Protein AF-0000000079769729 (afdb_homodimer)

Structure (mmCIF, N/CA/C/O backbone):
data_AF-0000000079769729-model_v1
#
loop_
_entity.id
_entity.type
_entity.pdbx_description
1 polymer 'Cat eye syndrome critical region protein 5'
#
loop_
_atom_site.group_PDB
_atom_site.id
_atom_site.type_symbol
_atom_site.label_atom_id
_atom_site.label_alt_id
_atom_site.label_comp_id
_atom_site.label_asym_id
_atom_site.label_entity_id
_atom_site.label_seq_id
_atom_site.pdbx_PDB_ins_code
_atom_site.Cartn_x
_atom_site.Cartn_y
_atom_site.Cartn_z
_atom_site.occupancy
_atom_site.B_iso_or_equiv
_atom_site.auth_seq_id
_atom_site.auth_comp_id
_atom_site.auth_asym_id
_atom_site.auth_atom_id
_atom_site.pdbx_PDB_model_num
ATOM 1 N N . MET A 1 1 ? 33.281 -28.062 -31.312 1 27.11 1 MET A N 1
ATOM 2 C CA . MET A 1 1 ? 32.062 -27.531 -30.719 1 27.11 1 MET A CA 1
ATOM 3 C C . MET A 1 1 ? 31.094 -28.656 -30.391 1 27.11 1 MET A C 1
ATOM 5 O O . MET A 1 1 ? 30.016 -28.406 -29.859 1 27.11 1 MET A O 1
ATOM 9 N N . GLY A 1 2 ? 31.281 -29.781 -30.984 1 33.12 2 GLY A N 1
ATOM 10 C CA . GLY A 1 2 ? 30.484 -31 -30.953 1 33.12 2 GLY A CA 1
ATOM 11 C C . GLY A 1 2 ? 30.547 -31.703 -29.609 1 33.12 2 GLY A C 1
ATOM 12 O O . GLY A 1 2 ? 29.547 -32.25 -29.156 1 33.12 2 GLY A O 1
ATOM 13 N N . ASP A 1 3 ? 31.656 -31.891 -29.047 1 38.06 3 ASP A N 1
ATOM 14 C CA . ASP A 1 3 ? 31.922 -32.75 -27.906 1 38.06 3 ASP A CA 1
ATOM 15 C C . ASP A 1 3 ? 31.391 -32.125 -26.609 1 38.06 3 ASP A C 1
ATOM 17 O O . ASP A 1 3 ? 31.172 -32.812 -25.625 1 38.06 3 ASP A O 1
ATOM 21 N N . THR A 1 4 ? 31.25 -30.859 -26.578 1 40.12 4 THR A N 1
ATOM 22 C CA . THR A 1 4 ? 30.875 -30.141 -25.359 1 40.12 4 THR A CA 1
ATOM 23 C C . THR A 1 4 ? 29.391 -30.281 -25.078 1 40.12 4 THR A C 1
ATOM 25 O O . THR A 1 4 ? 28.953 -30.188 -23.938 1 40.12 4 THR A O 1
ATOM 28 N N . LEU A 1 5 ? 28.547 -30.453 -26.094 1 41.81 5 LEU A N 1
ATOM 29 C CA . LEU A 1 5 ? 27.094 -30.625 -25.938 1 41.81 5 LEU A CA 1
ATOM 30 C C . LEU A 1 5 ? 26.766 -32 -25.391 1 41.81 5 LEU A C 1
ATOM 32 O O . LEU A 1 5 ? 25.766 -32.188 -24.703 1 41.81 5 LEU A O 1
ATOM 36 N N . THR A 1 6 ? 27.594 -33 -25.719 1 44.53 6 THR A N 1
ATOM 37 C CA . THR A 1 6 ? 27.312 -34.344 -25.266 1 44.53 6 THR A CA 1
ATOM 38 C C . THR A 1 6 ? 27.344 -34.438 -23.734 1 44.53 6 THR A C 1
ATOM 40 O O . THR A 1 6 ? 26.531 -35.156 -23.141 1 44.53 6 THR A O 1
ATOM 43 N N . ASP A 1 7 ? 28.172 -33.656 -23.203 1 47.69 7 ASP A N 1
ATOM 44 C CA . ASP A 1 7 ? 28.312 -33.688 -21.75 1 47.69 7 ASP A CA 1
ATOM 45 C C . ASP A 1 7 ? 27.125 -33 -21.078 1 47.69 7 ASP A C 1
ATOM 47 O O . ASP A 1 7 ? 26.703 -33.406 -19.984 1 47.69 7 ASP A O 1
ATOM 51 N N . LEU A 1 8 ? 26.516 -32.156 -21.797 1 52.19 8 LEU A N 1
ATOM 52 C CA . LEU A 1 8 ? 25.422 -31.406 -21.188 1 52.19 8 LEU A CA 1
ATOM 53 C C . LEU A 1 8 ? 24.172 -32.25 -21.094 1 52.19 8 LEU A C 1
ATOM 55 O O . LEU A 1 8 ? 23.359 -32.062 -20.172 1 52.19 8 LEU A O 1
ATOM 59 N N . TYR A 1 9 ? 24.062 -33.25 -21.984 1 49.69 9 TYR A N 1
ATOM 60 C CA . TYR A 1 9 ? 22.891 -34.125 -22.016 1 49.69 9 TYR A CA 1
ATOM 61 C C . TYR A 1 9 ? 23.109 -35.375 -21.172 1 49.69 9 TYR A C 1
ATOM 63 O O . TYR A 1 9 ? 22.203 -36.188 -21 1 49.69 9 TYR A O 1
ATOM 71 N N . ALA A 1 10 ? 24.391 -35.5 -20.609 1 57.03 10 ALA A N 1
ATOM 72 C CA . ALA A 1 10 ? 24.672 -36.719 -19.891 1 57.03 10 ALA A CA 1
ATOM 73 C C . ALA A 1 10 ? 23.891 -36.781 -18.578 1 57.03 10 ALA A C 1
ATOM 75 O O . ALA A 1 10 ? 23.906 -35.844 -17.781 1 57.03 10 ALA A O 1
ATOM 76 N N . ILE A 1 11 ? 23.031 -37.781 -18.328 1 60.31 11 ILE A N 1
ATOM 77 C CA . ILE A 1 11 ? 22.297 -38.062 -17.094 1 60.31 11 ILE A CA 1
ATOM 78 C C . ILE A 1 11 ? 23.25 -38.625 -16.047 1 60.31 11 ILE A C 1
ATOM 80 O O . ILE A 1 11 ? 24 -39.562 -16.312 1 60.31 11 ILE A O 1
ATOM 84 N N . PRO A 1 12 ? 23.469 -37.938 -14.938 1 57.62 12 PRO A N 1
ATOM 85 C CA . PRO A 1 12 ? 24.391 -38.406 -13.898 1 57.62 12 PRO A CA 1
ATOM 86 C C . PRO A 1 12 ? 24.031 -39.812 -13.414 1 57.62 12 PRO A C 1
ATOM 88 O O . PRO A 1 12 ? 22.906 -40.281 -13.625 1 57.62 12 PRO A O 1
ATOM 91 N N . SER A 1 13 ? 25.141 -40.562 -12.797 1 59.47 13 SER A N 1
ATOM 92 C CA . SER A 1 13 ? 24.906 -41.844 -12.148 1 59.47 13 SER A CA 1
ATOM 93 C C . SER A 1 13 ? 24.109 -41.656 -10.859 1 59.47 13 SER A C 1
ATOM 95 O O . SER A 1 13 ? 24.094 -40.562 -10.281 1 59.47 13 SER A O 1
ATOM 97 N N . PRO A 1 14 ? 23.312 -42.594 -10.383 1 52.53 14 PRO A N 1
ATOM 98 C CA . PRO A 1 14 ? 22.516 -42.531 -9.148 1 52.53 14 PRO A CA 1
ATOM 99 C C . PRO A 1 14 ? 23.344 -42.062 -7.945 1 52.53 14 PRO A C 1
ATOM 101 O O . PRO A 1 14 ? 22.812 -41.406 -7.055 1 52.53 14 PRO A O 1
ATOM 104 N N . GLU A 1 15 ? 24.562 -42.406 -7.82 1 52.69 15 GLU A N 1
ATOM 105 C CA . GLU A 1 15 ? 25.438 -42.062 -6.699 1 52.69 15 GLU A CA 1
ATOM 106 C C . GLU A 1 15 ? 25.625 -40.531 -6.594 1 52.69 15 GLU A C 1
ATOM 108 O O . GLU A 1 15 ? 25.734 -40 -5.488 1 52.69 15 GLU A O 1
ATOM 113 N N . GLN A 1 16 ? 25.594 -39.875 -7.578 1 49.69 16 GLN A N 1
ATOM 114 C CA . GLN A 1 16 ? 25.812 -38.438 -7.617 1 49.69 16 GLN A CA 1
ATOM 115 C C . GLN A 1 16 ? 24.562 -37.688 -7.156 1 49.69 16 GLN A C 1
ATOM 117 O O . GLN A 1 16 ? 24.656 -36.531 -6.703 1 49.69 16 GLN A O 1
ATOM 122 N N . LEU A 1 17 ? 23.469 -38.312 -7.125 1 48.59 17 LEU A N 1
ATOM 123 C CA . LEU A 1 17 ? 22.156 -37.75 -6.863 1 48.59 17 LEU A CA 1
ATOM 124 C C . LEU A 1 17 ? 21.938 -37.562 -5.367 1 48.59 17 LEU A C 1
ATOM 126 O O . LEU A 1 17 ? 21.266 -36.625 -4.953 1 48.59 17 LEU A O 1
ATOM 130 N N . ASP A 1 18 ? 22.375 -38.406 -4.422 1 47.53 18 ASP A N 1
ATOM 131 C CA . ASP A 1 18 ? 22.078 -38.438 -2.992 1 47.53 18 ASP A CA 1
ATOM 132 C C . ASP A 1 18 ? 22.406 -37.062 -2.363 1 47.53 18 ASP A C 1
ATOM 134 O O . ASP A 1 18 ? 21.719 -36.625 -1.442 1 47.53 18 ASP A O 1
ATOM 138 N N . ILE A 1 19 ? 23.312 -36.281 -2.885 1 41.59 19 ILE A N 1
ATOM 139 C CA . ILE A 1 19 ? 23.797 -35.094 -2.17 1 41.59 19 ILE A CA 1
ATOM 140 C C . ILE A 1 19 ? 22.812 -33.938 -2.375 1 41.59 19 ILE A C 1
ATOM 142 O O . ILE A 1 19 ? 22.859 -32.938 -1.646 1 41.59 19 ILE A O 1
ATOM 146 N N . ARG A 1 20 ? 21.953 -34.188 -3.152 1 51.94 20 ARG A N 1
ATOM 147 C CA . ARG A 1 20 ? 21.203 -33 -3.564 1 51.94 20 ARG A CA 1
ATOM 148 C C . ARG A 1 20 ? 19.781 -33.031 -3.02 1 51.94 20 ARG A C 1
ATOM 150 O O . ARG A 1 20 ? 18.953 -32.188 -3.359 1 51.94 20 ARG A O 1
ATOM 157 N N . LYS A 1 21 ? 19.547 -34.25 -2.242 1 50.81 21 LYS A N 1
ATOM 158 C CA . LYS A 1 21 ? 18.281 -34.375 -1.542 1 50.81 21 LYS A CA 1
ATOM 159 C C . LYS A 1 21 ? 18.234 -33.469 -0.313 1 50.81 21 LYS A C 1
ATOM 161 O O . LYS A 1 21 ? 19.172 -33.469 0.491 1 50.81 21 LYS A O 1
ATOM 166 N N . ALA A 1 22 ? 17.5 -32.562 -0.308 1 52.28 22 ALA A N 1
ATOM 167 C CA . ALA A 1 22 ? 17.422 -31.688 0.862 1 52.28 22 ALA A CA 1
ATOM 168 C C . ALA A 1 22 ? 16.703 -32.375 2.014 1 52.28 22 ALA A C 1
ATOM 170 O O . ALA A 1 22 ? 16.219 -33.5 1.87 1 52.28 22 ALA A O 1
ATOM 171 N N . SER A 1 23 ? 15.828 -31.609 2.875 1 42.09 23 SER A N 1
ATOM 172 C CA . SER A 1 23 ? 15.273 -31.922 4.188 1 42.09 23 SER A CA 1
ATOM 173 C C . SER A 1 23 ? 14.344 -33.125 4.117 1 42.09 23 SER A C 1
ATOM 175 O O . SER A 1 23 ? 13.922 -33.531 3.031 1 42.09 23 SER A O 1
ATOM 177 N N . ILE A 1 24 ? 13.453 -33.344 5.395 1 37.56 24 ILE A N 1
ATOM 178 C CA . ILE A 1 24 ? 12.945 -34.188 6.469 1 37.56 24 ILE A CA 1
ATOM 179 C C . ILE A 1 24 ? 11.633 -34.844 6.035 1 37.56 24 ILE A C 1
ATOM 181 O O . ILE A 1 24 ? 10.992 -35.562 6.82 1 37.56 24 ILE A O 1
ATOM 185 N N . ILE A 1 25 ? 10.781 -34.156 5.289 1 40.25 25 ILE A N 1
ATOM 186 C CA . ILE A 1 25 ? 9.492 -34.812 5.457 1 40.25 25 ILE A CA 1
ATOM 187 C C . ILE A 1 25 ? 9.508 -36.156 4.73 1 40.25 25 ILE A C 1
ATOM 189 O O . ILE A 1 25 ? 9.633 -36.219 3.504 1 40.25 25 ILE A O 1
ATOM 193 N N . SER A 1 26 ? 10.125 -37.125 5.398 1 37.72 26 SER A N 1
ATOM 194 C CA . SER A 1 26 ? 10.07 -38.5 4.906 1 37.72 26 SER A CA 1
ATOM 195 C C . SER A 1 26 ? 8.75 -38.781 4.195 1 37.72 26 SER A C 1
ATOM 197 O O . SER A 1 26 ? 7.676 -38.688 4.801 1 37.72 26 SER A O 1
ATOM 199 N N . THR A 1 27 ? 8.664 -38.406 3.033 1 38.72 27 THR A N 1
ATOM 200 C CA . THR A 1 27 ? 7.547 -38.875 2.211 1 38.72 27 THR A CA 1
ATOM 201 C C . THR A 1 27 ? 7.391 -40.375 2.283 1 38.72 27 THR A C 1
ATOM 203 O O . THR A 1 27 ? 8.32 -41.125 1.966 1 38.72 27 THR A O 1
ATOM 206 N N . ASP A 1 28 ? 6.785 -40.875 3.227 1 37.72 28 ASP A N 1
ATOM 207 C CA . ASP A 1 28 ? 6.41 -42.281 3.104 1 37.72 28 ASP A CA 1
ATOM 208 C C . ASP A 1 28 ? 6.09 -42.625 1.653 1 37.72 28 ASP A C 1
ATOM 210 O O . ASP A 1 28 ? 5.129 -42.094 1.08 1 37.72 28 ASP A O 1
ATOM 214 N N . SER A 1 29 ? 7.035 -42.625 0.79 1 39.19 29 SER A N 1
ATOM 215 C CA . SER A 1 29 ? 6.84 -43.188 -0.542 1 39.19 29 SER A CA 1
ATOM 216 C C . SER A 1 29 ? 5.895 -44.375 -0.502 1 39.19 29 SER A C 1
ATOM 218 O O . SER A 1 29 ? 6.305 -45.5 -0.154 1 39.19 29 SER A O 1
ATOM 220 N N . TYR A 1 30 ? 4.75 -44.281 -0.046 1 37.25 30 TYR A N 1
ATOM 221 C CA . TYR A 1 30 ? 3.848 -45.438 -0.163 1 37.25 30 TYR A CA 1
ATOM 222 C C . TYR A 1 30 ? 3.762 -45.906 -1.606 1 37.25 30 TYR A C 1
ATOM 224 O O . TYR A 1 30 ? 2.998 -45.375 -2.406 1 37.25 30 TYR A O 1
ATOM 232 N N . THR A 1 31 ? 4.863 -46.281 -2.215 1 40 31 THR A N 1
ATOM 233 C CA . THR A 1 31 ? 4.832 -47.062 -3.447 1 40 31 THR A CA 1
ATOM 234 C C . THR A 1 31 ? 3.865 -48.25 -3.32 1 40 31 THR A C 1
ATOM 236 O O . THR A 1 31 ? 3.959 -49.031 -2.379 1 40 31 THR A O 1
ATOM 239 N N . ASP A 1 32 ? 2.676 -48.125 -3.547 1 40.97 32 ASP A N 1
ATOM 240 C CA . ASP A 1 32 ? 1.943 -49.375 -3.785 1 40.97 32 ASP A CA 1
ATOM 241 C C . ASP A 1 32 ? 2.699 -50.281 -4.754 1 40.97 32 ASP A C 1
ATOM 243 O O . ASP A 1 32 ? 2.859 -49.938 -5.93 1 40.97 32 ASP A O 1
ATOM 247 N N . GLU A 1 33 ? 3.531 -51.031 -4.402 1 43.91 33 GLU A N 1
ATOM 248 C CA . GLU A 1 33 ? 4.438 -51.969 -5.039 1 43.91 33 GLU A CA 1
ATOM 249 C C . GLU A 1 33 ? 3.777 -52.656 -6.238 1 43.91 33 GLU A C 1
ATOM 251 O O . GLU A 1 33 ? 4.457 -53.031 -7.195 1 43.91 33 GLU A O 1
ATOM 256 N N . ARG A 1 34 ? 2.557 -52.969 -6.227 1 45.94 34 ARG A N 1
ATOM 257 C CA . ARG A 1 34 ? 1.963 -53.812 -7.281 1 45.94 34 ARG A CA 1
ATOM 258 C C . ARG A 1 34 ? 1.913 -53.031 -8.602 1 45.94 34 ARG A C 1
ATOM 260 O O . ARG A 1 34 ? 2.059 -53.625 -9.672 1 45.94 34 ARG A O 1
ATOM 267 N N . LEU A 1 35 ? 1.411 -51.938 -8.594 1 44.09 35 LEU A N 1
ATOM 268 C CA . LEU A 1 35 ? 1.195 -51.188 -9.82 1 44.09 35 LEU A CA 1
ATOM 269 C C . LEU A 1 35 ? 2.463 -50.438 -10.227 1 44.09 35 LEU A C 1
ATOM 271 O O . LEU A 1 35 ? 2.586 -50 -11.367 1 44.09 35 LEU A O 1
ATOM 275 N N . ASP A 1 36 ? 3.393 -50.188 -9.281 1 50.06 36 ASP A N 1
ATOM 276 C CA . ASP A 1 36 ? 4.562 -49.344 -9.523 1 50.06 36 ASP A CA 1
ATOM 277 C C . ASP A 1 36 ? 5.801 -50.188 -9.797 1 50.06 36 ASP A C 1
ATOM 279 O O . ASP A 1 36 ? 6.914 -49.656 -9.867 1 50.06 36 ASP A O 1
ATOM 283 N N . PHE A 1 37 ? 5.637 -51.469 -9.727 1 44.5 37 PHE A N 1
ATOM 284 C CA . PHE A 1 37 ? 6.824 -52.344 -9.781 1 44.5 37 PHE A CA 1
ATOM 285 C C . PHE A 1 37 ? 7.461 -52.281 -11.164 1 44.5 37 PHE A C 1
ATOM 287 O O . PHE A 1 37 ? 6.828 -52.656 -12.156 1 44.5 37 PHE A O 1
ATOM 294 N N . CYS A 1 38 ? 8.266 -51.469 -11.406 1 48.69 38 CYS A N 1
ATOM 295 C CA . CYS A 1 38 ? 9.141 -51.656 -12.555 1 48.69 38 CYS A CA 1
ATOM 296 C C . CYS A 1 38 ? 10.297 -52.594 -12.211 1 48.69 38 CYS A C 1
ATOM 298 O O . CYS A 1 38 ? 11.047 -52.312 -11.266 1 48.69 38 CYS A O 1
ATOM 300 N N . PRO A 1 39 ? 10.297 -53.75 -12.68 1 45.34 39 PRO A N 1
ATOM 301 C CA . PRO A 1 39 ? 11.469 -54.562 -12.375 1 45.34 39 PRO A CA 1
ATOM 302 C C . PRO A 1 39 ? 12.781 -53.781 -12.469 1 45.34 39 PRO A C 1
ATOM 304 O O . PRO A 1 39 ? 12.906 -52.875 -13.297 1 45.34 39 PRO A O 1
ATOM 307 N N . VAL A 1 40 ? 13.633 -54 -11.484 1 47.31 40 VAL A N 1
ATOM 308 C CA . VAL A 1 40 ? 14.977 -53.438 -11.414 1 47.31 40 VAL A CA 1
ATOM 309 C C . VAL A 1 40 ? 15.688 -53.625 -12.75 1 47.31 40 VAL A C 1
ATOM 311 O O . VAL A 1 40 ? 15.719 -54.75 -13.273 1 47.31 40 VAL A O 1
ATOM 314 N N . GLY A 1 41 ? 16.188 -52.594 -13.438 1 49.56 41 GLY A N 1
ATOM 315 C CA . GLY A 1 41 ? 16.984 -52.656 -14.656 1 49.56 41 GLY A CA 1
ATOM 316 C C . GLY A 1 41 ? 16.172 -52.281 -15.898 1 49.56 41 GLY A C 1
ATOM 317 O O . GLY A 1 41 ? 16.75 -52.031 -16.953 1 49.56 41 GLY A O 1
ATOM 318 N N . LEU A 1 42 ? 14.773 -52.375 -15.797 1 53.12 42 LEU A N 1
ATOM 319 C CA . LEU A 1 42 ? 14.047 -52.125 -17.031 1 53.12 42 LEU A CA 1
ATOM 320 C C . LEU A 1 42 ? 13.492 -50.688 -17.062 1 53.12 42 LEU A C 1
ATOM 322 O O . LEU A 1 42 ? 12.938 -50.219 -16.062 1 53.12 42 LEU A O 1
ATOM 326 N N . LYS A 1 43 ? 13.938 -50 -18.062 1 65.94 43 LYS A N 1
ATOM 327 C CA . LYS A 1 43 ? 13.391 -48.656 -18.297 1 65.94 43 LYS A CA 1
ATOM 328 C C . LYS A 1 43 ? 11.898 -48.719 -18.594 1 65.94 43 LYS A C 1
ATOM 330 O O . LYS A 1 43 ? 11.438 -49.625 -19.281 1 65.94 43 LYS A O 1
ATOM 335 N N . GLN A 1 44 ? 11.227 -47.875 -17.953 1 71.94 44 GLN A N 1
ATOM 336 C CA . GLN A 1 44 ? 9.789 -47.781 -18.172 1 71.94 44 GLN A CA 1
ATOM 337 C C . GLN A 1 44 ? 9.477 -47.344 -19.594 1 71.94 44 GLN A C 1
ATOM 339 O O . GLN A 1 44 ? 10.164 -46.469 -20.156 1 71.94 44 GLN A O 1
ATOM 344 N N . LYS A 1 45 ? 8.602 -47.969 -20.203 1 76.94 45 LYS A N 1
ATOM 345 C CA . LYS A 1 45 ? 8.18 -47.625 -21.547 1 76.94 45 LYS A CA 1
ATOM 346 C C . LYS A 1 45 ? 7.348 -46.344 -21.547 1 76.94 45 LYS A C 1
ATOM 348 O O . LYS A 1 45 ? 7.473 -45.5 -22.438 1 76.94 45 LYS A O 1
ATOM 353 N N . GLU A 1 46 ? 6.492 -46.25 -20.484 1 89.38 46 GLU A N 1
ATOM 354 C CA . GLU A 1 46 ? 5.664 -45.062 -20.297 1 89.38 46 GLU A CA 1
ATOM 355 C C . GLU A 1 46 ? 5.906 -44.438 -18.922 1 89.38 46 GLU A C 1
ATOM 357 O O . GLU A 1 46 ? 6.102 -45.156 -17.938 1 89.38 46 GLU A O 1
ATOM 362 N N . PRO A 1 47 ? 5.902 -43.188 -18.922 1 92.56 47 PRO A N 1
ATOM 363 C CA . PRO A 1 47 ? 6.055 -42.562 -17.609 1 92.56 47 PRO A CA 1
ATOM 364 C C . PRO A 1 47 ? 4.789 -42.625 -16.766 1 92.56 47 PRO A C 1
ATOM 366 O O . PRO A 1 47 ? 3.68 -42.656 -17.297 1 92.56 47 PRO A O 1
ATOM 369 N N . ASN A 1 48 ? 4.906 -42.688 -15.484 1 93.75 48 ASN A N 1
ATOM 370 C CA . ASN A 1 48 ? 3.793 -42.562 -14.555 1 93.75 48 ASN A CA 1
ATOM 371 C C . ASN A 1 48 ? 3.918 -41.312 -13.703 1 93.75 48 ASN A C 1
ATOM 373 O O . ASN A 1 48 ? 3.463 -41.281 -12.555 1 93.75 48 ASN A O 1
ATOM 377 N N . PHE A 1 49 ? 4.68 -40.344 -14.234 1 95.31 49 PHE A N 1
ATOM 378 C CA . PHE A 1 49 ? 4.883 -39.062 -13.578 1 95.31 49 PHE A CA 1
ATOM 379 C C . PHE A 1 49 ? 4.691 -37.906 -14.555 1 95.31 49 PHE A C 1
ATOM 381 O O . PHE A 1 49 ? 4.691 -38.125 -15.773 1 95.31 49 PHE A O 1
ATOM 388 N N . GLY A 1 50 ? 4.359 -36.719 -14.047 1 97.56 50 GLY A N 1
ATOM 389 C CA . GLY A 1 50 ? 4.238 -35.5 -14.82 1 97.56 50 GLY A CA 1
ATOM 390 C C . GLY A 1 50 ? 5.043 -34.344 -14.25 1 97.56 50 GLY A C 1
ATOM 391 O O . GLY A 1 50 ? 5.496 -34.406 -13.102 1 97.56 50 GLY A O 1
ATOM 392 N N . LEU A 1 51 ? 5.285 -33.406 -15.125 1 98.62 51 LEU A N 1
ATOM 393 C CA . LEU A 1 51 ? 6.125 -32.281 -14.719 1 98.62 51 LEU A CA 1
ATOM 394 C C . LEU A 1 51 ? 5.348 -30.969 -14.773 1 98.62 51 LEU A C 1
ATOM 396 O O . LEU A 1 51 ? 4.672 -30.688 -15.766 1 98.62 51 LEU A O 1
ATOM 400 N N . LEU A 1 52 ? 5.375 -30.188 -13.734 1 98.75 52 LEU A N 1
ATOM 401 C CA . LEU A 1 52 ? 4.863 -28.828 -13.672 1 98.75 52 LEU A CA 1
ATOM 402 C C . LEU A 1 52 ? 6.012 -27.828 -13.555 1 98.75 52 LEU A C 1
ATOM 404 O O . LEU A 1 52 ? 6.93 -28.016 -12.758 1 98.75 52 LEU A O 1
ATOM 408 N N . PHE A 1 53 ? 5.961 -26.766 -14.383 1 98.69 53 PHE A N 1
ATOM 409 C CA . PHE A 1 53 ? 7.035 -25.781 -14.398 1 98.69 53 PHE A CA 1
ATOM 410 C C . PHE A 1 53 ? 6.496 -24.391 -14.094 1 98.69 53 PHE A C 1
ATOM 412 O O . PHE A 1 53 ? 5.578 -23.922 -14.766 1 98.69 53 PHE A O 1
ATOM 419 N N . ASP A 1 54 ? 7.059 -23.75 -13.078 1 97.94 54 ASP A N 1
ATOM 420 C CA . ASP A 1 54 ? 6.98 -22.297 -13.094 1 97.94 54 ASP A CA 1
ATOM 421 C C . ASP A 1 54 ? 7.695 -21.719 -14.312 1 97.94 54 ASP A C 1
ATOM 423 O O . ASP A 1 54 ? 8.477 -22.406 -14.969 1 97.94 54 ASP A O 1
ATOM 427 N N . ILE A 1 55 ? 7.395 -20.5 -14.656 1 96.69 55 ILE A N 1
ATOM 428 C CA . ILE A 1 55 ? 7.957 -19.938 -15.883 1 96.69 55 ILE A CA 1
ATOM 429 C C . ILE A 1 55 ? 9.062 -18.953 -15.539 1 96.69 55 ILE A C 1
ATOM 431 O O . ILE A 1 55 ? 10.242 -19.234 -15.75 1 96.69 55 ILE A O 1
ATOM 435 N N . ASP A 1 56 ? 8.719 -17.875 -14.852 1 93.62 56 ASP A N 1
ATOM 436 C CA . ASP A 1 56 ? 9.672 -16.812 -14.562 1 93.62 56 ASP A CA 1
ATOM 437 C C . ASP A 1 56 ? 10.727 -17.266 -13.562 1 93.62 56 ASP A C 1
ATOM 439 O O . ASP A 1 56 ? 10.398 -17.688 -12.453 1 93.62 56 ASP A O 1
ATOM 443 N N . GLY A 1 57 ? 11.93 -17.219 -13.984 1 94.62 57 GLY A N 1
ATOM 444 C CA . GLY A 1 57 ? 13.031 -17.625 -13.117 1 94.62 57 GLY A CA 1
ATOM 445 C C . GLY A 1 57 ? 13.359 -19.094 -13.203 1 94.62 57 GLY A C 1
ATOM 446 O O . GLY A 1 57 ? 14.359 -19.547 -12.641 1 94.62 57 GLY A O 1
ATOM 447 N N . VAL A 1 58 ? 12.531 -19.812 -13.914 1 97.56 58 VAL A N 1
ATOM 448 C CA . VAL A 1 58 ? 12.734 -21.25 -14.07 1 97.56 58 VAL A CA 1
ATOM 449 C C . VAL A 1 58 ? 13.055 -21.578 -15.523 1 97.56 58 VAL A C 1
ATOM 451 O O . VAL A 1 58 ? 14.023 -22.281 -15.805 1 97.56 58 VAL A O 1
ATOM 454 N N . LEU A 1 59 ? 12.258 -21.031 -16.422 1 97.75 59 LEU A N 1
ATOM 455 C CA . LEU A 1 59 ? 12.414 -21.281 -17.844 1 97.75 59 LEU A CA 1
ATOM 456 C C . LEU A 1 59 ? 12.852 -20.016 -18.594 1 97.75 59 LEU A C 1
ATOM 458 O O . LEU A 1 59 ? 13.609 -20.094 -19.562 1 97.75 59 LEU A O 1
ATOM 462 N N . LEU A 1 60 ? 12.289 -18.906 -18.109 1 94.88 60 LEU A N 1
ATOM 463 C CA . LEU A 1 60 ? 12.516 -17.625 -18.781 1 94.88 60 LEU A CA 1
ATOM 464 C C . LEU A 1 60 ? 12.961 -16.562 -17.781 1 94.88 60 LEU A C 1
ATOM 466 O O . LEU A 1 60 ? 12.617 -16.641 -16.594 1 94.88 60 LEU A O 1
ATOM 470 N N . ARG A 1 61 ? 13.68 -15.602 -18.203 1 90.19 61 ARG A N 1
ATOM 471 C CA . ARG A 1 61 ? 13.875 -14.289 -17.594 1 90.19 61 ARG A CA 1
ATOM 472 C C . ARG A 1 61 ? 13.32 -13.18 -18.484 1 90.19 61 ARG A C 1
ATOM 474 O O . ARG A 1 61 ? 13.977 -12.758 -19.438 1 90.19 61 ARG A O 1
ATOM 481 N N . GLY A 1 62 ? 12.18 -12.719 -18.078 1 84.62 62 GLY A N 1
ATOM 482 C CA . GLY A 1 62 ? 11.453 -11.914 -19.031 1 84.62 62 GLY A CA 1
ATOM 483 C C . GLY A 1 62 ? 11.055 -12.688 -20.281 1 84.62 62 GLY A C 1
ATOM 484 O O . GLY A 1 62 ? 10.422 -13.742 -20.188 1 84.62 62 GLY A O 1
ATOM 485 N N . THR A 1 63 ? 11.484 -12.172 -21.422 1 85 63 THR A N 1
ATOM 486 C CA . THR A 1 63 ? 11.164 -12.852 -22.672 1 85 63 THR A CA 1
ATOM 487 C C . THR A 1 63 ? 12.336 -13.719 -23.141 1 85 63 THR A C 1
ATOM 489 O O . THR A 1 63 ? 12.25 -14.391 -24.172 1 85 63 THR A O 1
ATOM 492 N N . THR A 1 64 ? 13.336 -13.805 -22.344 1 89 64 THR A N 1
ATOM 493 C CA . THR A 1 64 ? 14.547 -14.516 -22.734 1 89 64 THR A CA 1
ATOM 494 C C . THR A 1 64 ? 14.594 -15.898 -22.094 1 89 64 THR A C 1
ATOM 496 O O . THR A 1 64 ? 14.562 -16.016 -20.859 1 89 64 THR A O 1
ATOM 499 N N . PRO A 1 65 ? 14.711 -16.922 -22.906 1 95.12 65 PRO A N 1
ATOM 500 C CA . PRO A 1 65 ? 14.82 -18.266 -22.312 1 95.12 65 PRO A CA 1
ATOM 501 C C . PRO A 1 65 ? 16.141 -18.484 -21.578 1 95.12 65 PRO A C 1
ATOM 503 O O . PRO A 1 65 ? 17.188 -18 -22.031 1 95.12 65 PRO A O 1
ATOM 506 N N . ILE A 1 66 ? 16.062 -19.109 -20.484 1 94.94 66 ILE A N 1
ATOM 507 C CA . ILE A 1 66 ? 17.266 -19.609 -19.828 1 94.94 66 ILE A CA 1
ATOM 508 C C . ILE A 1 66 ? 17.891 -20.719 -20.688 1 94.94 66 ILE A C 1
ATOM 510 O O . ILE A 1 66 ? 17.219 -21.672 -21.078 1 94.94 66 ILE A O 1
ATOM 514 N N . PRO A 1 67 ? 19.156 -20.641 -21.016 1 96.25 67 PRO A N 1
ATOM 515 C CA . PRO A 1 67 ? 19.781 -21.594 -21.953 1 96.25 67 PRO A CA 1
ATOM 516 C C . PRO A 1 67 ? 19.578 -23.047 -21.516 1 96.25 67 PRO A C 1
ATOM 518 O O . PRO A 1 67 ? 19.266 -23.891 -22.344 1 96.25 67 PRO A O 1
ATOM 521 N N . GLU A 1 68 ? 19.719 -23.297 -20.25 1 96.44 68 GLU A N 1
ATOM 522 C CA . GLU A 1 68 ? 19.578 -24.656 -19.734 1 96.44 68 GLU A CA 1
ATOM 523 C C . GLU A 1 68 ? 18.156 -25.172 -19.891 1 96.44 68 GLU A C 1
ATOM 525 O O . GLU A 1 68 ? 17.922 -26.375 -19.984 1 96.44 68 GLU A O 1
ATOM 530 N N . ALA A 1 69 ? 17.203 -24.25 -19.938 1 97.56 69 ALA A N 1
ATOM 531 C CA . ALA A 1 69 ? 15.805 -24.641 -20.109 1 97.56 69 ALA A CA 1
ATOM 532 C C . ALA A 1 69 ? 15.562 -25.219 -21.5 1 97.56 69 ALA A C 1
ATOM 534 O O . ALA A 1 69 ? 14.758 -26.141 -21.672 1 97.56 69 ALA A O 1
ATOM 535 N N . LEU A 1 70 ? 16.25 -24.688 -22.516 1 96.81 70 LEU A N 1
ATOM 536 C CA . LEU A 1 70 ? 16.141 -25.203 -23.875 1 96.81 70 LEU A CA 1
ATOM 537 C C . LEU A 1 70 ? 16.609 -26.641 -23.953 1 96.81 70 LEU A C 1
ATOM 539 O O . LEU A 1 70 ? 15.922 -27.5 -24.516 1 96.81 70 LEU A O 1
ATOM 543 N N . LEU A 1 71 ? 17.719 -26.859 -23.312 1 95.88 71 LEU A N 1
ATOM 544 C CA . LEU A 1 71 ? 18.281 -28.188 -23.297 1 95.88 71 LEU A CA 1
ATOM 545 C C . LEU A 1 71 ? 17.406 -29.156 -22.5 1 95.88 71 LEU A C 1
ATOM 547 O O . LEU A 1 71 ? 17.25 -30.312 -22.875 1 95.88 71 LEU A O 1
ATOM 551 N N . ALA A 1 72 ? 16.906 -28.672 -21.422 1 96.5 72 ALA A N 1
ATOM 552 C CA . ALA A 1 72 ? 16.047 -29.484 -20.562 1 96.5 72 ALA A CA 1
ATOM 553 C C . ALA A 1 72 ? 14.812 -29.969 -21.312 1 96.5 72 ALA A C 1
ATOM 555 O O . ALA A 1 72 ? 14.445 -31.141 -21.234 1 96.5 72 ALA A O 1
ATOM 556 N N . MET A 1 73 ? 14.172 -29.109 -22.047 1 96.62 73 MET A N 1
ATOM 557 C CA . MET A 1 73 ? 12.969 -29.453 -22.797 1 96.62 73 MET A CA 1
ATOM 558 C C . MET A 1 73 ? 13.289 -30.453 -23.906 1 96.62 73 MET A C 1
ATOM 560 O O . MET A 1 73 ? 12.492 -31.359 -24.172 1 96.62 73 MET A O 1
ATOM 564 N N . ASP A 1 74 ? 14.406 -30.297 -24.5 1 95.12 74 ASP A N 1
ATOM 565 C CA . ASP A 1 74 ? 14.828 -31.234 -25.547 1 95.12 74 ASP A CA 1
ATOM 566 C C . ASP A 1 74 ? 15.047 -32.625 -24.969 1 95.12 74 ASP A C 1
ATOM 568 O O . ASP A 1 74 ? 14.742 -33.625 -25.625 1 95.12 74 ASP A O 1
ATOM 572 N N . LEU A 1 75 ? 15.555 -32.688 -23.766 1 94.62 75 LEU A N 1
ATOM 573 C CA . LEU A 1 75 ? 15.812 -33.969 -23.109 1 94.62 75 LEU A CA 1
ATOM 574 C C . LEU A 1 75 ? 14.508 -34.719 -22.875 1 94.62 75 LEU A C 1
ATOM 576 O O . LEU A 1 75 ? 14.508 -35.969 -22.75 1 94.62 75 LEU A O 1
ATOM 580 N N . LEU A 1 76 ? 13.406 -34.031 -22.812 1 96.19 76 LEU A N 1
ATOM 581 C CA . LEU A 1 76 ? 12.117 -34.656 -22.516 1 96.19 76 LEU A CA 1
ATOM 582 C C . LEU A 1 76 ? 11.461 -35.188 -23.781 1 96.19 76 LEU A C 1
ATOM 584 O O . LEU A 1 76 ? 10.406 -35.812 -23.719 1 96.19 76 LEU A O 1
ATOM 588 N N . LYS A 1 77 ? 12.109 -35 -24.922 1 95.31 77 LYS A N 1
ATOM 589 C CA . LYS A 1 77 ? 11.578 -35.406 -26.203 1 95.31 77 LYS A CA 1
ATOM 590 C C . LYS A 1 77 ? 12.117 -36.781 -26.594 1 95.31 77 LYS A C 1
ATOM 592 O O . LYS A 1 77 ? 13.242 -37.156 -26.234 1 95.31 77 LYS A O 1
ATOM 597 N N . GLY A 1 78 ? 11.281 -37.438 -27.297 1 93.38 78 GLY A N 1
ATOM 598 C CA . GLY A 1 78 ? 11.75 -38.656 -27.953 1 93.38 78 GLY A CA 1
ATOM 599 C C . GLY A 1 78 ? 12.547 -38.375 -29.219 1 93.38 78 GLY A C 1
ATOM 600 O O . GLY A 1 78 ? 12.797 -37.219 -29.562 1 93.38 78 GLY A O 1
ATOM 601 N N . ARG A 1 79 ? 12.898 -39.469 -29.844 1 91.62 79 ARG A N 1
ATOM 602 C CA . ARG A 1 79 ? 13.688 -39.375 -31.062 1 91.62 79 ARG A CA 1
ATOM 603 C C . ARG A 1 79 ? 12.898 -38.688 -32.188 1 91.62 79 ARG A C 1
ATOM 605 O O . ARG A 1 79 ? 13.477 -38.062 -33.062 1 91.62 79 ARG A O 1
ATOM 612 N N . ASN A 1 80 ? 11.648 -38.75 -32.094 1 92.5 80 ASN A N 1
ATOM 613 C CA . ASN A 1 80 ? 10.797 -38.125 -33.094 1 92.5 80 ASN A CA 1
ATOM 614 C C . ASN A 1 80 ? 10.562 -36.656 -32.812 1 92.5 80 ASN A C 1
ATOM 616 O O . ASN A 1 80 ? 9.82 -35.969 -33.531 1 92.5 80 ASN A O 1
ATOM 620 N N . GLY A 1 81 ? 11.055 -36.219 -31.719 1 92.75 81 GLY A N 1
ATOM 621 C CA . GLY A 1 81 ? 10.969 -34.812 -31.406 1 92.75 81 GLY A CA 1
ATOM 622 C C . GLY A 1 81 ? 9.742 -34.438 -30.594 1 92.75 81 GLY A C 1
ATOM 623 O O . GLY A 1 81 ? 9.539 -33.281 -30.25 1 92.75 81 GLY A O 1
ATOM 624 N N . LYS A 1 82 ? 9.008 -35.438 -30.281 1 94.81 82 LYS A N 1
ATOM 625 C CA . LYS A 1 82 ? 7.793 -35.188 -29.5 1 94.81 82 LYS A CA 1
ATOM 626 C C . LYS A 1 82 ? 8.031 -35.438 -28.016 1 94.81 82 LYS A C 1
ATOM 628 O O . LYS A 1 82 ? 8.836 -36.281 -27.641 1 94.81 82 LYS A O 1
ATOM 633 N N . LEU A 1 83 ? 7.324 -34.75 -27.219 1 95.81 83 LEU A N 1
ATOM 634 C CA . LEU A 1 83 ? 7.438 -34.938 -25.766 1 95.81 83 LEU A CA 1
ATOM 635 C C . LEU A 1 83 ? 7.051 -36.344 -25.359 1 95.81 83 LEU A C 1
ATOM 637 O O . LEU A 1 83 ? 6.082 -36.906 -25.875 1 95.81 83 LEU A O 1
ATOM 641 N N . ARG A 1 84 ? 7.77 -36.906 -24.406 1 95.44 84 ARG A N 1
ATOM 642 C CA . ARG A 1 84 ? 7.516 -38.25 -23.906 1 95.44 84 ARG A CA 1
ATOM 643 C C . ARG A 1 84 ? 7.047 -38.219 -22.469 1 95.44 84 ARG A C 1
ATOM 645 O O . ARG A 1 84 ? 6.664 -39.25 -21.906 1 95.44 84 ARG A O 1
ATOM 652 N N . VAL A 1 85 ? 7.02 -37.062 -21.891 1 96.06 85 VAL A N 1
ATOM 653 C CA . VAL A 1 85 ? 6.547 -36.844 -20.531 1 96.06 85 VAL A CA 1
ATOM 654 C C . VAL A 1 85 ? 5.469 -35.75 -20.516 1 96.06 85 VAL A C 1
ATOM 656 O O . VAL A 1 85 ? 5.613 -34.719 -21.156 1 96.06 85 VAL A O 1
ATOM 659 N N . PRO A 1 86 ? 4.297 -36 -19.875 1 97.44 86 PRO A N 1
ATOM 660 C CA . PRO A 1 86 ? 3.305 -34.938 -19.766 1 97.44 86 PRO A CA 1
ATOM 661 C C . PRO A 1 86 ? 3.812 -33.75 -18.969 1 97.44 86 PRO A C 1
ATOM 663 O O . PRO A 1 86 ? 4.371 -33.906 -17.875 1 97.44 86 PRO A O 1
ATOM 666 N N . ILE A 1 87 ? 3.605 -32.531 -19.531 1 98.44 87 ILE A N 1
ATOM 667 C CA . ILE A 1 87 ? 4.062 -31.328 -18.844 1 98.44 87 ILE A CA 1
ATOM 668 C C . ILE A 1 87 ? 2.955 -30.281 -18.859 1 98.44 87 ILE A C 1
ATOM 670 O O . ILE A 1 87 ? 2.031 -30.344 -19.672 1 98.44 87 ILE A O 1
ATOM 674 N N . ALA A 1 88 ? 2.984 -29.359 -17.938 1 98.38 88 ALA A N 1
ATOM 675 C CA . ALA A 1 88 ? 2.205 -28.109 -17.938 1 98.38 88 ALA A CA 1
ATOM 676 C C . ALA A 1 88 ? 2.984 -26.984 -17.266 1 98.38 88 ALA A C 1
ATOM 678 O O . ALA A 1 88 ? 3.928 -27.219 -16.516 1 98.38 88 ALA A O 1
ATOM 679 N N . PHE A 1 89 ? 2.676 -25.781 -17.672 1 98.31 89 PHE A N 1
ATOM 680 C CA . PHE A 1 89 ? 3.289 -24.578 -17.109 1 98.31 89 PHE A CA 1
ATOM 681 C C . PHE A 1 89 ? 2.346 -23.891 -16.141 1 98.31 89 PHE A C 1
ATOM 683 O O . PHE A 1 89 ? 1.184 -23.641 -16.469 1 98.31 89 PHE A O 1
ATOM 690 N N . VAL A 1 90 ? 2.828 -23.656 -14.945 1 98 90 VAL A N 1
ATOM 691 C CA . VAL A 1 90 ? 2.031 -23.031 -13.891 1 98 90 VAL A CA 1
ATOM 692 C C . VAL A 1 90 ? 2.617 -21.672 -13.523 1 98 90 VAL A C 1
ATOM 694 O O . VAL A 1 90 ? 3.676 -21.594 -12.898 1 98 90 VAL A O 1
ATOM 697 N N . THR A 1 91 ? 1.951 -20.625 -13.883 1 96.25 91 THR A N 1
ATOM 698 C CA . THR A 1 91 ? 2.443 -19.266 -13.664 1 96.25 91 THR A CA 1
ATOM 699 C C . THR A 1 91 ? 1.458 -18.469 -12.82 1 96.25 91 THR A C 1
ATOM 701 O O . THR A 1 91 ? 0.244 -18.641 -12.93 1 96.25 91 THR A O 1
ATOM 704 N N . ASN A 1 92 ? 1.922 -17.609 -11.906 1 95.19 92 ASN A N 1
ATOM 705 C CA . ASN A 1 92 ? 1.052 -16.734 -11.133 1 95.19 92 ASN A CA 1
ATOM 706 C C . ASN A 1 92 ? 0.721 -15.461 -11.898 1 95.19 92 ASN A C 1
ATOM 708 O O . ASN A 1 92 ? 0.088 -14.547 -11.352 1 95.19 92 ASN A O 1
ATOM 712 N N . ALA A 1 93 ? 1.02 -15.469 -13.141 1 92.06 93 ALA A N 1
ATOM 713 C CA . ALA A 1 93 ? 0.618 -14.359 -14.008 1 92.06 93 ALA A CA 1
ATOM 714 C C . ALA A 1 93 ? -0.832 -14.516 -14.461 1 92.06 93 ALA A C 1
ATOM 716 O O . ALA A 1 93 ? -1.471 -15.531 -14.172 1 92.06 93 ALA A O 1
ATOM 717 N N . CYS A 1 94 ? -1.343 -13.438 -14.914 1 92.56 94 CYS A N 1
ATOM 718 C CA . CYS A 1 94 ? -2.641 -13.398 -15.586 1 92.56 94 CYS A CA 1
ATOM 719 C C . CYS A 1 94 ? -2.502 -12.891 -17.016 1 92.56 94 CYS A C 1
ATOM 721 O O . CYS A 1 94 ? -1.818 -11.898 -17.266 1 92.56 94 CYS A O 1
ATOM 723 N N . GLY A 1 95 ? -3.072 -13.672 -17.984 1 88.88 95 GLY A N 1
ATOM 724 C CA . GLY A 1 95 ? -2.936 -13.242 -19.359 1 88.88 95 GLY A CA 1
ATOM 725 C C . GLY A 1 95 ? -3.666 -14.141 -20.344 1 88.88 95 GLY A C 1
ATOM 726 O O . GLY A 1 95 ? -4.574 -14.875 -19.953 1 88.88 95 GLY A O 1
ATOM 727 N N . ASN A 1 96 ? -3.275 -13.953 -21.594 1 87 96 ASN A N 1
ATOM 728 C CA . ASN A 1 96 ? -3.846 -14.727 -22.688 1 87 96 ASN A CA 1
ATOM 729 C C . ASN A 1 96 ? -3.145 -16.062 -22.859 1 87 96 ASN A C 1
ATOM 731 O O . ASN A 1 96 ? -1.98 -16.125 -23.266 1 87 96 ASN A O 1
ATOM 735 N N . ALA A 1 97 ? -3.896 -17.094 -22.625 1 87.31 97 ALA A N 1
ATOM 736 C CA . ALA A 1 97 ? -3.328 -18.438 -22.625 1 87.31 97 ALA A CA 1
ATOM 737 C C . ALA A 1 97 ? -2.787 -18.812 -24.016 1 87.31 97 ALA A C 1
ATOM 739 O O . ALA A 1 97 ? -1.7 -19.375 -24.125 1 87.31 97 ALA A O 1
ATOM 740 N N . GLN A 1 98 ? -3.518 -18.438 -25.062 1 90.12 98 GLN A N 1
ATOM 741 C CA . GLN A 1 98 ? -3.086 -18.781 -26.406 1 90.12 98 GLN A CA 1
ATOM 742 C C . GLN A 1 98 ? -1.78 -18.078 -26.766 1 90.12 98 GLN A C 1
ATOM 744 O O . GLN A 1 98 ? -0.873 -18.688 -27.328 1 90.12 98 GLN A O 1
ATOM 749 N N . ALA A 1 99 ? -1.73 -16.828 -26.391 1 90.38 99 ALA A N 1
ATOM 750 C CA . ALA A 1 99 ? -0.509 -16.078 -26.672 1 90.38 99 ALA A CA 1
ATOM 751 C C . ALA A 1 99 ? 0.69 -16.688 -25.953 1 90.38 99 ALA A C 1
ATOM 753 O O . ALA A 1 99 ? 1.783 -16.781 -26.531 1 90.38 99 ALA A O 1
ATOM 754 N N . LYS A 1 100 ? 0.5 -17.094 -24.781 1 92.88 100 LYS A N 1
ATOM 755 C CA . LYS A 1 100 ? 1.594 -17.672 -24 1 92.88 100 LYS A CA 1
ATOM 756 C C . LYS A 1 100 ? 1.992 -19.047 -24.531 1 92.88 100 LYS A C 1
ATOM 758 O O . LYS A 1 100 ? 3.178 -19.375 -24.562 1 92.88 100 LYS A O 1
ATOM 763 N N . VAL A 1 101 ? 1.045 -19.828 -24.922 1 95 101 VAL A N 1
ATOM 764 C CA . VAL A 1 101 ? 1.308 -21.125 -25.516 1 95 101 VAL A CA 1
ATOM 765 C C . VAL A 1 101 ? 2.117 -20.969 -26.797 1 95 101 VAL A C 1
ATOM 767 O O . VAL A 1 101 ? 3.066 -21.703 -27.047 1 95 101 VAL A O 1
ATOM 770 N N . ASP A 1 102 ? 1.696 -19.984 -27.594 1 95.88 102 ASP A N 1
ATOM 771 C CA . ASP A 1 102 ? 2.424 -19.719 -28.828 1 95.88 102 ASP A CA 1
ATOM 772 C C . ASP A 1 102 ? 3.879 -19.359 -28.547 1 95.88 102 ASP A C 1
ATOM 774 O O . ASP A 1 102 ? 4.789 -19.844 -29.219 1 95.88 102 ASP A O 1
ATOM 778 N N . GLN A 1 103 ? 4.047 -18.578 -27.562 1 94.81 103 GLN A N 1
ATOM 779 C CA . GLN A 1 103 ? 5.387 -18.156 -27.188 1 94.81 103 GLN A CA 1
ATOM 780 C C . GLN A 1 103 ? 6.227 -19.344 -26.719 1 94.81 103 GLN A C 1
ATOM 782 O O . GLN A 1 103 ? 7.332 -19.562 -27.219 1 94.81 103 GLN A O 1
ATOM 787 N N . LEU A 1 104 ? 5.715 -20.125 -25.812 1 96.69 104 LEU A N 1
ATOM 788 C CA . LEU A 1 104 ? 6.461 -21.234 -25.219 1 96.69 104 LEU A CA 1
ATOM 789 C C . LEU A 1 104 ? 6.684 -22.344 -26.234 1 96.69 104 LEU A C 1
ATOM 791 O O . LEU A 1 104 ? 7.754 -22.953 -26.266 1 96.69 104 LEU A O 1
ATOM 795 N N . SER A 1 105 ? 5.641 -22.594 -27.062 1 96.88 105 SER A N 1
ATOM 796 C CA . SER A 1 105 ? 5.773 -23.594 -28.125 1 96.88 105 SER A CA 1
ATOM 797 C C . SER A 1 105 ? 6.887 -23.234 -29.094 1 96.88 105 SER A C 1
ATOM 799 O O . SER A 1 105 ? 7.652 -24.094 -29.531 1 96.88 105 SER A O 1
ATOM 801 N N . SER A 1 106 ? 6.906 -21.969 -29.406 1 96.69 106 SER A N 1
ATOM 802 C CA . SER A 1 106 ? 7.934 -21.5 -30.328 1 96.69 106 SER A CA 1
ATOM 803 C C . SER A 1 106 ? 9.32 -21.562 -29.703 1 96.69 106 SER A C 1
ATOM 805 O O . SER A 1 106 ? 10.273 -22 -30.344 1 96.69 106 SER A O 1
ATOM 807 N N . ILE A 1 107 ? 9.477 -21.188 -28.5 1 96.69 107 ILE A N 1
ATOM 808 C CA . ILE A 1 107 ? 10.758 -21.125 -27.797 1 96.69 107 ILE A CA 1
ATOM 809 C C . ILE A 1 107 ? 11.312 -22.531 -27.625 1 96.69 107 ILE A C 1
ATOM 811 O O . ILE A 1 107 ? 12.492 -22.781 -27.875 1 96.69 107 ILE A O 1
ATOM 815 N N . PHE A 1 108 ? 10.469 -23.469 -27.266 1 96.94 108 PHE A N 1
ATOM 816 C CA . PHE A 1 108 ? 10.945 -24.797 -26.859 1 96.94 108 PHE A CA 1
ATOM 817 C C . PHE A 1 108 ? 10.68 -25.812 -27.969 1 96.94 108 PHE A C 1
ATOM 819 O O . PHE A 1 108 ? 11.078 -26.984 -27.844 1 96.94 108 PHE A O 1
ATOM 826 N N . ASN A 1 109 ? 10.008 -25.453 -29.047 1 95.75 109 ASN A N 1
ATOM 827 C CA . ASN A 1 109 ? 9.656 -26.328 -30.156 1 95.75 109 ASN A CA 1
ATOM 828 C C . ASN A 1 109 ? 8.852 -27.547 -29.688 1 95.75 109 ASN A C 1
ATOM 830 O O . ASN A 1 109 ? 9.234 -28.688 -29.938 1 95.75 109 ASN A O 1
ATOM 834 N N . ILE A 1 110 ? 7.805 -27.266 -28.984 1 96.12 110 ILE A N 1
ATOM 835 C CA . ILE A 1 110 ? 6.891 -28.297 -28.5 1 96.12 110 ILE A CA 1
ATOM 836 C C . ILE A 1 110 ? 5.453 -27.906 -28.828 1 96.12 110 ILE A C 1
ATOM 838 O O . ILE A 1 110 ? 5.145 -26.734 -29 1 96.12 110 ILE A O 1
ATOM 842 N N . ASP A 1 111 ? 4.613 -28.906 -28.969 1 93.75 111 ASP A N 1
ATOM 843 C CA . ASP A 1 111 ? 3.188 -28.703 -29.203 1 93.75 111 ASP A CA 1
ATOM 844 C C . ASP A 1 111 ? 2.406 -28.688 -27.891 1 93.75 111 ASP A C 1
ATOM 846 O O . ASP A 1 111 ? 2.336 -29.703 -27.203 1 93.75 111 ASP A O 1
ATOM 850 N N . LEU A 1 112 ? 1.844 -27.562 -27.547 1 95.19 112 LEU A N 1
ATOM 851 C CA . LEU A 1 112 ? 1.107 -27.391 -26.297 1 95.19 112 LEU A CA 1
ATOM 852 C C . LEU A 1 112 ? -0.343 -27 -26.578 1 95.19 112 LEU A C 1
ATOM 854 O O . LEU A 1 112 ? -0.631 -26.297 -27.547 1 95.19 112 LEU A O 1
ATOM 858 N N . GLN A 1 113 ? -1.204 -27.531 -25.781 1 95.19 113 GLN A N 1
ATOM 859 C CA . GLN A 1 113 ? -2.57 -27.016 -25.75 1 95.19 113 GLN A CA 1
ATOM 860 C C . GLN A 1 113 ? -2.68 -25.828 -24.781 1 95.19 113 GLN A C 1
ATOM 862 O O . GLN A 1 113 ? -1.967 -25.766 -23.781 1 95.19 113 GLN A O 1
ATOM 867 N N . PRO A 1 114 ? -3.621 -24.938 -25.094 1 94.81 114 PRO A N 1
ATOM 868 C CA . PRO A 1 114 ? -3.768 -23.766 -24.234 1 94.81 114 PRO A CA 1
ATOM 869 C C . PRO A 1 114 ? -3.973 -24.109 -22.766 1 94.81 114 PRO A C 1
ATOM 871 O O . PRO A 1 114 ? -3.48 -23.391 -21.891 1 94.81 114 PRO A O 1
ATOM 874 N N . GLU A 1 115 ? -4.613 -25.188 -22.5 1 95.31 115 GLU A N 1
ATOM 875 C CA . GLU A 1 115 ? -4.914 -25.547 -21.109 1 95.31 115 GLU A CA 1
ATOM 876 C C . GLU A 1 115 ? -3.652 -25.969 -20.359 1 95.31 115 GLU A C 1
ATOM 878 O O . GLU A 1 115 ? -3.65 -26.031 -19.125 1 95.31 115 GLU A O 1
ATOM 883 N N . GLN A 1 116 ? -2.566 -26.266 -21.094 1 97.5 116 GLN A N 1
ATOM 884 C CA . GLN A 1 116 ? -1.322 -26.672 -20.453 1 97.5 116 GLN A CA 1
ATOM 885 C C . GLN A 1 116 ? -0.543 -25.469 -19.938 1 97.5 116 GLN A C 1
ATOM 887 O O . GLN A 1 116 ? 0.5 -25.641 -19.297 1 97.5 116 GLN A O 1
ATOM 892 N N . VAL A 1 117 ? -1.047 -24.266 -20.219 1 97.38 117 VAL A N 1
ATOM 893 C CA . VAL A 1 117 ? -0.587 -23.062 -19.531 1 97.38 117 VAL A CA 1
ATOM 894 C C . VAL A 1 117 ? -1.611 -22.641 -18.484 1 97.38 117 VAL A C 1
ATOM 896 O O . VAL A 1 117 ? -2.674 -22.109 -18.828 1 97.38 117 VAL A O 1
ATOM 899 N N . ILE A 1 118 ? -1.233 -22.844 -17.312 1 97.38 118 ILE A N 1
ATOM 900 C CA . ILE A 1 118 ? -2.131 -22.578 -16.188 1 97.38 118 ILE A CA 1
ATOM 901 C C . ILE A 1 118 ? -1.773 -21.25 -15.531 1 97.38 118 ILE A C 1
ATOM 903 O O . ILE A 1 118 ? -0.752 -21.141 -14.852 1 97.38 118 ILE A O 1
ATOM 907 N N . PHE A 1 119 ? -2.625 -20.297 -15.75 1 96.94 119 PHE A N 1
ATOM 908 C CA . PHE A 1 119 ? -2.484 -19 -15.109 1 96.94 119 PHE A CA 1
ATOM 909 C C . PHE A 1 119 ? -3.066 -19.031 -13.695 1 96.94 119 PHE A C 1
ATOM 911 O O . PHE A 1 119 ? -3.811 -19.938 -13.352 1 96.94 119 PHE A O 1
ATOM 918 N N . ALA A 1 120 ? -2.73 -18.016 -12.93 1 97.06 120 ALA A N 1
ATOM 919 C CA . ALA A 1 120 ? -3.217 -17.938 -11.555 1 97.06 120 ALA A CA 1
ATOM 920 C C . ALA A 1 120 ? -4.738 -18.031 -11.508 1 97.06 120 ALA A C 1
ATOM 922 O O . ALA A 1 120 ? -5.305 -18.766 -10.695 1 97.06 120 ALA A O 1
ATOM 923 N N . PRO A 1 121 ? -5.5 -17.359 -12.383 1 96.94 121 PRO A N 1
ATOM 924 C CA . PRO A 1 121 ? -6.961 -17.391 -12.273 1 96.94 121 PRO A CA 1
ATOM 925 C C . PRO A 1 121 ? -7.586 -18.594 -12.977 1 96.94 121 PRO A C 1
ATOM 927 O O . PRO A 1 121 ? -8.805 -18.781 -12.906 1 96.94 121 PRO A O 1
ATOM 930 N N . SER A 1 122 ? -6.812 -19.469 -13.633 1 96.44 122 SER A N 1
ATOM 931 C CA . SER A 1 122 ? -7.348 -20.562 -14.438 1 96.44 122 SER A CA 1
ATOM 932 C C . SER A 1 122 ? -8.328 -21.406 -13.641 1 96.44 122 SER A C 1
ATOM 934 O O . SER A 1 122 ? -9.391 -21.781 -14.141 1 96.44 122 SER A O 1
ATOM 936 N N . PRO A 1 123 ? -8.094 -21.672 -12.32 1 96.19 123 PRO A N 1
ATOM 937 C CA . PRO A 1 123 ? -9.023 -22.516 -11.57 1 96.19 123 PRO A CA 1
ATOM 938 C C . PRO A 1 123 ? -10.391 -21.875 -11.375 1 96.19 123 PRO A C 1
ATOM 940 O O . PRO A 1 123 ? -11.367 -22.562 -11.062 1 96.19 123 PRO A O 1
ATOM 943 N N . PHE A 1 124 ? -10.516 -20.547 -11.578 1 96.31 124 PHE A N 1
ATOM 944 C CA . PHE A 1 124 ? -11.797 -19.875 -11.398 1 96.31 124 PHE A CA 1
ATOM 945 C C . PHE A 1 124 ? -12.82 -20.391 -12.406 1 96.31 124 PHE A C 1
ATOM 947 O O . PHE A 1 124 ? -14.031 -20.188 -12.219 1 96.31 124 PHE A O 1
ATOM 954 N N . GLN A 1 125 ? -12.398 -21.031 -13.5 1 95.19 125 GLN A N 1
ATOM 955 C CA . GLN A 1 125 ? -13.336 -21.609 -14.461 1 95.19 125 GLN A CA 1
ATOM 956 C C . GLN A 1 125 ? -14.227 -22.656 -13.781 1 95.19 125 GLN A C 1
ATOM 958 O O . GLN A 1 125 ? -15.328 -22.938 -14.266 1 95.19 125 GLN A O 1
ATOM 963 N N . SER A 1 126 ? -13.766 -23.188 -12.609 1 93.44 126 SER A N 1
ATOM 964 C CA . SER A 1 126 ? -14.508 -24.219 -11.906 1 93.44 126 SER A CA 1
ATOM 965 C C . SER A 1 126 ? -15.32 -23.625 -10.758 1 93.44 126 SER A C 1
ATOM 967 O O . SER A 1 126 ? -15.984 -24.359 -10.016 1 93.44 126 SER A O 1
ATOM 969 N N . PHE A 1 127 ? -15.25 -22.328 -10.539 1 94.12 127 PHE A N 1
ATOM 970 C CA . PHE A 1 127 ? -15.969 -21.656 -9.461 1 94.12 127 PHE A CA 1
ATOM 971 C C . PHE A 1 127 ? -17.328 -21.172 -9.938 1 94.12 127 PHE A C 1
ATOM 973 O O . PHE A 1 127 ? -17.641 -19.984 -9.812 1 94.12 127 PHE A O 1
ATOM 980 N N . THR A 1 128 ? -18.203 -22.078 -10.289 1 94.75 128 THR A N 1
ATOM 981 C CA . THR A 1 128 ? -19.422 -21.781 -11.016 1 94.75 128 THR A CA 1
ATOM 982 C C . THR A 1 128 ? -20.406 -21 -10.141 1 94.75 128 THR A C 1
ATOM 984 O O . THR A 1 128 ? -21.219 -20.219 -10.641 1 94.75 128 THR A O 1
ATOM 987 N N . HIS A 1 129 ? -20.312 -21.156 -8.844 1 92.44 129 HIS A N 1
ATOM 988 C CA . HIS A 1 129 ? -21.172 -20.453 -7.898 1 92.44 129 HIS A CA 1
ATOM 989 C C . HIS A 1 129 ? -21.047 -18.938 -8.07 1 92.44 129 HIS A C 1
ATOM 991 O O . HIS A 1 129 ? -22.016 -18.203 -7.887 1 92.44 129 HIS A O 1
ATOM 997 N N . TRP A 1 130 ? -19.938 -18.469 -8.453 1 95.12 130 TRP A N 1
ATOM 998 C CA . TRP A 1 130 ? -19.656 -17.031 -8.516 1 95.12 130 TRP A CA 1
ATOM 999 C C . TRP A 1 130 ? -19.922 -16.484 -9.914 1 95.12 130 TRP A C 1
ATOM 1001 O O . TRP A 1 130 ? -19.969 -15.273 -10.117 1 95.12 130 TRP A O 1
ATOM 1011 N N . HIS A 1 131 ? -20.156 -17.344 -10.922 1 97.69 131 HIS A N 1
ATOM 1012 C CA . HIS A 1 131 ? -20.219 -16.938 -12.32 1 97.69 131 HIS A CA 1
ATOM 1013 C C . HIS A 1 131 ? -21.469 -16.094 -12.594 1 97.69 131 HIS A C 1
ATOM 1015 O O . HIS A 1 131 ? -21.484 -15.281 -13.516 1 97.69 131 HIS A O 1
ATOM 1021 N N . ASP A 1 132 ? -22.484 -16.219 -11.758 1 97.75 132 ASP A N 1
ATOM 1022 C CA . ASP A 1 132 ? -23.734 -15.523 -11.992 1 97.75 132 ASP A CA 1
ATOM 1023 C C . ASP A 1 132 ? -23.844 -14.266 -11.125 1 97.75 132 ASP A C 1
ATOM 1025 O O . ASP A 1 132 ? -24.844 -13.547 -11.18 1 97.75 132 ASP A O 1
ATOM 1029 N N . MET A 1 133 ? -22.859 -13.984 -10.352 1 98.19 133 MET A N 1
ATOM 1030 C CA . MET A 1 133 ? -22.844 -12.805 -9.492 1 98.19 133 MET A CA 1
ATOM 1031 C C . MET A 1 133 ? -22.266 -11.602 -10.227 1 98.19 133 MET A C 1
ATOM 1033 O O . MET A 1 133 ? -21.531 -11.758 -11.211 1 98.19 133 MET A O 1
ATOM 1037 N N . ARG A 1 134 ? -22.672 -10.391 -9.805 1 98.62 134 ARG A N 1
ATOM 1038 C CA . ARG A 1 134 ? -22.016 -9.18 -10.289 1 98.62 134 ARG A CA 1
ATOM 1039 C C . ARG A 1 134 ? -20.641 -9.016 -9.672 1 98.62 134 ARG A C 1
ATOM 1041 O O . ARG A 1 134 ? -20.516 -8.688 -8.492 1 98.62 134 ARG A O 1
ATOM 1048 N N . VAL A 1 135 ? -19.625 -9.219 -10.492 1 98.81 135 VAL A N 1
ATOM 1049 C CA . VAL A 1 135 ? -18.281 -9.234 -9.945 1 98.81 135 VAL A CA 1
ATOM 1050 C C . VAL A 1 135 ? -17.5 -8.031 -10.469 1 98.81 135 VAL A C 1
ATOM 1052 O O . VAL A 1 135 ? -17.656 -7.637 -11.625 1 98.81 135 VAL A O 1
ATOM 1055 N N . LEU A 1 136 ? -16.719 -7.387 -9.594 1 98.88 136 LEU A N 1
ATOM 1056 C CA . LEU A 1 136 ? -15.664 -6.461 -9.984 1 98.88 136 LEU A CA 1
ATOM 1057 C C . LEU A 1 136 ? -14.352 -7.199 -10.219 1 98.88 136 LEU A C 1
ATOM 1059 O O . LEU A 1 136 ? -13.898 -7.957 -9.359 1 98.88 136 LEU A O 1
ATOM 1063 N N . VAL A 1 137 ? -13.766 -7.031 -11.383 1 98.56 137 VAL A N 1
ATOM 1064 C CA . VAL A 1 137 ? -12.516 -7.715 -11.688 1 98.56 137 VAL A CA 1
ATOM 1065 C C . VAL A 1 137 ? -11.367 -6.707 -11.703 1 98.56 137 VAL A C 1
ATOM 1067 O O . VAL A 1 137 ? -11.523 -5.59 -12.203 1 98.56 137 VAL A O 1
ATOM 1070 N N . VAL A 1 138 ? -10.242 -7.062 -11.094 1 98.38 138 VAL A N 1
ATOM 1071 C CA . VAL A 1 138 ? -9.086 -6.18 -10.953 1 98.38 138 VAL A CA 1
ATOM 1072 C C . VAL A 1 138 ? -7.863 -6.82 -11.609 1 98.38 138 VAL A C 1
ATOM 1074 O O . VAL A 1 138 ? -7.629 -8.023 -11.461 1 98.38 138 VAL A O 1
ATOM 1077 N N . GLY A 1 139 ? -7.07 -6.129 -12.305 1 97.12 139 GLY A N 1
ATOM 1078 C CA . GLY A 1 139 ? -5.852 -6.547 -12.984 1 97.12 139 GLY A CA 1
ATOM 1079 C C . GLY A 1 139 ? -5.449 -5.617 -14.109 1 97.12 139 GLY A C 1
ATOM 1080 O O . GLY A 1 139 ? -5.797 -4.434 -14.102 1 97.12 139 GLY A O 1
ATOM 1081 N N . GLN A 1 140 ? -4.605 -6.082 -15.016 1 96.31 140 GLN A N 1
ATOM 1082 C CA . GLN A 1 140 ? -4.195 -5.328 -16.188 1 96.31 140 GLN A CA 1
ATOM 1083 C C . GLN A 1 140 ? -4.605 -6.047 -17.469 1 96.31 140 GLN A C 1
ATOM 1085 O O . GLN A 1 140 ? -4.641 -7.277 -17.516 1 96.31 140 GLN A O 1
ATOM 1090 N N . GLY A 1 141 ? -4.832 -5.301 -18.516 1 92.56 141 GLY A N 1
ATOM 1091 C CA . GLY A 1 141 ? -5.289 -5.844 -19.797 1 92.56 141 GLY A CA 1
ATOM 1092 C C . GLY A 1 141 ? -6.801 -5.871 -19.922 1 92.56 141 GLY A C 1
ATOM 1093 O O . GLY A 1 141 ? -7.5 -5.105 -19.25 1 92.56 141 GLY A O 1
ATOM 1094 N N . ASP A 1 142 ? -7.301 -6.738 -20.828 1 93.44 142 ASP A N 1
ATOM 1095 C CA . ASP A 1 142 ? -8.742 -6.867 -21.016 1 93.44 142 ASP A CA 1
ATOM 1096 C C . ASP A 1 142 ? -9.352 -7.793 -19.969 1 93.44 142 ASP A C 1
ATOM 1098 O O . ASP A 1 142 ? -9.766 -8.914 -20.281 1 93.44 142 ASP A O 1
ATOM 1102 N N . MET A 1 143 ? -9.508 -7.262 -18.797 1 95 143 MET A N 1
ATOM 1103 C CA . MET A 1 143 ? -9.938 -8.055 -17.641 1 95 143 MET A CA 1
ATOM 1104 C C . MET A 1 143 ? -11.359 -8.578 -17.844 1 95 143 MET A C 1
ATOM 1106 O O . MET A 1 143 ? -11.695 -9.672 -17.375 1 95 143 MET A O 1
ATOM 1110 N N . LYS A 1 144 ? -12.148 -7.758 -18.5 1 96.38 144 LYS A N 1
ATOM 1111 C CA . LYS A 1 144 ? -13.516 -8.203 -18.766 1 96.38 144 LYS A CA 1
ATOM 1112 C C . LYS A 1 144 ? -13.523 -9.461 -19.625 1 96.38 144 LYS A C 1
ATOM 1114 O O . LYS A 1 144 ? -14.195 -10.438 -19.297 1 96.38 144 LYS A O 1
ATOM 1119 N N . LYS A 1 145 ? -12.742 -9.469 -20.672 1 95.56 145 LYS A N 1
ATOM 1120 C CA . LYS A 1 145 ? -12.68 -10.617 -21.562 1 95.56 145 LYS A CA 1
ATOM 1121 C C . LYS A 1 145 ? -12.102 -11.836 -20.844 1 95.56 145 LYS A C 1
ATOM 1123 O O . LYS A 1 145 ? -12.602 -12.953 -20.984 1 95.56 145 LYS A O 1
ATOM 1128 N N . ILE A 1 146 ? -11.062 -11.641 -20.062 1 94.88 146 ILE A N 1
ATOM 1129 C CA . ILE A 1 146 ? -10.43 -12.727 -19.328 1 94.88 146 ILE A CA 1
ATOM 1130 C C . ILE A 1 146 ? -11.43 -13.344 -18.359 1 94.88 146 ILE A C 1
ATOM 1132 O O . ILE A 1 146 ? -11.555 -14.57 -18.281 1 94.88 146 ILE A O 1
ATOM 1136 N N . ALA A 1 147 ? -12.164 -12.477 -17.656 1 97.44 147 ALA A N 1
ATOM 1137 C CA . ALA A 1 147 ? -13.148 -12.961 -16.688 1 97.44 147 ALA A CA 1
ATOM 1138 C C . ALA A 1 147 ? -14.273 -13.711 -17.391 1 97.44 147 ALA A C 1
ATOM 1140 O O . ALA A 1 147 ? -14.711 -14.766 -16.922 1 97.44 147 ALA A O 1
ATOM 1141 N N . GLU A 1 148 ? -14.719 -13.148 -18.5 1 97.38 148 GLU A N 1
ATOM 1142 C CA . GLU A 1 148 ? -15.781 -13.805 -19.25 1 97.38 148 GLU A CA 1
ATOM 1143 C C . GLU A 1 148 ? -15.328 -15.164 -19.781 1 97.38 148 GLU A C 1
ATOM 1145 O O . GLU A 1 148 ? -16.094 -16.125 -19.781 1 97.38 148 GLU A O 1
ATOM 1150 N N . ASP A 1 149 ? -14.078 -15.266 -20.203 1 94.88 149 ASP A N 1
ATOM 1151 C CA . ASP A 1 149 ? -13.516 -16.531 -20.672 1 94.88 149 ASP A CA 1
ATOM 1152 C C . ASP A 1 149 ? -13.461 -17.562 -19.547 1 94.88 149 ASP A C 1
ATOM 1154 O O . ASP A 1 149 ? -13.492 -18.766 -19.797 1 94.88 149 ASP A O 1
ATOM 1158 N N . LEU A 1 150 ? -13.43 -17.078 -18.328 1 95.75 150 LEU A N 1
ATOM 1159 C CA . LEU A 1 150 ? -13.383 -17.969 -17.172 1 95.75 150 LEU A CA 1
ATOM 1160 C C . LEU A 1 150 ? -14.789 -18.391 -16.75 1 95.75 150 LEU A C 1
ATOM 1162 O O . LEU A 1 150 ? -14.953 -19.297 -15.93 1 95.75 150 LEU A O 1
ATOM 1166 N N . GLY A 1 151 ? -15.82 -17.656 -17.25 1 97.19 151 GLY A N 1
ATOM 1167 C CA . GLY A 1 151 ? -17.188 -18.078 -16.984 1 97.19 151 GLY A CA 1
ATOM 1168 C C . GLY A 1 151 ? -18.016 -17 -16.297 1 97.19 151 GLY A C 1
ATOM 1169 O O . GLY A 1 151 ? -19.25 -17.125 -16.203 1 97.19 151 GLY A O 1
ATOM 1170 N N . PHE A 1 152 ? -17.406 -15.898 -15.867 1 98.38 152 PHE A N 1
ATOM 1171 C CA . PHE A 1 152 ? -18.141 -14.836 -15.195 1 98.38 152 PHE A CA 1
ATOM 1172 C C . PHE A 1 152 ? -19.062 -14.117 -16.172 1 98.38 152 PHE A C 1
ATOM 1174 O O . PHE A 1 152 ? -18.641 -13.75 -17.266 1 98.38 152 PHE A O 1
ATOM 1181 N N . LYS A 1 153 ? -20.281 -13.836 -15.742 1 98.62 153 LYS A N 1
ATOM 1182 C CA . LYS A 1 153 ? -21.297 -13.367 -16.688 1 98.62 153 LYS A CA 1
ATOM 1183 C C . LYS A 1 153 ? -21.578 -11.875 -16.5 1 98.62 153 LYS A C 1
ATOM 1185 O O . LYS A 1 153 ? -21.938 -11.18 -17.453 1 98.62 153 LYS A O 1
ATOM 1190 N N . HIS A 1 154 ? -21.531 -11.359 -15.289 1 98.62 154 HIS A N 1
ATOM 1191 C CA . HIS A 1 154 ? -21.797 -9.961 -14.953 1 98.62 154 HIS A CA 1
ATOM 1192 C C . HIS A 1 154 ? -20.547 -9.281 -14.414 1 98.62 154 HIS A C 1
ATOM 1194 O O . HIS A 1 154 ? -20.359 -9.188 -13.195 1 98.62 154 HIS A O 1
ATOM 1200 N N . VAL A 1 155 ? -19.766 -8.766 -15.398 1 98.69 155 VAL A N 1
ATOM 1201 C CA . VAL A 1 155 ? -18.422 -8.328 -15.07 1 98.69 155 VAL A CA 1
ATOM 1202 C C . VAL A 1 155 ? -18.359 -6.801 -15.102 1 98.69 155 VAL A C 1
ATOM 1204 O O . VAL A 1 155 ? -18.766 -6.176 -16.078 1 98.69 155 VAL A O 1
ATOM 1207 N N . TYR A 1 156 ? -17.875 -6.199 -14.086 1 98.62 156 TYR A N 1
ATOM 1208 C CA . TYR A 1 156 ? -17.656 -4.762 -13.969 1 98.62 156 TYR A CA 1
ATOM 1209 C C . TYR A 1 156 ? -16.188 -4.445 -13.734 1 98.62 156 TYR A C 1
ATOM 1211 O O . TYR A 1 156 ? -15.438 -5.281 -13.219 1 98.62 156 TYR A O 1
ATOM 1219 N N . THR A 1 157 ? -15.766 -3.283 -14.125 1 98.25 157 THR A N 1
ATOM 1220 C CA . THR A 1 157 ? -14.383 -2.854 -13.992 1 98.25 157 THR A CA 1
ATOM 1221 C C . THR A 1 157 ? -14.273 -1.663 -13.047 1 98.25 157 THR A C 1
ATOM 1223 O O . THR A 1 157 ? -15.273 -1.017 -12.734 1 98.25 157 THR A O 1
ATOM 1226 N N . MET A 1 158 ? -13.094 -1.386 -12.578 1 98.25 158 MET A N 1
ATOM 1227 C CA . MET A 1 158 ? -12.867 -0.276 -11.656 1 98.25 158 MET A CA 1
ATOM 1228 C C . MET A 1 158 ? -13.148 1.061 -12.336 1 98.25 158 MET A C 1
ATOM 1230 O O . MET A 1 158 ? -13.625 1.999 -11.695 1 98.25 158 MET A O 1
ATOM 1234 N N . GLU A 1 159 ? -12.867 1.127 -13.633 1 96.88 159 GLU A N 1
ATOM 1235 C CA . GLU A 1 159 ? -13.164 2.342 -14.391 1 96.88 159 GLU A CA 1
ATOM 1236 C C . GLU A 1 159 ? -14.648 2.684 -14.336 1 96.88 159 GLU A C 1
ATOM 1238 O O . GLU A 1 159 ? -15.016 3.852 -14.219 1 96.88 159 GLU A O 1
ATOM 1243 N N . GLN A 1 160 ? -15.422 1.649 -14.445 1 97.75 160 GLN A N 1
ATOM 1244 C CA . GLN A 1 160 ? -16.859 1.86 -14.375 1 97.75 160 GLN A CA 1
ATOM 1245 C C . GLN A 1 160 ? -17.281 2.352 -12.992 1 97.75 160 GLN A C 1
ATOM 1247 O O . GLN A 1 160 ? -18.172 3.201 -12.875 1 97.75 160 GLN A O 1
ATOM 1252 N N . VAL A 1 161 ? -16.672 1.812 -11.953 1 98.06 161 VAL A N 1
ATOM 1253 C CA . VAL A 1 161 ? -16.969 2.25 -10.594 1 98.06 161 VAL A CA 1
ATOM 1254 C C . VAL A 1 161 ? -16.547 3.707 -10.414 1 98.06 161 VAL A C 1
ATOM 1256 O O . VAL A 1 161 ? -17.312 4.52 -9.883 1 98.06 161 VAL A O 1
ATOM 1259 N N . ALA A 1 162 ? -15.359 4.062 -10.852 1 97.12 162 ALA A N 1
ATOM 1260 C CA . ALA A 1 162 ? -14.836 5.422 -10.742 1 97.12 162 ALA A CA 1
ATOM 1261 C C . ALA A 1 162 ? -15.734 6.41 -11.484 1 97.12 162 ALA A C 1
ATOM 1263 O O . ALA A 1 162 ? -15.93 7.543 -11.031 1 97.12 162 ALA A O 1
ATOM 1264 N N . GLU A 1 163 ? -16.203 5.969 -12.648 1 96.75 163 GLU A N 1
ATOM 1265 C CA . GLU A 1 163 ? -17.109 6.812 -13.43 1 96.75 163 GLU A CA 1
ATOM 1266 C C . GLU A 1 163 ? -18.422 7.031 -12.703 1 96.75 163 GLU A C 1
ATOM 1268 O O . GLU A 1 163 ? -19 8.125 -12.758 1 96.75 163 GLU A O 1
ATOM 1273 N N . ALA A 1 164 ? -18.875 6.039 -12.023 1 97.56 164 ALA A N 1
ATOM 1274 C CA . ALA A 1 164 ? -20.156 6.117 -11.32 1 97.56 164 ALA A CA 1
ATOM 1275 C C . ALA A 1 164 ? -20.047 7.008 -10.086 1 97.56 164 ALA A C 1
ATOM 1277 O O . ALA A 1 164 ? -21.016 7.664 -9.703 1 97.56 164 ALA A O 1
ATOM 1278 N N . TRP A 1 165 ? -18.922 7.035 -9.445 1 96.38 165 TRP A N 1
ATOM 1279 C CA . TRP A 1 165 ? -18.703 7.773 -8.203 1 96.38 165 TRP A CA 1
ATOM 1280 C C . TRP A 1 165 ? -17.438 8.617 -8.281 1 96.38 165 TRP A C 1
ATOM 1282 O O . TRP A 1 165 ? -16.484 8.383 -7.527 1 96.38 165 TRP A O 1
ATOM 1292 N N . PRO A 1 166 ? -17.453 9.672 -9.023 1 94.94 166 PRO A N 1
ATOM 1293 C CA . PRO A 1 166 ? -16.25 10.43 -9.359 1 94.94 166 PRO A CA 1
ATOM 1294 C C . PRO A 1 166 ? -15.602 11.078 -8.141 1 94.94 166 PRO A C 1
ATOM 1296 O O . PRO A 1 166 ? -14.391 11.344 -8.141 1 94.94 166 PRO A O 1
ATOM 1299 N N . LEU A 1 167 ? -16.281 11.32 -7.02 1 94.12 167 LEU A N 1
ATOM 1300 C CA . LEU A 1 167 ? -15.766 12 -5.836 1 94.12 167 LEU A CA 1
ATOM 1301 C C . LEU A 1 167 ? -14.938 11.055 -4.98 1 94.12 167 LEU A C 1
ATOM 1303 O O . LEU A 1 167 ? -14.234 11.492 -4.07 1 94.12 167 LEU A O 1
ATOM 1307 N N . LEU A 1 168 ? -14.969 9.781 -5.383 1 95.31 168 LEU A N 1
ATOM 1308 C CA . LEU A 1 168 ? -14.32 8.812 -4.508 1 95.31 168 LEU A CA 1
ATOM 1309 C C . LEU A 1 168 ? -12.844 8.672 -4.855 1 95.31 168 LEU A C 1
ATOM 1311 O O . LEU A 1 168 ? -12.055 8.164 -4.055 1 95.31 168 LEU A O 1
ATOM 1315 N N . ASP A 1 169 ? -12.445 9.039 -6.004 1 94.19 169 ASP A N 1
ATOM 1316 C CA . ASP A 1 169 ? -11.047 9.023 -6.418 1 94.19 169 ASP A CA 1
ATOM 1317 C C . ASP A 1 169 ? -10.414 10.406 -6.281 1 94.19 169 ASP A C 1
ATOM 1319 O O . ASP A 1 169 ? -10.367 11.172 -7.242 1 94.19 169 ASP A O 1
ATOM 1323 N N . MET A 1 170 ? -9.789 10.695 -5.117 1 93.62 170 MET A N 1
ATOM 1324 C CA . MET A 1 170 ? -9.375 12.07 -4.855 1 93.62 170 MET A CA 1
ATOM 1325 C C . MET A 1 170 ? -7.883 12.141 -4.543 1 93.62 170 MET A C 1
ATOM 1327 O O . MET A 1 170 ? -7.359 13.211 -4.234 1 93.62 170 MET A O 1
ATOM 1331 N N . VAL A 1 171 ? -7.18 11.023 -4.59 1 95.56 171 VAL A N 1
ATOM 1332 C CA . VAL A 1 171 ? -5.738 11.07 -4.387 1 95.56 171 VAL A CA 1
ATOM 1333 C C . VAL A 1 171 ? -5.074 11.812 -5.543 1 95.56 171 VAL A C 1
ATOM 1335 O O . VAL A 1 171 ? -4.16 12.609 -5.332 1 95.56 171 VAL A O 1
ATOM 1338 N N . ASN A 1 172 ? -5.547 11.578 -6.742 1 96.12 172 ASN A N 1
ATOM 1339 C CA . ASN A 1 172 ? -5.023 12.219 -7.945 1 96.12 172 ASN A CA 1
ATOM 1340 C C . ASN A 1 172 ? -5.473 13.672 -8.047 1 96.12 172 ASN A C 1
ATOM 1342 O O . ASN A 1 172 ? -6.652 13.945 -8.281 1 96.12 172 ASN A O 1
ATOM 1346 N N . HIS A 1 173 ? -4.547 14.586 -7.957 1 94 173 HIS A N 1
ATOM 1347 C CA . HIS A 1 173 ? -4.863 16.016 -7.984 1 94 173 HIS A CA 1
ATOM 1348 C C . HIS A 1 173 ? -5.508 16.406 -9.312 1 94 173 HIS A C 1
ATOM 1350 O O . HIS A 1 173 ? -6.355 17.312 -9.352 1 94 173 HIS A O 1
ATOM 1356 N N . GLU A 1 174 ? -5.094 15.766 -10.375 1 94.06 174 GLU A N 1
ATOM 1357 C CA . GLU A 1 174 ? -5.691 16.078 -11.672 1 94.06 174 GLU A CA 1
ATOM 1358 C C . GLU A 1 174 ? -7.172 15.703 -11.695 1 94.06 174 GLU A C 1
ATOM 1360 O O . GLU A 1 174 ? -7.98 16.391 -12.32 1 94.06 174 GLU A O 1
ATOM 1365 N N . ASN A 1 175 ? -7.496 14.578 -11.062 1 93.5 175 ASN A N 1
ATOM 1366 C CA . ASN A 1 175 ? -8.906 14.211 -10.977 1 93.5 175 ASN A CA 1
ATOM 1367 C C . ASN A 1 175 ? -9.695 15.219 -10.141 1 93.5 175 ASN A C 1
ATOM 1369 O O . ASN A 1 175 ? -10.859 15.5 -10.43 1 93.5 175 ASN A O 1
ATOM 1373 N N . ARG A 1 176 ? -9.109 15.766 -9.055 1 92.19 176 ARG A N 1
ATOM 1374 C CA . ARG A 1 176 ? -9.758 16.797 -8.258 1 92.19 176 ARG A CA 1
ATOM 1375 C C . ARG A 1 176 ? -10.141 18 -9.109 1 92.19 176 ARG A C 1
ATOM 1377 O O . ARG A 1 176 ? -11.242 18.547 -8.969 1 92.19 176 ARG A O 1
ATOM 1384 N N . LYS A 1 177 ? -9.234 18.375 -9.945 1 91.56 177 LYS A N 1
ATOM 1385 C CA . LYS A 1 177 ? -9.484 19.5 -10.828 1 91.56 177 LYS A CA 1
ATOM 1386 C C . LYS A 1 177 ? -10.648 19.219 -11.773 1 91.56 177 LYS A C 1
ATOM 1388 O O . LYS A 1 177 ? -11.484 20.094 -12.031 1 91.56 177 LYS A O 1
ATOM 1393 N N . ILE A 1 178 ? -10.672 18.016 -12.273 1 93.25 178 ILE A N 1
ATOM 1394 C CA . ILE A 1 178 ? -11.711 17.609 -13.211 1 93.25 178 ILE A CA 1
ATOM 1395 C C . ILE A 1 178 ? -13.07 17.625 -12.516 1 93.25 178 ILE A C 1
ATOM 1397 O O . ILE A 1 178 ? -14.039 18.188 -13.039 1 93.25 178 ILE A O 1
ATOM 1401 N N . VAL A 1 179 ? -13.117 17.062 -11.359 1 92 179 VAL A N 1
ATOM 1402 C CA . VAL A 1 179 ? -14.367 16.953 -10.617 1 92 179 VAL A CA 1
ATOM 1403 C C . VAL A 1 179 ? -14.836 18.344 -10.195 1 92 179 VAL A C 1
ATOM 1405 O O . VAL A 1 179 ? -16.031 18.625 -10.148 1 92 179 VAL A O 1
ATOM 1408 N N . ALA A 1 180 ? -13.914 19.25 -9.852 1 87.81 180 ALA A N 1
ATOM 1409 C CA . ALA A 1 180 ? -14.242 20.609 -9.43 1 87.81 180 ALA A CA 1
ATOM 1410 C C . ALA A 1 180 ? -15.008 21.359 -10.531 1 87.81 180 ALA A C 1
ATOM 1412 O O . ALA A 1 180 ? -15.82 22.234 -10.242 1 87.81 180 ALA A O 1
ATOM 1413 N N . LYS A 1 181 ? -14.758 20.984 -11.766 1 92.31 181 LYS A N 1
ATOM 1414 C CA . LYS A 1 181 ? -15.422 21.625 -12.898 1 92.31 181 LYS A CA 1
ATOM 1415 C C . LYS A 1 181 ? -16.828 21.062 -13.086 1 92.31 181 LYS A C 1
ATOM 1417 O O . LYS A 1 181 ? -17.656 21.672 -13.766 1 92.31 181 LYS A O 1
ATOM 1422 N N . GLY A 1 182 ? -17.047 19.922 -12.625 1 92.5 182 GLY A N 1
ATOM 1423 C CA . GLY A 1 182 ? -18.344 19.281 -12.695 1 92.5 182 GLY A CA 1
ATOM 1424 C C . GLY A 1 182 ? -18.266 17.766 -12.703 1 92.5 182 GLY A C 1
ATOM 1425 O O . GLY A 1 182 ? -17.281 17.203 -13.164 1 92.5 182 GLY A O 1
ATOM 1426 N N . TYR A 1 183 ? -19.219 17.156 -12.062 1 92.5 183 TYR A N 1
ATOM 1427 C CA . TYR A 1 183 ? -19.312 15.703 -12.055 1 92.5 183 TYR A CA 1
ATOM 1428 C C . TYR A 1 183 ? -20.75 15.242 -11.945 1 92.5 183 TYR A C 1
ATOM 1430 O O . TYR A 1 183 ? -21.641 16.031 -11.594 1 92.5 183 TYR A O 1
ATOM 1438 N N . LYS A 1 184 ? -21.016 14.039 -12.406 1 94.25 184 LYS A N 1
ATOM 1439 C CA . LYS A 1 184 ? -22.312 13.383 -12.258 1 94.25 184 LYS A CA 1
ATOM 1440 C C . LYS A 1 184 ? -22.172 11.992 -11.641 1 94.25 184 LYS A C 1
ATOM 1442 O O . LYS A 1 184 ? -21.375 11.188 -12.109 1 94.25 184 LYS A O 1
ATOM 1447 N N . GLU A 1 185 ? -22.891 11.742 -10.57 1 94.88 185 GLU A N 1
ATOM 1448 C CA . GLU A 1 185 ? -22.906 10.422 -9.953 1 94.88 185 GLU A CA 1
ATOM 1449 C C . GLU A 1 185 ? -23.969 9.531 -10.594 1 94.88 185 GLU A C 1
ATOM 1451 O O . GLU A 1 185 ? -24.984 10.031 -11.102 1 94.88 185 GLU A O 1
ATOM 1456 N N . ASN A 1 186 ? -23.688 8.242 -10.664 1 96.5 186 ASN A N 1
ATOM 1457 C CA . ASN A 1 186 ? -24.656 7.273 -11.172 1 96.5 186 ASN A CA 1
ATOM 1458 C C . ASN A 1 186 ? -25.25 6.434 -10.039 1 96.5 186 ASN A C 1
ATOM 1460 O O . ASN A 1 186 ? -24.797 5.32 -9.781 1 96.5 186 ASN A O 1
ATOM 1464 N N . LYS A 1 187 ? -26.297 6.883 -9.477 1 92.56 187 LYS A N 1
ATOM 1465 C CA . LYS A 1 187 ? -26.922 6.215 -8.344 1 92.56 187 LYS A CA 1
ATOM 1466 C C . LYS A 1 187 ? -27.5 4.859 -8.758 1 92.56 187 LYS A C 1
ATOM 1468 O O . LYS A 1 187 ? -27.75 4.008 -7.902 1 92.56 187 LYS A O 1
ATOM 1473 N N . ASP A 1 188 ? -27.656 4.648 -10.062 1 96.06 188 ASP A N 1
ATOM 1474 C CA . ASP A 1 188 ? -28.25 3.404 -10.555 1 96.06 188 ASP A CA 1
ATOM 1475 C C . ASP A 1 188 ? -27.156 2.357 -10.812 1 96.06 188 ASP A C 1
ATOM 1477 O O . ASP A 1 188 ? -27.469 1.224 -11.188 1 96.06 188 ASP A O 1
ATOM 1481 N N . PHE A 1 189 ? -25.953 2.746 -10.602 1 97.5 189 PHE A N 1
ATOM 1482 C CA . PHE A 1 189 ? -24.891 1.749 -10.719 1 97.5 189 PHE A CA 1
ATOM 1483 C C . PHE A 1 189 ? -25.156 0.569 -9.797 1 97.5 189 PHE A C 1
ATOM 1485 O O . PHE A 1 189 ? -25.469 0.756 -8.617 1 97.5 189 PHE A O 1
ATOM 1492 N N . PRO A 1 190 ? -25.016 -0.605 -10.352 1 97.75 190 PRO A N 1
ATOM 1493 C CA . PRO A 1 190 ? -25.422 -1.767 -9.547 1 97.75 190 PRO A CA 1
ATOM 1494 C C . PRO A 1 190 ? -24.469 -2.041 -8.391 1 97.75 190 PRO A C 1
ATOM 1496 O O . PRO A 1 190 ? -23.281 -1.673 -8.461 1 97.75 190 PRO A O 1
ATOM 1499 N N . ARG A 1 191 ? -25.047 -2.688 -7.371 1 98.25 191 ARG A N 1
ATOM 1500 C CA . ARG A 1 191 ? -24.234 -3.135 -6.246 1 98.25 191 ARG A CA 1
ATOM 1501 C C . ARG A 1 191 ? -23.312 -4.277 -6.656 1 98.25 191 ARG A C 1
ATOM 1503 O O . ARG A 1 191 ? -23.766 -5.258 -7.258 1 98.25 191 ARG A O 1
ATOM 1510 N N . ILE A 1 192 ? -22.031 -4.152 -6.406 1 98.75 192 ILE A N 1
ATOM 1511 C CA . ILE A 1 192 ? -21.062 -5.227 -6.621 1 98.75 192 ILE A CA 1
ATOM 1512 C C . ILE A 1 192 ? -21.266 -6.32 -5.57 1 98.75 192 ILE A C 1
ATOM 1514 O O . ILE A 1 192 ? -21.391 -6.027 -4.379 1 98.75 192 ILE A O 1
ATOM 1518 N N . GLU A 1 193 ? -21.234 -7.551 -6.031 1 98.75 193 GLU A N 1
ATOM 1519 C CA . GLU A 1 193 ? -21.547 -8.648 -5.129 1 98.75 193 GLU A CA 1
ATOM 1520 C C . GLU A 1 193 ? -20.281 -9.383 -4.691 1 98.75 193 GLU A C 1
ATOM 1522 O O . GLU A 1 193 ? -20.266 -10.023 -3.639 1 98.75 193 GLU A O 1
ATOM 1527 N N . ALA A 1 194 ? -19.25 -9.328 -5.488 1 98.69 194 ALA A N 1
ATOM 1528 C CA . ALA A 1 194 ? -17.969 -9.945 -5.176 1 98.69 194 ALA A CA 1
ATOM 1529 C C . ALA A 1 194 ? -16.828 -9.242 -5.902 1 98.69 194 ALA A C 1
ATOM 1531 O O . ALA A 1 194 ? -17.031 -8.656 -6.969 1 98.69 194 ALA A O 1
ATOM 1532 N N . ILE A 1 195 ? -15.719 -9.242 -5.305 1 98.81 195 ILE A N 1
ATOM 1533 C CA . ILE A 1 195 ? -14.5 -8.695 -5.906 1 98.81 195 ILE A CA 1
ATOM 1534 C C . ILE A 1 195 ? -13.562 -9.836 -6.289 1 98.81 195 ILE A C 1
ATOM 1536 O O . ILE A 1 195 ? -13.281 -10.719 -5.477 1 98.81 195 ILE A O 1
ATOM 1540 N N . VAL A 1 196 ? -13.133 -9.867 -7.551 1 98.5 196 VAL A N 1
ATOM 1541 C CA . VAL A 1 196 ? -12.164 -10.844 -8.047 1 98.5 196 VAL A CA 1
ATOM 1542 C C . VAL A 1 196 ? -10.852 -10.148 -8.383 1 98.5 196 VAL A C 1
ATOM 1544 O O . VAL A 1 196 ? -10.758 -9.438 -9.391 1 98.5 196 VAL A O 1
ATOM 1547 N N . LEU A 1 197 ? -9.875 -10.367 -7.539 1 98.5 197 LEU A N 1
ATOM 1548 C CA . LEU A 1 197 ? -8.531 -9.828 -7.738 1 98.5 197 LEU A CA 1
ATOM 1549 C C . LEU A 1 197 ? -7.68 -10.789 -8.562 1 98.5 197 LEU A C 1
ATOM 1551 O O . LEU A 1 197 ? -7.043 -11.688 -8.016 1 98.5 197 LEU A O 1
ATOM 1555 N N . MET A 1 198 ? -7.527 -10.539 -9.859 1 96.88 198 MET A N 1
ATOM 1556 C CA . MET A 1 198 ? -6.906 -11.484 -10.789 1 96.88 198 MET A CA 1
ATOM 1557 C C . MET A 1 198 ? -5.43 -11.164 -10.984 1 96.88 198 MET A C 1
ATOM 1559 O O . MET A 1 198 ? -4.668 -12 -11.469 1 96.88 198 MET A O 1
ATOM 1563 N N . GLY A 1 199 ? -5.055 -10 -10.68 1 96.38 199 GLY A N 1
ATOM 1564 C CA . GLY A 1 199 ? -3.705 -9.477 -10.797 1 96.38 199 GLY A CA 1
ATOM 1565 C C . GLY A 1 199 ? -3.584 -8.039 -10.328 1 96.38 199 GLY A C 1
ATOM 1566 O O . GLY A 1 199 ? -4.594 -7.371 -10.078 1 96.38 199 GLY A O 1
ATOM 1567 N N . GLU A 1 200 ? -2.326 -7.586 -10.219 1 96.44 200 GLU A N 1
ATOM 1568 C CA . GLU A 1 200 ? -2.125 -6.203 -9.789 1 96.44 200 GLU A CA 1
ATOM 1569 C C . GLU A 1 200 ? -2.502 -5.227 -10.898 1 96.44 200 GLU A C 1
ATOM 1571 O O . GLU A 1 200 ? -2.178 -5.449 -12.07 1 96.44 200 GLU A O 1
ATOM 1576 N N . PRO A 1 201 ? -3.225 -4.191 -10.555 1 97.62 201 PRO A N 1
ATOM 1577 C CA . PRO A 1 201 ? -3.502 -3.115 -11.508 1 97.62 201 PRO A CA 1
ATOM 1578 C C . PRO A 1 201 ? -2.367 -2.098 -11.602 1 97.62 201 PRO A C 1
ATOM 1580 O O . PRO A 1 201 ? -1.284 -2.326 -11.055 1 97.62 201 PRO A O 1
ATOM 1583 N N . VAL A 1 202 ? -2.578 -1.055 -12.391 1 97.44 202 VAL A N 1
ATOM 1584 C CA . VAL A 1 202 ? -1.84 0.196 -12.258 1 97.44 202 VAL A CA 1
ATOM 1585 C C . VAL A 1 202 ? -2.705 1.229 -11.539 1 97.44 202 VAL A C 1
ATOM 1587 O O . VAL A 1 202 ? -3.84 0.939 -11.156 1 97.44 202 VAL A O 1
ATOM 1590 N N . GLN A 1 203 ? -2.15 2.35 -11.219 1 97.62 203 GLN A N 1
ATOM 1591 C CA . GLN A 1 203 ? -2.883 3.369 -10.477 1 97.62 203 GLN A CA 1
ATOM 1592 C C . GLN A 1 203 ? -3.371 2.828 -9.133 1 97.62 203 GLN A C 1
ATOM 1594 O O . GLN A 1 203 ? -4.555 2.936 -8.805 1 97.62 203 GLN A O 1
ATOM 1599 N N . TRP A 1 204 ? -2.457 2.277 -8.391 1 98.81 204 TRP A N 1
ATOM 1600 C CA . TRP A 1 204 ? -2.801 1.617 -7.133 1 98.81 204 TRP A CA 1
ATOM 1601 C C . TRP A 1 204 ? -3.578 2.559 -6.219 1 98.81 204 TRP A C 1
ATOM 1603 O O . TRP A 1 204 ? -4.438 2.117 -5.453 1 98.81 204 TRP A O 1
ATOM 1613 N N . GLU A 1 205 ? -3.318 3.906 -6.277 1 98.44 205 GLU A N 1
ATOM 1614 C CA . GLU A 1 205 ? -4.004 4.855 -5.406 1 98.44 205 GLU A CA 1
ATOM 1615 C C . GLU A 1 205 ? -5.512 4.816 -5.621 1 98.44 205 GLU A C 1
ATOM 1617 O O . GLU A 1 205 ? -6.285 4.805 -4.66 1 98.44 205 GLU A O 1
ATOM 1622 N N . MET A 1 206 ? -5.918 4.785 -6.852 1 98.12 206 MET A N 1
ATOM 1623 C CA . MET A 1 206 ? -7.344 4.742 -7.16 1 98.12 206 MET A CA 1
ATOM 1624 C C . MET A 1 206 ? -7.941 3.391 -6.797 1 98.12 206 MET A C 1
ATOM 1626 O O . MET A 1 206 ? -8.992 3.324 -6.148 1 98.12 206 MET A O 1
ATOM 1630 N N . TYR A 1 207 ? -7.262 2.328 -7.227 1 98.75 207 TYR A N 1
ATOM 1631 C CA . TYR A 1 207 ? -7.781 0.984 -7.004 1 98.75 207 TYR A CA 1
ATOM 1632 C C . TYR A 1 207 ? -7.898 0.681 -5.516 1 98.75 207 TYR A C 1
ATOM 1634 O O . TYR A 1 207 ? -8.914 0.152 -5.062 1 98.75 207 TYR A O 1
ATOM 1642 N N . LEU A 1 208 ? -6.887 1.013 -4.75 1 98.81 208 LEU A N 1
ATOM 1643 C CA . LEU A 1 208 ? -6.914 0.738 -3.316 1 98.81 208 LEU A CA 1
ATOM 1644 C C . LEU A 1 208 ? -8.023 1.533 -2.633 1 98.81 208 LEU A C 1
ATOM 1646 O O . LEU A 1 208 ? -8.766 0.99 -1.812 1 98.81 208 LEU A O 1
ATOM 1650 N N . GLN A 1 209 ? -8.141 2.844 -2.967 1 98.31 209 GLN A N 1
ATOM 1651 C CA . GLN A 1 209 ? -9.188 3.678 -2.387 1 98.31 209 GLN A CA 1
ATOM 1652 C C . GLN A 1 209 ? -10.57 3.104 -2.672 1 98.31 209 GLN A C 1
ATOM 1654 O O . GLN A 1 209 ? -11.375 2.924 -1.755 1 98.31 209 GLN A O 1
ATOM 1659 N N . LEU A 1 210 ? -10.844 2.756 -3.906 1 98.44 210 LEU A N 1
ATOM 1660 C CA . LEU A 1 210 ? -12.188 2.348 -4.312 1 98.44 210 LEU A CA 1
ATOM 1661 C C . LEU A 1 210 ? -12.5 0.938 -3.818 1 98.44 210 LEU A C 1
ATOM 1663 O O . LEU A 1 210 ? -13.641 0.63 -3.488 1 98.44 210 LEU A O 1
ATOM 1667 N N . LEU A 1 211 ? -11.477 0.07 -3.818 1 98.81 211 LEU A N 1
ATOM 1668 C CA . LEU A 1 211 ? -11.688 -1.257 -3.252 1 98.81 211 LEU A CA 1
ATOM 1669 C C . LEU A 1 211 ? -12.094 -1.163 -1.783 1 98.81 211 LEU A C 1
ATOM 1671 O O . LEU A 1 211 ? -13.023 -1.842 -1.346 1 98.81 211 LEU A O 1
ATOM 1675 N N . ILE A 1 212 ? -11.422 -0.317 -1.033 1 98.31 212 ILE A N 1
ATOM 1676 C CA . ILE A 1 212 ? -11.734 -0.16 0.382 1 98.31 212 ILE A CA 1
ATOM 1677 C C . ILE A 1 212 ? -13.141 0.427 0.532 1 98.31 212 ILE A C 1
ATOM 1679 O O . ILE A 1 212 ? -13.906 -0.003 1.394 1 98.31 212 ILE A O 1
ATOM 1683 N N . ASP A 1 213 ? -13.469 1.401 -0.328 1 98.19 213 ASP A N 1
ATOM 1684 C CA . ASP A 1 213 ? -14.82 1.96 -0.299 1 98.19 213 ASP A CA 1
ATOM 1685 C C . ASP A 1 213 ? -15.867 0.873 -0.519 1 98.19 213 ASP A C 1
ATOM 1687 O O . ASP A 1 213 ? -16.875 0.819 0.194 1 98.19 213 ASP A O 1
ATOM 1691 N N . LEU A 1 214 ? -15.656 0.026 -1.504 1 98.56 214 LEU A N 1
ATOM 1692 C CA . LEU A 1 214 ? -16.594 -1.051 -1.813 1 98.56 214 LEU A CA 1
ATOM 1693 C C . LEU A 1 214 ? -16.688 -2.039 -0.656 1 98.56 214 LEU A C 1
ATOM 1695 O O . LEU A 1 214 ? -17.781 -2.484 -0.302 1 98.56 214 LEU A O 1
ATOM 1699 N N . LEU A 1 215 ? -15.562 -2.373 -0.074 1 98.5 215 LEU A N 1
ATOM 1700 C CA . LEU A 1 215 ? -15.531 -3.301 1.051 1 98.5 215 LEU A CA 1
ATOM 1701 C C . LEU A 1 215 ? -16.25 -2.713 2.26 1 98.5 215 LEU A C 1
ATOM 1703 O O . LEU A 1 215 ? -16.984 -3.418 2.951 1 98.5 215 LEU A O 1
ATOM 1707 N N . MET A 1 216 ? -16.078 -1.386 2.506 1 97.12 216 MET A N 1
ATOM 1708 C CA . MET A 1 216 ? -16.656 -0.707 3.662 1 97.12 216 MET A CA 1
ATOM 1709 C C . MET A 1 216 ? -18.172 -0.552 3.504 1 97.12 216 MET A C 1
ATOM 1711 O O . MET A 1 216 ? -18.875 -0.381 4.492 1 97.12 216 MET A O 1
ATOM 1715 N N . THR A 1 217 ? -18.688 -0.625 2.26 1 97.12 217 THR A N 1
ATOM 1716 C CA . THR A 1 217 ? -20.094 -0.307 2.002 1 97.12 217 THR A CA 1
ATOM 1717 C C . THR A 1 217 ? -20.828 -1.523 1.452 1 97.12 217 THR A C 1
ATOM 1719 O O . THR A 1 217 ? -21.953 -1.402 0.951 1 97.12 217 THR A O 1
ATOM 1722 N N . ASP A 1 218 ? -20.188 -2.609 1.469 1 96.81 218 ASP A N 1
ATOM 1723 C CA . ASP A 1 218 ? -20.766 -3.865 1.007 1 96.81 218 ASP A CA 1
ATOM 1724 C C . ASP A 1 218 ? -21.203 -3.764 -0.452 1 96.81 218 ASP A C 1
ATOM 1726 O O . ASP A 1 218 ? -22.328 -4.133 -0.793 1 96.81 218 ASP A O 1
ATOM 1730 N N . GLY A 1 219 ? -20.375 -3.092 -1.258 1 98 219 GLY A N 1
ATOM 1731 C CA . GLY A 1 219 ? -20.5 -3.164 -2.705 1 98 219 GLY A CA 1
ATOM 1732 C C . GLY A 1 219 ? -21.188 -1.951 -3.307 1 98 219 GLY A C 1
ATOM 1733 O O . GLY A 1 219 ? -21.297 -1.843 -4.527 1 98 219 GLY A O 1
ATOM 1734 N N 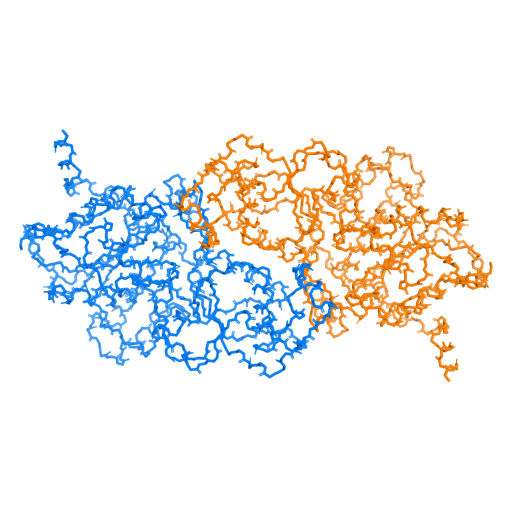. LYS A 1 220 ? -21.688 -1.002 -2.533 1 97 220 LYS A N 1
ATOM 1735 C CA . LYS A 1 220 ? -22.328 0.208 -3.035 1 97 220 LYS A CA 1
ATOM 1736 C C . LYS A 1 220 ? -21.844 1.443 -2.281 1 97 220 LYS A C 1
ATOM 1738 O O . LYS A 1 220 ? -22.422 1.817 -1.258 1 97 220 LYS A O 1
ATOM 1743 N N . PRO A 1 221 ? -20.828 2.148 -2.824 1 96.19 221 PRO A N 1
ATOM 1744 C CA . PRO A 1 221 ? -20.172 3.223 -2.078 1 96.19 221 PRO A CA 1
ATOM 1745 C C . PRO A 1 221 ? -20.875 4.57 -2.24 1 96.19 221 PRO A C 1
ATOM 1747 O O . PRO A 1 221 ? -20.219 5.582 -2.508 1 96.19 221 PRO A O 1
ATOM 1750 N N . ASP A 1 222 ? -22.188 4.641 -1.912 1 92.94 222 ASP A N 1
ATOM 1751 C CA . ASP A 1 222 ? -23 5.836 -2.125 1 92.94 222 ASP A CA 1
ATOM 1752 C C . ASP A 1 222 ? -23.281 6.551 -0.804 1 92.94 222 ASP A C 1
ATOM 1754 O O . ASP A 1 222 ? -23.969 7.562 -0.777 1 92.94 222 ASP A O 1
ATOM 1758 N N . HIS A 1 223 ? -22.703 5.996 0.312 1 90.81 223 HIS A N 1
ATOM 1759 C CA . HIS A 1 223 ? -22.891 6.629 1.614 1 90.81 223 HIS A CA 1
ATOM 1760 C C . HIS A 1 223 ? -21.766 6.23 2.58 1 90.81 223 HIS A C 1
ATOM 1762 O O . HIS A 1 223 ? -21.078 5.242 2.35 1 90.81 223 HIS A O 1
ATOM 1768 N N . LYS A 1 224 ? -21.641 6.961 3.586 1 88 224 LYS A N 1
ATOM 1769 C CA . LYS A 1 224 ? -20.734 6.574 4.668 1 88 224 LYS A CA 1
ATOM 1770 C C . LYS A 1 224 ? -21.391 5.547 5.59 1 88 224 LYS A C 1
ATOM 1772 O O . LYS A 1 224 ? -22.5 5.766 6.082 1 88 224 LYS A O 1
ATOM 1777 N N . PRO A 1 225 ? -20.719 4.488 5.797 1 88.88 225 PRO A N 1
ATOM 1778 C CA . PRO A 1 225 ? -21.297 3.521 6.738 1 88.88 225 PRO A CA 1
ATOM 1779 C C . PRO A 1 225 ? -21.375 4.062 8.164 1 88.88 225 PRO A C 1
ATOM 1781 O O . PRO A 1 225 ? -20.516 4.855 8.57 1 88.88 225 PRO A O 1
ATOM 1784 N N . GLU A 1 226 ? -22.312 3.633 8.93 1 83.88 226 GLU A N 1
ATOM 1785 C CA . GLU A 1 226 ? -22.484 4.039 10.32 1 83.88 226 GLU A CA 1
ATOM 1786 C C . GLU A 1 226 ? -21.406 3.438 11.211 1 83.88 226 GLU A C 1
ATOM 1788 O O . GLU A 1 226 ? -20.953 4.074 12.164 1 83.88 226 GLU A O 1
ATOM 1793 N N . ALA A 1 227 ? -21.109 2.236 10.852 1 86.62 227 ALA A N 1
ATOM 1794 C CA . ALA A 1 227 ? -20.062 1.523 11.57 1 86.62 227 ALA A CA 1
ATOM 1795 C C . ALA A 1 227 ? -19.156 0.762 10.609 1 86.62 227 ALA A C 1
ATOM 1797 O O . ALA A 1 227 ? -19.562 0.41 9.5 1 86.62 227 ALA A O 1
ATOM 1798 N N . ASN A 1 228 ? -17.953 0.619 11.07 1 88.31 228 ASN A N 1
ATOM 1799 C CA . ASN A 1 228 ? -17.047 -0.197 10.266 1 88.31 228 ASN A CA 1
ATOM 1800 C C . ASN A 1 228 ? -17.516 -1.646 10.188 1 88.31 228 ASN A C 1
ATOM 1802 O O . ASN A 1 228 ? -17.859 -2.246 11.203 1 88.31 228 ASN A O 1
ATOM 1806 N N . PRO A 1 229 ? -17.547 -2.225 9.102 1 90.62 229 PRO A N 1
ATOM 1807 C CA . PRO A 1 229 ? -18.078 -3.58 8.945 1 90.62 229 PRO A CA 1
ATOM 1808 C C . PRO A 1 229 ? -17.109 -4.656 9.406 1 90.62 229 PRO A C 1
ATOM 1810 O O . PRO A 1 229 ? -15.93 -4.629 9.023 1 90.62 229 PRO A O 1
ATOM 1813 N N . LYS A 1 230 ? -17.641 -5.57 10.172 1 91.12 230 LYS A N 1
ATOM 1814 C CA . LYS A 1 230 ? -16.844 -6.738 10.547 1 91.12 230 LYS A CA 1
ATOM 1815 C C . LYS A 1 230 ? -16.719 -7.719 9.383 1 91.12 230 LYS A C 1
ATOM 1817 O O . LYS A 1 230 ? -15.742 -8.453 9.289 1 91.12 230 LYS A O 1
ATOM 1822 N N . ASN A 1 231 ? -17.797 -7.715 8.586 1 94.38 231 ASN A N 1
ATOM 1823 C CA . ASN A 1 231 ? -17.828 -8.547 7.383 1 94.38 231 ASN A CA 1
ATOM 1824 C C . ASN A 1 231 ? -17.984 -7.699 6.121 1 94.38 231 ASN A C 1
ATOM 1826 O O . ASN A 1 231 ? -18.5 -6.574 6.184 1 94.38 231 ASN A O 1
ATOM 1830 N N . HIS A 1 232 ? -17.5 -8.125 5.078 1 97.12 232 HIS A N 1
ATOM 1831 C CA . HIS A 1 232 ? -17.578 -7.434 3.797 1 97.12 232 HIS A CA 1
ATOM 1832 C C . HIS A 1 232 ? -17.922 -8.398 2.664 1 97.12 232 HIS A C 1
ATOM 1834 O O . HIS A 1 232 ? -17.984 -9.609 2.877 1 97.12 232 HIS A O 1
ATOM 1840 N N . LEU A 1 233 ? -18.219 -7.875 1.468 1 97.62 233 LEU A N 1
ATOM 1841 C CA . LEU A 1 233 ? -18.531 -8.719 0.316 1 97.62 233 LEU A CA 1
ATOM 1842 C C . LEU A 1 233 ? -17.391 -9.672 0.014 1 97.62 233 LEU A C 1
ATOM 1844 O O . LEU A 1 233 ? -16.25 -9.414 0.395 1 97.62 233 LEU A O 1
ATOM 1848 N N . PRO A 1 234 ? -17.672 -10.82 -0.657 1 98 234 PRO A N 1
ATOM 1849 C CA . PRO A 1 234 ? -16.656 -11.844 -0.929 1 98 234 PRO A CA 1
ATOM 1850 C C . PRO A 1 234 ? -15.5 -11.312 -1.781 1 98 234 PRO A C 1
ATOM 1852 O O . PRO A 1 234 ? -15.727 -10.547 -2.719 1 98 234 PRO A O 1
ATOM 1855 N N . VAL A 1 235 ? -14.344 -11.719 -1.383 1 98.5 235 VAL A N 1
ATOM 1856 C CA . VAL A 1 235 ? -13.133 -11.391 -2.127 1 98.5 235 VAL A CA 1
ATOM 1857 C C . VAL A 1 235 ? -12.438 -12.672 -2.588 1 98.5 235 VAL A C 1
ATOM 1859 O O . VAL A 1 235 ? -12.062 -13.508 -1.766 1 98.5 235 VAL A O 1
ATOM 1862 N N . LEU A 1 236 ? -12.359 -12.898 -3.881 1 98 236 LEU A N 1
ATOM 1863 C CA . LEU A 1 236 ? -11.562 -13.945 -4.516 1 98 236 LEU A CA 1
ATOM 1864 C C . LEU A 1 236 ? -10.266 -13.375 -5.07 1 98 236 LEU A C 1
ATOM 1866 O O . LEU A 1 236 ? -10.281 -12.43 -5.855 1 98 236 LEU A O 1
ATOM 1870 N N . ALA A 1 237 ? -9.164 -13.875 -4.633 1 97.69 237 ALA A N 1
ATOM 1871 C CA . ALA A 1 237 ? -7.879 -13.344 -5.078 1 97.69 237 ALA A CA 1
ATOM 1872 C C . ALA A 1 237 ? -7 -14.445 -5.668 1 97.69 237 ALA A C 1
ATOM 1874 O O . ALA A 1 237 ? -7.074 -15.602 -5.242 1 97.69 237 ALA A O 1
ATOM 1875 N N . CYS A 1 238 ? -6.25 -14 -6.668 1 95.25 238 CYS A N 1
ATOM 1876 C CA . CYS A 1 238 ? -5.266 -14.914 -7.242 1 95.25 238 CYS A CA 1
ATOM 1877 C C . CYS A 1 238 ? -3.869 -14.312 -7.191 1 95.25 238 CYS A C 1
ATOM 1879 O O . CYS A 1 238 ? -3.709 -13.117 -6.914 1 95.25 238 CYS A O 1
ATOM 1881 N N . ASN A 1 239 ? -2.844 -15.07 -7.34 1 91.31 239 ASN A N 1
ATOM 1882 C CA . ASN A 1 239 ? -1.452 -14.641 -7.398 1 91.31 239 ASN A CA 1
ATOM 1883 C C . ASN A 1 239 ? -1.023 -13.953 -6.102 1 91.31 239 ASN A C 1
ATOM 1885 O O . ASN A 1 239 ? -1.095 -12.727 -5.988 1 91.31 239 ASN A O 1
ATOM 1889 N N . MET A 1 240 ? -0.451 -14.648 -5.211 1 90.38 240 MET A N 1
ATOM 1890 C CA . MET A 1 240 ? -0.054 -14.109 -3.914 1 90.38 240 MET A CA 1
ATOM 1891 C C . MET A 1 240 ? 1.445 -13.836 -3.875 1 90.38 240 MET A C 1
ATOM 1893 O O . MET A 1 240 ? 1.996 -13.523 -2.818 1 90.38 240 MET A O 1
ATOM 1897 N N . ASP A 1 241 ? 2.092 -13.789 -5.051 1 90.69 241 ASP A N 1
ATOM 1898 C CA . ASP A 1 241 ? 3.525 -13.523 -5.121 1 90.69 241 ASP A CA 1
ATOM 1899 C C . ASP A 1 241 ? 3.84 -12.086 -4.719 1 90.69 241 ASP A C 1
ATOM 1901 O O . ASP A 1 241 ? 3.41 -11.141 -5.383 1 90.69 241 ASP A O 1
ATOM 1905 N N . LEU A 1 242 ? 4.598 -12.016 -3.688 1 94.5 242 LEU A N 1
ATOM 1906 C CA . LEU A 1 242 ? 5.074 -10.68 -3.35 1 94.5 242 LEU A CA 1
ATOM 1907 C C . LEU A 1 242 ? 6.07 -10.18 -4.391 1 94.5 242 LEU A C 1
ATOM 1909 O O . LEU A 1 242 ? 5.992 -9.031 -4.828 1 94.5 242 LEU A O 1
ATOM 1913 N N . LEU A 1 243 ? 6.992 -11.141 -4.758 1 92.88 243 LEU A N 1
ATOM 1914 C CA . LEU A 1 243 ? 8.07 -10.812 -5.684 1 92.88 243 LEU A CA 1
ATOM 1915 C C . LEU A 1 243 ? 8.164 -11.859 -6.793 1 92.88 243 LEU A C 1
ATOM 1917 O O . LEU A 1 243 ? 7.855 -13.031 -6.574 1 92.88 243 LEU A O 1
ATOM 1921 N N . TYR A 1 244 ? 8.578 -11.445 -7.953 1 90.62 244 TYR A N 1
ATOM 1922 C CA . TYR A 1 244 ? 8.938 -12.344 -9.047 1 90.62 244 TYR A CA 1
ATOM 1923 C C . TYR A 1 244 ? 10.219 -11.891 -9.727 1 90.62 244 TYR A C 1
ATOM 1925 O O . TYR A 1 244 ? 10.641 -10.742 -9.578 1 90.62 244 TYR A O 1
ATOM 1933 N N . MET A 1 245 ? 10.836 -12.812 -10.398 1 89.19 245 MET A N 1
ATOM 1934 C CA . MET A 1 245 ? 12.102 -12.484 -11.055 1 89.19 245 MET A CA 1
ATOM 1935 C C . MET A 1 245 ? 11.906 -12.305 -12.555 1 89.19 245 MET A C 1
ATOM 1937 O O . MET A 1 245 ? 11.594 -13.266 -13.266 1 89.19 245 MET A O 1
ATOM 1941 N N . GLY A 1 246 ? 12.109 -11.117 -13 1 87.19 246 GLY A N 1
ATOM 1942 C CA . GLY A 1 246 ? 12.141 -10.789 -14.414 1 87.19 246 GLY A CA 1
ATOM 1943 C C . GLY A 1 246 ? 13.539 -10.531 -14.938 1 87.19 246 GLY A C 1
ATOM 1944 O O . GLY A 1 246 ? 14.469 -11.289 -14.648 1 87.19 246 GLY A O 1
ATOM 1945 N N . GLN A 1 247 ? 13.68 -9.484 -15.688 1 88.12 247 GLN A N 1
ATOM 1946 C CA . GLN A 1 247 ? 14.961 -9.164 -16.312 1 88.12 247 GLN A CA 1
ATOM 1947 C C . GLN A 1 247 ? 15.828 -8.305 -15.398 1 88.12 247 GLN A C 1
ATOM 1949 O O . GLN A 1 247 ? 17.047 -8.266 -15.555 1 88.12 247 GLN A O 1
ATOM 1954 N N . ALA A 1 248 ? 15.219 -7.637 -14.492 1 89.25 248 ALA A N 1
ATOM 1955 C CA . ALA A 1 248 ? 15.953 -6.758 -13.586 1 89.25 248 ALA A CA 1
ATOM 1956 C C . ALA A 1 248 ? 16.906 -7.551 -12.711 1 89.25 248 ALA A C 1
ATOM 1958 O O . ALA A 1 248 ? 16.734 -8.758 -12.523 1 89.25 248 ALA A O 1
ATOM 1959 N N . CYS A 1 249 ? 17.859 -6.91 -12.156 1 87.19 249 CYS A N 1
ATOM 1960 C CA . CYS A 1 249 ? 18.859 -7.535 -11.289 1 87.19 249 CYS A CA 1
ATOM 1961 C C . CYS A 1 249 ? 18.25 -7.906 -9.938 1 87.19 249 CYS A C 1
ATOM 1963 O O . CYS A 1 249 ? 18.812 -8.734 -9.211 1 87.19 249 CYS A O 1
ATOM 1965 N N . MET A 1 250 ? 17.141 -7.266 -9.672 1 90.44 250 MET A N 1
ATOM 1966 C CA . MET A 1 250 ? 16.453 -7.523 -8.422 1 90.44 250 MET A CA 1
ATOM 1967 C C . MET A 1 250 ? 15.008 -7.949 -8.672 1 90.44 250 MET A C 1
ATOM 1969 O O . MET A 1 250 ? 14.406 -7.551 -9.672 1 90.44 250 MET A O 1
ATOM 1973 N N . PRO A 1 251 ? 14.461 -8.742 -7.77 1 91.06 251 PRO A N 1
ATOM 1974 C CA . PRO A 1 251 ? 13.062 -9.156 -7.961 1 91.06 251 PRO A CA 1
ATOM 1975 C C . PRO A 1 251 ? 12.102 -7.969 -8.008 1 91.06 251 PRO A C 1
ATOM 1977 O O . PRO A 1 251 ? 12.406 -6.902 -7.469 1 91.06 251 PRO A O 1
ATOM 1980 N N . ARG A 1 252 ? 11.055 -8.141 -8.703 1 95.31 252 ARG A N 1
ATOM 1981 C CA . ARG A 1 252 ? 10.039 -7.105 -8.898 1 95.31 252 ARG A CA 1
ATOM 1982 C C . ARG A 1 252 ? 8.758 -7.453 -8.148 1 95.31 252 ARG A C 1
ATOM 1984 O O . ARG A 1 252 ? 8.539 -8.609 -7.785 1 95.31 252 ARG A O 1
ATOM 1991 N N . PHE A 1 253 ? 7.926 -6.414 -7.977 1 96.31 253 PHE A N 1
ATOM 1992 C CA . PHE A 1 253 ? 6.656 -6.617 -7.285 1 96.31 253 PHE A CA 1
ATOM 1993 C C . PHE A 1 253 ? 5.727 -7.5 -8.109 1 96.31 253 PHE A C 1
ATOM 1995 O O . PHE A 1 253 ? 5.57 -7.289 -9.312 1 96.31 253 PHE A O 1
ATOM 2002 N N . GLY A 1 254 ? 5.203 -8.508 -7.453 1 94.62 254 GLY A N 1
ATOM 2003 C CA . GLY A 1 254 ? 4.047 -9.203 -7.988 1 94.62 254 GLY A CA 1
ATOM 2004 C C . GLY A 1 254 ? 2.732 -8.719 -7.406 1 94.62 254 GLY A C 1
ATOM 2005 O O . GLY A 1 254 ? 2.682 -7.66 -6.773 1 94.62 254 GLY A O 1
ATOM 2006 N N . HIS A 1 255 ? 1.647 -9.477 -7.707 1 96.94 255 HIS A N 1
ATOM 2007 C CA . HIS A 1 255 ? 0.315 -9.117 -7.23 1 96.94 255 HIS A CA 1
ATOM 2008 C C . HIS A 1 255 ? 0.251 -9.133 -5.707 1 96.94 255 HIS A C 1
ATOM 2010 O O . HIS A 1 255 ? -0.472 -8.336 -5.105 1 96.94 255 HIS A O 1
ATOM 2016 N N . GLY A 1 256 ? 1.007 -9.992 -5.086 1 96.88 256 GLY A N 1
ATOM 2017 C CA . GLY A 1 256 ? 1.054 -10.07 -3.633 1 96.88 256 GLY A CA 1
ATOM 2018 C C . GLY A 1 256 ? 1.413 -8.75 -2.977 1 96.88 256 GLY A C 1
ATOM 2019 O O . GLY A 1 256 ? 0.979 -8.469 -1.856 1 96.88 256 GLY A O 1
ATOM 2020 N N . ALA A 1 257 ? 2.266 -7.953 -3.654 1 98 257 ALA A N 1
ATOM 2021 C CA . ALA A 1 257 ? 2.613 -6.641 -3.121 1 98 257 ALA A CA 1
ATOM 2022 C C . ALA A 1 257 ? 1.382 -5.738 -3.037 1 98 257 ALA A C 1
ATOM 2024 O O . ALA A 1 257 ? 1.202 -5.012 -2.057 1 98 257 ALA A O 1
ATOM 2025 N N . PHE A 1 258 ? 0.557 -5.773 -4.082 1 98.62 258 PHE A N 1
ATOM 2026 C CA . PHE A 1 258 ? -0.698 -5.031 -4.074 1 98.62 258 PHE A CA 1
ATOM 2027 C C . PHE A 1 258 ? -1.613 -5.527 -2.961 1 98.62 258 PHE A C 1
ATOM 2029 O O . PHE A 1 258 ? -2.26 -4.727 -2.281 1 98.62 258 PHE A O 1
ATOM 2036 N N . LEU A 1 259 ? -1.659 -6.832 -2.752 1 98.44 259 LEU A N 1
ATOM 2037 C CA . LEU A 1 259 ? -2.502 -7.41 -1.712 1 98.44 259 LEU A CA 1
ATOM 2038 C C . LEU A 1 259 ? -2.041 -6.965 -0.329 1 98.44 259 LEU A C 1
ATOM 2040 O O . LEU A 1 259 ? -2.865 -6.695 0.548 1 98.44 259 LEU A O 1
ATOM 2044 N N . VAL A 1 260 ? -0.71 -6.902 -0.11 1 98.19 260 VAL A N 1
ATOM 2045 C CA . VAL A 1 260 ? -0.167 -6.418 1.155 1 98.19 260 VAL A CA 1
ATOM 2046 C C . VAL A 1 260 ? -0.692 -5.016 1.44 1 98.19 260 VAL A C 1
ATOM 2048 O O . VAL A 1 260 ? -1.098 -4.711 2.564 1 98.19 260 VAL A O 1
ATOM 2051 N N . CYS A 1 261 ? -0.685 -4.148 0.444 1 98.75 261 CYS A N 1
ATOM 2052 C CA . CYS A 1 261 ? -1.181 -2.783 0.598 1 98.75 261 CYS A CA 1
ATOM 2053 C C . CYS A 1 261 ? -2.672 -2.777 0.91 1 98.75 261 CYS A C 1
ATOM 2055 O O . CYS A 1 261 ? -3.117 -2.08 1.823 1 98.75 261 CYS A O 1
ATOM 2057 N N . LEU A 1 262 ? -3.434 -3.59 0.139 1 98.81 262 LEU A N 1
ATOM 2058 C CA . LEU A 1 262 ? -4.879 -3.656 0.337 1 98.81 262 LEU A CA 1
ATOM 2059 C C . LEU A 1 262 ? -5.211 -4.133 1.747 1 98.81 262 LEU A C 1
ATOM 2061 O O . LEU A 1 262 ? -6.055 -3.539 2.424 1 98.81 262 LEU A O 1
ATOM 2065 N N . GLU A 1 263 ? -4.559 -5.219 2.17 1 98.44 263 GLU A N 1
ATOM 2066 C CA . GLU A 1 263 ? -4.766 -5.793 3.498 1 98.44 263 GLU A CA 1
ATOM 2067 C C . GLU A 1 263 ? -4.434 -4.781 4.594 1 98.44 263 GLU A C 1
ATOM 2069 O O . GLU A 1 263 ? -5.203 -4.605 5.539 1 98.44 263 GLU A O 1
ATOM 2074 N N . SER A 1 264 ? -3.303 -4.129 4.445 1 97.94 264 SER A N 1
ATOM 2075 C CA . SER A 1 264 ? -2.84 -3.184 5.453 1 97.94 264 SER A CA 1
ATOM 2076 C C . SER A 1 264 ? -3.773 -1.981 5.551 1 97.94 264 SER A C 1
ATOM 2078 O O . SER A 1 264 ? -4.145 -1.567 6.652 1 97.94 264 SER A O 1
ATOM 2080 N N . LEU A 1 265 ? -4.137 -1.428 4.449 1 98.19 265 LEU A N 1
ATOM 2081 C CA . LEU A 1 265 ? -5.012 -0.259 4.438 1 98.19 265 LEU A CA 1
ATOM 2082 C C . LEU A 1 265 ? -6.398 -0.612 4.957 1 98.19 265 LEU A C 1
ATOM 2084 O O . LEU A 1 265 ? -6.996 0.157 5.715 1 98.19 265 LEU A O 1
ATOM 2088 N N . TYR A 1 266 ? -6.957 -1.769 4.516 1 98.19 266 TYR A N 1
ATOM 2089 C CA . TYR A 1 266 ? -8.273 -2.164 4.992 1 98.19 266 TYR A CA 1
ATOM 2090 C C . TYR A 1 266 ? -8.297 -2.275 6.512 1 98.19 266 TYR A C 1
ATOM 2092 O O . TYR A 1 266 ? -9.234 -1.799 7.164 1 98.19 266 TYR A O 1
ATOM 2100 N N . GLU A 1 267 ? -7.262 -2.951 7.02 1 96.69 267 GLU A N 1
ATOM 2101 C CA . GLU A 1 267 ? -7.184 -3.125 8.469 1 96.69 267 GLU A CA 1
ATOM 2102 C C . GLU A 1 267 ? -7.07 -1.781 9.18 1 96.69 267 GLU A C 1
ATOM 2104 O O . GLU A 1 267 ? -7.711 -1.563 10.211 1 96.69 267 GLU A O 1
ATOM 2109 N N . ARG A 1 268 ? -6.297 -0.891 8.633 1 94.81 268 ARG A N 1
ATOM 2110 C CA . ARG A 1 268 ? -6.094 0.42 9.242 1 94.81 268 ARG A CA 1
ATOM 2111 C C . ARG A 1 268 ? -7.371 1.251 9.188 1 94.81 268 ARG A C 1
ATOM 2113 O O . ARG A 1 268 ? -7.637 2.053 10.086 1 94.81 268 ARG A O 1
ATOM 2120 N N . VAL A 1 269 ? -8.117 1.1 8.156 1 94.62 269 VAL A N 1
ATOM 2121 C CA . VAL A 1 269 ? -9.312 1.917 7.965 1 94.62 269 VAL A CA 1
ATOM 2122 C C . VAL A 1 269 ? -10.477 1.323 8.75 1 94.62 269 VAL A C 1
ATOM 2124 O O . VAL A 1 269 ? -11.219 2.049 9.422 1 94.62 269 VAL A O 1
ATOM 2127 N N . SER A 1 270 ? -10.633 -0.012 8.773 1 94 270 SER A N 1
ATOM 2128 C CA . SER A 1 270 ? -11.836 -0.65 9.305 1 94 270 SER A CA 1
ATOM 2129 C C . SER A 1 270 ? -11.609 -1.146 10.734 1 94 270 SER A C 1
ATOM 2131 O O . SER A 1 270 ? -12.562 -1.331 11.492 1 94 270 SER A O 1
ATOM 2133 N N . GLY A 1 271 ? -10.32 -1.443 11.055 1 93.19 271 GLY A N 1
ATOM 2134 C CA . GLY A 1 271 ? -10.023 -2.082 12.328 1 93.19 271 GLY A CA 1
ATOM 2135 C C . GLY A 1 271 ? -10.164 -3.592 12.281 1 93.19 271 GLY A C 1
ATOM 2136 O O . GLY A 1 271 ? -9.945 -4.27 13.289 1 93.19 271 GLY A O 1
ATOM 2137 N N . TYR A 1 272 ? -10.516 -4.16 11.133 1 95.5 272 TYR A N 1
ATOM 2138 C CA . TYR A 1 272 ? -10.703 -5.598 10.961 1 95.5 272 TYR A CA 1
ATOM 2139 C C . TYR A 1 272 ? -9.812 -6.137 9.844 1 95.5 272 TYR A C 1
ATOM 2141 O O . TYR A 1 272 ? -9.484 -5.41 8.906 1 95.5 272 TYR A O 1
ATOM 2149 N N . PRO A 1 273 ? -9.414 -7.359 9.953 1 96.44 273 PRO A N 1
ATOM 2150 C CA . PRO A 1 273 ? -8.617 -7.934 8.867 1 96.44 273 PRO A CA 1
ATOM 2151 C C . PRO A 1 273 ? -9.438 -8.203 7.609 1 96.44 273 PRO A C 1
ATOM 2153 O O . PRO A 1 273 ? -10.617 -8.539 7.699 1 96.44 273 PRO A O 1
ATOM 2156 N N . LEU A 1 274 ? -8.805 -8.023 6.449 1 97.69 274 LEU A N 1
ATOM 2157 C CA . LEU A 1 274 ? -9.422 -8.414 5.188 1 97.69 274 LEU A CA 1
ATOM 2158 C C . LEU A 1 274 ? -9.617 -9.922 5.121 1 97.69 274 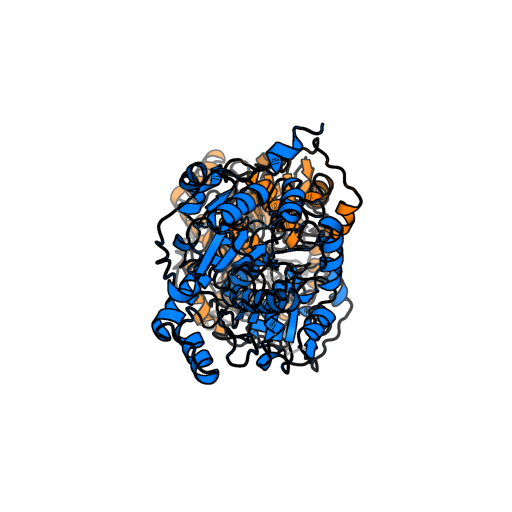LEU A C 1
ATOM 2160 O O . LEU A 1 274 ? -8.719 -10.688 5.473 1 97.69 274 LEU A O 1
ATOM 2164 N N . LYS A 1 275 ? -10.766 -10.383 4.723 1 96.94 275 LYS A N 1
ATOM 2165 C CA . LYS A 1 275 ? -11.062 -11.805 4.609 1 96.94 275 LYS A CA 1
ATOM 2166 C C . LYS A 1 275 ? -11.148 -12.234 3.148 1 96.94 275 LYS A C 1
ATOM 2168 O O . LYS A 1 275 ? -11.82 -11.594 2.342 1 96.94 275 LYS A O 1
ATOM 2173 N N . TYR A 1 276 ? -10.453 -13.312 2.828 1 96.69 276 TYR A N 1
ATOM 2174 C CA . TYR A 1 276 ? -10.539 -13.883 1.486 1 96.69 276 TYR A CA 1
ATOM 2175 C C . TYR A 1 276 ? -11.508 -15.055 1.45 1 96.69 276 TYR A C 1
ATOM 2177 O O . TYR A 1 276 ? -11.406 -15.977 2.264 1 96.69 276 TYR A O 1
ATOM 2185 N N . THR A 1 277 ? -12.383 -15.008 0.49 1 96.62 277 THR A N 1
ATOM 2186 C CA . THR A 1 277 ? -13.305 -16.109 0.264 1 96.62 277 THR A CA 1
ATOM 2187 C C . THR A 1 277 ? -12.609 -17.25 -0.482 1 96.62 277 THR A C 1
ATOM 2189 O O . THR A 1 277 ? -12.875 -18.422 -0.215 1 96.62 277 THR A O 1
ATOM 2192 N N . ALA A 1 278 ? -11.773 -16.922 -1.394 1 95.5 278 ALA A N 1
ATOM 2193 C CA . ALA A 1 278 ? -10.984 -17.891 -2.154 1 95.5 278 ALA A CA 1
ATOM 2194 C C . ALA A 1 278 ? -9.609 -17.328 -2.506 1 95.5 278 ALA A C 1
ATOM 2196 O O . ALA A 1 278 ? -9.484 -16.156 -2.84 1 95.5 278 ALA A O 1
ATOM 2197 N N . LEU A 1 279 ? -8.648 -18.125 -2.361 1 96.12 279 LEU A N 1
ATOM 2198 C CA . LEU A 1 279 ? -7.285 -17.844 -2.805 1 96.12 279 LEU A CA 1
ATOM 2199 C C . LEU A 1 279 ? -6.836 -18.875 -3.838 1 96.12 279 LEU A C 1
ATOM 2201 O O . LEU A 1 279 ? -6.723 -20.062 -3.527 1 96.12 279 LEU A O 1
ATOM 2205 N N . VAL A 1 280 ? -6.598 -18.375 -5.031 1 95.56 280 VAL A N 1
ATOM 2206 C CA . VAL A 1 280 ? -6.227 -19.25 -6.141 1 95.56 280 VAL A CA 1
ATOM 2207 C C . VAL A 1 280 ? -4.859 -18.844 -6.684 1 95.56 280 VAL A C 1
ATOM 2209 O O . VAL A 1 280 ? -4.434 -17.703 -6.508 1 95.56 280 VAL A O 1
ATOM 2212 N N . GLY A 1 281 ? -4.184 -19.734 -7.309 1 96.06 281 GLY A N 1
ATOM 2213 C CA . GLY A 1 281 ? -2.793 -19.531 -7.684 1 96.06 281 GLY A CA 1
ATOM 2214 C C . GLY A 1 281 ? -1.815 -20.141 -6.691 1 96.06 281 GLY A C 1
ATOM 2215 O O . GLY A 1 281 ? -2.207 -20.547 -5.598 1 96.06 281 GLY A O 1
ATOM 2216 N N . LYS A 1 282 ? -0.508 -20.219 -7.086 1 95.31 282 LYS A N 1
ATOM 2217 C CA . LYS A 1 282 ? 0.516 -20.688 -6.156 1 95.31 282 LYS A CA 1
ATOM 2218 C C . LYS A 1 282 ? 0.644 -19.75 -4.957 1 95.31 282 LYS A C 1
ATOM 2220 O O . LYS A 1 282 ? 0.598 -18.531 -5.113 1 95.31 282 LYS A O 1
ATOM 2225 N N . PRO A 1 283 ? 0.579 -20.328 -3.707 1 94.88 283 PRO A N 1
ATOM 2226 C CA . PRO A 1 283 ? 0.824 -21.719 -3.311 1 94.88 283 PRO A CA 1
ATOM 2227 C C . PRO A 1 283 ? -0.458 -22.453 -2.941 1 94.88 283 PRO A C 1
ATOM 2229 O O . PRO A 1 283 ? -0.406 -23.484 -2.26 1 94.88 283 PRO A O 1
ATOM 2232 N N . SER A 1 284 ? -1.614 -22 -3.344 1 94.75 284 SER A N 1
ATOM 2233 C CA . SER A 1 284 ? -2.883 -22.609 -2.951 1 94.75 284 SER A CA 1
ATOM 2234 C C . SER A 1 284 ? -3.012 -24.031 -3.494 1 94.75 284 SER A C 1
ATOM 2236 O O . SER A 1 284 ? -2.742 -24.281 -4.672 1 94.75 284 SER A O 1
ATOM 2238 N N . GLU A 1 285 ? -3.494 -24.953 -2.701 1 93.31 285 GLU A N 1
ATOM 2239 C CA . GLU A 1 285 ? -3.615 -26.375 -3.049 1 93.31 285 GLU A CA 1
ATOM 2240 C C . GLU A 1 285 ? -4.508 -26.562 -4.27 1 93.31 285 GLU A C 1
ATOM 2242 O O . GLU A 1 285 ? -4.262 -27.453 -5.094 1 93.31 285 GLU A O 1
ATOM 2247 N N . ILE A 1 286 ? -5.461 -25.75 -4.426 1 93.56 286 ILE A N 1
ATOM 2248 C CA . ILE A 1 286 ? -6.41 -25.891 -5.523 1 93.56 286 ILE A CA 1
ATOM 2249 C C . ILE A 1 286 ? -5.684 -25.734 -6.855 1 93.56 286 ILE A C 1
ATOM 2251 O O . ILE A 1 286 ? -6.039 -26.391 -7.844 1 93.56 286 ILE A O 1
ATOM 2255 N N . THR A 1 287 ? -4.699 -24.875 -6.906 1 96.44 287 THR A N 1
ATOM 2256 C CA . THR A 1 287 ? -3.945 -24.672 -8.133 1 96.44 287 THR A CA 1
ATOM 2257 C C . THR A 1 287 ? -3.176 -25.922 -8.523 1 96.44 287 THR A C 1
ATOM 2259 O O . THR A 1 287 ? -3.137 -26.297 -9.695 1 96.44 287 THR A O 1
ATOM 2262 N N . TYR A 1 288 ? -2.652 -26.625 -7.586 1 96.19 288 TYR A N 1
ATOM 2263 C CA . TYR A 1 288 ? -1.892 -27.844 -7.84 1 96.19 288 TYR A CA 1
ATOM 2264 C C . TYR A 1 288 ? -2.818 -29 -8.18 1 96.19 288 TYR A C 1
ATOM 2266 O O . TYR A 1 288 ? -2.496 -29.828 -9.031 1 96.19 288 TYR A O 1
ATOM 2274 N N . ARG A 1 289 ? -3.941 -29.047 -7.543 1 94.5 289 ARG A N 1
ATOM 2275 C CA . ARG A 1 289 ? -4.949 -30.047 -7.902 1 94.5 289 ARG A CA 1
ATOM 2276 C C . ARG A 1 289 ? -5.453 -29.812 -9.32 1 94.5 289 ARG A C 1
ATOM 2278 O O . ARG A 1 289 ? -5.609 -30.766 -10.086 1 94.5 289 ARG A O 1
ATOM 2285 N N . PHE A 1 290 ? -5.734 -28.594 -9.641 1 96.25 290 PHE A N 1
ATOM 2286 C CA . PHE A 1 290 ? -6.133 -28.234 -10.992 1 96.25 290 PHE A CA 1
ATOM 2287 C C . PHE A 1 290 ? -5.043 -28.609 -11.992 1 96.25 290 PHE A C 1
ATOM 2289 O O . PHE A 1 290 ? -5.332 -29.125 -13.078 1 96.25 290 PHE A O 1
ATOM 2296 N N . SER A 1 291 ? -3.816 -28.391 -11.609 1 98.06 291 SER A N 1
ATOM 2297 C CA . SER A 1 291 ? -2.68 -28.719 -12.469 1 98.06 291 SER A CA 1
ATOM 2298 C C . SER A 1 291 ? -2.574 -30.219 -12.695 1 98.06 291 SER A C 1
ATOM 2300 O O . SER A 1 291 ? -2.215 -30.656 -13.789 1 98.06 291 SER A O 1
ATOM 2302 N N . GLU A 1 292 ? -2.818 -31 -11.648 1 96.56 292 GLU A N 1
ATOM 2303 C CA . GLU A 1 292 ? -2.861 -32.438 -11.82 1 96.56 292 GLU A CA 1
ATOM 2304 C C . GLU A 1 292 ? -3.916 -32.844 -12.844 1 96.56 292 GLU A C 1
ATOM 2306 O O . GLU A 1 292 ? -3.674 -33.719 -13.68 1 96.56 292 GLU A O 1
ATOM 2311 N N . HIS A 1 293 ? -5.074 -32.219 -12.719 1 95.88 293 HIS A N 1
ATOM 2312 C CA . HIS A 1 293 ? -6.152 -32.469 -13.672 1 95.88 293 HIS A CA 1
ATOM 2313 C C . HIS A 1 293 ? -5.691 -32.188 -15.102 1 95.88 293 HIS A C 1
ATOM 2315 O O . HIS A 1 293 ? -5.922 -33 -15.992 1 95.88 293 HIS A O 1
ATOM 2321 N N . ILE A 1 294 ? -4.996 -31.109 -15.312 1 97.44 294 ILE A N 1
ATOM 2322 C CA . ILE A 1 294 ? -4.523 -30.719 -16.641 1 97.44 294 ILE A CA 1
ATOM 2323 C C . ILE A 1 294 ? -3.449 -31.688 -17.109 1 97.44 294 ILE A C 1
ATOM 2325 O O . ILE A 1 294 ? -3.428 -32.094 -18.281 1 97.44 294 ILE A O 1
ATOM 2329 N N . LEU A 1 295 ? -2.541 -32.094 -16.219 1 97.75 295 LEU A N 1
ATOM 2330 C CA . LEU A 1 295 ? -1.496 -33.062 -16.562 1 97.75 295 LEU A CA 1
ATOM 2331 C C . LEU A 1 295 ? -2.102 -34.406 -16.984 1 97.75 295 LEU A C 1
ATOM 2333 O O . LEU A 1 295 ? -1.606 -35.031 -17.922 1 97.75 295 LEU A O 1
ATOM 2337 N N . SER A 1 296 ? -3.115 -34.812 -16.25 1 96.06 296 SER A N 1
ATOM 2338 C CA . SER A 1 296 ? -3.795 -36.062 -16.578 1 96.06 296 SER A CA 1
ATOM 2339 C C . SER A 1 296 ? -4.418 -35.969 -17.969 1 96.06 296 SER A C 1
ATOM 2341 O O . SER A 1 296 ? -4.359 -36.938 -18.734 1 96.06 296 SER A O 1
ATOM 2343 N N . LYS A 1 297 ? -4.988 -34.875 -18.312 1 96.5 297 LYS A N 1
ATOM 2344 C CA . LYS A 1 297 ? -5.531 -34.688 -19.656 1 96.5 297 LYS A CA 1
ATOM 2345 C C . LYS A 1 297 ? -4.43 -34.75 -20.703 1 96.5 297 LYS A C 1
ATOM 2347 O O . LYS A 1 297 ? -4.605 -35.375 -21.766 1 96.5 297 LYS A O 1
ATOM 2352 N N . ALA A 1 298 ? -3.363 -34.094 -20.406 1 97 298 ALA A N 1
ATOM 2353 C CA . ALA A 1 298 ? -2.225 -34.094 -21.328 1 97 298 ALA A CA 1
ATOM 2354 C C . ALA A 1 298 ? -1.7 -35.531 -21.531 1 97 298 ALA A C 1
ATOM 2356 O O . ALA A 1 298 ? -1.39 -35.906 -22.656 1 97 298 ALA A O 1
ATOM 2357 N N . ALA A 1 299 ? -1.573 -36.281 -20.438 1 96.19 299 ALA A N 1
ATOM 2358 C CA . ALA A 1 299 ? -1.115 -37.656 -20.5 1 96.19 299 ALA A CA 1
ATOM 2359 C C . ALA A 1 299 ? -2.023 -38.5 -21.406 1 96.19 299 ALA A C 1
ATOM 2361 O O . ALA A 1 299 ? -1.545 -39.281 -22.234 1 96.19 299 ALA A O 1
ATOM 2362 N N . LYS A 1 300 ? -3.271 -38.312 -21.266 1 95.31 300 LYS A N 1
ATOM 2363 C CA . LYS A 1 300 ? -4.242 -39.031 -22.094 1 95.31 300 LYS A CA 1
ATOM 2364 C C . LYS A 1 300 ? -4.078 -38.688 -23.562 1 95.31 300 LYS A C 1
ATOM 2366 O O . LYS A 1 300 ? -4.129 -39.562 -24.422 1 95.31 300 LYS A O 1
ATOM 2371 N N . ARG A 1 301 ? -3.906 -37.469 -23.859 1 95.38 301 ARG A N 1
ATOM 2372 C CA . ARG A 1 301 ? -3.73 -37 -25.219 1 95.38 301 ARG A CA 1
ATOM 2373 C C . ARG A 1 301 ? -2.461 -37.594 -25.844 1 95.38 301 ARG A C 1
ATOM 2375 O O . ARG A 1 301 ? -2.404 -37.812 -27.047 1 95.38 301 ARG A O 1
ATOM 2382 N N . MET A 1 302 ? -1.463 -37.812 -24.984 1 94.44 302 MET A N 1
ATOM 2383 C CA . MET A 1 302 ? -0.181 -38.344 -25.438 1 94.44 302 MET A CA 1
ATOM 2384 C C . MET A 1 302 ? -0.264 -39.844 -25.641 1 94.44 302 MET A C 1
ATOM 2386 O O . MET A 1 302 ? 0.681 -40.469 -26.141 1 94.44 302 MET A O 1
ATOM 2390 N N . GLY A 1 303 ? -1.361 -40.438 -25.172 1 92.69 303 GLY A N 1
ATOM 2391 C CA . GLY A 1 303 ? -1.544 -41.875 -25.312 1 92.69 303 GLY A CA 1
ATOM 2392 C C . GLY A 1 303 ? -0.945 -42.656 -24.172 1 92.69 303 GLY A C 1
ATOM 2393 O O . GLY A 1 303 ? -0.718 -43.875 -24.297 1 92.69 303 GLY A O 1
ATOM 2394 N N . ILE A 1 304 ? -0.707 -41.969 -23.078 1 93.12 304 ILE A N 1
ATOM 2395 C CA . ILE A 1 304 ? -0.154 -42.656 -21.906 1 93.12 304 ILE A CA 1
ATOM 2396 C C . ILE A 1 304 ? -1.272 -43.375 -21.156 1 93.12 304 ILE A C 1
ATOM 2398 O O . ILE A 1 304 ? -2.262 -42.75 -20.766 1 93.12 304 ILE A O 1
ATOM 2402 N N . SER A 1 305 ? -1.128 -44.625 -20.938 1 90 305 SER A N 1
ATOM 2403 C CA . SER A 1 305 ? -2.184 -45.438 -20.328 1 90 305 SER A CA 1
ATOM 2404 C C . SER A 1 305 ? -2.039 -45.5 -18.812 1 90 305 SER A C 1
ATOM 2406 O O . SER A 1 305 ? -3.021 -45.688 -18.094 1 90 305 SER A O 1
ATOM 2408 N N . ARG A 1 306 ? -0.86 -45.312 -18.344 1 89 306 ARG A N 1
ATOM 2409 C CA . ARG A 1 306 ? -0.612 -45.375 -16.906 1 89 306 ARG A CA 1
ATOM 2410 C C . ARG A 1 306 ? -1.098 -44.125 -16.203 1 89 306 ARG A C 1
ATOM 2412 O O . ARG A 1 306 ? -0.923 -43 -16.734 1 89 306 ARG A O 1
ATOM 2419 N N . PRO A 1 307 ? -1.753 -44.312 -15.086 1 89.62 307 PRO A N 1
ATOM 2420 C CA . PRO A 1 307 ? -2.123 -43.094 -14.328 1 89.62 307 PRO A CA 1
ATOM 2421 C C . PRO A 1 307 ? -0.91 -42.375 -13.766 1 89.62 307 PRO A C 1
ATOM 2423 O O . PRO A 1 307 ? 0.11 -43 -13.461 1 89.62 307 PRO A O 1
ATOM 2426 N N . LEU A 1 308 ? -1.061 -41.062 -13.633 1 92.75 308 LEU A N 1
ATOM 2427 C CA . LEU A 1 308 ? -0.018 -40.281 -12.984 1 92.75 308 LEU A CA 1
ATOM 2428 C C . LEU A 1 308 ? 0.079 -40.625 -11.5 1 92.75 308 LEU A C 1
ATOM 2430 O O . LEU A 1 308 ? -0.918 -40.562 -10.781 1 92.75 308 LEU A O 1
ATOM 2434 N N . ARG A 1 309 ? 1.177 -41 -11.062 1 91.62 309 ARG A N 1
ATOM 2435 C CA . ARG A 1 309 ? 1.364 -41.344 -9.656 1 91.62 309 ARG A CA 1
ATOM 2436 C C . ARG A 1 309 ? 2.197 -40.312 -8.93 1 91.62 309 ARG A C 1
ATOM 2438 O O . ARG A 1 309 ? 2.104 -40.188 -7.707 1 91.62 309 ARG A O 1
ATOM 2445 N N . LYS A 1 310 ? 2.986 -39.562 -9.727 1 94.5 310 LYS A N 1
ATOM 2446 C CA . LYS A 1 310 ? 3.887 -38.562 -9.141 1 94.5 310 LYS A CA 1
ATOM 2447 C C . LYS A 1 310 ? 3.924 -37.281 -9.984 1 94.5 310 LYS A C 1
ATOM 2449 O O . LYS A 1 310 ? 3.84 -37.344 -11.211 1 94.5 310 LYS A O 1
ATOM 2454 N N . ILE A 1 311 ? 4.031 -36.188 -9.273 1 97.19 311 ILE A N 1
ATOM 2455 C CA . ILE A 1 311 ? 4.227 -34.906 -9.93 1 97.19 311 ILE A CA 1
ATOM 2456 C C . ILE A 1 311 ? 5.523 -34.25 -9.438 1 97.19 311 ILE A C 1
ATOM 2458 O O . ILE A 1 311 ? 5.836 -34.312 -8.25 1 97.19 311 ILE A O 1
ATOM 2462 N N . TYR A 1 312 ? 6.309 -33.812 -10.328 1 97.5 312 TYR A N 1
ATOM 2463 C CA . TYR A 1 312 ? 7.453 -32.969 -10 1 97.5 312 TYR A CA 1
ATOM 2464 C C . TYR A 1 312 ? 7.156 -31.5 -10.312 1 97.5 312 TYR A C 1
ATOM 2466 O O . TYR A 1 312 ? 6.715 -31.156 -11.414 1 97.5 312 TYR A O 1
ATOM 2474 N N . PHE A 1 313 ? 7.34 -30.656 -9.359 1 98.5 313 PHE A N 1
ATOM 2475 C CA . PHE A 1 313 ? 7.133 -29.219 -9.562 1 98.5 313 PHE A CA 1
ATOM 2476 C C . PHE A 1 313 ? 8.461 -28.484 -9.555 1 98.5 313 PHE A C 1
ATOM 2478 O O . PHE A 1 313 ? 9.188 -28.5 -8.555 1 98.5 313 PHE A O 1
ATOM 2485 N N . PHE A 1 314 ? 8.781 -27.797 -10.648 1 98.5 314 PHE A N 1
ATOM 2486 C CA . PHE A 1 314 ? 9.984 -26.984 -10.766 1 98.5 314 PHE A CA 1
ATOM 2487 C C . PHE A 1 314 ? 9.68 -25.516 -10.453 1 98.5 314 PHE A C 1
ATOM 2489 O O . PHE A 1 314 ? 8.859 -24.891 -11.133 1 98.5 314 PHE A O 1
ATOM 2496 N N . GLY A 1 315 ? 10.266 -24.984 -9.453 1 97.69 315 GLY A N 1
ATOM 2497 C CA . GLY A 1 315 ? 10.047 -23.594 -9.062 1 97.69 315 GLY A CA 1
ATOM 2498 C C . GLY A 1 315 ? 11.312 -22.906 -8.594 1 97.69 315 GLY A C 1
ATOM 2499 O O . GLY A 1 315 ? 12.312 -23.562 -8.289 1 97.69 315 GLY A O 1
ATOM 2500 N N . ASP A 1 316 ? 11.328 -21.547 -8.516 1 95.94 316 ASP A N 1
ATOM 2501 C CA . ASP A 1 316 ? 12.484 -20.766 -8.07 1 95.94 316 ASP A CA 1
ATOM 2502 C C . ASP A 1 316 ? 12.172 -20 -6.785 1 95.94 316 ASP A C 1
ATOM 2504 O O . ASP A 1 316 ? 13.039 -19.312 -6.242 1 95.94 316 ASP A O 1
ATOM 2508 N N . ASN A 1 317 ? 10.953 -20.016 -6.336 1 93.75 317 ASN A N 1
ATOM 2509 C CA . ASN A 1 317 ? 10.539 -19.328 -5.125 1 93.75 317 ASN A CA 1
ATOM 2510 C C . ASN A 1 317 ? 10.141 -20.297 -4.023 1 93.75 317 ASN A C 1
ATOM 2512 O O . ASN A 1 317 ? 9.094 -20.938 -4.109 1 93.75 317 ASN A O 1
ATOM 2516 N N . PRO A 1 318 ? 10.906 -20.438 -2.98 1 92.69 318 PRO A N 1
ATOM 2517 C CA . PRO A 1 318 ? 10.609 -21.406 -1.915 1 92.69 318 PRO A CA 1
ATOM 2518 C C . PRO A 1 318 ? 9.273 -21.125 -1.23 1 92.69 318 PRO A C 1
ATOM 2520 O O . PRO A 1 318 ? 8.555 -22.062 -0.87 1 92.69 318 PRO A O 1
ATOM 2523 N N . GLU A 1 319 ? 8.922 -19.906 -1.163 1 92.06 319 GLU A N 1
ATOM 2524 C CA . GLU A 1 319 ? 7.777 -19.5 -0.348 1 92.06 319 GLU A CA 1
ATOM 2525 C C . GLU A 1 319 ? 6.48 -19.578 -1.147 1 92.06 319 GLU A C 1
ATOM 2527 O O . GLU A 1 319 ? 5.395 -19.359 -0.601 1 92.06 319 GLU A O 1
ATOM 2532 N N . VAL A 1 320 ? 6.617 -19.844 -2.422 1 94.38 320 VAL A N 1
ATOM 2533 C CA . VAL A 1 320 ? 5.434 -19.906 -3.273 1 94.38 320 VAL A CA 1
ATOM 2534 C C . VAL A 1 320 ? 5.371 -21.25 -3.99 1 94.38 320 VAL A C 1
ATOM 2536 O O . VAL A 1 320 ? 4.535 -22.094 -3.67 1 94.38 320 VAL A O 1
ATOM 2539 N N . ASP A 1 321 ? 6.375 -21.562 -4.766 1 96.25 321 ASP A N 1
ATOM 2540 C CA . ASP A 1 321 ? 6.395 -22.781 -5.566 1 96.25 321 ASP A CA 1
ATOM 2541 C C . ASP A 1 321 ? 6.547 -24.016 -4.684 1 96.25 321 ASP A C 1
ATOM 2543 O O . ASP A 1 321 ? 5.75 -24.953 -4.773 1 96.25 321 ASP A O 1
ATOM 2547 N N . ILE A 1 322 ? 7.574 -23.984 -3.84 1 94.88 322 ILE A N 1
ATOM 2548 C CA . ILE A 1 322 ? 7.922 -25.141 -3.014 1 94.88 322 ILE A CA 1
ATOM 2549 C C . ILE A 1 322 ? 6.879 -25.312 -1.914 1 94.88 322 ILE A C 1
ATOM 2551 O O . ILE A 1 322 ? 6.391 -26.422 -1.686 1 94.88 322 ILE A O 1
ATOM 2555 N N . LEU A 1 323 ? 6.566 -24.219 -1.352 1 94.06 323 LEU A N 1
ATOM 2556 C CA . LEU A 1 323 ? 5.512 -24.25 -0.346 1 94.06 323 LEU A CA 1
ATOM 2557 C C . LEU A 1 323 ? 4.234 -24.859 -0.916 1 94.06 323 LEU A C 1
ATOM 2559 O O . LEU A 1 323 ? 3.637 -25.75 -0.298 1 94.06 323 LEU A O 1
ATOM 2563 N N . GLY A 1 324 ? 3.797 -24.438 -2.088 1 95.31 324 GLY A N 1
ATOM 2564 C CA . GLY A 1 324 ? 2.582 -24.938 -2.703 1 95.31 324 GLY A CA 1
ATOM 2565 C C . GLY A 1 324 ? 2.656 -26.422 -3.031 1 95.31 324 GLY A C 1
ATOM 2566 O O . GLY A 1 324 ? 1.703 -27.172 -2.785 1 95.31 324 GLY A O 1
ATOM 2567 N N . ALA A 1 325 ? 3.734 -26.812 -3.586 1 96.56 325 ALA A N 1
ATOM 2568 C CA . ALA A 1 325 ? 3.932 -28.234 -3.908 1 96.56 325 ALA A CA 1
ATOM 2569 C C . ALA A 1 325 ? 3.859 -29.094 -2.654 1 96.56 325 ALA A C 1
ATOM 2571 O O . ALA A 1 325 ? 3.205 -30.141 -2.65 1 96.56 325 ALA A O 1
ATOM 2572 N N . ASN A 1 326 ? 4.469 -28.641 -1.617 1 94.19 326 ASN A N 1
ATOM 2573 C CA . ASN A 1 326 ? 4.504 -29.391 -0.372 1 94.19 326 ASN A CA 1
ATOM 2574 C C . ASN A 1 326 ? 3.148 -29.391 0.329 1 94.19 326 ASN A C 1
ATOM 2576 O O . ASN A 1 326 ? 2.768 -30.359 0.969 1 94.19 326 ASN A O 1
ATOM 2580 N N . LEU A 1 327 ? 2.494 -28.312 0.241 1 93.12 327 LEU A N 1
ATOM 2581 C CA . LEU A 1 327 ? 1.138 -28.25 0.774 1 93.12 327 LEU A CA 1
ATOM 2582 C C . LEU A 1 327 ? 0.233 -29.25 0.06 1 93.12 327 LEU A C 1
ATOM 2584 O O . LEU A 1 327 ? -0.564 -29.938 0.699 1 93.12 327 LEU A O 1
ATOM 2588 N N . TYR A 1 328 ? 0.326 -29.281 -1.213 1 94.69 328 TYR A N 1
ATOM 2589 C CA . TYR A 1 328 ? -0.477 -30.234 -1.967 1 94.69 328 TYR A CA 1
ATOM 2590 C C . TYR A 1 328 ? -0.064 -31.672 -1.646 1 94.69 328 TYR A C 1
ATOM 2592 O O . TYR A 1 328 ? -0.908 -32.562 -1.58 1 94.69 328 TYR A O 1
ATOM 2600 N N . ASN A 1 329 ? 1.231 -31.875 -1.497 1 93.62 329 ASN A N 1
ATOM 2601 C CA . ASN A 1 329 ? 1.705 -33.188 -1.08 1 93.62 329 ASN A CA 1
ATOM 2602 C C . ASN A 1 329 ? 1.083 -33.625 0.248 1 93.62 329 ASN A C 1
ATOM 2604 O O . ASN A 1 329 ? 0.697 -34.781 0.415 1 93.62 329 ASN A O 1
ATOM 2608 N N . MET A 1 330 ? 1.028 -32.75 1.147 1 90.5 330 MET A N 1
ATOM 2609 C CA . MET A 1 330 ? 0.385 -33 2.43 1 90.5 330 MET A CA 1
ATOM 2610 C C . MET A 1 330 ? -1.101 -33.312 2.244 1 90.5 330 MET A C 1
ATOM 2612 O O . MET A 1 330 ? -1.658 -34.156 2.924 1 90.5 330 MET A O 1
ATOM 2616 N N . TYR A 1 331 ? -1.673 -32.531 1.414 1 90.38 331 TYR A N 1
ATOM 2617 C CA . TYR A 1 331 ? -3.074 -32.781 1.08 1 90.38 331 TYR A CA 1
ATOM 2618 C C . TYR A 1 331 ? -3.277 -34.188 0.551 1 90.38 331 TYR A C 1
ATOM 2620 O O . TYR A 1 331 ? -4.211 -34.875 0.962 1 90.38 331 TYR A O 1
ATOM 2628 N N . LEU A 1 332 ? -2.418 -34.625 -0.348 1 90.12 332 LEU A N 1
ATOM 2629 C CA . LEU A 1 332 ? -2.502 -35.969 -0.932 1 90.12 332 LEU A CA 1
ATOM 2630 C C . LEU A 1 332 ? -2.355 -37.031 0.142 1 90.12 332 LEU A C 1
ATOM 2632 O O . LEU A 1 332 ? -3.059 -38.062 0.116 1 90.12 332 LEU A O 1
ATOM 2636 N N . ARG A 1 333 ? -1.49 -36.781 1.002 1 88.06 333 ARG A N 1
ATOM 2637 C CA . ARG A 1 333 ? -1.277 -37.75 2.096 1 88.06 333 ARG A CA 1
ATOM 2638 C C . ARG A 1 333 ? -2.525 -37.844 2.965 1 88.06 333 ARG A C 1
ATOM 2640 O O . ARG A 1 333 ? -2.93 -38.969 3.326 1 88.06 333 ARG A O 1
ATOM 2647 N N . ARG A 1 334 ? -3.078 -36.781 3.285 1 87.81 334 ARG A N 1
ATOM 2648 C CA . ARG A 1 334 ? -4.293 -36.781 4.094 1 87.81 334 ARG A CA 1
ATOM 2649 C C . ARG A 1 334 ? -5.445 -37.438 3.354 1 87.81 334 ARG A C 1
ATOM 2651 O O . ARG A 1 334 ? -6.211 -38.219 3.945 1 87.81 334 ARG A O 1
ATOM 2658 N N . TYR A 1 335 ? -5.539 -37.062 2.158 1 84.75 335 TYR A N 1
ATOM 2659 C CA . TYR A 1 335 ? -6.586 -37.656 1.329 1 84.75 335 TYR A CA 1
ATOM 2660 C C . TYR A 1 335 ? -6.461 -39.156 1.28 1 84.75 335 TYR A C 1
ATOM 2662 O O . TYR A 1 335 ? -7.457 -39.875 1.39 1 84.75 335 TYR A O 1
ATOM 2670 N N . ARG A 1 336 ? -5.297 -39.656 1.157 1 84 336 ARG A N 1
ATOM 2671 C CA . ARG A 1 336 ? -5.043 -41.094 1.098 1 84 336 ARG A CA 1
ATOM 2672 C C . ARG A 1 336 ? -5.383 -41.75 2.424 1 84 336 ARG A C 1
ATOM 2674 O O . ARG A 1 336 ? -5.926 -42.875 2.445 1 84 336 ARG A O 1
ATOM 2681 N N . ARG A 1 337 ? -5.02 -41.125 3.471 1 84.19 337 ARG A N 1
ATOM 2682 C CA . ARG A 1 337 ? -5.344 -41.688 4.789 1 84.19 337 ARG A CA 1
ATOM 2683 C C . ARG A 1 337 ? -6.852 -41.781 4.98 1 84.19 337 ARG A C 1
ATOM 2685 O O . ARG A 1 337 ? -7.348 -42.781 5.504 1 84.19 337 ARG A O 1
ATOM 2692 N N . LEU A 1 338 ? -7.492 -40.781 4.527 1 84.56 338 LEU A N 1
ATOM 2693 C CA . LEU A 1 338 ? -8.938 -40.719 4.703 1 84.56 338 LEU A CA 1
ATOM 2694 C C . LEU A 1 338 ? -9.641 -41.719 3.779 1 84.56 338 LEU A C 1
ATOM 2696 O O . LEU A 1 338 ? -10.664 -42.281 4.148 1 84.56 338 LEU A O 1
ATOM 2700 N N . SER A 1 339 ? -9.109 -41.875 2.627 1 80.62 339 SER A N 1
ATOM 2701 C CA . SER A 1 339 ? -9.734 -42.781 1.653 1 80.62 339 SER A CA 1
ATOM 2702 C C . SER A 1 339 ? -9.305 -44.219 1.878 1 80.62 339 SER A C 1
ATOM 2704 O O . SER A 1 339 ? -9.922 -45.156 1.345 1 80.62 339 SER A O 1
ATOM 2706 N N . GLY A 1 340 ? -8.266 -44.406 2.695 1 76.62 340 GLY A N 1
ATOM 2707 C CA . GLY A 1 340 ? -7.699 -45.75 2.867 1 76.62 340 GLY A CA 1
ATOM 2708 C C . GLY A 1 340 ? -6.949 -46.219 1.644 1 76.62 340 GLY A C 1
ATOM 2709 O O . GLY A 1 340 ? -6.82 -47.438 1.434 1 76.62 340 GLY A O 1
ATOM 2710 N N . GLY A 1 341 ? -6.59 -45.281 0.791 1 69.12 341 GLY A N 1
ATOM 2711 C CA . GLY A 1 341 ? -5.84 -45.625 -0.41 1 69.12 341 GLY A CA 1
ATOM 2712 C C . GLY A 1 341 ? -6.707 -46.219 -1.507 1 69.12 341 GLY A C 1
ATOM 2713 O O . GLY A 1 341 ? -6.191 -46.656 -2.535 1 69.12 341 GLY A O 1
ATOM 2714 N N . ARG A 1 342 ? -7.992 -46.219 -1.258 1 71.12 342 ARG A N 1
ATOM 2715 C CA . ARG A 1 342 ? -8.914 -46.812 -2.209 1 71.12 342 ARG A CA 1
ATOM 2716 C C . ARG A 1 342 ? -9.438 -45.812 -3.205 1 71.12 342 ARG A C 1
ATOM 2718 O O . ARG A 1 342 ? -9.398 -44.594 -2.945 1 71.12 342 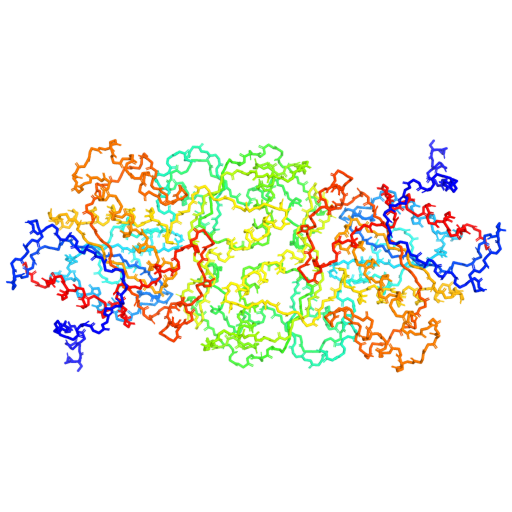ARG A O 1
ATOM 2725 N N . ASP A 1 343 ? -9.727 -46.312 -4.395 1 66.56 343 ASP A N 1
ATOM 2726 C CA . ASP A 1 343 ? -10.5 -45.469 -5.316 1 66.56 343 ASP A CA 1
ATOM 2727 C C . ASP A 1 343 ? -11.922 -45.281 -4.812 1 66.56 343 ASP A C 1
ATOM 2729 O O . ASP A 1 343 ? -12.547 -46.219 -4.312 1 66.56 343 ASP A O 1
ATOM 2733 N N . VAL A 1 344 ? -12.242 -44.031 -4.664 1 71.19 344 VAL A N 1
ATOM 2734 C CA . VAL A 1 344 ? -13.547 -43.75 -4.074 1 71.19 344 VAL A CA 1
ATOM 2735 C C . VAL A 1 344 ? -14.461 -43.125 -5.129 1 71.19 344 VAL A C 1
ATOM 2737 O O . VAL A 1 344 ? -14 -42.594 -6.145 1 71.19 344 VAL A O 1
ATOM 2740 N N . SER A 1 345 ? -15.773 -43.25 -4.914 1 69.25 345 SER A N 1
ATOM 2741 C CA . SER A 1 345 ? -16.781 -42.688 -5.805 1 69.25 345 SER A CA 1
ATOM 2742 C C . SER A 1 345 ? -16.75 -41.156 -5.797 1 69.25 345 SER A C 1
ATOM 2744 O O . SER A 1 345 ? -16.125 -40.562 -4.922 1 69.25 345 SER A O 1
ATOM 2746 N N . GLY A 1 346 ? -17.391 -40.562 -6.762 1 66.44 346 GLY A N 1
ATOM 2747 C CA . GLY A 1 346 ? -17.422 -39.125 -6.93 1 66.44 346 GLY A CA 1
ATOM 2748 C C . GLY A 1 346 ? -17.906 -38.375 -5.688 1 66.44 346 GLY A C 1
ATOM 2749 O O . GLY A 1 346 ? -17.172 -37.562 -5.125 1 66.44 346 GLY A O 1
ATOM 2750 N N . PRO A 1 347 ? -19.094 -38.781 -5.277 1 70.12 347 PRO A N 1
ATOM 2751 C CA . PRO A 1 347 ? -19.609 -38.094 -4.09 1 70.12 347 PRO A CA 1
ATOM 2752 C C . PRO A 1 347 ? -18.703 -38.25 -2.871 1 70.12 347 PRO A C 1
ATOM 2754 O O . PRO A 1 347 ? -18.531 -37.312 -2.09 1 70.12 347 PRO A O 1
ATOM 2757 N N . GLU A 1 348 ? -18.234 -39.406 -2.684 1 75.44 348 GLU A N 1
ATOM 2758 C CA . GLU A 1 348 ? -17.312 -39.625 -1.569 1 75.44 348 GLU A CA 1
ATOM 2759 C C . GLU A 1 348 ? -16.031 -38.844 -1.729 1 75.44 348 GLU A C 1
ATOM 2761 O O . GLU A 1 348 ? -15.469 -38.344 -0.746 1 75.44 348 GLU A O 1
ATOM 2766 N N . GLN A 1 349 ? -15.633 -38.656 -2.932 1 72.31 349 GLN A N 1
ATOM 2767 C CA . GLN A 1 349 ? -14.438 -37.875 -3.219 1 72.31 349 GLN A CA 1
ATOM 2768 C C . GLN A 1 349 ? -14.594 -36.438 -2.75 1 72.31 349 GLN A C 1
ATOM 2770 O O . GLN A 1 349 ? -13.672 -35.875 -2.154 1 72.31 349 GLN A O 1
ATOM 2775 N N . SER A 1 350 ? -15.742 -35.938 -3.01 1 72.38 350 SER A N 1
ATOM 2776 C CA . SER A 1 350 ? -16.016 -34.562 -2.627 1 72.38 350 SER A CA 1
ATOM 2777 C C . SER A 1 350 ? -15.938 -34.375 -1.113 1 72.38 350 SER A C 1
ATOM 2779 O O . SER A 1 350 ? -15.398 -33.375 -0.626 1 72.38 350 SER A O 1
ATOM 2781 N N . GLN A 1 351 ? -16.469 -35.25 -0.398 1 76 351 GLN A N 1
ATOM 2782 C CA . GLN A 1 351 ? -16.438 -35.219 1.061 1 76 351 GLN A CA 1
ATOM 2783 C C . GLN A 1 351 ? -15.016 -35.344 1.586 1 76 351 GLN A C 1
ATOM 2785 O O . GLN A 1 351 ? -14.641 -34.656 2.545 1 76 351 GLN A O 1
ATOM 2790 N N . LEU A 1 352 ? -14.336 -36.156 0.993 1 76.94 352 LEU A N 1
ATOM 2791 C CA . LEU A 1 352 ? -12.961 -36.406 1.425 1 76.94 352 LEU A CA 1
ATOM 2792 C C . LEU A 1 352 ? -12.094 -35.188 1.144 1 76.94 352 LEU A C 1
ATOM 2794 O O . LEU A 1 352 ? -11.219 -34.812 1.944 1 76.94 352 LEU A O 1
ATOM 2798 N N . HIS A 1 353 ? -12.367 -34.562 0.037 1 74.5 353 HIS A N 1
ATOM 2799 C CA . HIS A 1 353 ? -11.625 -33.375 -0.313 1 74.5 353 HIS A CA 1
ATOM 2800 C C . HIS A 1 353 ? -11.836 -32.281 0.725 1 74.5 353 HIS A C 1
ATOM 2802 O O . HIS A 1 353 ? -10.883 -31.594 1.126 1 74.5 353 HIS A O 1
ATOM 2808 N N . MET A 1 354 ? -12.977 -32.156 1.149 1 73 354 MET A N 1
ATOM 2809 C CA . MET A 1 354 ? -13.312 -31.141 2.148 1 73 354 MET A CA 1
ATOM 2810 C C . MET A 1 354 ? -12.641 -31.453 3.48 1 73 354 MET A C 1
ATOM 2812 O O . MET A 1 354 ? -12.156 -30.547 4.16 1 73 354 MET A O 1
ATOM 2816 N N . LYS A 1 355 ? -12.594 -32.656 3.775 1 75.56 355 LYS A N 1
ATOM 2817 C CA . LYS A 1 355 ? -11.992 -33.062 5.043 1 75.56 355 LYS A CA 1
ATOM 2818 C C . LYS A 1 355 ? -10.469 -32.969 5 1 75.56 355 LYS A C 1
ATOM 2820 O O . LYS A 1 355 ? -9.836 -32.688 6.02 1 75.56 355 LYS A O 1
ATOM 2825 N N . ALA A 1 356 ? -9.938 -33.062 3.82 1 75.5 356 ALA A N 1
ATOM 2826 C CA . ALA A 1 356 ? -8.484 -33.062 3.662 1 75.5 356 ALA A CA 1
ATOM 2827 C C . ALA A 1 356 ? -7.965 -31.625 3.566 1 75.5 356 ALA A C 1
ATOM 2829 O O . ALA A 1 356 ? -6.77 -31.375 3.744 1 75.5 356 ALA A O 1
ATOM 2830 N N . ALA A 1 357 ? -8.914 -30.734 3.346 1 74.31 357 ALA A N 1
ATOM 2831 C CA . ALA A 1 357 ? -8.516 -29.344 3.119 1 74.31 357 ALA A CA 1
ATOM 2832 C C . ALA A 1 357 ? -8.133 -28.656 4.43 1 74.31 357 ALA A C 1
ATOM 2834 O O . ALA A 1 357 ? -8.773 -28.891 5.461 1 74.31 357 ALA A O 1
ATOM 2835 N N . VAL A 1 358 ? -7.047 -27.844 4.34 1 73.94 358 VAL A N 1
ATOM 2836 C CA . VAL A 1 358 ? -6.578 -27.141 5.523 1 73.94 358 VAL A CA 1
ATOM 2837 C C . VAL A 1 358 ? -7.367 -25.844 5.695 1 73.94 358 VAL A C 1
ATOM 2839 O O . VAL A 1 358 ? -7.648 -25.422 6.82 1 73.94 358 VAL A O 1
ATOM 2842 N N . ALA A 1 359 ? -7.676 -25.25 4.605 1 84.06 359 ALA A N 1
ATOM 2843 C CA . ALA A 1 359 ? -8.414 -23.984 4.641 1 84.06 359 ALA A CA 1
ATOM 2844 C C . ALA A 1 359 ? -9.508 -23.969 3.572 1 84.06 359 ALA A C 1
ATOM 2846 O O . ALA A 1 359 ? -9.281 -24.391 2.438 1 84.06 359 ALA A O 1
ATOM 2847 N N . SER A 1 360 ? -10.594 -23.453 3.941 1 83.62 360 SER A N 1
ATOM 2848 C CA . SER A 1 360 ? -11.734 -23.406 3.031 1 83.62 360 SER A CA 1
ATOM 2849 C C . SER A 1 360 ? -11.438 -22.516 1.832 1 83.62 360 SER A C 1
ATOM 2851 O O . SER A 1 360 ? -11.953 -22.75 0.734 1 83.62 360 SER A O 1
ATOM 2853 N N . SER A 1 361 ? -10.602 -21.547 2.023 1 89.19 361 SER A N 1
ATOM 2854 C CA . SER A 1 361 ? -10.32 -20.562 0.975 1 89.19 361 SER A CA 1
ATOM 2855 C C . SER A 1 361 ? -9.406 -21.156 -0.096 1 89.19 361 SER A C 1
ATOM 2857 O O . SER A 1 361 ? -9.203 -20.531 -1.148 1 89.19 361 SER A O 1
ATOM 2859 N N . ARG A 1 362 ? -8.922 -22.344 0.143 1 88.38 362 ARG A N 1
ATOM 2860 C CA . ARG A 1 362 ? -7.918 -22.891 -0.768 1 88.38 362 ARG A CA 1
ATOM 2861 C C . ARG A 1 362 ? -8.336 -24.266 -1.274 1 88.38 362 ARG A C 1
ATOM 2863 O O . ARG A 1 362 ? -7.508 -25.047 -1.754 1 88.38 362 ARG A O 1
ATOM 2870 N N . THR A 1 363 ? -9.641 -24.531 -1.114 1 82 363 THR A N 1
ATOM 2871 C CA . THR A 1 363 ? -10.141 -25.859 -1.409 1 82 363 THR A CA 1
ATOM 2872 C C . THR A 1 363 ? -10.828 -25.891 -2.771 1 82 363 THR A C 1
ATOM 2874 O O . THR A 1 363 ? -11.336 -24.875 -3.24 1 82 363 THR A O 1
ATOM 2877 N N . VAL A 1 364 ? -10.789 -27.078 -3.303 1 84.31 364 VAL A N 1
ATOM 2878 C CA . VAL A 1 364 ? -11.484 -27.328 -4.562 1 84.31 364 VAL A CA 1
ATOM 2879 C C . VAL A 1 364 ? -12.992 -27.266 -4.34 1 84.31 364 VAL A C 1
ATOM 2881 O O . VAL A 1 364 ? -13.516 -27.906 -3.416 1 84.31 364 VAL A O 1
ATOM 2884 N N . PRO A 1 365 ? -13.586 -26.469 -5.203 1 85.5 365 PRO A N 1
ATOM 2885 C CA . PRO A 1 365 ? -15.047 -26.469 -5.066 1 85.5 365 PRO A CA 1
ATOM 2886 C C . PRO A 1 365 ? -15.648 -27.859 -5.227 1 85.5 365 PRO A C 1
ATOM 2888 O O . PRO A 1 365 ? -15.172 -28.656 -6.047 1 85.5 365 PRO A O 1
ATOM 2891 N N . ALA A 1 366 ? -16.719 -28.094 -4.555 1 78.31 366 ALA A N 1
ATOM 2892 C CA . ALA A 1 366 ? -17.359 -29.406 -4.527 1 78.31 366 ALA A CA 1
ATOM 2893 C C . ALA A 1 366 ? -17.875 -29.797 -5.91 1 78.31 366 ALA A C 1
ATOM 2895 O O . ALA A 1 366 ? -17.875 -30.969 -6.27 1 78.31 366 ALA A O 1
ATOM 2896 N N . ASP A 1 367 ? -18.188 -28.812 -6.68 1 79.94 367 ASP A N 1
ATOM 2897 C CA . ASP A 1 367 ? -18.828 -29.094 -7.961 1 79.94 367 ASP A CA 1
ATOM 2898 C C . ASP A 1 367 ? -17.812 -29.047 -9.102 1 79.94 367 ASP A C 1
ATOM 2900 O O . ASP A 1 367 ? -18.188 -29.062 -10.273 1 79.94 367 ASP A O 1
ATOM 2904 N N . ALA A 1 368 ? -16.562 -28.984 -8.766 1 85.44 368 ALA A N 1
ATOM 2905 C CA . ALA A 1 368 ? -15.531 -28.953 -9.805 1 85.44 368 ALA A CA 1
ATOM 2906 C C . ALA A 1 368 ? -15.484 -30.281 -10.562 1 85.44 368 ALA A C 1
ATOM 2908 O O . ALA A 1 368 ? -15.562 -31.359 -9.961 1 85.44 368 ALA A O 1
ATOM 2909 N N . THR A 1 369 ? -15.422 -30.219 -11.898 1 85.94 369 THR A N 1
ATOM 2910 C CA . THR A 1 369 ? -15.375 -31.406 -12.742 1 85.94 369 THR A CA 1
ATOM 2911 C C . THR A 1 369 ? -13.938 -31.734 -13.133 1 85.94 369 THR A C 1
ATOM 2913 O O . THR A 1 369 ? -13.547 -31.547 -14.281 1 85.94 369 THR A O 1
ATOM 2916 N N . PHE A 1 370 ? -13.156 -32.25 -12.18 1 89.5 370 PHE A N 1
ATOM 2917 C CA . PHE A 1 370 ? -11.773 -32.656 -12.422 1 89.5 370 PHE A CA 1
ATOM 2918 C C . PHE A 1 370 ? -11.688 -34.156 -12.68 1 89.5 370 PHE A C 1
ATOM 2920 O O . PHE A 1 370 ? -12.531 -34.906 -12.219 1 89.5 370 PHE A O 1
ATOM 2927 N N . LEU A 1 371 ? -10.727 -34.531 -13.469 1 89.69 371 LEU A N 1
ATOM 2928 C CA . LEU A 1 371 ? -10.398 -35.938 -13.578 1 89.69 371 LEU A CA 1
ATOM 2929 C C . LEU A 1 371 ? -10 -36.5 -12.219 1 89.69 371 LEU A C 1
ATOM 2931 O O . LEU A 1 371 ? -9.555 -35.781 -11.336 1 89.69 371 LEU A O 1
ATOM 2935 N N . PRO A 1 372 ? -10.211 -37.781 -11.984 1 84.88 372 PRO A N 1
ATOM 2936 C CA . PRO A 1 372 ? -9.883 -38.375 -10.695 1 84.88 372 PRO A CA 1
ATOM 2937 C C . PRO A 1 372 ? -8.438 -38.125 -10.281 1 84.88 372 PRO A C 1
ATOM 2939 O O . PRO A 1 372 ? -7.535 -38.156 -11.117 1 84.88 372 PRO A O 1
ATOM 2942 N N . GLN A 1 373 ? -8.297 -37.875 -9.039 1 86.75 373 GLN A N 1
ATOM 2943 C CA . GLN A 1 373 ? -6.965 -37.719 -8.445 1 86.75 373 GLN A CA 1
ATOM 2944 C C . GLN A 1 373 ? -6.246 -39.062 -8.367 1 86.75 373 GLN A C 1
ATOM 2946 O O . GLN A 1 373 ? -6.734 -40 -7.73 1 86.75 373 GLN A O 1
ATOM 2951 N N . THR A 1 374 ? -5.117 -39.188 -9.047 1 88.25 374 THR A N 1
ATOM 2952 C CA . THR A 1 374 ? -4.398 -40.438 -9.078 1 88.25 374 THR A CA 1
ATOM 2953 C C . THR A 1 374 ? -3.012 -40.312 -8.461 1 88.25 374 THR A C 1
ATOM 2955 O O . THR A 1 374 ? -2.371 -41.281 -8.109 1 88.25 374 THR A O 1
ATOM 2958 N N . CYS A 1 375 ? -2.57 -39.031 -8.328 1 91.56 375 CYS A N 1
ATOM 2959 C CA . CYS A 1 375 ? -1.232 -38.781 -7.805 1 91.56 375 CYS A CA 1
ATOM 2960 C C . CYS A 1 375 ? -1.14 -39.156 -6.332 1 91.56 375 CYS A C 1
ATOM 2962 O O . CYS A 1 375 ? -2.062 -38.906 -5.559 1 91.56 375 CYS A O 1
ATOM 2964 N N . ARG A 1 376 ? -0.019 -39.688 -6.004 1 88.69 376 ARG A N 1
ATOM 2965 C CA . ARG A 1 376 ? 0.217 -40.125 -4.629 1 88.69 376 ARG A CA 1
ATOM 2966 C C . ARG A 1 376 ? 1.252 -39.219 -3.949 1 88.69 376 ARG A C 1
ATOM 2968 O O . ARG A 1 376 ? 1.374 -39.25 -2.723 1 88.69 376 ARG A O 1
ATOM 2975 N N . GLY A 1 377 ? 1.944 -38.5 -4.785 1 91.88 377 GLY A N 1
ATOM 2976 C CA . GLY A 1 377 ? 2.951 -37.625 -4.207 1 91.88 377 GLY A CA 1
ATOM 2977 C C . GLY A 1 377 ? 3.395 -36.5 -5.152 1 91.88 377 GLY A C 1
ATOM 2978 O O . GLY A 1 377 ? 3.209 -36.625 -6.367 1 91.88 377 GLY A O 1
ATOM 2979 N N . VAL A 1 378 ? 3.898 -35.469 -4.523 1 95.31 378 VAL A N 1
ATOM 2980 C CA . VAL A 1 378 ? 4.496 -34.375 -5.25 1 95.31 378 VAL A CA 1
ATOM 2981 C C . VAL A 1 378 ? 5.922 -34.125 -4.75 1 95.31 378 VAL A C 1
ATOM 2983 O O . VAL A 1 378 ? 6.176 -34.156 -3.545 1 95.31 378 VAL A O 1
ATOM 2986 N N . GLU A 1 379 ? 6.84 -34.062 -5.633 1 94.94 379 GLU A N 1
ATOM 2987 C CA . GLU A 1 379 ? 8.211 -33.656 -5.312 1 94.94 379 GLU A CA 1
ATOM 2988 C C . GLU A 1 379 ? 8.539 -32.281 -5.855 1 94.94 379 GLU A C 1
ATOM 2990 O O . GLU A 1 379 ? 8.258 -31.984 -7.016 1 94.94 379 GLU A O 1
ATOM 2995 N N . SER A 1 380 ? 9.078 -31.453 -4.996 1 96.31 380 SER A N 1
ATOM 2996 C CA . SER A 1 380 ? 9.414 -30.078 -5.375 1 96.31 380 SER A CA 1
ATOM 2997 C C . SER A 1 380 ? 10.898 -29.938 -5.703 1 96.31 380 SER A C 1
ATOM 2999 O O . SER A 1 380 ? 11.75 -30.469 -4.98 1 96.31 380 SER A O 1
ATOM 3001 N N . ILE A 1 381 ? 11.203 -29.328 -6.801 1 96.44 381 ILE A N 1
ATOM 3002 C CA . ILE A 1 381 ? 12.57 -29.047 -7.234 1 96.44 381 ILE A CA 1
ATOM 3003 C C . ILE A 1 381 ? 12.805 -27.547 -7.25 1 96.44 381 ILE A C 1
ATOM 3005 O O . ILE A 1 381 ? 12.219 -26.828 -8.07 1 96.44 381 ILE A O 1
ATOM 3009 N N . LEU A 1 382 ? 13.68 -27.047 -6.352 1 96 382 LEU A N 1
ATOM 3010 C CA . LEU A 1 382 ? 14.008 -25.625 -6.25 1 96 382 LEU A CA 1
ATOM 3011 C C . LEU A 1 382 ? 15.227 -25.297 -7.105 1 96 382 LEU A C 1
ATOM 3013 O O . LEU A 1 382 ? 16.328 -25.812 -6.867 1 96 382 LEU A O 1
ATOM 3017 N N . VAL A 1 383 ? 15.031 -24.484 -8.094 1 96.25 383 VAL A N 1
ATOM 3018 C CA . VAL A 1 383 ? 16.156 -24.094 -8.945 1 96.25 383 VAL A CA 1
ATOM 3019 C C . VAL A 1 383 ? 16.734 -22.766 -8.477 1 96.25 383 VAL A C 1
ATOM 3021 O O . VAL A 1 383 ? 16.047 -22 -7.777 1 96.25 383 VAL A O 1
ATOM 3024 N N . GLN A 1 384 ? 17.922 -22.375 -8.914 1 94.12 384 GLN A N 1
ATOM 3025 C CA . GLN A 1 384 ? 18.656 -21.219 -8.406 1 94.12 384 GLN A CA 1
ATOM 3026 C C . GLN A 1 384 ? 18.719 -20.109 -9.445 1 94.12 384 GLN A C 1
ATOM 3028 O O . GLN A 1 384 ? 19.516 -19.172 -9.312 1 94.12 384 GLN A O 1
ATOM 3033 N N . THR A 1 385 ? 17.906 -20.156 -10.438 1 94.12 385 THR A N 1
ATOM 3034 C CA . THR A 1 385 ? 18.031 -19.266 -11.578 1 94.12 385 THR A CA 1
ATOM 3035 C C . THR A 1 385 ? 17.078 -18.078 -11.445 1 94.12 385 THR A C 1
ATOM 3037 O O . THR A 1 385 ? 17.062 -17.203 -12.305 1 94.12 385 THR A O 1
ATOM 3040 N N . GLY A 1 386 ? 16.281 -18.016 -10.352 1 93.06 386 GLY A N 1
ATOM 3041 C CA . GLY A 1 386 ? 15.305 -16.953 -10.211 1 93.06 386 GLY A CA 1
ATOM 3042 C C . GLY A 1 386 ? 15.367 -16.266 -8.867 1 93.06 386 GLY A C 1
ATOM 3043 O O . GLY A 1 386 ? 16.422 -15.773 -8.453 1 93.06 386 GLY A O 1
ATOM 3044 N N . VAL A 1 387 ? 14.312 -16.25 -8.133 1 89.5 387 VAL A N 1
ATOM 3045 C CA . VAL A 1 387 ? 14.141 -15.5 -6.883 1 89.5 387 VAL A CA 1
ATOM 3046 C C . VAL A 1 387 ? 15.109 -16.047 -5.828 1 89.5 387 VAL A C 1
ATOM 3048 O O . VAL A 1 387 ? 15.734 -15.266 -5.098 1 89.5 387 VAL A O 1
ATOM 3051 N N . TYR A 1 388 ? 15.289 -17.328 -5.809 1 89.75 388 TYR A N 1
ATOM 3052 C CA . TYR A 1 388 ? 16.094 -17.984 -4.797 1 89.75 388 TYR A CA 1
ATOM 3053 C C . TYR A 1 388 ? 17.578 -17.969 -5.176 1 89.75 388 TYR A C 1
ATOM 3055 O O . TYR A 1 388 ? 17.922 -18.156 -6.344 1 89.75 388 TYR A O 1
ATOM 3063 N N . LYS A 1 389 ? 18.344 -17.672 -4.156 1 85.88 389 LYS A N 1
ATOM 3064 C CA . LYS A 1 389 ? 19.797 -17.844 -4.246 1 85.88 389 LYS A CA 1
ATOM 3065 C C . LYS A 1 389 ? 20.312 -18.656 -3.068 1 85.88 389 LYS A C 1
ATOM 3067 O O . LYS A 1 389 ? 19.812 -18.531 -1.948 1 85.88 389 LYS A O 1
ATOM 3072 N N . PRO A 1 390 ? 21.281 -19.469 -3.346 1 82.06 390 PRO A N 1
ATOM 3073 C CA . PRO A 1 390 ? 21.797 -20.328 -2.279 1 82.06 390 PRO A CA 1
ATOM 3074 C C . PRO A 1 390 ? 22.203 -19.547 -1.036 1 82.06 390 PRO A C 1
ATOM 3076 O O . PRO A 1 390 ? 22.094 -20.047 0.083 1 82.06 390 PRO A O 1
ATOM 3079 N N . GLY A 1 391 ? 22.719 -18.375 -1.193 1 77 391 GLY A N 1
ATOM 3080 C CA . GLY A 1 391 ? 23.094 -17.531 -0.063 1 77 391 GLY A CA 1
ATOM 3081 C C . GLY A 1 391 ? 21.922 -17.172 0.828 1 77 391 GLY A C 1
ATOM 3082 O O . GLY A 1 391 ? 22.109 -16.797 1.988 1 77 391 GLY A O 1
ATOM 3083 N N . ASP A 1 392 ? 20.781 -17.375 0.315 1 73.94 392 ASP A N 1
ATOM 3084 C CA . ASP A 1 392 ? 19.562 -17.016 1.018 1 73.94 392 ASP A CA 1
ATOM 3085 C C . ASP A 1 392 ? 19.109 -18.141 1.942 1 73.94 392 ASP A C 1
ATOM 3087 O O . ASP A 1 392 ? 18.172 -17.969 2.725 1 73.94 392 ASP A O 1
ATOM 3091 N N . ARG A 1 393 ? 19.719 -19.219 1.915 1 73 393 ARG A N 1
ATOM 3092 C CA . ARG A 1 393 ? 19.219 -20.453 2.521 1 73 393 ARG A CA 1
ATOM 3093 C C . ARG A 1 393 ? 19 -20.281 4.02 1 73 393 ARG A C 1
ATOM 3095 O O . ARG A 1 393 ? 17.938 -20.609 4.543 1 73 393 ARG A O 1
ATOM 3102 N N . GLN A 1 394 ? 20 -19.719 4.633 1 68.94 394 GLN A N 1
ATOM 3103 C CA . GLN A 1 394 ? 19.906 -19.594 6.082 1 68.94 394 GLN A CA 1
ATOM 3104 C C . GLN A 1 394 ? 18.844 -18.562 6.469 1 68.94 394 GLN A C 1
ATOM 3106 O O . GLN A 1 394 ? 18.047 -18.812 7.383 1 68.94 394 GLN A O 1
ATOM 3111 N N . ALA A 1 395 ? 18.781 -17.562 5.723 1 66.19 395 ALA A N 1
ATOM 3112 C CA . ALA A 1 395 ? 17.828 -16.5 6.027 1 66.19 395 ALA A CA 1
ATOM 3113 C C . ALA A 1 395 ? 16.391 -16.953 5.781 1 66.19 395 ALA A C 1
ATOM 3115 O O . ALA A 1 395 ? 15.5 -16.656 6.578 1 66.19 395 ALA A O 1
ATOM 3116 N N . LYS A 1 396 ? 16.188 -17.594 4.77 1 68.19 396 LYS A N 1
ATOM 3117 C CA . LYS A 1 396 ? 14.852 -18.031 4.391 1 68.19 396 LYS A CA 1
ATOM 3118 C C . LYS A 1 396 ? 14.359 -19.141 5.32 1 68.19 396 LYS A C 1
ATOM 3120 O O . LYS A 1 396 ? 13.156 -19.234 5.594 1 68.19 396 LYS A O 1
ATOM 3125 N N . ARG A 1 397 ? 15.211 -19.891 5.762 1 65.19 397 ARG A N 1
ATOM 3126 C CA . ARG A 1 397 ? 14.828 -20.984 6.66 1 65.19 397 ARG A CA 1
ATOM 3127 C C . ARG A 1 397 ? 14.383 -20.438 8.016 1 65.19 397 ARG A C 1
ATOM 3129 O O . ARG A 1 397 ? 13.461 -20.969 8.625 1 65.19 397 ARG A O 1
ATOM 3136 N N . SER A 1 398 ? 14.938 -19.391 8.359 1 64.56 398 SER A N 1
ATOM 3137 C CA . SER A 1 398 ? 14.688 -18.891 9.703 1 64.56 398 SER A CA 1
ATOM 3138 C C . SER A 1 398 ? 13.461 -17.984 9.734 1 64.56 398 SER A C 1
ATOM 3140 O O . SER A 1 398 ? 12.703 -17.984 10.711 1 64.56 398 SER A O 1
ATOM 3142 N N . LYS A 1 399 ? 13.273 -17.266 8.68 1 73.25 399 LYS A N 1
ATOM 3143 C CA . LYS A 1 399 ? 12.164 -16.312 8.703 1 73.25 399 LYS A CA 1
ATOM 3144 C C . LYS A 1 399 ? 11.641 -16.031 7.301 1 73.25 399 LYS A C 1
ATOM 3146 O O . LYS A 1 399 ? 12.109 -15.109 6.629 1 73.25 399 LYS A O 1
ATOM 3151 N N . PRO A 1 400 ? 10.586 -16.906 6.918 1 79.31 400 PRO A N 1
ATOM 3152 C CA . PRO A 1 400 ? 10 -16.562 5.621 1 79.31 400 PRO A CA 1
ATOM 3153 C C . PRO A 1 400 ? 9.344 -15.188 5.609 1 79.31 400 PRO A C 1
ATOM 3155 O O . PRO A 1 400 ? 8.5 -14.891 6.461 1 79.31 400 PRO A O 1
ATOM 3158 N N . LEU A 1 401 ? 9.797 -14.258 4.75 1 79.38 401 LEU A N 1
ATOM 3159 C CA . LEU A 1 401 ? 9.383 -12.859 4.746 1 79.38 401 LEU A CA 1
ATOM 3160 C C . LEU A 1 401 ? 8.344 -12.602 3.658 1 79.38 401 LEU A C 1
ATOM 3162 O O . LEU A 1 401 ? 7.539 -11.672 3.768 1 79.38 401 LEU A O 1
ATOM 3166 N N . HIS A 1 402 ? 8.266 -13.523 2.676 1 86.25 402 HIS A N 1
ATOM 3167 C CA . HIS A 1 402 ? 7.555 -13.117 1.468 1 86.25 402 HIS A CA 1
ATOM 3168 C C . HIS A 1 402 ? 6.289 -13.945 1.264 1 86.25 402 HIS A C 1
ATOM 3170 O O . HIS A 1 402 ? 5.578 -13.758 0.274 1 86.25 402 HIS A O 1
ATOM 3176 N N . CYS A 1 403 ? 6.008 -14.758 2.252 1 86.94 403 CYS A N 1
ATOM 3177 C CA . CYS A 1 403 ? 4.797 -15.57 2.18 1 86.94 403 CYS A CA 1
ATOM 3178 C C . CYS A 1 403 ? 3.559 -14.727 2.465 1 86.94 403 CYS A C 1
ATOM 3180 O O . CYS A 1 403 ? 3.572 -13.875 3.354 1 86.94 403 CYS A O 1
ATOM 3182 N N . HIS A 1 404 ? 2.545 -15 1.709 1 91.31 404 HIS A N 1
ATOM 3183 C CA . HIS A 1 404 ? 1.269 -14.375 2.029 1 91.31 404 HIS A CA 1
ATOM 3184 C C . HIS A 1 404 ? 0.827 -14.711 3.449 1 91.31 404 HIS A C 1
ATOM 3186 O O . HIS A 1 404 ? 1.057 -15.828 3.924 1 91.31 404 HIS A O 1
ATOM 3192 N N . ARG A 1 405 ? 0.167 -13.883 4.047 1 90.56 405 ARG A N 1
ATOM 3193 C CA . ARG A 1 405 ? -0.16 -13.984 5.469 1 90.56 405 ARG A CA 1
ATOM 3194 C C . ARG A 1 405 ? -0.997 -15.227 5.746 1 90.56 405 ARG A C 1
ATOM 3196 O O . ARG A 1 405 ? -0.897 -15.82 6.824 1 90.56 405 ARG A O 1
ATOM 3203 N N . ASP A 1 406 ? -1.815 -15.68 4.859 1 90.75 406 ASP A N 1
ATOM 3204 C CA . ASP A 1 406 ? -2.713 -16.812 5.074 1 90.75 406 ASP A CA 1
ATOM 3205 C C . ASP A 1 406 ? -1.964 -18.125 4.961 1 90.75 406 ASP A C 1
ATOM 3207 O O . ASP A 1 406 ? -2.539 -19.203 5.188 1 90.75 406 ASP A O 1
ATOM 3211 N N . PHE A 1 407 ? -0.648 -18.078 4.691 1 89.81 407 PHE A N 1
ATOM 3212 C CA . PHE A 1 407 ? 0.162 -19.281 4.547 1 89.81 407 PHE A CA 1
ATOM 3213 C C . PHE A 1 407 ? 1.306 -19.297 5.555 1 89.81 407 PHE A C 1
ATOM 3215 O O . PHE A 1 407 ? 2.182 -20.156 5.504 1 89.81 407 PHE A O 1
ATOM 3222 N N . MET A 1 408 ? 1.405 -18.359 6.43 1 80.94 408 MET A N 1
ATOM 3223 C CA . MET A 1 408 ? 2.529 -18.156 7.34 1 80.94 408 MET A CA 1
ATOM 3224 C C . MET A 1 408 ? 2.639 -19.312 8.328 1 80.94 408 MET A C 1
ATOM 3226 O O . MET A 1 408 ? 3.715 -19.578 8.875 1 80.94 408 MET A O 1
ATOM 3230 N N . GLY A 1 409 ? 1.61 -20.094 8.516 1 75.19 409 GLY A N 1
ATOM 3231 C CA . GLY A 1 409 ? 1.649 -21.219 9.43 1 75.19 409 GLY A CA 1
ATOM 3232 C C . GLY A 1 409 ? 2.383 -22.422 8.859 1 75.19 409 GLY A C 1
ATOM 3233 O O . GLY A 1 409 ? 2.615 -23.406 9.57 1 75.19 409 GLY A O 1
ATOM 3234 N N . ALA A 1 410 ? 2.861 -22.359 7.613 1 76.31 410 ALA A N 1
ATOM 3235 C CA . ALA A 1 410 ? 3.463 -23.5 6.934 1 76.31 410 ALA A CA 1
ATOM 3236 C C . ALA A 1 410 ? 4.93 -23.234 6.602 1 76.31 410 ALA A C 1
ATOM 3238 O O . ALA A 1 410 ? 5.402 -23.594 5.523 1 76.31 410 ALA A O 1
ATOM 3239 N N . VAL A 1 411 ? 5.684 -22.656 7.477 1 73.88 411 VAL A N 1
ATOM 3240 C CA . VAL A 1 411 ? 7.035 -22.188 7.211 1 73.88 411 VAL A CA 1
ATOM 3241 C C . VAL A 1 411 ? 7.977 -23.375 7.004 1 73.88 411 VAL A C 1
ATOM 3243 O O . VAL A 1 411 ? 8.969 -23.266 6.277 1 73.88 411 VAL A O 1
ATOM 3246 N N . ASP A 1 412 ? 7.598 -24.484 7.566 1 80.12 412 ASP A N 1
ATOM 3247 C CA . ASP A 1 412 ? 8.445 -25.672 7.434 1 80.12 412 ASP A CA 1
ATOM 3248 C C . ASP A 1 412 ? 8.289 -26.297 6.055 1 80.12 412 ASP A C 1
ATOM 3250 O O . ASP A 1 412 ? 9.133 -27.094 5.633 1 80.12 412 ASP A O 1
ATOM 3254 N N . LEU A 1 413 ? 7.316 -25.891 5.34 1 88.5 413 LEU A N 1
ATOM 3255 C CA . LEU A 1 413 ? 7.004 -26.516 4.066 1 88.5 413 LEU A CA 1
ATOM 3256 C C . LEU A 1 413 ? 7.664 -25.766 2.91 1 88.5 413 LEU A C 1
ATOM 3258 O O . LEU A 1 413 ? 7.355 -26.031 1.744 1 88.5 413 LEU A O 1
ATOM 3262 N N . ILE A 1 414 ? 8.688 -24.938 3.266 1 90.75 414 ILE A N 1
ATOM 3263 C CA . ILE A 1 414 ? 9.352 -24.172 2.215 1 90.75 414 ILE A CA 1
ATOM 3264 C C . ILE A 1 414 ? 10.625 -24.891 1.785 1 90.75 414 ILE A C 1
ATOM 3266 O O . ILE A 1 414 ? 11.32 -24.453 0.87 1 90.75 414 ILE A O 1
ATOM 3270 N N . LEU A 1 415 ? 10.953 -26.016 2.414 1 89 415 LEU A N 1
ATOM 3271 C CA . LEU A 1 415 ? 12.117 -26.812 2.033 1 89 415 LEU A CA 1
ATOM 3272 C C . LEU A 1 415 ? 11.789 -27.719 0.856 1 89 415 LEU A C 1
ATOM 3274 O O . LEU A 1 415 ? 10.797 -28.453 0.887 1 89 415 LEU A O 1
ATOM 3278 N N . PRO A 1 416 ? 12.648 -27.625 -0.175 1 92.69 416 PRO A N 1
ATOM 3279 C CA . PRO A 1 416 ? 12.359 -28.438 -1.359 1 92.69 416 PRO A CA 1
ATOM 3280 C C . PRO A 1 416 ? 12.75 -29.906 -1.183 1 92.69 416 PRO A C 1
ATOM 3282 O O . PRO A 1 416 ? 13.539 -30.234 -0.296 1 92.69 416 PRO A O 1
ATOM 3285 N N . SER A 1 417 ? 12.148 -30.797 -2.01 1 91.5 417 SER A N 1
ATOM 3286 C CA . SER A 1 417 ? 12.617 -32.188 -2.102 1 91.5 417 SER A CA 1
ATOM 3287 C C . SER A 1 417 ? 14.023 -32.25 -2.68 1 91.5 417 SER A C 1
ATOM 3289 O O . SER A 1 417 ? 14.867 -33 -2.203 1 91.5 417 SER A O 1
ATOM 3291 N N . PHE A 1 418 ? 14.234 -31.453 -3.738 1 91.69 418 PHE A N 1
ATOM 3292 C CA . PHE A 1 418 ? 15.531 -31.359 -4.395 1 91.69 418 PHE A CA 1
ATOM 3293 C C . PHE A 1 418 ? 15.883 -29.906 -4.699 1 91.69 418 PHE A C 1
ATOM 3295 O O . PHE A 1 418 ? 15 -29.078 -4.938 1 91.69 418 PHE A O 1
ATOM 3302 N N . GLU A 1 419 ? 17.109 -29.609 -4.578 1 92.56 419 GLU A N 1
ATOM 3303 C CA . GLU A 1 419 ? 17.656 -28.344 -5.062 1 92.56 419 GLU A CA 1
ATOM 3304 C C . GLU A 1 419 ? 18.562 -28.562 -6.262 1 92.56 419 GLU A C 1
ATOM 3306 O O . GLU A 1 419 ? 19.359 -29.5 -6.289 1 92.56 419 GLU A O 1
ATOM 3311 N N . ALA A 1 420 ? 18.422 -27.812 -7.273 1 93.81 420 ALA A N 1
ATOM 3312 C CA . ALA A 1 420 ? 19.234 -27.906 -8.484 1 93.81 420 ALA A CA 1
ATOM 3313 C C . ALA A 1 420 ? 19.672 -26.531 -8.961 1 93.81 420 ALA A C 1
ATOM 3315 O O . ALA A 1 420 ? 18.984 -25.531 -8.727 1 93.81 420 ALA A O 1
ATOM 3316 N N . ALA A 1 421 ? 20.781 -26.422 -9.641 1 93.94 421 ALA A N 1
ATOM 3317 C CA . ALA A 1 421 ? 21.297 -25.141 -10.141 1 93.94 421 ALA A CA 1
ATOM 3318 C C . ALA A 1 421 ? 20.344 -24.547 -11.172 1 93.94 421 ALA A C 1
ATOM 3320 O O . ALA A 1 421 ? 20.25 -23.312 -11.289 1 93.94 421 ALA A O 1
ATOM 3321 N N . ASN A 1 422 ? 19.781 -25.406 -11.945 1 95.62 422 ASN A N 1
ATOM 3322 C CA . ASN A 1 422 ? 18.859 -25.016 -13.008 1 95.62 422 ASN A CA 1
ATOM 3323 C C . ASN A 1 422 ? 17.891 -26.141 -13.367 1 95.62 422 ASN A C 1
ATOM 3325 O O . ASN A 1 422 ? 17.969 -27.234 -12.789 1 95.62 422 ASN A O 1
ATOM 3329 N N . VAL A 1 423 ? 17 -25.891 -14.297 1 97.5 423 VAL A N 1
ATOM 3330 C CA . VAL A 1 423 ? 15.938 -26.828 -14.656 1 97.5 423 VAL A CA 1
ATOM 3331 C C . VAL A 1 423 ? 16.562 -28.062 -15.32 1 97.5 423 VAL A C 1
ATOM 3333 O O . VAL A 1 423 ? 16.078 -29.188 -15.141 1 97.5 423 VAL A O 1
ATOM 3336 N N . LEU A 1 424 ? 17.688 -27.891 -16.078 1 96.56 424 LEU A N 1
ATOM 3337 C CA . LEU A 1 424 ? 18.359 -29.016 -16.734 1 96.56 424 LEU A CA 1
ATOM 3338 C C . LEU A 1 424 ? 18.859 -30.031 -15.727 1 96.56 424 LEU A C 1
ATOM 3340 O O . LEU A 1 424 ? 18.641 -31.234 -15.875 1 96.56 424 LEU A O 1
ATOM 3344 N N . GLU A 1 425 ? 19.531 -29.516 -14.734 1 94.75 425 GLU A N 1
ATOM 3345 C CA . GLU A 1 425 ? 20.031 -30.406 -13.68 1 94.75 425 GLU A CA 1
ATOM 3346 C C . GLU A 1 425 ? 18.891 -31.125 -12.984 1 94.75 425 GLU A C 1
ATOM 3348 O O . GLU A 1 425 ? 19 -32.312 -12.648 1 94.75 425 GLU A O 1
ATOM 3353 N N . GLY A 1 426 ? 17.828 -30.453 -12.711 1 95.12 426 GLY A N 1
ATOM 3354 C CA . GLY A 1 426 ? 16.656 -31.062 -12.094 1 95.12 426 GLY A CA 1
ATOM 3355 C C . GLY A 1 426 ? 16.062 -32.188 -12.938 1 95.12 426 GLY A C 1
ATOM 3356 O O . GLY A 1 426 ? 15.695 -33.219 -12.414 1 95.12 426 GLY A O 1
ATOM 3357 N N . ILE A 1 427 ? 15.914 -31.953 -14.234 1 95.69 427 ILE A N 1
ATOM 3358 C CA . ILE A 1 427 ? 15.344 -32.938 -15.141 1 95.69 427 ILE A CA 1
ATOM 3359 C C . ILE A 1 427 ? 16.234 -34.156 -15.195 1 95.69 427 ILE A C 1
ATOM 3361 O O . ILE A 1 427 ? 15.75 -35.312 -15.188 1 95.69 427 ILE A O 1
ATOM 3365 N N . LYS A 1 428 ? 17.578 -33.906 -15.25 1 92.06 428 LYS A N 1
ATOM 3366 C CA . LYS A 1 428 ? 18.5 -35.062 -15.234 1 92.06 428 LYS A CA 1
ATOM 3367 C C . LYS A 1 428 ? 18.328 -35.875 -13.969 1 92.06 428 LYS A C 1
ATOM 3369 O O . LYS A 1 428 ? 18.328 -37.125 -14.031 1 92.06 428 LYS A O 1
ATOM 3374 N N . LEU A 1 429 ? 18.156 -35.219 -12.906 1 87.88 429 LEU A N 1
ATOM 3375 C CA . LEU A 1 429 ? 17.969 -35.906 -11.625 1 87.88 429 LEU A CA 1
ATOM 3376 C C . LEU A 1 429 ? 16.719 -36.75 -11.648 1 87.88 429 LEU A C 1
ATOM 3378 O O . LEU A 1 429 ? 16.734 -37.906 -11.203 1 87.88 429 LEU A O 1
ATOM 3382 N N . LEU A 1 430 ? 15.633 -36.25 -12.102 1 90.25 430 LEU A N 1
ATOM 3383 C CA . LEU A 1 430 ? 14.367 -36.969 -12.023 1 90.25 430 LEU A CA 1
ATOM 3384 C C . LEU A 1 430 ? 14.344 -38.125 -13.008 1 90.25 430 LEU A C 1
ATOM 3386 O O . LEU A 1 430 ? 13.711 -39.156 -12.75 1 90.25 430 LEU A O 1
ATOM 3390 N N . LEU A 1 431 ? 15.008 -38 -14.211 1 88.56 431 LEU A N 1
ATOM 3391 C CA . LEU A 1 431 ? 15.055 -39.094 -15.172 1 88.56 431 LEU A CA 1
ATOM 3392 C C . LEU A 1 431 ? 15.812 -40.312 -14.602 1 88.56 431 LEU A C 1
ATOM 3394 O O . LEU A 1 431 ? 15.469 -41.438 -14.883 1 88.56 431 LEU A O 1
ATOM 3398 N N . VAL A 1 432 ? 16.812 -39.969 -13.773 1 84.88 432 VAL A N 1
ATOM 3399 C CA . VAL A 1 432 ? 17.547 -41.031 -13.086 1 84.88 432 VAL A CA 1
ATOM 3400 C C . VAL A 1 432 ? 16.656 -41.656 -12 1 84.88 432 VAL A C 1
ATOM 3402 O O . VAL A 1 432 ? 16.547 -42.875 -11.891 1 84.88 432 VAL A O 1
ATOM 3405 N N . GLU A 1 433 ? 16.062 -40.781 -11.219 1 82.81 433 GLU A N 1
ATOM 3406 C CA . GLU A 1 433 ? 15.211 -41.219 -10.109 1 82.81 433 GLU A CA 1
ATOM 3407 C C . GLU A 1 433 ? 14.078 -42.125 -10.602 1 82.81 433 GLU A C 1
ATOM 3409 O O . GLU A 1 433 ? 13.711 -43.062 -9.922 1 82.81 433 GLU A O 1
ATOM 3414 N N . GLU A 1 434 ? 13.523 -41.875 -11.805 1 88.12 434 GLU A N 1
ATOM 3415 C CA . GLU A 1 434 ? 12.359 -42.562 -12.328 1 88.12 434 GLU A CA 1
ATOM 3416 C C . GLU A 1 434 ? 12.766 -43.656 -13.305 1 88.12 434 GLU A C 1
ATOM 3418 O O . GLU A 1 434 ? 11.906 -44.344 -13.875 1 88.12 434 GLU A O 1
ATOM 3423 N N . SER A 1 435 ? 14.055 -43.812 -13.531 1 86.81 435 SER A N 1
ATOM 3424 C CA . SER A 1 435 ? 14.57 -44.812 -14.484 1 86.81 435 SER A CA 1
ATOM 3425 C C . SER A 1 435 ? 13.859 -44.688 -15.828 1 86.81 435 SER A C 1
ATOM 3427 O O . SER A 1 435 ? 13.367 -45.688 -16.359 1 86.81 435 SER A O 1
ATOM 3429 N N . PHE A 1 436 ? 13.742 -43.469 -16.312 1 89.56 436 PHE A N 1
ATOM 3430 C CA . PHE A 1 436 ? 13.039 -43.188 -17.562 1 89.56 436 PHE A CA 1
ATOM 3431 C C . PHE A 1 436 ? 13.961 -42.531 -18.562 1 89.56 436 PHE A C 1
ATOM 3433 O O . PHE A 1 436 ? 14.758 -41.656 -18.188 1 89.56 436 PHE A O 1
ATOM 3440 N N . ASP A 1 437 ? 13.945 -42.969 -19.766 1 90.12 437 ASP A N 1
ATOM 3441 C CA . ASP A 1 437 ? 14.688 -42.375 -20.891 1 90.12 437 ASP A CA 1
ATOM 3442 C C . ASP A 1 437 ? 13.75 -42.031 -22.047 1 90.12 437 ASP A C 1
ATOM 3444 O O . ASP A 1 437 ? 13.289 -42.938 -22.766 1 90.12 437 ASP A O 1
ATOM 3448 N N . PRO A 1 438 ? 13.57 -40.75 -22.281 1 91.12 438 PRO A N 1
ATOM 3449 C CA . PRO A 1 438 ? 12.633 -40.344 -23.328 1 91.12 438 PRO A CA 1
ATOM 3450 C C . PRO A 1 438 ? 13.062 -40.812 -24.719 1 91.12 438 PRO A C 1
ATOM 3452 O O . PRO A 1 438 ? 12.242 -40.875 -25.641 1 91.12 438 PRO A O 1
ATOM 3455 N N . LYS A 1 439 ? 14.336 -41.156 -24.844 1 89.69 439 LYS A N 1
ATOM 3456 C CA . LYS A 1 439 ? 14.852 -41.531 -26.156 1 89.69 439 LYS A CA 1
ATOM 3457 C C . LYS A 1 439 ? 14.594 -43 -26.453 1 89.69 439 LYS A C 1
ATOM 3459 O O . LYS A 1 439 ? 14.727 -43.438 -27.594 1 89.69 439 LYS A O 1
ATOM 3464 N N . LEU A 1 440 ? 14.164 -43.688 -25.453 1 84.62 440 LEU A N 1
ATOM 3465 C CA . LEU A 1 440 ? 13.883 -45.094 -25.625 1 84.62 440 LEU A CA 1
ATOM 3466 C C . LEU A 1 440 ? 12.398 -45.344 -25.859 1 84.62 440 LEU A C 1
ATOM 3468 O O . LEU A 1 440 ? 11.555 -44.688 -25.25 1 84.62 440 LEU A O 1
ATOM 3472 N N . PRO A 1 441 ? 12.078 -46.344 -26.797 1 74.69 441 PRO A N 1
ATOM 3473 C CA . PRO A 1 441 ? 10.664 -46.625 -27.078 1 74.69 441 PRO A CA 1
ATOM 3474 C C . PRO A 1 441 ? 9.969 -47.344 -25.938 1 74.69 441 PRO A C 1
ATOM 3476 O O . PRO A 1 441 ? 10.602 -48.094 -25.188 1 74.69 441 PRO A O 1
ATOM 3479 N N . MET B 1 1 ? -35.188 38.688 7.59 1 26.95 1 MET B N 1
ATOM 3480 C CA . MET B 1 1 ? -33.906 38.031 7.336 1 26.95 1 MET B CA 1
ATOM 3481 C C . MET B 1 1 ? -32.812 38.531 8.25 1 26.95 1 MET B C 1
ATOM 3483 O O . MET B 1 1 ? -31.688 38.062 8.227 1 26.95 1 MET B O 1
ATOM 3487 N N . GLY B 1 2 ? -33 39.719 8.758 1 32.84 2 GLY B N 1
ATOM 3488 C CA . GLY B 1 2 ? -32.125 40.5 9.586 1 32.84 2 GLY B CA 1
ATOM 3489 C C . GLY B 1 2 ? -31.906 39.906 10.969 1 32.84 2 GLY B C 1
ATOM 3490 O O . GLY B 1 2 ? -30.812 40 11.523 1 32.84 2 GLY B O 1
ATOM 3491 N N . ASP B 1 3 ? -32.906 39.531 11.641 1 37.5 3 ASP B N 1
ATOM 3492 C CA . ASP B 1 3 ? -32.906 39.156 13.047 1 37.5 3 ASP B CA 1
ATOM 3493 C C . ASP B 1 3 ? -32.25 37.812 13.266 1 37.5 3 ASP B C 1
ATOM 3495 O O . ASP B 1 3 ? -31.844 37.469 14.391 1 37.5 3 ASP B O 1
ATOM 3499 N N . THR B 1 4 ? -32.188 36.969 12.305 1 40.19 4 THR B N 1
ATOM 3500 C CA . THR B 1 4 ? -31.703 35.594 12.43 1 40.19 4 THR B CA 1
ATOM 3501 C C . THR B 1 4 ? -30.172 35.594 12.453 1 40.19 4 THR B C 1
ATOM 3503 O O . THR B 1 4 ? -29.562 34.656 13.008 1 40.19 4 THR B O 1
ATOM 3506 N N . LEU B 1 5 ? -29.469 36.531 11.805 1 42.03 5 LEU B N 1
ATOM 3507 C CA . LEU B 1 5 ? -28.016 36.656 11.789 1 42.03 5 LEU B CA 1
ATOM 3508 C C . LEU B 1 5 ? -27.5 37.125 13.141 1 42.03 5 LEU B C 1
ATOM 3510 O O . LEU B 1 5 ? -26.375 36.781 13.539 1 42.03 5 LEU B O 1
ATOM 3514 N N . THR B 1 6 ? -28.297 37.906 13.812 1 44.66 6 THR B N 1
ATOM 3515 C CA . THR B 1 6 ? -27.859 38.469 15.094 1 44.66 6 THR B CA 1
ATOM 3516 C C . THR B 1 6 ? -27.625 37.312 16.094 1 44.66 6 THR B C 1
ATOM 3518 O O . THR B 1 6 ? -26.688 37.375 16.891 1 44.66 6 THR B O 1
ATOM 3521 N N . ASP B 1 7 ? -28.438 36.344 15.961 1 47.94 7 ASP B N 1
ATOM 3522 C CA . ASP B 1 7 ? -28.328 35.219 16.906 1 47.94 7 ASP B CA 1
ATOM 3523 C C . ASP B 1 7 ? -27.109 34.375 16.594 1 47.94 7 ASP B C 1
ATOM 3525 O O . ASP B 1 7 ? -26.484 33.812 17.516 1 47.94 7 ASP B O 1
ATOM 3529 N N . LEU B 1 8 ? -26.719 34.438 15.391 1 51.72 8 LEU B N 1
ATOM 3530 C CA . LEU B 1 8 ? -25.625 33.562 15.008 1 51.72 8 LEU B CA 1
ATOM 3531 C C . LEU B 1 8 ? -24.297 34.125 15.5 1 51.72 8 LEU B C 1
ATOM 3533 O O . LEU B 1 8 ? -23.359 33.375 15.781 1 51.72 8 LEU B O 1
ATOM 3537 N N . TYR B 1 9 ? -24.281 35.469 15.68 1 50 9 TYR B N 1
ATOM 3538 C CA . TYR B 1 9 ? -23.047 36.125 16.109 1 50 9 TYR B CA 1
ATOM 3539 C C . TYR B 1 9 ? -23.031 36.281 17.625 1 50 9 TYR B C 1
ATOM 3541 O O . TYR B 1 9 ? -22.031 36.719 18.203 1 50 9 TYR B O 1
ATOM 3549 N N . ALA B 1 10 ? -24.172 35.844 18.312 1 56.66 10 ALA B N 1
ATOM 3550 C CA . ALA B 1 10 ? -24.234 36.062 19.75 1 56.66 10 ALA B CA 1
ATOM 3551 C C . ALA B 1 10 ? -23.25 35.156 20.484 1 56.66 10 ALA B C 1
ATOM 3553 O O . ALA B 1 10 ? -23.234 33.938 20.281 1 56.66 10 ALA B O 1
ATOM 3554 N N . ILE B 1 11 ? -22.297 35.688 21.25 1 60.69 11 ILE B N 1
ATOM 3555 C CA . ILE B 1 11 ? -21.375 34.969 22.125 1 60.69 11 ILE B CA 1
ATOM 3556 C C . ILE B 1 11 ? -22.125 34.469 23.359 1 60.69 11 ILE B C 1
ATOM 3558 O O . ILE B 1 11 ? -22.797 35.25 24.031 1 60.69 11 ILE B O 1
ATOM 3562 N N . PRO B 1 12 ? -22.266 33.188 23.578 1 57 12 PRO B N 1
ATOM 3563 C CA . PRO B 1 12 ? -22.969 32.656 24.734 1 57 12 PRO B CA 1
ATOM 3564 C C . PRO B 1 12 ? -22.422 33.188 26.062 1 57 12 PRO B C 1
ATOM 3566 O O . PRO B 1 12 ? -21.281 33.688 26.109 1 57 12 PRO B O 1
ATOM 3569 N N . SER B 1 13 ? -23.375 33.188 27.172 1 58.41 13 SER B N 1
ATOM 3570 C CA . SER B 1 13 ? -22.922 33.5 28.516 1 58.41 13 SER B CA 1
ATOM 3571 C C . SER B 1 13 ? -21.984 32.438 29.062 1 58.41 13 SER B C 1
ATOM 3573 O O . SER B 1 13 ? -22.016 31.297 28.594 1 58.41 13 SER B O 1
ATOM 3575 N N . PRO B 1 14 ? -21.016 32.688 29.906 1 52.12 14 PRO B N 1
ATOM 3576 C CA . PRO B 1 14 ? -20.094 31.703 30.5 1 52.12 14 PRO B CA 1
ATOM 3577 C C . PRO B 1 14 ? -20.812 30.469 31.031 1 52.12 14 PRO B C 1
ATOM 3579 O O . PRO B 1 14 ? -20.266 29.359 30.969 1 52.12 14 PRO B O 1
ATOM 3582 N N . GLU B 1 15 ? -21.953 30.547 31.594 1 51.62 15 GLU B N 1
ATOM 3583 C CA . GLU B 1 15 ? -22.703 29.438 32.188 1 51.62 15 GLU B CA 1
ATOM 3584 C C . GLU B 1 15 ? -23.094 28.422 31.125 1 51.62 15 GLU B C 1
ATOM 3586 O O . GLU B 1 15 ? -23.188 27.219 31.406 1 51.62 15 GLU B O 1
ATOM 3591 N N . GLN B 1 16 ? -23.281 28.781 30.047 1 48.69 16 GLN B N 1
ATOM 3592 C CA . GLN B 1 16 ? -23.719 27.922 28.969 1 48.69 16 GLN B CA 1
ATOM 3593 C C . GLN B 1 16 ? -22.578 27.094 28.406 1 48.69 16 GLN B C 1
ATOM 3595 O O . GLN B 1 16 ? -22.797 26.062 27.766 1 48.69 16 GLN B O 1
ATOM 3600 N N . LEU B 1 17 ? -21.391 27.438 28.766 1 47.75 17 LEU B N 1
ATOM 3601 C CA . LEU B 1 17 ? -20.172 26.922 28.156 1 47.75 17 LEU B CA 1
ATOM 3602 C C . LEU B 1 17 ? -19.703 25.656 28.875 1 47.75 17 LEU B C 1
ATOM 3604 O O . LEU B 1 17 ? -18.891 24.891 28.344 1 47.75 17 LEU B O 1
ATOM 3608 N N . ASP B 1 18 ? -19.953 25.359 30.172 1 45.28 18 ASP B N 1
ATOM 3609 C CA . ASP B 1 18 ? -19.375 24.312 31 1 45.28 18 ASP B CA 1
ATOM 3610 C C . ASP B 1 18 ? -19.5 22.938 30.344 1 45.28 18 ASP B C 1
ATOM 3612 O O . ASP B 1 18 ? -18.656 22.078 30.531 1 45.28 18 ASP B O 1
ATOM 3616 N N . ILE B 1 19 ? -20.5 22.641 29.594 1 40.69 19 ILE B N 1
ATOM 3617 C CA . ILE B 1 19 ? -20.797 21.25 29.266 1 40.69 19 ILE B CA 1
ATOM 3618 C C . ILE B 1 19 ? -19.844 20.781 28.156 1 40.69 19 ILE B C 1
ATOM 3620 O O . ILE B 1 19 ? -19.734 19.578 27.891 1 40.69 19 ILE B O 1
ATOM 3624 N N . ARG B 1 20 ? -19.094 21.641 27.734 1 49.09 20 ARG B N 1
ATOM 3625 C CA . ARG B 1 20 ? -18.469 21.25 26.484 1 49.09 20 ARG B CA 1
ATOM 3626 C C . ARG B 1 20 ? -16.969 21.016 26.672 1 49.09 20 ARG B C 1
ATOM 3628 O O . ARG B 1 20 ? -16.234 20.828 25.703 1 49.09 20 ARG B O 1
ATOM 3635 N N . LYS B 1 21 ? -16.531 21.266 28.062 1 50.06 21 LYS B N 1
ATOM 3636 C CA . LYS B 1 21 ? -15.156 20.938 28.406 1 50.06 21 LYS B CA 1
ATOM 3637 C C . LYS B 1 21 ? -14.945 19.422 28.453 1 50.06 21 LYS B C 1
ATOM 3639 O O . LYS B 1 21 ? -15.742 18.703 29.047 1 50.06 21 LYS B O 1
ATOM 3644 N N . ALA B 1 22 ? -14.266 18.875 27.719 1 51.56 22 ALA B N 1
ATOM 3645 C CA . ALA B 1 22 ? -13.961 17.453 27.766 1 51.56 22 ALA B CA 1
ATOM 3646 C C . ALA B 1 22 ? -12.984 17.141 28.891 1 51.56 22 ALA B C 1
ATOM 3648 O O . ALA B 1 22 ? -12.305 18.031 29.406 1 51.56 22 ALA B O 1
ATOM 3649 N N . SER B 1 23 ? -12.969 15.906 29.625 1 38.56 23 SER B N 1
ATOM 3650 C CA . SER B 1 23 ? -12.422 15.398 30.891 1 38.56 23 SER B CA 1
ATOM 3651 C C . SER B 1 23 ? -11 15.906 31.109 1 38.56 23 SER B C 1
ATOM 3653 O O . SER B 1 23 ? -10.664 16.359 32.219 1 38.56 23 SER B O 1
ATOM 3655 N N . ILE B 1 24 ? -9.828 15.305 30.578 1 37.88 24 ILE B N 1
ATOM 3656 C CA . ILE B 1 24 ? -8.836 14.602 31.391 1 37.88 24 ILE B CA 1
ATOM 3657 C C . ILE B 1 24 ? -7.746 15.578 31.828 1 37.88 24 ILE B C 1
ATOM 3659 O O . ILE B 1 24 ? -7.195 15.461 32.906 1 37.88 24 ILE B O 1
ATOM 3663 N N . ILE B 1 25 ? -6.84 16.047 30.859 1 39.28 25 ILE B N 1
ATOM 3664 C CA . ILE B 1 25 ? -5.512 16.391 31.359 1 39.28 25 ILE B CA 1
ATOM 3665 C C . ILE B 1 25 ? -5.543 17.781 31.984 1 39.28 25 ILE B C 1
ATOM 3667 O O . ILE B 1 25 ? -5.805 18.766 31.297 1 39.28 25 ILE B O 1
ATOM 3671 N N . SER B 1 26 ? -6.035 17.828 33.25 1 36.91 26 SER B N 1
ATOM 3672 C CA . SER B 1 26 ? -5.93 19.062 34.031 1 36.91 26 SER B CA 1
ATOM 3673 C C . SER B 1 26 ? -4.676 19.844 33.625 1 36.91 26 SER B C 1
ATOM 3675 O O . SER B 1 26 ? -3.559 19.359 33.812 1 36.91 26 SER B O 1
ATOM 3677 N N . THR B 1 27 ? -4.75 20.516 32.594 1 38.06 27 THR B N 1
ATOM 3678 C CA . THR B 1 27 ? -3.684 21.453 32.281 1 38.06 27 THR B CA 1
ATOM 3679 C C . THR B 1 27 ? -3.451 22.438 33.406 1 38.06 27 THR B C 1
ATOM 3681 O O . THR B 1 27 ? -4.379 23.109 33.844 1 38.06 27 THR B O 1
ATOM 3684 N N . ASP B 1 28 ? -2.693 22.109 34.344 1 37.22 28 ASP B N 1
ATOM 3685 C CA . ASP B 1 28 ? -2.252 23.141 35.281 1 37.22 28 ASP B CA 1
ATOM 3686 C C . ASP B 1 28 ? -2.111 24.484 34.562 1 37.22 28 ASP B C 1
ATOM 3688 O O . ASP B 1 28 ? -1.283 24.641 33.688 1 37.22 28 ASP B O 1
ATOM 3692 N N . SER B 1 29 ? -3.162 25.109 34.156 1 39.09 29 SER B N 1
ATOM 3693 C CA . SER B 1 29 ? -3.127 26.484 33.688 1 39.09 29 SER B CA 1
ATOM 3694 C C . SER B 1 29 ? -2.119 27.312 34.5 1 39.09 29 SER B C 1
ATOM 3696 O O . SER B 1 29 ? -2.404 27.734 35.594 1 39.09 29 SER B O 1
ATOM 3698 N N . TYR B 1 30 ? -0.913 27.016 34.531 1 37.44 30 TYR B N 1
ATOM 3699 C CA . TYR B 1 30 ? 0.039 27.891 35.219 1 37.44 30 TYR B CA 1
ATOM 3700 C C . TYR B 1 30 ? -0.034 29.297 34.656 1 37.44 30 TYR B C 1
ATOM 3702 O O . TYR B 1 30 ? 0.586 29.609 33.625 1 37.44 30 TYR B O 1
ATOM 3710 N N . THR B 1 31 ? -1.171 29.969 34.719 1 40.06 31 THR B N 1
ATOM 3711 C CA . THR B 1 31 ? -1.249 31.406 34.531 1 40.06 31 THR B CA 1
ATOM 3712 C C . THR B 1 31 ? -0.2 32.125 35.375 1 40.06 31 THR B C 1
ATOM 3714 O O . THR B 1 31 ? -0.107 31.906 36.562 1 40.06 31 THR B O 1
ATOM 3717 N N . ASP B 1 32 ? 0.92 32.312 34.969 1 41.06 32 ASP B N 1
ATOM 3718 C CA . ASP B 1 32 ? 1.695 33.344 35.688 1 41.06 32 ASP B CA 1
ATOM 3719 C C . ASP B 1 32 ? 0.869 34.594 35.906 1 41.06 32 ASP B C 1
ATOM 3721 O O . ASP B 1 32 ? 0.507 35.281 34.938 1 41.06 32 ASP B O 1
ATOM 3725 N N . GLU B 1 33 ? 0.17 34.75 36.812 1 43.84 33 GLU B N 1
ATOM 3726 C CA . GLU B 1 33 ? -0.758 35.781 37.312 1 43.84 33 GLU B CA 1
ATOM 3727 C C . GLU B 1 33 ? -0.244 37.188 37 1 43.84 33 GLU B C 1
ATOM 3729 O O . GLU B 1 33 ? -1.032 38.094 36.812 1 43.84 33 GLU B O 1
ATOM 3734 N N . ARG B 1 34 ? 0.989 37.5 37.094 1 46.06 34 ARG B N 1
ATOM 3735 C CA . ARG B 1 34 ? 1.468 38.875 37 1 46.06 34 ARG B CA 1
ATOM 3736 C C . ARG B 1 34 ? 1.263 39.438 35.625 1 46.06 34 ARG B C 1
ATOM 3738 O O . ARG B 1 34 ? 1.005 40.625 35.438 1 46.06 34 ARG B O 1
ATOM 3745 N N . LEU B 1 35 ? 1.694 38.781 34.688 1 43.88 35 LEU B N 1
ATOM 3746 C CA . LEU B 1 35 ? 1.662 39.281 33.312 1 43.88 35 LEU B CA 1
ATOM 3747 C C . LEU B 1 35 ? 0.296 39.062 32.688 1 43.88 35 LEU B C 1
ATOM 3749 O O . LEU B 1 35 ? -0.032 39.656 31.656 1 43.88 35 LEU B O 1
ATOM 3753 N N . ASP B 1 36 ? -0.506 38.094 33.188 1 50.22 36 ASP B N 1
ATOM 3754 C CA . ASP B 1 36 ? -1.748 37.656 32.562 1 50.22 36 ASP B CA 1
ATOM 3755 C C . ASP B 1 36 ? -2.961 38.281 33.25 1 50.22 36 ASP B C 1
ATOM 3757 O O . ASP B 1 36 ? -4.102 37.906 32.969 1 50.22 36 ASP B O 1
ATOM 3761 N N . PHE B 1 37 ? -2.709 39.062 34.281 1 44.31 37 PHE B N 1
ATOM 3762 C CA . PHE B 1 37 ? -3.83 39.5 35.094 1 44.31 37 PHE B CA 1
ATOM 3763 C C . PHE B 1 37 ? -4.699 40.5 34.344 1 44.31 37 PHE B C 1
ATOM 3765 O O . PHE B 1 37 ? -4.219 41.531 33.906 1 44.31 37 PHE B O 1
ATOM 3772 N N . CYS B 1 38 ? -5.59 40.094 33.688 1 48.22 38 CYS B N 1
ATOM 3773 C CA . CYS B 1 38 ? -6.633 41.031 33.281 1 48.22 38 CYS B CA 1
ATOM 3774 C C . CYS B 1 38 ? -7.648 41.25 34.406 1 48.22 38 CYS B C 1
ATOM 3776 O O . CYS B 1 38 ? -8.242 40.281 34.875 1 48.22 38 CYS B O 1
ATOM 3778 N N . PRO B 1 39 ? -7.664 42.312 35 1 45.25 39 PRO B N 1
ATOM 3779 C CA . PRO B 1 39 ? -8.695 42.5 36.031 1 45.25 39 PRO B CA 1
ATOM 3780 C C . PRO B 1 39 ? -10.055 41.969 35.594 1 45.25 39 PRO B C 1
ATOM 3782 O O . PRO B 1 39 ? -10.391 42.031 34.406 1 45.25 39 PRO B O 1
ATOM 3785 N N . VAL B 1 40 ? -10.711 41.25 36.469 1 47.41 40 VAL B N 1
ATOM 3786 C CA . VAL B 1 40 ? -12.055 40.719 36.312 1 47.41 40 VAL B CA 1
ATOM 3787 C C . VAL B 1 40 ? -12.977 41.812 35.781 1 47.41 40 VAL B C 1
ATOM 3789 O O . VAL B 1 40 ? -13.023 42.906 36.312 1 47.41 40 VAL B O 1
ATOM 3792 N N . GLY B 1 41 ? -13.664 41.625 34.625 1 49.56 41 GLY B N 1
ATOM 3793 C CA . GLY B 1 41 ? -14.656 42.531 34.062 1 49.56 41 GLY B CA 1
ATOM 3794 C C . GLY B 1 41 ? -14.117 43.344 32.875 1 49.56 41 GLY B C 1
ATOM 3795 O O . GLY B 1 41 ? -14.883 43.938 32.156 1 49.56 41 GLY B O 1
ATOM 3796 N N . LEU B 1 42 ? -12.703 43.438 32.781 1 53.72 42 LEU B N 1
ATOM 3797 C CA . LEU B 1 42 ? -12.219 44.281 31.703 1 53.72 42 LEU B CA 1
ATOM 3798 C C . LEU B 1 42 ? -11.781 43.438 30.5 1 53.72 42 LEU B C 1
ATOM 3800 O O . LEU B 1 42 ? -11.133 42.406 30.672 1 53.72 42 LEU B O 1
ATOM 3804 N N . LYS B 1 43 ? -12.414 43.781 29.422 1 67 43 LYS B N 1
ATOM 3805 C CA . LYS B 1 43 ? -12.008 43.156 28.156 1 67 43 LYS B CA 1
ATOM 3806 C C . LYS B 1 43 ? -10.586 43.531 27.797 1 67 43 LYS B C 1
ATOM 3808 O O . LYS B 1 43 ? -10.172 44.688 28 1 67 43 LYS B O 1
ATOM 3813 N N . GLN B 1 44 ? -9.898 42.562 27.422 1 72.38 44 GLN B N 1
ATOM 3814 C CA . GLN B 1 44 ? -8.523 42.781 26.969 1 72.38 44 GLN B CA 1
ATOM 3815 C C . GLN B 1 44 ? -8.484 43.625 25.703 1 72.38 44 GLN B C 1
ATOM 3817 O O . GLN B 1 44 ? -9.32 43.469 24.812 1 72.38 44 GLN B O 1
ATOM 3822 N N . LYS B 1 45 ? -7.676 44.562 25.688 1 76.81 45 LYS B N 1
ATOM 3823 C CA . LYS B 1 45 ? -7.516 45.438 24.516 1 76.81 45 LYS B CA 1
ATOM 3824 C C . LYS B 1 45 ? -6.785 44.688 23.391 1 76.81 45 LYS B C 1
ATOM 3826 O O . LYS B 1 45 ? -7.117 44.875 22.219 1 76.81 45 LYS B O 1
ATOM 3831 N N . GLU B 1 46 ? -5.766 43.906 23.844 1 89.5 46 GLU B N 1
ATOM 3832 C CA . GLU B 1 46 ? -5.008 43.062 22.906 1 89.5 46 GLU B CA 1
ATOM 3833 C C . GLU B 1 46 ? -5.059 41.594 23.312 1 89.5 46 GLU B C 1
ATOM 3835 O O . GLU B 1 46 ? -5.031 41.281 24.5 1 89.5 46 GLU B O 1
ATOM 3840 N N . PRO B 1 47 ? -5.141 40.781 22.328 1 92.69 47 PRO B N 1
ATOM 3841 C CA . PRO B 1 47 ? -5.125 39.375 22.672 1 92.69 47 PRO B CA 1
ATOM 3842 C C . PRO B 1 47 ? -3.73 38.875 23.062 1 92.69 47 PRO B C 1
ATOM 3844 O O . PRO B 1 47 ? -2.73 39.406 22.562 1 92.69 47 PRO B O 1
ATOM 3847 N N . ASN B 1 48 ? -3.633 37.938 23.906 1 93.88 48 ASN B N 1
ATOM 3848 C CA . ASN B 1 48 ? -2.395 37.219 24.203 1 93.88 48 ASN B CA 1
ATOM 3849 C C . ASN B 1 48 ? -2.477 35.75 23.781 1 93.88 48 ASN B C 1
ATOM 3851 O O . ASN B 1 48 ? -1.848 34.906 24.391 1 93.88 48 ASN B O 1
ATOM 3855 N N . PHE B 1 49 ? -3.379 35.5 22.812 1 95.44 49 PHE B N 1
ATOM 3856 C CA . PHE B 1 49 ? -3.572 34.156 22.266 1 95.44 49 PHE B CA 1
ATOM 3857 C C . PHE B 1 49 ? -3.637 34.188 20.75 1 95.44 49 PHE B C 1
ATOM 3859 O O . PHE B 1 49 ? -3.824 35.281 20.156 1 95.44 49 PHE B O 1
ATOM 3866 N N . GLY B 1 50 ? -3.324 33.094 20.094 1 97.62 50 GLY B N 1
ATOM 3867 C CA . GLY B 1 50 ? -3.432 32.938 18.656 1 97.62 50 GLY B CA 1
ATOM 3868 C C . GLY B 1 50 ? -4.219 31.703 18.25 1 97.62 50 GLY B C 1
ATOM 3869 O O . GLY B 1 50 ? -4.469 30.812 19.078 1 97.62 50 GLY B O 1
ATOM 3870 N N . LEU B 1 51 ? -4.672 31.75 17.031 1 98.62 51 LEU B N 1
ATOM 3871 C CA . LEU B 1 51 ? -5.516 30.672 16.547 1 98.62 51 LEU B CA 1
ATOM 3872 C C . LEU B 1 51 ? -4.863 29.938 15.375 1 98.62 51 LEU B C 1
ATOM 3874 O O . LEU B 1 51 ? -4.379 30.578 14.438 1 98.62 51 LEU B O 1
ATOM 3878 N N . LEU B 1 52 ? -4.781 28.641 15.414 1 98.75 52 LEU B N 1
ATOM 3879 C CA . LEU B 1 52 ? -4.379 27.766 14.32 1 98.75 52 LEU B CA 1
ATOM 3880 C C . LEU B 1 52 ? -5.562 26.953 13.805 1 98.75 52 LEU B C 1
ATOM 3882 O O . LEU B 1 52 ? -6.32 26.391 14.602 1 98.75 52 LEU B O 1
ATOM 3886 N N . PHE B 1 53 ? -5.73 26.938 12.477 1 98.69 53 PHE B N 1
ATOM 3887 C CA . PHE B 1 53 ? -6.867 26.25 11.883 1 98.69 53 PHE B CA 1
ATOM 3888 C C . PHE B 1 53 ? -6.395 25.172 10.906 1 98.69 53 PHE B C 1
ATOM 3890 O O . PHE B 1 53 ? -5.641 25.469 9.977 1 98.69 53 PHE B O 1
ATOM 3897 N N . ASP B 1 54 ? -6.832 23.938 11.125 1 97.94 54 ASP B N 1
ATOM 3898 C CA . ASP B 1 54 ? -6.871 23.031 9.977 1 97.94 54 ASP B CA 1
ATOM 3899 C C . ASP B 1 54 ? -7.828 23.547 8.906 1 97.94 54 ASP B C 1
ATOM 3901 O O . ASP B 1 54 ? -8.648 24.438 9.164 1 97.94 54 ASP B O 1
ATOM 3905 N N . ILE B 1 55 ? -7.684 23.094 7.707 1 96.75 55 ILE B N 1
ATOM 3906 C CA . ILE B 1 55 ? -8.484 23.641 6.617 1 96.75 55 ILE B CA 1
ATOM 3907 C C . ILE B 1 55 ? -9.594 22.656 6.242 1 96.75 55 ILE B C 1
ATOM 3909 O O . ILE B 1 55 ? -10.766 22.906 6.52 1 96.75 55 ILE B O 1
ATOM 3913 N N . ASP B 1 56 ? -9.227 21.469 5.789 1 93.75 56 ASP B N 1
ATOM 3914 C CA . ASP B 1 56 ? -10.195 20.5 5.293 1 93.75 56 ASP B CA 1
ATOM 3915 C C . ASP B 1 56 ? -11.039 19.922 6.438 1 93.75 56 ASP B C 1
ATOM 3917 O O . ASP B 1 56 ? -10.492 19.359 7.391 1 93.75 56 ASP B O 1
ATOM 3921 N N . GLY B 1 57 ? -12.297 20.125 6.34 1 94.81 57 GLY B N 1
ATOM 3922 C CA . GLY B 1 57 ? -13.203 19.609 7.355 1 94.81 57 GLY B CA 1
ATOM 3923 C C . GLY B 1 57 ? -13.43 20.594 8.5 1 94.81 57 GLY B C 1
ATOM 3924 O O . GLY B 1 57 ? -14.281 20.359 9.359 1 94.81 57 GLY B O 1
ATOM 3925 N N . VAL B 1 58 ? -12.68 21.656 8.484 1 97.62 58 VAL B N 1
ATOM 3926 C CA . VAL B 1 58 ? -12.789 22.672 9.531 1 97.62 58 VAL B CA 1
ATOM 3927 C C . VAL B 1 58 ? -13.32 23.969 8.945 1 97.62 58 VAL B C 1
ATOM 3929 O O . VAL B 1 58 ? -14.273 24.562 9.469 1 97.62 58 VAL B O 1
ATOM 3932 N N . LEU B 1 59 ? -12.719 24.375 7.832 1 97.75 59 LEU B N 1
ATOM 3933 C CA . LEU B 1 59 ? -13.086 25.625 7.18 1 97.75 59 LEU B CA 1
ATOM 3934 C C . LEU B 1 59 ? -13.734 25.359 5.824 1 97.75 59 LEU B C 1
ATOM 3936 O O . LEU B 1 59 ? -14.633 26.109 5.406 1 97.75 59 LEU B O 1
ATOM 3940 N N . LEU B 1 60 ? -13.188 24.344 5.168 1 94.94 60 LEU B N 1
ATOM 3941 C CA . LEU B 1 60 ? -13.625 24.031 3.811 1 94.94 60 LEU B CA 1
ATOM 3942 C C . LEU B 1 60 ? -13.977 22.562 3.68 1 94.94 60 LEU B C 1
ATOM 3944 O O . LEU B 1 60 ? -13.438 21.719 4.402 1 94.94 60 LEU B O 1
ATOM 3948 N N . ARG B 1 61 ? -14.828 22.219 2.785 1 90.31 61 ARG B N 1
ATOM 3949 C CA . ARG B 1 61 ? -15.016 20.906 2.18 1 90.31 61 ARG B CA 1
ATOM 3950 C C . ARG B 1 61 ? -14.695 20.938 0.687 1 90.31 61 ARG B C 1
ATOM 3952 O O . ARG B 1 61 ? -15.531 21.359 -0.119 1 90.31 61 ARG B O 1
ATOM 3959 N N . GLY B 1 62 ? -13.555 20.406 0.404 1 84.75 62 GLY B N 1
ATOM 3960 C CA . GLY B 1 62 ? -13.062 20.703 -0.932 1 84.75 62 GLY B CA 1
ATOM 3961 C C . GLY B 1 62 ? -12.82 22.188 -1.167 1 84.75 62 GLY B C 1
ATOM 3962 O O . GLY B 1 62 ? -12.109 22.828 -0.4 1 84.75 62 GLY B O 1
ATOM 3963 N N . THR B 1 63 ? -13.469 22.719 -2.199 1 85 63 THR B N 1
ATOM 3964 C CA . THR B 1 63 ? -13.312 24.125 -2.494 1 85 63 THR B CA 1
ATOM 3965 C C . THR B 1 63 ? -14.469 24.938 -1.918 1 85 63 THR B C 1
ATOM 3967 O O . THR B 1 63 ? -14.508 26.156 -2.049 1 85 63 THR B O 1
ATOM 3970 N N . THR B 1 64 ? -15.312 24.297 -1.202 1 88.94 64 THR B N 1
ATOM 3971 C CA . THR B 1 64 ? -16.516 24.938 -0.692 1 88.94 64 THR B CA 1
ATOM 3972 C C . THR B 1 64 ? -16.359 25.312 0.777 1 88.94 64 THR B C 1
ATOM 3974 O O . THR B 1 64 ? -16.109 24.453 1.621 1 88.94 64 THR B O 1
ATOM 3977 N N . PRO B 1 65 ? -16.531 26.578 1.084 1 95.12 65 PRO B N 1
ATOM 3978 C CA . PRO B 1 65 ? -16.438 26.984 2.492 1 95.12 65 PRO B CA 1
ATOM 3979 C C . PRO B 1 65 ? -17.594 26.453 3.334 1 95.12 65 PRO B C 1
ATOM 3981 O O . PRO B 1 65 ? -18.734 26.406 2.865 1 95.12 65 PRO B O 1
ATOM 3984 N N . ILE B 1 66 ? -17.281 26 4.469 1 95.12 66 ILE B N 1
ATOM 3985 C CA . ILE B 1 66 ? -18.328 25.719 5.457 1 95.12 66 ILE B CA 1
ATOM 3986 C C . ILE B 1 66 ? -18.984 27.016 5.891 1 95.12 66 ILE B C 1
ATOM 3988 O O . ILE B 1 66 ? -18.312 27.984 6.27 1 95.12 66 ILE B O 1
ATOM 3992 N N . PRO B 1 67 ? -20.297 27.141 5.832 1 96.25 67 PRO B N 1
ATOM 3993 C CA . PRO B 1 67 ? -20.969 28.406 6.098 1 96.25 67 PRO B CA 1
ATOM 3994 C C . PRO B 1 67 ? -20.594 29.016 7.449 1 96.25 67 PRO B C 1
ATOM 3996 O O . PRO B 1 67 ? -20.359 30.219 7.547 1 96.25 67 PRO B O 1
ATOM 3999 N N . GLU B 1 68 ? -20.5 28.188 8.461 1 96.56 68 GLU B N 1
ATOM 4000 C CA . GLU B 1 68 ? -20.172 28.656 9.797 1 96.56 68 GLU B CA 1
ATOM 4001 C C . GLU B 1 68 ? -18.75 29.203 9.852 1 96.56 68 GLU B C 1
ATOM 4003 O O . GLU B 1 68 ? -18.438 30.062 10.695 1 96.56 68 GLU B O 1
ATOM 4008 N N . ALA B 1 69 ? -17.906 28.75 8.977 1 97.62 69 ALA B N 1
ATOM 4009 C CA . ALA B 1 69 ? -16.531 29.234 8.93 1 97.62 69 ALA B CA 1
ATOM 4010 C C . ALA B 1 69 ? -16.469 30.688 8.484 1 97.62 69 ALA B C 1
ATOM 4012 O O . ALA B 1 69 ? -15.625 31.453 8.953 1 97.62 69 ALA B O 1
ATOM 4013 N N . LEU B 1 70 ? -17.359 31.078 7.555 1 96.88 70 LEU B N 1
ATOM 4014 C CA . LEU B 1 70 ? -17.422 32.469 7.094 1 96.88 70 LEU B CA 1
ATOM 4015 C C . LEU B 1 70 ? -17.781 33.406 8.242 1 96.88 70 LEU B C 1
ATOM 4017 O O . LEU B 1 70 ? -17.141 34.438 8.438 1 96.88 70 LEU B O 1
ATOM 4021 N N . LEU B 1 71 ? -18.75 32.938 8.977 1 95.94 71 LEU B N 1
ATOM 4022 C CA . LEU B 1 71 ? -19.203 33.719 10.117 1 95.94 71 LEU B CA 1
ATOM 4023 C C . LEU B 1 71 ? -18.141 33.781 11.203 1 95.94 71 LEU B C 1
ATOM 4025 O O . LEU B 1 71 ? -17.953 34.844 11.836 1 95.94 71 LEU B O 1
ATOM 4029 N N . ALA B 1 72 ? -17.516 32.719 11.414 1 96.62 72 ALA B N 1
ATOM 4030 C CA . ALA B 1 72 ? -16.469 32.625 12.422 1 96.62 72 ALA B CA 1
ATOM 4031 C C . ALA B 1 72 ? -15.336 33.594 12.125 1 96.62 72 ALA B C 1
ATOM 4033 O O . ALA B 1 72 ? -14.859 34.312 13.023 1 96.62 72 ALA B O 1
ATOM 4034 N N . MET B 1 73 ? -14.883 33.656 10.898 1 96.69 73 MET B N 1
ATOM 4035 C CA . MET B 1 73 ? -13.797 34.562 10.508 1 96.69 73 MET B CA 1
ATOM 4036 C C . MET B 1 73 ? -14.219 36.031 10.656 1 96.69 73 MET B C 1
ATOM 4038 O O . MET B 1 73 ? -13.414 36.875 11.055 1 96.69 73 MET B O 1
ATOM 4042 N N . ASP B 1 74 ? -15.43 36.281 10.352 1 95.19 74 ASP B N 1
ATOM 4043 C CA . ASP B 1 74 ? -15.938 37.656 10.5 1 95.19 74 ASP B CA 1
ATOM 4044 C C . ASP B 1 74 ? -15.945 38.062 11.969 1 95.19 74 ASP B C 1
ATOM 4046 O O . ASP B 1 74 ? -15.688 39.25 12.281 1 95.19 74 ASP B O 1
ATOM 4050 N N . LEU B 1 75 ? -16.25 37.156 12.844 1 94.75 75 LEU B N 1
ATOM 4051 C CA . LEU B 1 75 ? -16.281 37.438 14.273 1 94.75 75 LEU B CA 1
ATOM 4052 C C . LEU B 1 75 ? -14.906 37.844 14.781 1 94.75 75 LEU B C 1
ATOM 4054 O O . LEU B 1 75 ? -14.789 38.5 15.812 1 94.75 75 LEU B O 1
ATOM 4058 N N . LEU B 1 76 ? -13.875 37.438 14.117 1 96.25 76 LEU B N 1
ATOM 4059 C CA . LEU B 1 76 ? -12.508 37.688 14.555 1 96.25 76 LEU B CA 1
ATOM 4060 C C . LEU B 1 76 ? -12.039 39.062 14.086 1 96.25 76 LEU B C 1
ATOM 4062 O O . LEU B 1 76 ? -10.938 39.5 14.438 1 96.25 76 LEU B O 1
ATOM 4066 N N . LYS B 1 77 ? -12.891 39.781 13.336 1 95.44 77 LYS B N 1
ATOM 4067 C CA . LYS B 1 77 ? -12.547 41.062 12.781 1 95.44 77 LYS B CA 1
ATOM 4068 C C . LYS B 1 77 ? -13.031 42.188 13.695 1 95.44 77 LYS B C 1
ATOM 4070 O O . LYS B 1 77 ? -14.047 42.062 14.383 1 95.44 77 LYS B O 1
ATOM 4075 N N . GLY B 1 78 ? -12.289 43.219 13.617 1 93.44 78 GLY B N 1
ATOM 4076 C CA . GLY B 1 78 ? -12.758 44.438 14.234 1 93.44 78 GLY B CA 1
ATOM 4077 C C . GLY B 1 78 ? -13.766 45.188 13.383 1 93.44 78 GLY B C 1
ATOM 4078 O O . GLY B 1 78 ? -14.156 44.719 12.312 1 93.44 78 GLY B O 1
ATOM 4079 N N . ARG B 1 79 ? -14.125 46.344 13.898 1 91.62 79 ARG B N 1
ATOM 4080 C CA . ARG B 1 79 ? -15.109 47.156 13.195 1 91.62 79 ARG B CA 1
ATOM 4081 C C . ARG B 1 79 ? -14.57 47.625 11.859 1 91.62 79 ARG B C 1
ATOM 4083 O O . ARG B 1 79 ? -15.336 47.906 10.93 1 91.62 79 ARG B O 1
ATOM 4090 N N . ASN B 1 80 ? -13.328 47.719 11.758 1 92.5 80 ASN B N 1
ATOM 4091 C CA . ASN B 1 80 ? -12.703 48.156 10.523 1 92.5 80 ASN B CA 1
ATOM 4092 C C . ASN B 1 80 ? -12.539 47.031 9.516 1 92.5 80 ASN B C 1
ATOM 4094 O O . ASN B 1 80 ? -11.977 47.219 8.438 1 92.5 80 ASN B O 1
ATOM 4098 N N . GLY B 1 81 ? -12.875 45.875 9.945 1 92.75 81 GLY B N 1
ATOM 4099 C CA . GLY B 1 81 ? -12.852 44.75 9.023 1 92.75 81 GLY B CA 1
ATOM 4100 C C . GLY B 1 81 ? -11.539 43.969 9.047 1 92.75 81 GLY B C 1
ATOM 4101 O O . GLY B 1 81 ? -11.367 43 8.32 1 92.75 81 GLY B O 1
ATOM 4102 N N . LYS B 1 82 ? -10.688 44.438 9.883 1 94.75 82 LYS B N 1
ATOM 4103 C CA . LYS B 1 82 ? -9.383 43.781 9.961 1 94.75 82 LYS B CA 1
ATOM 4104 C C . LYS B 1 82 ? -9.352 42.75 11.102 1 94.75 82 LYS B C 1
ATOM 4106 O O . LYS B 1 82 ? -10.016 42.938 12.125 1 94.75 82 LYS B O 1
ATOM 4111 N N . LEU B 1 83 ? -8.57 41.75 10.961 1 95.88 83 LEU B N 1
ATOM 4112 C CA . LEU B 1 83 ? -8.43 40.75 12 1 95.88 83 LEU B CA 1
ATOM 4113 C C . LEU B 1 83 ? -7.875 41.375 13.281 1 95.88 83 LEU B C 1
ATOM 4115 O O . LEU B 1 83 ? -6.965 42.188 13.234 1 95.88 83 LEU B O 1
ATOM 4119 N N . ARG B 1 84 ? -8.375 40.938 14.414 1 95.44 84 ARG B N 1
ATOM 4120 C CA . ARG B 1 84 ? -7.938 41.406 15.711 1 95.44 84 ARG B CA 1
ATOM 4121 C C . ARG B 1 84 ? -7.238 40.312 16.5 1 95.44 84 ARG B C 1
ATOM 4123 O O . ARG B 1 84 ? -6.688 40.562 17.578 1 95.44 84 ARG B O 1
ATOM 4130 N N . VAL B 1 85 ? -7.207 39.156 15.961 1 96.12 85 VAL B N 1
ATOM 4131 C CA . VAL B 1 85 ? -6.535 38 16.562 1 96.12 85 VAL B CA 1
ATOM 4132 C C . VAL B 1 85 ? -5.555 37.375 15.555 1 96.12 85 VAL B C 1
ATOM 4134 O O . VAL B 1 85 ? -5.887 37.219 14.375 1 96.12 85 VAL B O 1
ATOM 4137 N N . PRO B 1 86 ? -4.277 37.125 15.945 1 97.44 86 PRO B N 1
ATOM 4138 C CA . PRO B 1 86 ? -3.367 36.469 15.016 1 97.44 86 PRO B CA 1
ATOM 4139 C C . PRO B 1 86 ? -3.832 35.031 14.672 1 97.44 86 PRO B C 1
ATOM 4141 O O . PRO B 1 86 ? -4.188 34.281 15.562 1 97.44 86 PRO B O 1
ATOM 4144 N N . ILE B 1 87 ? -3.814 34.75 13.367 1 98.44 87 ILE B N 1
ATOM 4145 C CA . ILE B 1 87 ? -4.25 33.406 12.93 1 98.44 87 ILE B CA 1
ATOM 4146 C C . ILE B 1 87 ? -3.24 32.844 11.938 1 98.44 87 ILE B C 1
ATOM 4148 O O . ILE B 1 87 ? -2.465 33.594 11.328 1 98.44 87 ILE B O 1
ATOM 4152 N N . ALA B 1 88 ? -3.189 31.547 11.789 1 98.38 88 ALA B N 1
ATOM 4153 C CA . ALA B 1 88 ? -2.52 30.828 10.711 1 98.38 88 ALA B CA 1
ATOM 4154 C C . ALA B 1 88 ? -3.266 29.531 10.367 1 98.38 88 ALA B C 1
ATOM 4156 O O . ALA B 1 88 ? -4.043 29.031 11.18 1 98.38 88 ALA B O 1
ATOM 4157 N N . PHE B 1 89 ? -3.125 29.109 9.156 1 98.38 89 PHE B N 1
ATOM 4158 C CA . PHE B 1 89 ? -3.73 27.875 8.664 1 98.38 89 PHE B CA 1
ATOM 4159 C C . PHE B 1 89 ? -2.695 26.766 8.578 1 98.38 89 PHE B C 1
ATOM 4161 O O . PHE B 1 89 ? -1.627 26.938 7.992 1 98.38 89 PHE B O 1
ATOM 4168 N N . VAL B 1 90 ? -2.99 25.656 9.203 1 98.06 90 VAL B N 1
ATOM 4169 C CA . VAL B 1 90 ? -2.08 24.516 9.242 1 98.06 90 VAL B CA 1
ATOM 4170 C C . VAL B 1 90 ? -2.703 23.328 8.508 1 98.06 90 VAL B C 1
ATOM 4172 O O . VAL B 1 90 ? -3.648 22.703 9.008 1 98.06 90 VAL B O 1
ATOM 4175 N N . THR B 1 91 ? -2.188 22.984 7.371 1 96.31 91 THR B N 1
ATOM 4176 C CA . THR B 1 91 ? -2.74 21.922 6.543 1 96.31 91 THR B CA 1
ATOM 4177 C C . THR B 1 91 ? -1.693 20.844 6.285 1 96.31 91 THR B C 1
ATOM 4179 O O . THR B 1 91 ? -0.502 21.141 6.172 1 96.31 91 THR B O 1
ATOM 4182 N N . ASN B 1 92 ? -2.074 19.562 6.27 1 95.25 92 ASN B N 1
ATOM 4183 C CA . ASN B 1 92 ? -1.162 18.484 5.922 1 95.25 92 ASN B CA 1
ATOM 4184 C C . ASN B 1 92 ? -1.062 18.297 4.41 1 95.25 92 ASN B C 1
ATOM 4186 O O . ASN B 1 92 ? -0.41 17.359 3.938 1 95.25 92 ASN B O 1
ATOM 4190 N N . ALA B 1 93 ? -1.565 19.234 3.707 1 92.19 93 ALA B N 1
ATOM 4191 C CA . ALA B 1 93 ? -1.4 19.25 2.256 1 92.19 93 ALA B CA 1
ATOM 4192 C C . ALA B 1 93 ? -0.036 19.797 1.861 1 92.19 93 ALA B C 1
ATOM 4194 O O . ALA B 1 93 ? 0.723 20.266 2.717 1 92.19 93 ALA B O 1
ATOM 4195 N N . CYS B 1 94 ? 0.302 19.516 0.667 1 92.69 94 CYS B N 1
ATOM 4196 C CA . CYS B 1 94 ? 1.466 20.109 0.013 1 92.69 94 CYS B CA 1
ATOM 4197 C C . CYS B 1 94 ? 1.058 20.875 -1.235 1 92.69 94 CYS B C 1
ATOM 4199 O O . CYS B 1 94 ? 0.272 20.391 -2.047 1 92.69 94 CYS B O 1
ATOM 4201 N N . GLY B 1 95 ? 1.514 22.156 -1.327 1 89 95 GLY B N 1
ATOM 4202 C CA . GLY B 1 95 ? 1.119 22.938 -2.488 1 89 95 GLY B CA 1
ATOM 4203 C C . GLY B 1 95 ? 1.743 24.328 -2.52 1 89 95 GLY B C 1
ATOM 4204 O O . GLY B 1 95 ? 2.756 24.562 -1.861 1 89 95 GLY B O 1
ATOM 4205 N N . ASN B 1 96 ? 1.142 25.141 -3.361 1 87.25 96 ASN B N 1
ATOM 4206 C CA . ASN B 1 96 ? 1.578 26.516 -3.543 1 87.25 96 ASN B CA 1
ATOM 4207 C C . ASN B 1 96 ? 0.969 27.438 -2.492 1 87.25 96 ASN B C 1
ATOM 4209 O O . ASN B 1 96 ? -0.237 27.703 -2.508 1 87.25 96 ASN B O 1
ATOM 4213 N N . ALA B 1 97 ? 1.83 27.969 -1.685 1 87.5 97 ALA B N 1
ATOM 4214 C CA . ALA B 1 97 ? 1.378 28.781 -0.553 1 87.5 97 ALA B CA 1
ATOM 4215 C C . ALA B 1 97 ? 0.645 30.031 -1.028 1 87.5 97 ALA B C 1
ATOM 4217 O O . ALA B 1 97 ? -0.399 30.391 -0.48 1 87.5 97 ALA B O 1
ATOM 4218 N N . GLN B 1 98 ? 1.162 30.656 -2.086 1 90.25 98 GLN B N 1
ATOM 4219 C CA . GLN B 1 98 ? 0.54 31.891 -2.578 1 90.25 98 GLN B CA 1
ATOM 4220 C C . GLN B 1 98 ? -0.858 31.609 -3.123 1 90.25 98 GLN B C 1
ATOM 4222 O O . GLN B 1 98 ? -1.796 32.375 -2.85 1 90.25 98 GLN B O 1
ATOM 4227 N N . ALA B 1 99 ? -0.941 30.531 -3.846 1 90.5 99 ALA B N 1
ATOM 4228 C CA . ALA B 1 99 ? -2.248 30.188 -4.398 1 90.5 99 ALA B CA 1
ATOM 4229 C C . ALA B 1 99 ? -3.26 29.922 -3.287 1 90.5 99 ALA B C 1
ATOM 4231 O O . ALA B 1 99 ? -4.422 30.312 -3.391 1 90.5 99 ALA B O 1
ATOM 4232 N N . LYS B 1 100 ? -2.844 29.281 -2.277 1 92.94 100 LYS B N 1
ATOM 4233 C CA . LYS B 1 100 ? -3.746 28.953 -1.177 1 92.94 100 LYS B CA 1
ATOM 4234 C C . LYS B 1 100 ? -4.121 30.203 -0.38 1 92.94 100 LYS B C 1
ATOM 4236 O O . LYS B 1 100 ? -5.266 30.344 0.052 1 92.94 100 LYS B O 1
ATOM 4241 N N . VAL B 1 101 ? -3.189 31.062 -0.176 1 95.06 101 VAL B N 1
ATOM 4242 C CA . VAL B 1 101 ? -3.445 32.344 0.511 1 95.06 101 VAL B CA 1
ATOM 4243 C C . VAL B 1 101 ? -4.469 33.156 -0.273 1 95.06 101 VAL B C 1
ATOM 4245 O O . VAL B 1 101 ? -5.383 33.719 0.31 1 95.06 101 VAL B O 1
ATOM 4248 N N . ASP B 1 102 ? -4.273 33.188 -1.584 1 95.94 102 ASP B N 1
ATOM 4249 C CA . ASP B 1 102 ? -5.211 33.906 -2.422 1 95.94 102 ASP B CA 1
ATOM 4250 C C . ASP B 1 102 ? -6.625 33.344 -2.295 1 95.94 102 ASP B C 1
ATOM 4252 O O . ASP B 1 102 ? -7.594 34.094 -2.188 1 95.94 102 ASP B O 1
ATOM 4256 N N . GLN B 1 103 ? -6.68 32.094 -2.268 1 94.81 103 GLN B N 1
ATOM 4257 C CA . GLN B 1 103 ? -7.969 31.406 -2.135 1 94.81 103 GLN B CA 1
ATOM 4258 C C . GLN B 1 103 ? -8.625 31.734 -0.796 1 94.81 103 GLN B C 1
ATOM 4260 O O . GLN B 1 103 ? -9.773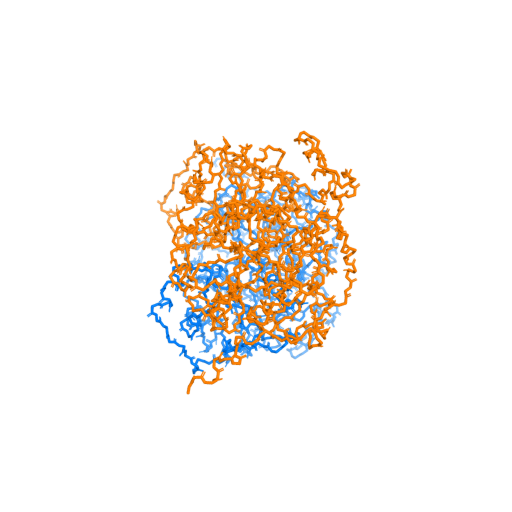 32.156 -0.752 1 94.81 103 GLN B O 1
ATOM 4265 N N . LEU B 1 104 ? -7.906 31.562 0.284 1 96.75 104 LEU B N 1
ATOM 4266 C CA . LEU B 1 104 ? -8.461 31.75 1.623 1 96.75 104 LEU B CA 1
ATOM 4267 C C . LEU B 1 104 ? -8.758 33.219 1.888 1 96.75 104 LEU B C 1
ATOM 4269 O O . LEU B 1 104 ? -9.766 33.562 2.516 1 96.75 104 LEU B O 1
ATOM 4273 N N . SER B 1 105 ? -7.848 34.125 1.41 1 96.81 105 SER B N 1
ATOM 4274 C CA . SER B 1 105 ? -8.078 35.562 1.555 1 96.81 105 SER B CA 1
ATOM 4275 C C . SER B 1 105 ? -9.359 35.969 0.856 1 96.81 105 SER B C 1
ATOM 4277 O O . SER B 1 105 ? -10.117 36.812 1.385 1 96.81 105 SER B O 1
ATOM 4279 N N . SER B 1 106 ? -9.531 35.406 -0.305 1 96.69 106 SER B N 1
ATOM 4280 C CA . SER B 1 106 ? -10.727 35.75 -1.072 1 96.69 106 SER B CA 1
ATOM 4281 C C . SER B 1 106 ? -11.984 35.188 -0.401 1 96.69 106 SER B C 1
ATOM 4283 O O . SER B 1 106 ? -12.992 35.875 -0.296 1 96.69 106 SER B O 1
ATOM 4285 N N . ILE B 1 107 ? -11.969 34 0.063 1 96.69 107 ILE B N 1
ATOM 4286 C CA . ILE B 1 107 ? -13.117 33.312 0.66 1 96.69 107 ILE B CA 1
ATOM 4287 C C . ILE B 1 107 ? -13.523 34.031 1.947 1 96.69 107 ILE B C 1
ATOM 4289 O O . ILE B 1 107 ? -14.711 34.281 2.182 1 96.69 107 ILE B O 1
ATOM 4293 N N . PHE B 1 108 ? -12.562 34.438 2.754 1 96.94 108 PHE B N 1
ATOM 4294 C CA . PHE B 1 108 ? -12.859 34.906 4.098 1 96.94 108 PHE B CA 1
ATOM 4295 C C . PHE B 1 108 ? -12.703 36.438 4.176 1 96.94 108 PHE B C 1
ATOM 4297 O O . PHE B 1 108 ? -12.984 37.031 5.211 1 96.94 108 PHE B O 1
ATOM 4304 N N . ASN B 1 109 ? -12.25 37.094 3.098 1 95.69 109 ASN B N 1
ATOM 4305 C CA . ASN B 1 109 ? -12.031 38.531 3.035 1 95.69 109 ASN B CA 1
ATOM 4306 C C . ASN B 1 109 ? -11.07 39 4.125 1 95.69 109 ASN B C 1
ATOM 4308 O O . ASN B 1 109 ? -11.398 39.875 4.918 1 95.69 109 ASN B O 1
ATOM 4312 N N . ILE B 1 110 ? -9.938 38.375 4.184 1 96.19 110 ILE B N 1
ATOM 4313 C CA . ILE B 1 110 ? -8.883 38.719 5.121 1 96.19 110 ILE B CA 1
ATOM 4314 C C . ILE B 1 110 ? -7.555 38.844 4.375 1 96.19 110 ILE B C 1
ATOM 4316 O O . ILE B 1 110 ? -7.375 38.25 3.303 1 96.19 110 ILE B O 1
ATOM 4320 N N . ASP B 1 111 ? -6.664 39.656 4.941 1 93.75 111 ASP B N 1
ATOM 4321 C CA . ASP B 1 111 ? -5.32 39.812 4.391 1 93.75 111 ASP B CA 1
ATOM 4322 C C . ASP B 1 111 ? -4.332 38.844 5.062 1 93.75 111 ASP B C 1
ATOM 4324 O O . ASP B 1 111 ? -4.066 38.969 6.262 1 93.75 111 ASP B O 1
ATOM 4328 N N . LEU B 1 112 ? -3.814 37.906 4.324 1 95.19 112 LEU B N 1
ATOM 4329 C CA . LEU B 1 112 ? -2.896 36.906 4.836 1 95.19 112 LEU B CA 1
ATOM 4330 C C . LEU B 1 112 ? -1.546 37 4.133 1 95.19 112 LEU B C 1
ATOM 4332 O O . LEU B 1 112 ? -1.479 37.312 2.947 1 95.19 112 LEU B O 1
ATOM 4336 N N . GLN B 1 113 ? -0.523 36.781 4.875 1 95.19 113 GLN B N 1
ATOM 4337 C CA . GLN B 1 113 ? 0.787 36.531 4.281 1 95.19 113 GLN B CA 1
ATOM 4338 C C . GLN B 1 113 ? 0.962 35.062 3.932 1 95.19 113 GLN B C 1
ATOM 4340 O O . GLN B 1 113 ? 0.421 34.188 4.613 1 95.19 113 GLN B O 1
ATOM 4345 N N . PRO B 1 114 ? 1.77 34.812 2.918 1 94.81 114 PRO B N 1
ATOM 4346 C CA . PRO B 1 114 ? 1.963 33.406 2.496 1 94.81 114 PRO B CA 1
ATOM 4347 C C . PRO B 1 114 ? 2.436 32.5 3.633 1 94.81 114 PRO B C 1
ATOM 4349 O O . PRO B 1 114 ? 2.045 31.344 3.705 1 94.81 114 PRO B O 1
ATOM 4352 N N . GLU B 1 115 ? 3.193 33.031 4.531 1 95.31 115 GLU B N 1
ATOM 4353 C CA . GLU B 1 115 ? 3.744 32.219 5.602 1 95.31 115 GLU B CA 1
ATOM 4354 C C . GLU B 1 115 ? 2.662 31.797 6.594 1 95.31 115 GLU B C 1
ATOM 4356 O O . GLU B 1 115 ? 2.867 30.891 7.402 1 95.31 115 GLU B O 1
ATOM 4361 N N . GLN B 1 116 ? 1.496 32.469 6.551 1 97.5 116 GLN B N 1
ATOM 4362 C CA . GLN B 1 116 ? 0.412 32.156 7.473 1 97.5 116 GLN B CA 1
ATOM 4363 C C . GLN B 1 116 ? -0.364 30.922 6.996 1 97.5 116 GLN B C 1
ATOM 4365 O O . GLN B 1 116 ? -1.269 30.438 7.684 1 97.5 116 GLN B O 1
ATOM 4370 N N . VAL B 1 117 ? -0.008 30.422 5.816 1 97.38 117 VAL B N 1
ATOM 4371 C CA . VAL B 1 117 ? -0.444 29.094 5.375 1 97.38 117 VAL B CA 1
ATOM 4372 C C . VAL B 1 117 ? 0.704 28.094 5.516 1 97.38 117 VAL B C 1
ATOM 4374 O O . VAL B 1 117 ? 1.649 28.109 4.727 1 97.38 117 VAL B O 1
ATOM 4377 N N . ILE B 1 118 ? 0.545 27.297 6.453 1 97.44 118 ILE B N 1
ATOM 4378 C CA . ILE B 1 118 ? 1.595 26.344 6.801 1 97.44 118 ILE B CA 1
ATOM 4379 C C . ILE B 1 118 ? 1.249 24.969 6.238 1 97.44 118 ILE B C 1
ATOM 4381 O O . ILE B 1 118 ? 0.361 24.281 6.75 1 97.44 118 ILE B O 1
ATOM 4385 N N . PHE B 1 119 ? 1.972 24.594 5.215 1 97 119 PHE B N 1
ATOM 4386 C CA . PHE B 1 119 ? 1.843 23.266 4.633 1 97 119 PHE B CA 1
ATOM 4387 C C . PHE B 1 119 ? 2.65 22.234 5.426 1 97 119 PHE B C 1
ATOM 4389 O O . PHE B 1 119 ? 3.51 22.609 6.23 1 97 119 PHE B O 1
ATOM 4396 N N . ALA B 1 120 ? 2.357 21 5.184 1 97.12 120 ALA B N 1
ATOM 4397 C CA . ALA B 1 120 ? 3.059 19.922 5.891 1 97.12 120 ALA B CA 1
ATOM 4398 C C . ALA B 1 120 ? 4.57 20.062 5.734 1 97.12 120 ALA B C 1
ATOM 4400 O O . ALA B 1 120 ? 5.316 19.953 6.707 1 97.12 120 ALA B O 1
ATOM 4401 N N . PRO B 1 121 ? 5.121 20.375 4.562 1 97 121 PRO B N 1
ATOM 4402 C CA . PRO B 1 121 ? 6.578 20.422 4.406 1 97 121 PRO B CA 1
ATOM 4403 C C . PRO B 1 121 ? 7.172 21.766 4.797 1 97 121 PRO B C 1
ATOM 4405 O O . PRO B 1 121 ? 8.391 21.938 4.781 1 97 121 PRO B O 1
ATOM 4408 N N . SER B 1 122 ? 6.367 22.766 5.191 1 96.5 122 SER B N 1
ATOM 4409 C CA . SER B 1 122 ? 6.848 24.125 5.453 1 96.5 122 SER B CA 1
ATOM 4410 C C . SER B 1 122 ? 8.016 24.109 6.434 1 96.5 122 SER B C 1
ATOM 4412 O O . SER B 1 122 ? 9.008 24.828 6.234 1 96.5 122 SER B O 1
ATOM 4414 N N . PRO B 1 123 ? 8.023 23.25 7.488 1 96.19 123 PRO B N 1
ATOM 4415 C CA . PRO B 1 123 ? 9.125 23.281 8.453 1 96.19 123 PRO B CA 1
ATOM 4416 C C . PRO B 1 123 ? 10.453 22.828 7.844 1 96.19 123 PRO B C 1
ATOM 4418 O O . PRO B 1 123 ? 11.516 23.109 8.414 1 96.19 123 PRO B O 1
ATOM 4421 N N . PHE B 1 124 ? 10.438 22.156 6.68 1 96.38 124 PHE B N 1
ATOM 4422 C CA . PHE B 1 124 ? 11.672 21.688 6.055 1 96.38 124 PHE B CA 1
ATOM 4423 C C . PHE B 1 124 ? 12.555 22.875 5.66 1 96.38 124 PHE B C 1
ATOM 4425 O O . PHE B 1 124 ? 13.75 22.703 5.422 1 96.38 124 PHE B O 1
ATOM 4432 N N . GLN B 1 125 ? 12.008 24.094 5.555 1 95.19 125 GLN B N 1
ATOM 4433 C CA . GLN B 1 125 ? 12.812 25.266 5.27 1 95.19 125 GLN B CA 1
ATOM 4434 C C . GLN B 1 125 ? 13.883 25.469 6.336 1 95.19 125 GLN B C 1
ATOM 4436 O O . GLN B 1 125 ? 14.906 26.109 6.082 1 95.19 125 GLN B O 1
ATOM 4441 N N . SER B 1 126 ? 13.664 24.875 7.551 1 93.5 126 SER B N 1
ATOM 4442 C CA . SER B 1 126 ? 14.602 25.047 8.664 1 93.5 126 SER B CA 1
ATOM 4443 C C . SER B 1 126 ? 15.539 23.844 8.773 1 93.5 126 SER B C 1
ATOM 4445 O O . SER B 1 126 ? 16.359 23.781 9.695 1 93.5 126 SER B O 1
ATOM 4447 N N . PHE B 1 127 ? 15.406 22.844 7.906 1 94.19 127 PHE B N 1
ATOM 4448 C CA . PHE B 1 127 ? 16.234 21.656 7.941 1 94.19 127 PHE B CA 1
ATOM 4449 C C . PHE B 1 127 ? 17.453 21.812 7.039 1 94.19 127 PHE B C 1
ATOM 4451 O O . PHE B 1 127 ? 17.688 21 6.148 1 94.19 127 PHE B O 1
ATOM 4458 N N . THR B 1 128 ? 18.328 22.734 7.391 1 94.81 128 THR B N 1
ATOM 4459 C CA . THR B 1 128 ? 19.391 23.203 6.512 1 94.81 128 THR B CA 1
ATOM 4460 C C . THR B 1 128 ? 20.422 22.094 6.293 1 94.81 128 THR B C 1
ATOM 4462 O O . THR B 1 128 ? 21.078 22.047 5.246 1 94.81 128 THR B O 1
ATOM 4465 N N . HIS B 1 129 ? 20.578 21.188 7.223 1 92.5 129 HIS B N 1
ATOM 4466 C CA . HIS B 1 129 ? 21.5 20.078 7.117 1 92.5 129 HIS B CA 1
ATOM 4467 C C . HIS B 1 129 ? 21.234 19.25 5.871 1 92.5 129 HIS B C 1
ATOM 4469 O O . HIS B 1 129 ? 22.172 18.719 5.258 1 92.5 129 HIS B O 1
ATOM 4475 N N . TRP B 1 130 ? 20.047 19.172 5.438 1 95.25 130 TRP B N 1
ATOM 4476 C CA . TRP B 1 130 ? 19.656 18.281 4.344 1 95.25 130 TRP B CA 1
ATOM 4477 C C . TRP B 1 130 ? 19.656 19.047 3.018 1 95.25 130 TRP B C 1
ATOM 4479 O O . TRP B 1 130 ? 19.562 18.438 1.948 1 95.25 130 TRP B O 1
ATOM 4489 N N . HIS B 1 131 ? 19.766 20.375 3.025 1 97.69 131 HIS B N 1
ATOM 4490 C CA . HIS B 1 131 ? 19.562 21.203 1.845 1 97.69 131 HIS B CA 1
ATOM 4491 C C . HIS B 1 131 ? 20.672 20.984 0.825 1 97.69 131 HIS B C 1
ATOM 4493 O O . HIS B 1 131 ? 20.469 21.172 -0.375 1 97.69 131 HIS B O 1
ATOM 4499 N N . ASP B 1 132 ? 21.828 20.5 1.269 1 97.75 132 ASP B N 1
ATOM 4500 C CA . ASP B 1 132 ? 22.969 20.344 0.37 1 97.75 132 ASP B CA 1
ATOM 4501 C C . ASP B 1 132 ? 23.109 18.891 -0.081 1 97.75 132 ASP B C 1
ATOM 4503 O O . ASP B 1 132 ? 24.031 18.547 -0.841 1 97.75 132 ASP B O 1
ATOM 4507 N N . MET B 1 133 ? 22.25 18.031 0.327 1 98.19 133 MET B N 1
ATOM 4508 C CA . MET B 1 133 ? 22.281 16.625 -0.053 1 98.19 133 MET B CA 1
ATOM 4509 C C . MET B 1 133 ? 21.5 16.391 -1.342 1 98.19 133 MET B C 1
ATOM 4511 O O . MET B 1 133 ? 20.641 17.188 -1.704 1 98.19 133 MET B O 1
ATOM 4515 N N . ARG B 1 134 ? 21.875 15.328 -2.08 1 98.62 134 ARG B N 1
ATOM 4516 C CA . ARG B 1 134 ? 21.062 14.883 -3.207 1 98.62 134 ARG B CA 1
ATOM 4517 C C . ARG B 1 134 ? 19.781 14.195 -2.723 1 98.62 134 ARG B C 1
ATOM 4519 O O . ARG B 1 134 ? 19.828 13.07 -2.225 1 98.62 134 ARG B O 1
ATOM 4526 N N . VAL B 1 135 ? 18.672 14.883 -2.904 1 98.81 135 VAL B N 1
ATOM 4527 C CA . VAL B 1 135 ? 17.438 14.352 -2.332 1 98.81 135 VAL B CA 1
ATOM 4528 C C . VAL B 1 135 ? 16.484 13.938 -3.449 1 98.81 135 VAL B C 1
ATOM 4530 O O . VAL B 1 135 ? 16.406 14.594 -4.492 1 98.81 135 VAL B O 1
ATOM 4533 N N . LEU B 1 136 ? 15.812 12.797 -3.281 1 98.88 136 LEU B N 1
ATOM 4534 C CA . LEU B 1 136 ? 14.633 12.43 -4.062 1 98.88 136 LEU B CA 1
ATOM 4535 C C . LEU B 1 136 ? 13.367 12.977 -3.418 1 98.88 136 LEU B C 1
ATOM 4537 O O . LEU B 1 136 ? 13.125 12.75 -2.23 1 98.88 136 LEU B O 1
ATOM 4541 N N . VAL B 1 137 ? 12.602 13.719 -4.172 1 98.62 137 VAL B N 1
ATOM 4542 C CA . VAL B 1 137 ? 11.367 14.289 -3.623 1 98.62 137 VAL B CA 1
ATOM 4543 C C . VAL B 1 137 ? 10.156 13.578 -4.219 1 98.62 137 VAL B C 1
ATOM 4545 O O . VAL B 1 137 ? 10.141 13.266 -5.414 1 98.62 137 VAL B O 1
ATOM 4548 N N . VAL B 1 138 ? 9.18 13.25 -3.383 1 98.38 138 VAL B N 1
ATOM 4549 C CA . VAL B 1 138 ? 8 12.492 -3.783 1 98.38 138 VAL B CA 1
ATOM 4550 C C . VAL B 1 138 ? 6.742 13.305 -3.49 1 98.38 138 VAL B C 1
ATOM 4552 O O . VAL B 1 138 ? 6.633 13.93 -2.432 1 98.38 138 VAL B O 1
ATOM 4555 N N . GLY B 1 139 ? 5.797 13.336 -4.32 1 97.19 139 GLY B N 1
ATOM 4556 C CA . GLY B 1 139 ? 4.52 14.023 -4.215 1 97.19 139 GLY B CA 1
ATOM 4557 C C . GLY B 1 139 ? 3.863 14.273 -5.559 1 97.19 139 GLY B C 1
ATOM 4558 O O . GLY B 1 139 ? 4.113 13.547 -6.523 1 97.19 139 GLY B O 1
ATOM 4559 N N . GLN B 1 140 ? 2.92 15.195 -5.617 1 96.38 140 GLN B N 1
ATOM 4560 C CA . GLN B 1 140 ? 2.256 15.602 -6.855 1 96.38 140 GLN B CA 1
ATOM 4561 C C . GLN B 1 140 ? 2.508 17.078 -7.156 1 96.38 140 GLN B C 1
ATOM 4563 O O . GLN B 1 140 ? 2.631 17.891 -6.242 1 96.38 140 GLN B O 1
ATOM 4568 N N . GLY B 1 141 ? 2.494 17.422 -8.406 1 92.75 141 GLY B N 1
ATOM 4569 C CA . GLY B 1 141 ? 2.773 18.781 -8.852 1 92.75 141 GLY B CA 1
ATOM 4570 C C . GLY B 1 141 ? 4.238 19.016 -9.164 1 92.75 141 GLY B C 1
ATOM 4571 O O . GLY B 1 141 ? 4.977 18.078 -9.461 1 92.75 141 GLY B O 1
ATOM 4572 N N . ASP B 1 142 ? 4.645 20.312 -9.133 1 93.5 142 ASP B N 1
ATOM 4573 C CA . ASP B 1 142 ? 6.039 20.656 -9.383 1 93.5 142 ASP B CA 1
ATOM 4574 C C . ASP B 1 142 ? 6.891 20.484 -8.125 1 93.5 142 ASP B C 1
ATOM 4576 O O . ASP B 1 142 ? 7.324 21.469 -7.527 1 93.5 142 ASP B O 1
ATOM 4580 N N . MET B 1 143 ? 7.195 19.25 -7.844 1 95.06 143 MET B N 1
ATOM 4581 C CA . MET B 1 143 ? 7.867 18.906 -6.594 1 95.06 143 MET B CA 1
ATOM 4582 C C . MET B 1 143 ? 9.273 19.484 -6.551 1 95.06 143 MET B C 1
ATOM 4584 O O . MET B 1 143 ? 9.766 19.844 -5.48 1 95.06 143 MET B O 1
ATOM 4588 N N . LYS B 1 144 ? 9.891 19.547 -7.711 1 96.44 144 LYS B N 1
ATOM 4589 C CA . LYS B 1 144 ? 11.219 20.141 -7.754 1 96.44 144 LYS B CA 1
ATOM 4590 C C . LYS B 1 144 ? 11.188 21.594 -7.316 1 96.44 144 LYS B C 1
ATOM 4592 O O . LYS B 1 144 ? 11.984 22.016 -6.473 1 96.44 144 LYS B O 1
ATOM 4597 N N . LYS B 1 145 ? 10.25 22.344 -7.824 1 95.69 145 LYS B N 1
ATOM 4598 C CA . LYS B 1 145 ? 10.133 23.75 -7.469 1 95.69 145 LYS B CA 1
ATOM 4599 C C . LYS B 1 145 ? 9.773 23.922 -5.992 1 95.69 145 LYS B C 1
ATOM 4601 O O . LYS B 1 145 ? 10.336 24.781 -5.309 1 95.69 145 LYS B O 1
ATOM 4606 N N . ILE B 1 146 ? 8.859 23.109 -5.496 1 95 146 ILE B N 1
ATOM 4607 C CA . ILE B 1 146 ? 8.445 23.188 -4.098 1 95 146 ILE B CA 1
ATOM 4608 C C . ILE B 1 146 ? 9.641 22.906 -3.189 1 95 146 ILE B C 1
ATOM 4610 O O . ILE B 1 146 ? 9.867 23.625 -2.213 1 95 146 ILE B O 1
ATOM 4614 N N . ALA B 1 147 ? 10.414 21.875 -3.549 1 97.5 147 ALA B N 1
ATOM 4615 C CA . ALA B 1 147 ? 11.578 21.516 -2.748 1 97.5 147 ALA B CA 1
ATOM 4616 C C . ALA B 1 147 ? 12.633 22.609 -2.785 1 97.5 147 ALA B C 1
ATOM 4618 O O . ALA B 1 147 ? 13.227 22.953 -1.757 1 97.5 147 ALA B O 1
ATOM 4619 N N . GLU B 1 148 ? 12.836 23.156 -3.959 1 97.44 148 GLU B N 1
ATOM 4620 C CA . GLU B 1 148 ? 13.805 24.234 -4.098 1 97.44 148 GLU B CA 1
ATOM 4621 C C . GLU B 1 148 ? 13.383 25.453 -3.295 1 97.44 148 GLU B C 1
ATOM 4623 O O . GLU B 1 148 ? 14.219 26.125 -2.682 1 97.44 148 GLU B O 1
ATOM 4628 N N . ASP B 1 149 ? 12.086 25.75 -3.27 1 94.94 149 ASP B N 1
ATOM 4629 C CA . ASP B 1 149 ? 11.555 26.859 -2.49 1 94.94 149 ASP B CA 1
ATOM 4630 C C . ASP B 1 149 ? 11.766 26.641 -0.995 1 94.94 149 ASP B C 1
ATOM 4632 O O . ASP B 1 149 ? 11.852 27.594 -0.223 1 94.94 149 ASP B O 1
ATOM 4636 N N . LEU B 1 150 ? 11.898 25.391 -0.614 1 95.81 150 LEU B N 1
ATOM 4637 C CA . LEU B 1 150 ? 12.117 25.062 0.789 1 95.81 150 LEU B CA 1
ATOM 4638 C C . LEU B 1 150 ? 13.602 25.109 1.137 1 95.81 150 LEU B C 1
ATOM 4640 O O . LEU B 1 150 ? 13.969 25.047 2.312 1 95.81 150 LEU B O 1
ATOM 4644 N N . GLY B 1 151 ? 14.484 25.109 0.106 1 97.25 151 GLY B N 1
ATOM 4645 C CA . GLY B 1 151 ? 15.906 25.281 0.357 1 97.25 151 GLY B CA 1
ATOM 4646 C C . GLY B 1 151 ? 16.75 24.156 -0.189 1 97.25 151 GLY B C 1
ATOM 4647 O O . GLY B 1 151 ? 17.969 24.25 -0.233 1 97.25 151 GLY B O 1
ATOM 4648 N N . PHE B 1 152 ? 16.125 23.062 -0.674 1 98.44 152 PHE B N 1
ATOM 4649 C CA . PHE B 1 152 ? 16.875 21.938 -1.201 1 98.44 152 PHE B CA 1
ATOM 4650 C C . PHE B 1 152 ? 17.562 22.312 -2.51 1 98.44 152 PHE B C 1
ATOM 4652 O O . PHE B 1 152 ? 16.938 22.891 -3.398 1 98.44 152 PHE B O 1
ATOM 4659 N N . LYS B 1 153 ? 18.812 21.906 -2.664 1 98.62 153 LYS B N 1
ATOM 4660 C CA . LYS B 1 153 ? 19.609 22.406 -3.773 1 98.62 153 LYS B CA 1
ATOM 4661 C C . LYS B 1 153 ? 19.797 21.344 -4.852 1 98.62 153 LYS B C 1
ATOM 4663 O O . LYS B 1 153 ? 19.938 21.672 -6.031 1 98.62 153 LYS B O 1
ATOM 4668 N N . HIS B 1 154 ? 19.922 20.078 -4.504 1 98.62 154 HIS B N 1
ATOM 4669 C CA . HIS B 1 154 ? 20.125 18.953 -5.418 1 98.62 154 HIS B CA 1
ATOM 4670 C C . HIS B 1 154 ? 18.922 18.016 -5.402 1 98.62 154 HIS B C 1
ATOM 4672 O O . HIS B 1 154 ? 18.938 17 -4.699 1 98.62 154 HIS B O 1
ATOM 4678 N N . VAL B 1 155 ? 17.969 18.406 -6.277 1 98.75 155 VAL B N 1
ATOM 4679 C CA . VAL B 1 155 ? 16.656 17.766 -6.191 1 98.75 155 VAL B CA 1
ATOM 4680 C C . VAL B 1 155 ? 16.469 16.812 -7.379 1 98.75 155 VAL B C 1
ATOM 4682 O O . VAL B 1 155 ? 16.672 17.203 -8.531 1 98.75 155 VAL B O 1
ATOM 4685 N N . TYR B 1 156 ? 16.109 15.609 -7.148 1 98.69 156 TYR B N 1
ATOM 4686 C CA . TYR B 1 156 ? 15.805 14.594 -8.148 1 98.69 156 TYR B CA 1
ATOM 4687 C C . TYR B 1 156 ? 14.367 14.102 -8.008 1 98.69 156 TYR B C 1
ATOM 4689 O O . TYR B 1 156 ? 13.781 14.18 -6.926 1 98.69 156 TYR B O 1
ATOM 4697 N N . THR B 1 157 ? 13.812 13.633 -9.07 1 98.31 157 THR B N 1
ATOM 4698 C CA . THR B 1 157 ? 12.43 13.148 -9.094 1 98.31 157 THR B CA 1
ATOM 4699 C C . THR B 1 157 ? 12.383 11.656 -9.414 1 98.31 157 THR B C 1
ATOM 4701 O O . THR B 1 157 ? 13.367 11.086 -9.891 1 98.31 157 THR B O 1
ATOM 4704 N N . MET B 1 158 ? 11.273 11.039 -9.148 1 98.25 158 MET B N 1
ATOM 4705 C CA . MET B 1 158 ? 11.117 9.609 -9.398 1 98.25 158 MET B CA 1
ATOM 4706 C C . MET B 1 158 ? 11.172 9.305 -10.898 1 98.25 158 MET B C 1
ATOM 4708 O O . MET B 1 158 ? 11.672 8.258 -11.305 1 98.25 158 MET B O 1
ATOM 4712 N N . GLU B 1 159 ? 10.688 10.242 -11.695 1 96.94 159 GLU B N 1
ATOM 4713 C CA . GLU B 1 159 ? 10.758 10.078 -13.148 1 96.94 159 GLU B CA 1
ATOM 4714 C C . GLU B 1 159 ? 12.195 9.938 -13.625 1 96.94 159 GLU B C 1
ATOM 4716 O O . GLU B 1 159 ? 12.492 9.133 -14.508 1 96.94 159 GLU B O 1
ATOM 4721 N N . GLN B 1 160 ? 13.023 10.727 -13.016 1 97.75 160 GLN B N 1
ATOM 4722 C CA . GLN B 1 160 ? 14.438 10.656 -13.375 1 97.75 160 GLN B CA 1
ATOM 4723 C C . GLN B 1 160 ? 15.039 9.312 -12.977 1 97.75 160 GLN B C 1
ATOM 4725 O O . GLN B 1 160 ? 15.859 8.75 -13.703 1 97.75 160 GLN B O 1
ATOM 4730 N N . VAL B 1 161 ? 14.648 8.797 -11.82 1 98.06 161 VAL B N 1
ATOM 4731 C CA . VAL B 1 161 ? 15.125 7.492 -11.375 1 98.06 161 VAL B CA 1
ATOM 4732 C C . VAL B 1 161 ? 14.625 6.406 -12.32 1 98.06 161 VAL B C 1
ATOM 4734 O O . VAL B 1 161 ? 15.391 5.539 -12.742 1 98.06 161 VAL B O 1
ATOM 4737 N N . ALA B 1 162 ? 13.359 6.43 -12.664 1 97.12 162 ALA B N 1
ATOM 4738 C CA . ALA B 1 162 ? 12.758 5.449 -13.562 1 97.12 162 ALA B CA 1
ATOM 4739 C C . ALA B 1 162 ? 13.445 5.469 -14.93 1 97.12 162 ALA B C 1
ATOM 4741 O O . ALA B 1 162 ? 13.617 4.422 -15.555 1 97.12 162 ALA B O 1
ATOM 4742 N N . GLU B 1 163 ? 13.742 6.688 -15.383 1 96.75 163 GLU B N 1
ATOM 4743 C CA . GLU B 1 163 ? 14.43 6.828 -16.656 1 96.75 163 GLU B CA 1
ATOM 4744 C C . GLU B 1 163 ? 15.828 6.234 -16.609 1 96.75 163 GLU B C 1
ATOM 4746 O O . GLU B 1 163 ? 16.297 5.633 -17.578 1 96.75 163 GLU B O 1
ATOM 4751 N N . ALA B 1 164 ? 16.469 6.363 -15.492 1 97.56 164 ALA B N 1
ATOM 4752 C CA . ALA B 1 164 ? 17.844 5.871 -15.336 1 97.56 164 ALA B CA 1
ATOM 4753 C C . ALA B 1 164 ? 17.859 4.352 -15.242 1 97.56 164 ALA B C 1
ATOM 4755 O O . ALA B 1 164 ? 18.828 3.713 -15.68 1 97.56 164 ALA B O 1
ATOM 4756 N N . TRP B 1 165 ? 16.844 3.754 -14.688 1 96.38 165 TRP B N 1
ATOM 4757 C CA . TRP B 1 165 ? 16.797 2.314 -14.461 1 96.38 165 TRP B CA 1
ATOM 4758 C C . TRP B 1 165 ? 15.461 1.741 -14.938 1 96.38 165 TRP B C 1
ATOM 4760 O O . TRP B 1 165 ? 14.672 1.23 -14.141 1 96.38 165 TRP B O 1
ATOM 4770 N N . PRO B 1 166 ? 15.266 1.646 -16.219 1 94.94 166 PRO B N 1
ATOM 4771 C CA . PRO B 1 166 ? 13.961 1.334 -16.797 1 94.94 166 PRO B CA 1
ATOM 4772 C C . PRO B 1 166 ? 13.477 -0.071 -16.453 1 94.94 166 PRO B C 1
ATOM 4774 O O . PRO B 1 166 ? 12.273 -0.331 -16.438 1 94.94 166 PRO B O 1
ATOM 4777 N N . LEU B 1 167 ? 14.32 -1.031 -16.062 1 94.12 167 LEU B N 1
ATOM 4778 C CA . LEU B 1 167 ? 13.953 -2.414 -15.773 1 94.12 167 LEU B CA 1
ATOM 4779 C C . LEU B 1 167 ? 13.359 -2.539 -14.375 1 94.12 167 LEU B C 1
ATOM 4781 O O . LEU B 1 167 ? 12.781 -3.574 -14.039 1 94.12 167 LEU B O 1
ATOM 4785 N N . LEU B 1 168 ? 13.414 -1.427 -13.656 1 95.25 168 LEU B N 1
ATOM 4786 C CA . LEU B 1 168 ? 13 -1.536 -12.258 1 95.25 168 LEU B CA 1
ATOM 4787 C C . LEU B 1 168 ? 11.5 -1.294 -12.125 1 95.25 168 LEU B C 1
ATOM 4789 O O . LEU B 1 168 ? 10.898 -1.642 -11.102 1 95.25 168 LEU B O 1
ATOM 4793 N N . ASP B 1 169 ? 10.898 -0.677 -13.055 1 94.06 169 ASP B N 1
ATOM 4794 C CA . ASP B 1 169 ? 9.453 -0.457 -13.062 1 94.06 169 ASP B CA 1
ATOM 4795 C C . ASP B 1 169 ? 8.75 -1.491 -13.938 1 94.06 169 ASP B C 1
ATOM 4797 O O . ASP B 1 169 ? 8.477 -1.239 -15.109 1 94.06 169 ASP B O 1
ATOM 4801 N N . MET B 1 170 ? 8.312 -2.619 -13.336 1 93.56 170 MET B N 1
ATOM 4802 C CA . MET B 1 170 ? 7.84 -3.725 -14.172 1 93.56 170 MET B CA 1
ATOM 4803 C C . MET B 1 170 ? 6.418 -4.125 -13.781 1 93.56 170 MET B C 1
ATOM 4805 O O . MET B 1 170 ? 5.867 -5.082 -14.336 1 93.56 170 MET B O 1
ATOM 4809 N N . VAL B 1 171 ? 5.82 -3.441 -12.836 1 95.44 171 VAL B N 1
ATOM 4810 C CA . VAL B 1 171 ? 4.43 -3.74 -12.5 1 95.44 171 VAL B CA 1
ATOM 4811 C C . VAL B 1 171 ? 3.527 -3.373 -13.68 1 95.44 171 VAL B C 1
ATOM 4813 O O . VAL B 1 171 ? 2.598 -4.113 -14.008 1 95.44 171 VAL B O 1
ATOM 4816 N N . ASN B 1 172 ? 3.807 -2.26 -14.312 1 96.06 172 ASN B N 1
ATOM 4817 C CA . ASN B 1 172 ? 3.043 -1.781 -15.461 1 96.06 172 ASN B CA 1
ATOM 4818 C C . ASN B 1 172 ? 3.355 -2.588 -16.719 1 96.06 172 ASN B C 1
ATOM 4820 O O . ASN B 1 172 ? 4.453 -2.482 -17.266 1 96.06 172 ASN B O 1
ATOM 4824 N N . HIS B 1 173 ? 2.387 -3.311 -17.234 1 93.94 173 HIS B N 1
ATOM 4825 C CA . HIS B 1 173 ? 2.582 -4.168 -18.391 1 93.94 173 HIS B CA 1
ATOM 4826 C C . HIS B 1 173 ? 2.959 -3.348 -19.625 1 93.94 173 HIS B C 1
ATOM 4828 O O . HIS B 1 173 ? 3.715 -3.816 -20.484 1 93.94 173 HIS B O 1
ATOM 4834 N N . GLU B 1 174 ? 2.432 -2.146 -19.703 1 94 174 GLU B N 1
ATOM 4835 C CA . GLU B 1 174 ? 2.781 -1.294 -20.844 1 94 174 GLU B CA 1
ATOM 4836 C C . GLU B 1 174 ? 4.262 -0.921 -20.812 1 94 174 GLU B C 1
ATOM 4838 O O . GLU B 1 174 ? 4.898 -0.816 -21.859 1 94 174 GLU B O 1
ATOM 4843 N N . ASN B 1 175 ? 4.773 -0.674 -19.609 1 93.44 175 ASN B N 1
ATOM 4844 C CA . ASN B 1 175 ? 6.203 -0.404 -19.5 1 93.44 175 ASN B CA 1
ATOM 4845 C C . ASN B 1 175 ? 7.035 -1.623 -19.891 1 93.44 175 ASN B C 1
ATOM 4847 O O . ASN B 1 175 ? 8.102 -1.485 -20.5 1 93.44 175 ASN B O 1
ATOM 4851 N N . ARG B 1 176 ? 6.582 -2.844 -19.562 1 92.06 176 ARG B N 1
ATOM 4852 C CA . ARG B 1 176 ? 7.27 -4.066 -19.969 1 92.06 176 ARG B CA 1
ATOM 4853 C C . ARG B 1 176 ? 7.41 -4.137 -21.484 1 92.06 176 ARG B C 1
ATOM 4855 O O . ARG B 1 176 ? 8.469 -4.508 -22 1 92.06 176 ARG B O 1
ATOM 4862 N N . LYS B 1 177 ? 6.348 -3.799 -22.141 1 91.5 177 LYS B N 1
ATOM 4863 C CA . LYS B 1 177 ? 6.363 -3.818 -23.594 1 91.5 177 LYS B CA 1
ATOM 4864 C C . LYS B 1 177 ? 7.371 -2.816 -24.156 1 91.5 177 LYS B C 1
ATOM 4866 O O . LYS B 1 177 ? 8.078 -3.109 -25.125 1 91.5 177 LYS B O 1
ATOM 4871 N N . ILE B 1 178 ? 7.414 -1.67 -23.531 1 93.31 178 ILE B N 1
ATOM 4872 C CA . ILE B 1 178 ? 8.312 -0.609 -23.969 1 93.31 178 ILE B CA 1
ATOM 4873 C C . ILE B 1 178 ? 9.766 -1.049 -23.781 1 93.31 178 ILE B C 1
ATOM 4875 O O . ILE B 1 178 ? 10.578 -0.927 -24.703 1 93.31 178 ILE B O 1
ATOM 4879 N N . VAL B 1 179 ? 10.047 -1.579 -22.656 1 92.06 179 VAL B N 1
ATOM 4880 C CA . VAL B 1 179 ? 11.406 -1.985 -22.312 1 92.06 179 VAL B CA 1
ATOM 4881 C C . VAL B 1 179 ? 11.828 -3.156 -23.203 1 92.06 179 VAL B C 1
ATOM 4883 O O . VAL B 1 179 ? 12.992 -3.268 -23.594 1 92.06 179 VAL B O 1
ATOM 4886 N N . ALA B 1 180 ? 10.898 -4.062 -23.547 1 87.69 180 ALA B N 1
ATOM 4887 C CA . ALA B 1 180 ? 11.188 -5.219 -24.391 1 87.69 180 ALA B CA 1
ATOM 4888 C C . ALA B 1 180 ? 11.695 -4.781 -25.766 1 87.69 180 ALA B C 1
ATOM 4890 O O . ALA B 1 180 ? 12.477 -5.496 -26.391 1 87.69 180 ALA B O 1
ATOM 4891 N N . LYS B 1 181 ? 11.273 -3.621 -26.203 1 92.31 181 LYS B N 1
ATOM 4892 C CA . LYS B 1 181 ? 11.695 -3.096 -27.5 1 92.31 181 LYS B CA 1
ATOM 4893 C C . LYS B 1 181 ? 13.086 -2.48 -27.406 1 92.31 181 LYS B C 1
ATOM 4895 O O . LYS B 1 181 ? 13.742 -2.27 -28.422 1 92.31 181 LYS B O 1
ATOM 4900 N N . GLY B 1 182 ? 13.461 -2.102 -26.266 1 92.5 182 GLY B N 1
ATOM 4901 C CA . GLY B 1 182 ? 14.781 -1.538 -26.031 1 92.5 182 GLY B CA 1
ATOM 4902 C C . GLY B 1 182 ? 14.82 -0.578 -24.859 1 92.5 182 GLY B C 1
ATOM 4903 O O . GLY B 1 182 ? 13.82 0.071 -24.547 1 92.5 182 GLY B O 1
ATOM 4904 N N . TYR B 1 183 ? 15.914 -0.603 -24.141 1 92.56 183 TYR B N 1
ATOM 4905 C CA . TYR B 1 183 ? 16.109 0.319 -23.031 1 92.56 183 TYR B CA 1
ATOM 4906 C C . TYR B 1 183 ? 17.594 0.64 -22.844 1 92.56 183 TYR B C 1
ATOM 4908 O O . TYR B 1 183 ? 18.453 -0.055 -23.391 1 92.56 183 TYR B O 1
ATOM 4916 N N . LYS B 1 184 ? 17.859 1.788 -22.25 1 94.19 184 LYS B N 1
ATOM 4917 C CA . LYS B 1 184 ? 19.219 2.186 -21.875 1 94.19 184 LYS B CA 1
ATOM 4918 C C . LYS B 1 184 ? 19.281 2.568 -20.391 1 94.19 184 LYS B C 1
ATOM 4920 O O . LYS B 1 184 ? 18.484 3.377 -19.922 1 94.19 184 LYS B O 1
ATOM 4925 N N . GLU B 1 185 ? 20.188 1.964 -19.656 1 94.88 185 GLU B N 1
ATOM 4926 C CA . GLU B 1 185 ? 20.422 2.318 -18.266 1 94.88 185 GLU B CA 1
ATOM 4927 C C . GLU B 1 185 ? 21.438 3.457 -18.141 1 94.88 185 GLU B C 1
ATOM 4929 O O . GLU B 1 185 ? 22.297 3.611 -19 1 94.88 185 GLU B O 1
ATOM 4934 N N . ASN B 1 186 ? 21.234 4.309 -17.156 1 96.56 186 ASN B N 1
ATOM 4935 C CA . ASN B 1 186 ? 22.188 5.383 -16.875 1 96.56 186 ASN B CA 1
ATOM 4936 C C . ASN B 1 186 ? 23.016 5.09 -15.633 1 96.56 186 ASN B C 1
ATOM 4938 O O . ASN B 1 186 ? 22.703 5.555 -14.539 1 96.56 186 ASN B O 1
ATOM 4942 N N . LYS B 1 187 ? 24.109 4.449 -15.805 1 92.69 187 LYS B N 1
ATOM 4943 C CA . LYS B 1 187 ? 24.969 4.039 -14.703 1 92.69 187 LYS B CA 1
ATOM 4944 C C . LYS B 1 187 ? 25.562 5.254 -13.992 1 92.69 187 LYS B C 1
ATOM 4946 O O . LYS B 1 187 ? 26.031 5.152 -12.859 1 92.69 187 LYS B O 1
ATOM 4951 N N . ASP B 1 188 ? 25.531 6.426 -14.664 1 96 188 ASP B N 1
ATOM 4952 C CA . ASP B 1 188 ? 26.125 7.633 -14.102 1 96 188 ASP B CA 1
ATOM 4953 C C . ASP B 1 188 ? 25.109 8.406 -13.266 1 96 188 ASP B C 1
ATOM 4955 O O . ASP B 1 188 ? 25.438 9.438 -12.672 1 96 188 ASP B O 1
ATOM 4959 N N . PHE B 1 189 ? 23.906 7.902 -13.242 1 97.44 189 PHE B N 1
ATOM 4960 C CA . PHE B 1 189 ? 22.938 8.539 -12.367 1 97.44 189 PHE B CA 1
ATOM 4961 C C . PHE B 1 189 ? 23.438 8.586 -10.93 1 97.44 189 PHE B C 1
ATOM 4963 O O . PHE B 1 189 ? 23.938 7.59 -10.406 1 97.44 189 PHE B O 1
ATOM 4970 N N . PRO B 1 190 ? 23.312 9.75 -10.336 1 97.75 190 PRO B N 1
ATOM 4971 C CA . PRO B 1 190 ? 23.938 9.898 -9.016 1 97.75 190 PRO B CA 1
ATOM 4972 C C . PRO B 1 190 ? 23.203 9.102 -7.938 1 97.75 190 PRO B C 1
ATOM 4974 O O . PRO B 1 190 ? 22 8.836 -8.062 1 97.75 190 PRO B O 1
ATOM 4977 N N . ARG B 1 191 ? 23.984 8.766 -6.91 1 98.31 191 ARG B N 1
ATOM 4978 C CA . ARG B 1 191 ? 23.406 8.117 -5.738 1 98.31 191 ARG B CA 1
ATOM 4979 C C . ARG B 1 191 ? 22.531 9.086 -4.957 1 98.31 191 ARG B C 1
ATOM 4981 O O . ARG B 1 191 ? 22.953 10.195 -4.645 1 98.31 191 ARG B O 1
ATOM 4988 N N . ILE B 1 192 ? 21.297 8.711 -4.691 1 98.75 192 ILE B N 1
ATOM 4989 C CA . ILE B 1 192 ? 20.406 9.477 -3.834 1 98.75 192 ILE B CA 1
ATOM 4990 C C . ILE B 1 192 ? 20.859 9.367 -2.383 1 98.75 192 ILE B C 1
ATOM 4992 O O . ILE B 1 192 ? 21.156 8.273 -1.896 1 98.75 192 ILE B O 1
ATOM 4996 N N . GLU B 1 193 ? 20.859 10.508 -1.711 1 98.75 193 GLU B N 1
ATOM 4997 C CA . GLU B 1 193 ? 21.406 10.531 -0.357 1 98.75 193 GLU B CA 1
ATOM 4998 C C . GLU B 1 193 ? 20.281 10.562 0.687 1 98.75 193 GLU B C 1
ATOM 5000 O O . GLU B 1 193 ? 20.5 10.156 1.831 1 98.75 193 GLU B O 1
ATOM 5005 N N . ALA B 1 194 ? 19.141 11.055 0.316 1 98.69 194 ALA B N 1
ATOM 5006 C CA . ALA B 1 194 ? 17.984 11.109 1.2 1 98.69 194 ALA B CA 1
ATOM 5007 C C . ALA B 1 194 ? 16.672 11.133 0.399 1 98.69 194 ALA B C 1
ATOM 5009 O O . ALA B 1 194 ? 16.656 11.594 -0.744 1 98.69 194 ALA B O 1
ATOM 5010 N N . ILE B 1 195 ? 15.68 10.586 0.955 1 98.81 195 ILE B N 1
ATOM 5011 C CA . ILE B 1 195 ? 14.352 10.609 0.366 1 98.81 195 ILE B CA 1
ATOM 5012 C C . ILE B 1 195 ? 13.445 11.547 1.165 1 98.81 195 ILE B C 1
ATOM 5014 O O . ILE B 1 195 ? 13.375 11.453 2.393 1 98.81 195 ILE B O 1
ATOM 5018 N N . VAL B 1 196 ? 12.82 12.508 0.481 1 98.56 196 VAL B N 1
ATOM 5019 C CA . VAL B 1 196 ? 11.867 13.43 1.094 1 98.56 196 VAL B CA 1
ATOM 5020 C C . VAL B 1 196 ? 10.469 13.148 0.562 1 98.56 196 VAL B C 1
ATOM 5022 O O . VAL B 1 196 ? 10.156 13.469 -0.586 1 98.56 196 VAL B O 1
ATOM 5025 N N . LEU B 1 197 ? 9.664 12.555 1.415 1 98.5 197 LEU B N 1
ATOM 5026 C CA . LEU B 1 197 ? 8.273 12.266 1.099 1 98.5 197 LEU B CA 1
ATOM 5027 C C . LEU B 1 197 ? 7.371 13.438 1.474 1 98.5 197 LEU B C 1
ATOM 5029 O O . LEU B 1 197 ? 6.91 13.531 2.613 1 98.5 197 LEU B O 1
ATOM 5033 N N . MET B 1 198 ? 6.988 14.266 0.512 1 96.94 198 MET B N 1
ATOM 5034 C CA . MET B 1 198 ? 6.301 15.531 0.774 1 96.94 198 MET B CA 1
ATOM 5035 C C . MET B 1 198 ? 4.789 15.359 0.651 1 96.94 198 MET B C 1
ATOM 5037 O O . MET B 1 198 ? 4.023 16.203 1.127 1 96.94 198 MET B O 1
ATOM 5041 N N . GLY B 1 199 ? 4.379 14.367 0.003 1 96.44 199 GLY B N 1
ATOM 5042 C CA . GLY B 1 199 ? 2.992 14.016 -0.251 1 96.44 199 GLY B CA 1
ATOM 5043 C C . GLY B 1 199 ? 2.838 12.734 -1.052 1 96.44 199 GLY B C 1
ATOM 5044 O O . GLY B 1 199 ? 3.818 12.203 -1.576 1 96.44 199 GLY B O 1
ATOM 5045 N N . GLU B 1 200 ? 1.584 12.266 -1.129 1 96.44 200 GLU B N 1
ATOM 5046 C CA . GLU B 1 200 ? 1.347 11.055 -1.903 1 96.44 200 GLU B CA 1
ATOM 5047 C C . GLU B 1 200 ? 1.46 11.32 -3.4 1 96.44 200 GLU B C 1
ATOM 5049 O O . GLU B 1 200 ? 0.97 12.344 -3.893 1 96.44 200 GLU B O 1
ATOM 5054 N N . PRO B 1 201 ? 2.148 10.453 -4.105 1 97.69 201 PRO B N 1
ATOM 5055 C CA . PRO B 1 201 ? 2.178 10.539 -5.566 1 97.69 201 PRO B CA 1
ATOM 5056 C C . PRO B 1 201 ? 0.964 9.875 -6.219 1 97.69 201 PRO B C 1
ATOM 5058 O O . PRO B 1 201 ? 0.003 9.523 -5.527 1 97.69 201 PRO B O 1
ATOM 5061 N N . VAL B 1 202 ? 0.962 9.844 -7.543 1 97.5 202 VAL B N 1
ATOM 5062 C CA . VAL B 1 202 ? 0.156 8.891 -8.297 1 97.5 202 VAL B CA 1
ATOM 5063 C C . VAL B 1 202 ? 1.038 7.742 -8.789 1 97.5 202 VAL B C 1
ATOM 5065 O O . VAL B 1 202 ? 2.236 7.707 -8.5 1 97.5 202 VAL B O 1
ATOM 5068 N N . GLN B 1 203 ? 0.454 6.754 -9.383 1 97.62 203 GLN B N 1
ATOM 5069 C CA . GLN B 1 203 ? 1.212 5.59 -9.828 1 97.62 203 GLN B CA 1
ATOM 5070 C C . GLN B 1 203 ? 1.954 4.938 -8.664 1 97.62 203 GLN B C 1
ATOM 5072 O O . GLN B 1 203 ? 3.162 4.707 -8.742 1 97.62 203 GLN B O 1
ATOM 5077 N N . TRP B 1 204 ? 1.216 4.645 -7.637 1 98.81 204 TRP B N 1
ATOM 5078 C CA . TRP B 1 204 ? 1.815 4.125 -6.41 1 98.81 204 TRP B CA 1
ATOM 5079 C C . TRP B 1 204 ? 2.66 2.887 -6.699 1 98.81 204 TRP B C 1
ATOM 5081 O O . TRP B 1 204 ? 3.668 2.645 -6.031 1 98.81 204 TRP B O 1
ATOM 5091 N N . GLU B 1 205 ? 2.293 2.057 -7.727 1 98.44 205 GLU B N 1
ATOM 5092 C CA . GLU B 1 205 ? 3.035 0.838 -8.039 1 98.44 205 GLU B CA 1
ATOM 5093 C C . GLU B 1 205 ? 4.488 1.151 -8.391 1 98.44 205 GLU B C 1
ATOM 5095 O O . GLU B 1 205 ? 5.406 0.48 -7.914 1 98.44 205 GLU B O 1
ATOM 5100 N N . MET B 1 206 ? 4.684 2.143 -9.195 1 98.06 206 MET B N 1
ATOM 5101 C CA . MET B 1 206 ? 6.039 2.521 -9.594 1 98.06 206 MET B CA 1
ATOM 5102 C C . MET B 1 206 ? 6.793 3.141 -8.422 1 98.06 206 MET B C 1
ATOM 5104 O O . MET B 1 206 ? 7.938 2.77 -8.148 1 98.06 206 MET B O 1
ATOM 5108 N N . TYR B 1 207 ? 6.133 4.09 -7.754 1 98.75 207 TYR B N 1
ATOM 5109 C CA . TYR B 1 207 ? 6.789 4.812 -6.668 1 98.75 207 TYR B CA 1
ATOM 5110 C C . TYR B 1 207 ? 7.172 3.865 -5.535 1 98.75 207 TYR B C 1
ATOM 5112 O O . TYR B 1 207 ? 8.289 3.926 -5.02 1 98.75 207 TYR B O 1
ATOM 5120 N N . LEU B 1 208 ? 6.285 2.98 -5.156 1 98.81 208 LEU B N 1
ATOM 5121 C CA . LEU B 1 208 ? 6.57 2.049 -4.07 1 98.81 208 LEU B CA 1
ATOM 5122 C C . LEU B 1 208 ? 7.711 1.108 -4.445 1 98.81 208 LEU B C 1
ATOM 5124 O O . LEU B 1 208 ? 8.617 0.877 -3.645 1 98.81 208 LEU B O 1
ATOM 5128 N N . GLN B 1 209 ? 7.676 0.553 -5.676 1 98.31 209 GLN B N 1
ATOM 5129 C CA . GLN B 1 209 ? 8.734 -0.339 -6.141 1 98.31 209 GLN B CA 1
ATOM 5130 C C . GLN B 1 209 ? 10.094 0.355 -6.102 1 98.31 209 GLN B C 1
ATOM 5132 O O . GLN B 1 209 ? 11.055 -0.175 -5.535 1 98.31 209 GLN B O 1
ATOM 5137 N N . LEU B 1 210 ? 10.172 1.546 -6.641 1 98.44 210 LEU B N 1
ATOM 5138 C CA . LEU B 1 210 ? 11.453 2.223 -6.801 1 98.44 210 LEU B CA 1
ATOM 5139 C C . LEU B 1 210 ? 11.953 2.758 -5.461 1 98.44 210 LEU B C 1
ATOM 5141 O O . LEU B 1 210 ? 13.164 2.791 -5.215 1 98.44 210 LEU B O 1
ATOM 5145 N N . LEU B 1 211 ? 11.031 3.223 -4.621 1 98.81 211 LEU B N 1
ATOM 5146 C CA . LEU B 1 211 ? 11.438 3.639 -3.285 1 98.81 211 LEU B CA 1
ATOM 5147 C C . LEU B 1 211 ? 12.07 2.479 -2.523 1 98.81 211 LEU B C 1
ATOM 5149 O O . LEU B 1 211 ? 13.109 2.643 -1.886 1 98.81 211 LEU B O 1
ATOM 5153 N N . ILE B 1 212 ? 11.469 1.316 -2.604 1 98.31 212 ILE B N 1
ATOM 5154 C CA . ILE B 1 212 ? 12 0.15 -1.908 1 98.31 212 ILE B CA 1
ATOM 5155 C C . ILE B 1 212 ? 13.359 -0.227 -2.502 1 98.31 212 ILE B C 1
ATOM 5157 O O . ILE B 1 212 ? 14.289 -0.563 -1.769 1 98.31 212 ILE B O 1
ATOM 5161 N N . ASP B 1 213 ? 13.461 -0.161 -3.838 1 98.12 213 ASP B N 1
ATOM 5162 C CA . ASP B 1 213 ? 14.75 -0.43 -4.477 1 98.12 213 ASP B CA 1
ATOM 5163 C C . ASP B 1 213 ? 15.828 0.508 -3.945 1 98.12 213 ASP B C 1
ATOM 5165 O O . ASP B 1 213 ? 16.938 0.071 -3.633 1 98.12 213 ASP B O 1
ATOM 5169 N N . LEU B 1 214 ? 15.516 1.789 -3.854 1 98.56 214 LEU B N 1
ATOM 5170 C CA . LEU B 1 214 ? 16.469 2.781 -3.369 1 98.56 214 LEU B CA 1
ATOM 5171 C C . LEU B 1 214 ? 16.828 2.52 -1.91 1 98.56 214 LEU B C 1
ATOM 5173 O O . LEU B 1 214 ? 18 2.611 -1.53 1 98.56 214 LEU B O 1
ATOM 5177 N N . LEU B 1 215 ? 15.852 2.193 -1.119 1 98.5 215 LEU B N 1
ATOM 5178 C CA . LEU B 1 215 ? 16.078 1.908 0.293 1 98.5 215 LEU B CA 1
ATOM 5179 C C . LEU B 1 215 ? 16.938 0.661 0.462 1 98.5 215 LEU B C 1
ATOM 5181 O O . LEU B 1 215 ? 17.844 0.631 1.308 1 98.5 215 LEU B O 1
ATOM 5185 N N . MET B 1 216 ? 16.719 -0.385 -0.382 1 97.12 216 MET B N 1
ATOM 5186 C CA . MET B 1 216 ? 17.422 -1.661 -0.292 1 97.12 216 MET B CA 1
ATOM 5187 C C . MET B 1 216 ? 18.859 -1.518 -0.756 1 97.12 216 MET B C 1
ATOM 5189 O O . MET B 1 216 ? 19.719 -2.33 -0.398 1 97.12 216 MET B O 1
ATOM 5193 N N . THR B 1 217 ? 19.188 -0.471 -1.549 1 97.12 217 THR B N 1
ATOM 5194 C CA . THR B 1 217 ? 20.5 -0.362 -2.186 1 97.12 217 THR B CA 1
ATOM 5195 C C . THR B 1 217 ? 21.219 0.887 -1.705 1 97.12 217 THR B C 1
ATOM 5197 O O . THR B 1 217 ? 22.234 1.286 -2.293 1 97.12 217 THR B O 1
ATOM 5200 N N . ASP B 1 218 ? 20.672 1.518 -0.749 1 96.75 218 ASP B N 1
ATOM 5201 C CA . ASP B 1 218 ? 21.266 2.715 -0.159 1 96.75 218 ASP B CA 1
ATOM 5202 C C . ASP B 1 218 ? 21.438 3.809 -1.207 1 96.75 218 ASP B C 1
ATOM 5204 O O . ASP B 1 218 ? 22.531 4.395 -1.319 1 96.75 218 ASP B O 1
ATOM 5208 N N . GLY B 1 219 ? 20.438 3.939 -2.08 1 98 219 GLY B N 1
ATOM 5209 C CA . GLY B 1 219 ? 20.328 5.109 -2.934 1 98 219 GLY B CA 1
ATOM 5210 C C . GLY B 1 219 ? 20.812 4.863 -4.352 1 98 219 GLY B C 1
ATOM 5211 O O . GLY B 1 219 ? 20.719 5.746 -5.207 1 98 219 GLY B O 1
ATOM 5212 N N . LYS B 1 220 ? 21.359 3.705 -4.691 1 97 220 LYS B N 1
ATOM 5213 C CA . LYS B 1 220 ? 21.812 3.379 -6.039 1 97 220 LYS B CA 1
ATOM 5214 C C . LYS B 1 220 ? 21.359 1.979 -6.449 1 97 220 LYS B C 1
ATOM 5216 O O . LYS B 1 220 ? 22.062 0.998 -6.203 1 97 220 LYS B O 1
ATOM 5221 N N . PRO B 1 221 ? 20.234 1.873 -7.164 1 96.25 221 PRO B N 1
ATOM 5222 C CA . PRO B 1 221 ? 19.609 0.569 -7.43 1 96.25 221 PRO B CA 1
ATOM 5223 C C . PRO B 1 221 ? 20.172 -0.101 -8.68 1 96.25 221 PRO B C 1
ATOM 5225 O O . PRO B 1 221 ? 19.406 -0.575 -9.523 1 96.25 221 PRO B O 1
ATOM 5228 N N . ASP B 1 222 ? 21.5 -0.302 -8.75 1 93 222 ASP B N 1
ATOM 5229 C CA . ASP B 1 222 ? 22.172 -0.83 -9.938 1 93 222 ASP B CA 1
ATOM 5230 C C . ASP B 1 222 ? 22.609 -2.277 -9.727 1 93 222 ASP B C 1
ATOM 5232 O O . ASP B 1 222 ? 23.219 -2.883 -10.609 1 93 222 ASP B O 1
ATOM 5236 N N . HIS B 1 223 ? 22.281 -2.834 -8.508 1 90.75 223 HIS B N 1
ATOM 5237 C CA . HIS B 1 223 ? 22.625 -4.223 -8.227 1 90.75 223 HIS B CA 1
ATOM 5238 C C . HIS B 1 223 ? 21.719 -4.801 -7.137 1 90.75 223 HIS B C 1
ATOM 5240 O O . HIS B 1 223 ? 21.078 -4.055 -6.391 1 90.75 223 HIS B O 1
ATOM 5246 N N . LYS B 1 224 ? 21.688 -6.059 -7.059 1 87.88 224 LYS B N 1
ATOM 5247 C CA . LYS B 1 224 ? 21.016 -6.719 -5.945 1 87.88 224 LYS B CA 1
ATOM 5248 C C . LYS B 1 224 ? 21.891 -6.723 -4.695 1 87.88 224 LYS B C 1
ATOM 5250 O O . LYS B 1 224 ? 23.047 -7.16 -4.742 1 87.88 224 LYS B O 1
ATOM 5255 N N . PRO B 1 225 ? 21.359 -6.266 -3.645 1 88.75 225 PRO B N 1
ATOM 5256 C CA . PRO B 1 225 ? 22.156 -6.332 -2.418 1 88.75 225 PRO B CA 1
ATOM 5257 C C . PRO B 1 225 ? 22.438 -7.766 -1.965 1 88.75 225 PRO B C 1
ATOM 5259 O O . PRO B 1 225 ? 21.594 -8.648 -2.182 1 88.75 225 PRO B O 1
ATOM 5262 N N . GLU B 1 226 ? 23.531 -7.996 -1.318 1 83.88 226 GLU B N 1
ATOM 5263 C CA . GLU B 1 226 ? 23.891 -9.312 -0.805 1 83.88 226 GLU B CA 1
ATOM 5264 C C . GLU B 1 226 ? 23.031 -9.703 0.387 1 83.88 226 GLU B C 1
ATOM 5266 O O . GLU B 1 226 ? 22.703 -10.875 0.562 1 83.88 226 GLU B O 1
ATOM 5271 N N . ALA B 1 227 ? 22.766 -8.688 1.146 1 86.56 227 ALA B N 1
ATOM 5272 C CA . ALA B 1 227 ? 21.906 -8.875 2.312 1 86.56 227 ALA B CA 1
ATOM 5273 C C . ALA B 1 227 ? 20.906 -7.727 2.455 1 86.56 227 ALA B C 1
ATOM 5275 O O . ALA B 1 227 ? 21.156 -6.617 1.976 1 86.56 227 ALA B O 1
ATOM 5276 N N . ASN B 1 228 ? 19.828 -8.094 3.039 1 88.25 228 ASN B N 1
ATOM 5277 C CA . ASN B 1 228 ? 18.859 -7.035 3.32 1 88.25 228 ASN B CA 1
ATOM 5278 C C . ASN B 1 228 ? 19.422 -6.016 4.309 1 88.25 228 ASN B C 1
ATOM 5280 O O . ASN B 1 228 ? 19.984 -6.395 5.348 1 88.25 228 ASN B O 1
ATOM 5284 N N . PRO B 1 229 ? 19.328 -4.809 4.086 1 90.56 229 PRO B N 1
ATOM 5285 C CA . PRO B 1 229 ? 19.922 -3.787 4.945 1 90.56 229 PRO B CA 1
ATOM 5286 C C . PRO B 1 229 ? 19.109 -3.539 6.219 1 90.56 22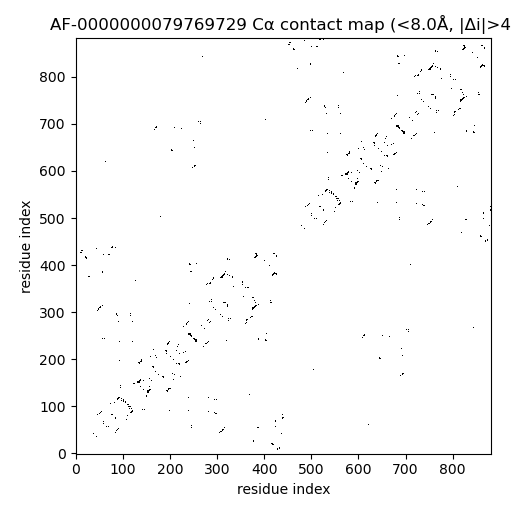9 PRO B C 1
ATOM 5288 O O . PRO B 1 229 ? 17.891 -3.359 6.16 1 90.56 229 PRO B O 1
ATOM 5291 N N . LYS B 1 230 ? 19.844 -3.496 7.312 1 91 230 LYS B N 1
ATOM 5292 C CA . LYS B 1 230 ? 19.219 -3.111 8.57 1 91 230 LYS B CA 1
ATOM 5293 C C . LYS B 1 230 ? 18.984 -1.604 8.633 1 91 230 LYS B C 1
ATOM 5295 O O . LYS B 1 230 ? 18.062 -1.141 9.305 1 91 230 LYS B O 1
ATOM 5300 N N . ASN B 1 231 ? 19.922 -0.922 7.969 1 94.19 231 ASN B N 1
ATOM 5301 C CA . ASN B 1 231 ? 19.828 0.53 7.863 1 94.19 231 ASN B CA 1
ATOM 5302 C C . ASN B 1 231 ? 19.703 0.98 6.41 1 94.19 231 ASN B C 1
ATOM 5304 O O . ASN B 1 231 ? 20.125 0.267 5.496 1 94.19 231 ASN B O 1
ATOM 5308 N N . HIS B 1 232 ? 19.078 2.008 6.176 1 97.06 232 HIS B N 1
ATOM 5309 C CA . HIS B 1 232 ? 18.891 2.562 4.84 1 97.06 232 HIS B CA 1
ATOM 5310 C C . HIS B 1 232 ? 19.109 4.074 4.836 1 97.06 232 HIS B C 1
ATOM 5312 O O . HIS B 1 232 ? 19.297 4.68 5.891 1 97.06 232 HIS B O 1
ATOM 5318 N N . LEU B 1 233 ? 19.172 4.695 3.646 1 97.56 233 LEU B N 1
ATOM 5319 C CA . LEU B 1 233 ? 19.359 6.137 3.535 1 97.56 233 LEU B CA 1
ATOM 5320 C C . LEU B 1 233 ? 18.25 6.883 4.277 1 97.56 233 LEU B C 1
ATOM 5322 O O . LEU B 1 233 ? 17.172 6.336 4.496 1 97.56 233 LEU B O 1
ATOM 5326 N N . PRO B 1 234 ? 18.5 8.148 4.707 1 98 234 PRO B N 1
ATOM 5327 C CA . PRO B 1 234 ? 17.547 8.922 5.496 1 98 234 PRO B CA 1
ATOM 5328 C C . PRO B 1 234 ? 16.219 9.156 4.758 1 98 234 PRO B C 1
ATOM 5330 O O . PRO B 1 234 ? 16.234 9.414 3.551 1 98 234 PRO B O 1
ATOM 5333 N N . VAL B 1 235 ? 15.18 9.008 5.504 1 98.5 235 VAL B N 1
ATOM 5334 C CA . VAL B 1 235 ? 13.836 9.273 4.992 1 98.5 235 VAL B CA 1
ATOM 5335 C C . VAL B 1 235 ? 13.188 10.383 5.812 1 98.5 235 VAL B C 1
ATOM 5337 O O . VAL B 1 235 ? 13.016 10.25 7.027 1 98.5 235 VAL B O 1
ATOM 5340 N N . LEU B 1 236 ? 12.922 11.531 5.203 1 98 236 LEU B N 1
ATOM 5341 C CA . LEU B 1 236 ? 12.117 12.617 5.75 1 98 236 LEU B CA 1
ATOM 5342 C C . LEU B 1 236 ? 10.703 12.586 5.188 1 98 236 LEU B C 1
ATOM 5344 O O . LEU B 1 236 ? 10.516 12.586 3.969 1 98 236 LEU B O 1
ATOM 5348 N N . ALA B 1 237 ? 9.727 12.484 6.02 1 97.75 237 ALA B N 1
ATOM 5349 C CA . ALA B 1 237 ? 8.352 12.383 5.551 1 97.75 237 ALA B CA 1
ATOM 5350 C C . ALA B 1 237 ? 7.477 13.461 6.184 1 97.75 237 ALA B C 1
ATOM 5352 O O . ALA B 1 237 ? 7.711 13.867 7.324 1 97.75 237 ALA B O 1
ATOM 5353 N N . CYS B 1 238 ? 6.52 13.891 5.34 1 95.31 238 CYS B N 1
ATOM 5354 C CA . CYS B 1 238 ? 5.527 14.828 5.848 1 95.31 238 CYS B CA 1
ATOM 5355 C C . CYS B 1 238 ? 4.117 14.289 5.664 1 95.31 238 CYS B C 1
ATOM 5357 O O . CYS B 1 238 ? 3.916 13.289 4.965 1 95.31 238 CYS B O 1
ATOM 5359 N N . ASN B 1 239 ? 3.146 14.828 6.32 1 91.44 239 ASN B N 1
ATOM 5360 C CA . ASN B 1 239 ? 1.735 14.484 6.172 1 91.44 239 ASN B CA 1
ATOM 5361 C C . ASN B 1 239 ? 1.473 13.023 6.516 1 91.44 239 ASN B C 1
ATOM 5363 O O . ASN B 1 239 ? 1.435 12.172 5.625 1 91.44 239 ASN B O 1
ATOM 5367 N N . MET B 1 240 ? 1.137 12.727 7.691 1 90.5 240 MET B N 1
ATOM 5368 C CA . MET B 1 240 ? 0.925 11.352 8.148 1 90.5 240 MET B CA 1
ATOM 5369 C C . MET B 1 240 ? -0.563 11.023 8.211 1 90.5 240 MET B C 1
ATOM 5371 O O . MET B 1 240 ? -0.949 9.969 8.711 1 90.5 240 MET B O 1
ATOM 5375 N N . ASP B 1 241 ? -1.409 11.852 7.559 1 90.69 241 ASP B N 1
ATOM 5376 C CA . ASP B 1 241 ? -2.85 11.617 7.559 1 90.69 241 ASP B CA 1
ATOM 5377 C C . ASP B 1 241 ? -3.207 10.375 6.746 1 90.69 241 ASP B C 1
ATOM 5379 O O . ASP B 1 241 ? -2.975 10.328 5.535 1 90.69 241 ASP B O 1
ATOM 5383 N N . LEU B 1 242 ? -3.795 9.469 7.445 1 94.62 242 LEU B N 1
ATOM 5384 C CA . LEU B 1 242 ? -4.312 8.328 6.703 1 94.62 242 LEU B CA 1
ATOM 5385 C C . LEU B 1 242 ? -5.504 8.734 5.84 1 94.62 242 LEU B C 1
ATOM 5387 O O . LEU B 1 242 ? -5.586 8.359 4.668 1 94.62 242 LEU B O 1
ATOM 5391 N N . LEU B 1 243 ? -6.395 9.555 6.5 1 93.12 243 LEU B N 1
ATOM 5392 C CA . LEU B 1 243 ? -7.637 9.977 5.863 1 93.12 243 LEU B CA 1
ATOM 5393 C C . LEU B 1 243 ? -7.832 11.484 5.996 1 93.12 243 LEU B C 1
ATOM 5395 O O . LEU B 1 243 ? -7.398 12.086 6.984 1 93.12 243 LEU B O 1
ATOM 5399 N N . TYR B 1 244 ? -8.469 12.078 5.039 1 90.88 244 TYR B N 1
ATOM 5400 C CA . TYR B 1 244 ? -8.93 13.461 5.117 1 90.88 244 TYR B CA 1
ATOM 5401 C C . TYR B 1 244 ? -10.336 13.594 4.559 1 90.88 244 TYR B C 1
ATOM 5403 O O . TYR B 1 244 ? -10.82 12.719 3.838 1 90.88 244 TYR B O 1
ATOM 5411 N N . MET B 1 245 ? -10.984 14.648 4.961 1 89.5 245 MET B N 1
ATOM 5412 C CA . MET B 1 245 ? -12.359 14.844 4.516 1 89.5 245 MET B CA 1
ATOM 5413 C C . MET B 1 245 ? -12.438 15.906 3.422 1 89.5 245 MET B C 1
ATOM 5415 O O . MET B 1 245 ? -12.172 17.078 3.676 1 89.5 245 MET B O 1
ATOM 5419 N N . GLY B 1 246 ? -12.789 15.484 2.268 1 87.56 246 GLY B N 1
ATOM 5420 C CA . GLY B 1 246 ? -13.078 16.359 1.148 1 87.56 246 GLY B CA 1
ATOM 5421 C C . GLY B 1 246 ? -14.562 16.5 0.857 1 87.56 246 GLY B C 1
ATOM 5422 O O . GLY B 1 246 ? -15.367 16.672 1.774 1 87.56 246 GLY B O 1
ATOM 5423 N N . GLN B 1 247 ? -14.914 16.406 -0.373 1 88.44 247 GLN B N 1
ATOM 5424 C CA . GLN B 1 247 ? -16.297 16.594 -0.797 1 88.44 247 GLN B CA 1
ATOM 5425 C C . GLN B 1 247 ? -17.062 15.281 -0.751 1 88.44 247 GLN B C 1
ATOM 5427 O O . GLN B 1 247 ? -18.297 15.281 -0.665 1 88.44 247 GLN B O 1
ATOM 5432 N N . ALA B 1 248 ? -16.375 14.203 -0.823 1 89.38 248 ALA B N 1
ATOM 5433 C CA . ALA B 1 248 ? -17.016 12.891 -0.824 1 89.38 248 ALA B CA 1
ATOM 5434 C C . ALA B 1 248 ? -17.75 12.641 0.491 1 89.38 248 ALA B C 1
ATOM 5436 O O . ALA B 1 248 ? -17.438 13.266 1.509 1 89.38 248 ALA B O 1
ATOM 5437 N N . CYS B 1 249 ? -18.641 11.727 0.489 1 87.38 249 CYS B N 1
ATOM 5438 C CA . CYS B 1 249 ? -19.422 11.383 1.668 1 87.38 249 CYS B CA 1
ATOM 5439 C C . CYS B 1 249 ? -18.562 10.617 2.682 1 87.38 249 CYS B C 1
ATOM 5441 O O . CYS B 1 249 ? -18.922 10.547 3.859 1 87.38 249 CYS B O 1
ATOM 5443 N N . MET B 1 250 ? -17.5 10.094 2.162 1 90.75 250 MET B N 1
ATOM 5444 C CA . MET B 1 250 ? -16.578 9.344 3.018 1 90.75 250 MET B CA 1
ATOM 5445 C C . MET B 1 250 ? -15.18 9.922 2.951 1 90.75 250 MET B C 1
ATOM 5447 O O . MET B 1 250 ? -14.781 10.492 1.933 1 90.75 250 MET B O 1
ATOM 5451 N N . PRO B 1 251 ? -14.422 9.773 4.031 1 91.31 251 PRO B N 1
ATOM 5452 C CA . PRO B 1 251 ? -13.047 10.297 4 1 91.31 251 PRO B CA 1
ATOM 5453 C C . PRO B 1 251 ? -12.203 9.664 2.896 1 91.31 251 PRO B C 1
ATOM 5455 O O . PRO B 1 251 ? -12.492 8.547 2.455 1 91.31 251 PRO B O 1
ATOM 5458 N N . ARG B 1 252 ? -11.273 10.383 2.436 1 95.5 252 ARG B N 1
ATOM 5459 C CA . ARG B 1 252 ? -10.391 9.953 1.354 1 95.5 252 ARG B CA 1
ATOM 5460 C C . ARG B 1 252 ? -8.984 9.703 1.868 1 95.5 252 ARG B C 1
ATOM 5462 O O . ARG B 1 252 ? -8.617 10.164 2.949 1 95.5 252 ARG B O 1
ATOM 5469 N N . PHE B 1 253 ? -8.219 8.977 1.029 1 96.38 253 PHE B N 1
ATOM 5470 C CA . PHE B 1 253 ? -6.84 8.672 1.402 1 96.38 253 PHE B CA 1
ATOM 5471 C C . PHE B 1 253 ? -5.992 9.938 1.42 1 96.38 253 PHE B C 1
ATOM 5473 O O . PHE B 1 253 ? -6.055 10.742 0.491 1 96.38 253 PHE B O 1
ATOM 5480 N N . GLY B 1 254 ? -5.297 10.109 2.52 1 94.75 254 GLY B N 1
ATOM 5481 C CA . GLY B 1 254 ? -4.191 11.062 2.535 1 94.75 254 GLY B CA 1
ATOM 5482 C C . GLY B 1 254 ? -2.844 10.406 2.299 1 94.75 254 GLY B C 1
ATOM 5483 O O . GLY B 1 254 ? -2.771 9.258 1.864 1 94.75 254 GLY B O 1
ATOM 5484 N N . HIS B 1 255 ? -1.763 11.211 2.521 1 97 255 HIS B N 1
ATOM 5485 C CA . HIS B 1 255 ? -0.402 10.727 2.318 1 97 255 HIS B CA 1
ATOM 5486 C C . HIS B 1 255 ? -0.087 9.555 3.25 1 97 255 HIS B C 1
ATOM 5488 O O . HIS B 1 255 ? 0.661 8.648 2.885 1 97 255 HIS B O 1
ATOM 5494 N N . GLY B 1 256 ? -0.656 9.562 4.434 1 96.94 256 GLY B N 1
ATOM 5495 C CA . GLY B 1 256 ? -0.455 8.484 5.395 1 96.94 256 GLY B CA 1
ATOM 5496 C C . GLY B 1 256 ? -0.807 7.117 4.84 1 96.94 256 GLY B C 1
ATOM 5497 O O . GLY B 1 256 ? -0.219 6.113 5.242 1 96.94 256 GLY B O 1
ATOM 5498 N N . ALA B 1 257 ? -1.822 7.07 3.949 1 98 257 ALA B N 1
ATOM 5499 C CA . ALA B 1 257 ? -2.18 5.801 3.32 1 98 257 ALA B CA 1
ATOM 5500 C C . ALA B 1 257 ? -1.028 5.266 2.475 1 98 257 ALA B C 1
ATOM 5502 O O . ALA B 1 257 ? -0.747 4.066 2.486 1 98 257 ALA B O 1
ATOM 5503 N N . PHE B 1 258 ? -0.389 6.152 1.718 1 98.62 258 PHE B N 1
ATOM 5504 C CA . PHE B 1 258 ? 0.786 5.777 0.941 1 98.62 258 PHE B CA 1
ATOM 5505 C C . PHE B 1 258 ? 1.91 5.305 1.854 1 98.62 258 PHE B C 1
ATOM 5507 O O . PHE B 1 258 ? 2.594 4.324 1.549 1 98.62 258 PHE B O 1
ATOM 5514 N N . LEU B 1 259 ? 2.104 5.98 2.988 1 98.44 259 LEU B N 1
ATOM 5515 C CA . LEU B 1 259 ? 3.15 5.609 3.934 1 98.44 259 LEU B CA 1
ATOM 5516 C C . LEU B 1 259 ? 2.891 4.223 4.516 1 98.44 259 LEU B C 1
ATOM 5518 O O . LEU B 1 259 ? 3.826 3.445 4.715 1 98.44 259 LEU B O 1
ATOM 5522 N N . VAL B 1 260 ? 1.608 3.91 4.82 1 98.19 260 VAL B N 1
ATOM 5523 C CA . VAL B 1 260 ? 1.246 2.586 5.312 1 98.19 260 VAL B CA 1
ATOM 5524 C C . VAL B 1 260 ? 1.698 1.521 4.316 1 98.19 260 VAL B C 1
ATOM 5526 O O . VAL B 1 260 ? 2.26 0.495 4.707 1 98.19 260 VAL B O 1
ATOM 5529 N N . CYS B 1 261 ? 1.453 1.736 3.041 1 98.75 261 CYS B N 1
ATOM 5530 C CA . CYS B 1 261 ? 1.857 0.796 2.002 1 98.75 261 CYS B CA 1
ATOM 5531 C C . CYS B 1 261 ? 3.375 0.669 1.941 1 98.75 261 CYS B C 1
ATOM 5533 O O . CYS B 1 261 ? 3.908 -0.44 1.892 1 98.75 261 CYS B O 1
ATOM 5535 N N . LEU B 1 262 ? 4.062 1.84 1.965 1 98.81 262 LEU B N 1
ATOM 5536 C CA . LEU B 1 262 ? 5.52 1.843 1.896 1 98.81 262 LEU B CA 1
ATOM 5537 C C . LEU B 1 262 ? 6.121 1.082 3.074 1 98.81 262 LEU B C 1
ATOM 5539 O O . LEU B 1 262 ? 7.012 0.249 2.893 1 98.81 262 LEU B O 1
ATOM 5543 N N . GLU B 1 263 ? 5.641 1.388 4.285 1 98.44 263 GLU B N 1
ATOM 5544 C CA . GLU B 1 263 ? 6.109 0.742 5.508 1 98.44 263 GLU B CA 1
ATOM 5545 C C . GLU B 1 263 ? 5.883 -0.767 5.453 1 98.44 263 GLU B C 1
ATOM 5547 O O . GLU B 1 263 ? 6.785 -1.545 5.773 1 98.44 263 GLU B O 1
ATOM 5552 N N . SER B 1 264 ? 4.695 -1.153 5.047 1 97.94 264 SER B N 1
ATOM 5553 C CA . SER B 1 264 ? 4.336 -2.566 5.012 1 97.94 264 SER B CA 1
ATOM 5554 C C . SER B 1 264 ? 5.176 -3.328 3.99 1 97.94 264 SER B C 1
ATOM 5556 O O . SER B 1 264 ? 5.691 -4.41 4.285 1 97.94 264 SER B O 1
ATOM 5558 N N . LEU B 1 265 ? 5.305 -2.799 2.826 1 98.19 265 LEU B N 1
ATOM 5559 C CA . LEU B 1 265 ? 6.066 -3.459 1.772 1 98.19 265 LEU B CA 1
ATOM 5560 C C . LEU B 1 265 ? 7.547 -3.525 2.133 1 98.19 265 LEU B C 1
ATOM 5562 O O . LEU B 1 265 ? 8.203 -4.547 1.903 1 98.19 265 LEU B O 1
ATOM 5566 N N . TYR B 1 266 ? 8.117 -2.408 2.662 1 98.19 266 TYR B N 1
ATOM 5567 C CA . TYR B 1 266 ? 9.523 -2.418 3.039 1 98.19 266 TYR B CA 1
ATOM 5568 C C . TYR B 1 266 ? 9.812 -3.52 4.055 1 98.19 266 TYR B C 1
ATOM 5570 O O . TYR B 1 266 ? 10.797 -4.25 3.928 1 98.19 266 TYR B O 1
ATOM 5578 N N . GLU B 1 267 ? 8.922 -3.568 5.059 1 96.62 267 GLU B N 1
ATOM 5579 C CA . GLU B 1 267 ? 9.102 -4.582 6.098 1 96.62 267 GLU B CA 1
ATOM 5580 C C . GLU B 1 267 ? 9 -5.988 5.516 1 96.62 267 GLU B C 1
ATOM 5582 O O . GLU B 1 267 ? 9.789 -6.871 5.875 1 96.62 267 GLU B O 1
ATOM 5587 N N . ARG B 1 268 ? 8.078 -6.191 4.625 1 94.81 268 ARG B N 1
ATOM 5588 C CA . ARG B 1 268 ? 7.879 -7.508 4.023 1 94.81 268 ARG B CA 1
ATOM 5589 C C . ARG B 1 268 ? 9.062 -7.891 3.137 1 94.81 268 ARG B C 1
ATOM 5591 O O . ARG B 1 268 ? 9.406 -9.07 3.029 1 94.81 268 ARG B O 1
ATOM 5598 N N . VAL B 1 269 ? 9.641 -6.941 2.494 1 94.56 269 VAL B N 1
ATOM 5599 C CA . VAL B 1 269 ? 10.719 -7.211 1.547 1 94.56 269 VAL B CA 1
ATOM 5600 C C . VAL B 1 269 ? 12.039 -7.352 2.295 1 94.56 269 VAL B C 1
ATOM 5602 O O . VAL B 1 269 ? 12.82 -8.273 2.027 1 94.56 269 VAL B O 1
ATOM 5605 N N . SER B 1 270 ? 12.305 -6.512 3.314 1 94 270 SER B N 1
ATOM 5606 C CA . SER B 1 270 ? 13.617 -6.426 3.939 1 94 270 SER B CA 1
ATOM 5607 C C . SER B 1 270 ? 13.672 -7.23 5.234 1 94 270 SER B C 1
ATOM 5609 O O . SER B 1 270 ? 14.75 -7.621 5.688 1 94 270 SER B O 1
ATOM 5611 N N . GLY B 1 271 ? 12.477 -7.391 5.867 1 93.25 271 GLY B N 1
ATOM 5612 C CA . GLY B 1 271 ? 12.445 -7.996 7.191 1 93.25 271 GLY B CA 1
ATOM 5613 C C . GLY B 1 271 ? 12.695 -7 8.305 1 93.25 271 GLY B C 1
ATOM 5614 O O . GLY B 1 271 ? 12.703 -7.367 9.484 1 93.25 271 GLY B O 1
ATOM 5615 N N . TYR B 1 272 ? 12.891 -5.723 7.98 1 95.56 272 TYR B N 1
ATOM 5616 C CA . TYR B 1 272 ? 13.156 -4.672 8.953 1 95.56 272 TYR B CA 1
ATOM 5617 C C . TYR B 1 272 ? 12.148 -3.539 8.828 1 95.56 272 TYR B C 1
ATOM 5619 O O . TYR B 1 272 ? 11.609 -3.297 7.746 1 95.56 272 TYR B O 1
ATOM 5627 N N . PRO B 1 273 ? 11.867 -2.875 9.906 1 96.44 273 PRO B N 1
ATOM 5628 C CA . PRO B 1 273 ? 10.945 -1.738 9.82 1 96.44 273 PRO B CA 1
ATOM 5629 C C . PRO B 1 273 ? 11.57 -0.533 9.117 1 96.44 273 PRO B C 1
ATOM 5631 O O . PRO B 1 273 ? 12.773 -0.296 9.234 1 96.44 273 PRO B O 1
ATOM 5634 N N . LEU B 1 274 ? 10.75 0.197 8.367 1 97.69 274 LEU B N 1
ATOM 5635 C CA . LEU B 1 274 ? 11.18 1.464 7.789 1 97.69 274 LEU B CA 1
ATOM 5636 C C . LEU B 1 274 ? 11.484 2.484 8.883 1 97.69 274 LEU B C 1
ATOM 5638 O O . LEU B 1 274 ? 10.711 2.627 9.836 1 97.69 274 LEU B O 1
ATOM 5642 N N . LYS B 1 275 ? 12.57 3.176 8.805 1 97 275 LYS B N 1
ATOM 5643 C CA . LYS B 1 275 ? 12.969 4.184 9.781 1 97 275 LYS B CA 1
ATOM 5644 C C . LYS B 1 275 ? 12.836 5.59 9.203 1 97 275 LYS B C 1
ATOM 5646 O O . LYS B 1 275 ? 13.312 5.859 8.102 1 97 275 LYS B O 1
ATOM 5651 N N . TYR B 1 276 ? 12.188 6.461 9.953 1 96.75 276 TYR B N 1
ATOM 5652 C CA . TYR B 1 276 ? 12.094 7.859 9.562 1 96.75 276 TYR B CA 1
ATOM 5653 C C . TYR B 1 276 ? 13.133 8.703 10.281 1 96.75 276 TYR B C 1
ATOM 5655 O O . TYR B 1 276 ? 13.242 8.648 11.508 1 96.75 276 TYR B O 1
ATOM 5663 N N . THR B 1 277 ? 13.82 9.484 9.516 1 96.62 277 THR B N 1
ATOM 5664 C CA . THR B 1 277 ? 14.781 10.43 10.078 1 96.62 277 THR B CA 1
ATOM 5665 C C . THR B 1 277 ? 14.062 11.672 10.617 1 96.62 277 THR B C 1
ATOM 5667 O O . THR B 1 277 ? 14.453 12.227 11.648 1 96.62 277 THR B O 1
ATOM 5670 N N . ALA B 1 278 ? 13.062 12.094 9.938 1 95.62 278 ALA B N 1
ATOM 5671 C CA . ALA B 1 278 ? 12.242 13.227 10.352 1 95.62 278 ALA B CA 1
ATOM 5672 C C . ALA B 1 278 ? 10.789 13.039 9.922 1 95.62 278 ALA B C 1
ATOM 5674 O O . ALA B 1 278 ? 10.516 12.547 8.828 1 95.62 278 ALA B O 1
ATOM 5675 N N . LEU B 1 279 ? 9.922 13.344 10.773 1 96.25 279 LEU B N 1
ATOM 5676 C CA . LEU B 1 279 ? 8.492 13.414 10.516 1 96.25 279 LEU B CA 1
ATOM 5677 C C . LEU B 1 279 ? 7.961 14.828 10.758 1 96.25 279 LEU B C 1
ATOM 5679 O O . LEU B 1 279 ? 7.984 15.32 11.883 1 96.25 279 LEU B O 1
ATOM 5683 N N . VAL B 1 280 ? 7.5 15.43 9.68 1 95.62 280 VAL B N 1
ATOM 5684 C CA . VAL B 1 280 ? 7.023 16.797 9.734 1 95.62 280 VAL B CA 1
ATOM 5685 C C . VAL B 1 280 ? 5.559 16.859 9.305 1 95.62 280 VAL B C 1
ATOM 5687 O O . VAL B 1 280 ? 5.086 15.984 8.578 1 95.62 280 VAL B O 1
ATOM 5690 N N . GLY B 1 281 ? 4.863 17.844 9.727 1 96.12 281 GLY B N 1
ATOM 5691 C CA . GLY B 1 281 ? 3.416 17.906 9.57 1 96.12 281 GLY B CA 1
ATOM 5692 C C . GLY B 1 281 ? 2.664 17.438 10.805 1 96.12 281 GLY B C 1
ATOM 5693 O O . GLY B 1 281 ? 3.26 16.891 11.727 1 96.12 281 GLY B O 1
ATOM 5694 N N . LYS B 1 282 ? 1.314 17.688 10.844 1 95.31 282 LYS B N 1
ATOM 5695 C CA . LYS B 1 282 ? 0.498 17.188 11.945 1 95.31 282 LYS B CA 1
ATOM 5696 C C . LYS B 1 282 ? 0.495 15.664 11.977 1 95.31 282 LYS B C 1
ATOM 5698 O O . LYS B 1 282 ? 0.417 15.016 10.93 1 95.31 282 LYS B O 1
ATOM 5703 N N . PRO B 1 283 ? 0.811 15.07 13.18 1 94.88 283 PRO B N 1
ATOM 5704 C CA . PRO B 1 283 ? 0.742 15.617 14.531 1 94.88 283 PRO B CA 1
ATOM 5705 C C . PRO B 1 283 ? 2.119 15.906 15.125 1 94.88 283 PRO B C 1
ATOM 5707 O O . PRO B 1 283 ? 2.26 16.016 16.344 1 94.88 283 PRO B O 1
ATOM 5710 N N . SER B 1 284 ? 3.154 16.016 14.336 1 94.81 284 SER B N 1
ATOM 5711 C CA . SER B 1 284 ? 4.516 16.203 14.836 1 94.81 284 SER B CA 1
ATOM 5712 C C . SER B 1 284 ? 4.664 17.516 15.578 1 94.81 284 SER B C 1
ATOM 5714 O O . SER B 1 284 ? 4.219 18.562 15.094 1 94.81 284 SER B O 1
ATOM 5716 N N . GLU B 1 285 ? 5.344 17.531 16.703 1 93.38 285 GLU B N 1
ATOM 5717 C CA . GLU B 1 285 ? 5.52 18.703 17.547 1 93.38 285 GLU B CA 1
ATOM 5718 C C . GLU B 1 285 ? 6.215 19.828 16.812 1 93.38 285 GLU B C 1
ATOM 5720 O O . GLU B 1 285 ? 5.906 21.016 17.016 1 93.38 285 GLU B O 1
ATOM 5725 N N . ILE B 1 286 ? 7.059 19.516 15.922 1 93.56 286 ILE B N 1
ATOM 5726 C CA . ILE B 1 286 ? 7.824 20.531 15.195 1 93.56 286 ILE B CA 1
ATOM 5727 C C . ILE B 1 286 ? 6.879 21.406 14.375 1 93.56 286 ILE B C 1
ATOM 5729 O O . ILE B 1 286 ? 7.113 22.594 14.211 1 93.56 286 ILE B O 1
ATOM 5733 N N . THR B 1 287 ? 5.832 20.812 13.852 1 96.5 287 THR B N 1
ATOM 5734 C CA . THR B 1 287 ? 4.867 21.578 13.055 1 96.5 287 THR B CA 1
ATOM 5735 C C . THR B 1 287 ? 4.148 22.609 13.914 1 96.5 287 THR B C 1
ATOM 5737 O O . THR B 1 287 ? 3.951 23.75 13.492 1 96.5 287 THR B O 1
ATOM 5740 N N . TYR B 1 288 ? 3.842 22.281 15.109 1 96.25 288 TYR B N 1
ATOM 5741 C CA . TYR B 1 288 ? 3.146 23.188 16.016 1 96.25 288 TYR B CA 1
ATOM 5742 C C . TYR B 1 288 ? 4.094 24.266 16.547 1 96.25 288 TYR B C 1
ATOM 5744 O O . TYR B 1 288 ? 3.701 25.406 16.719 1 96.25 288 TYR B O 1
ATOM 5752 N N . ARG B 1 289 ? 5.305 23.891 16.797 1 94.56 289 ARG B N 1
ATOM 5753 C CA . ARG B 1 289 ? 6.312 24.875 17.172 1 94.56 289 ARG B CA 1
ATOM 5754 C C . ARG B 1 289 ? 6.559 25.859 16.047 1 94.56 289 ARG B C 1
ATOM 5756 O O . ARG B 1 289 ? 6.656 27.062 16.281 1 94.56 289 ARG B O 1
ATOM 5763 N N . PHE B 1 290 ? 6.691 25.359 14.867 1 96.25 290 PHE B N 1
ATOM 5764 C CA . PHE B 1 290 ? 6.832 26.219 13.695 1 96.25 290 PHE B CA 1
ATOM 5765 C C . PHE B 1 290 ? 5.625 27.125 13.547 1 96.25 290 PHE B C 1
ATOM 5767 O O . PHE B 1 290 ? 5.773 28.312 13.227 1 96.25 290 PHE B O 1
ATOM 5774 N N . SER B 1 291 ? 4.473 26.594 13.812 1 98.12 291 SER B N 1
ATOM 5775 C CA . SER B 1 291 ? 3.238 27.375 13.727 1 98.12 291 SER B CA 1
ATOM 5776 C C . SER B 1 291 ? 3.215 28.5 14.766 1 98.12 291 SER B C 1
ATOM 5778 O O . SER B 1 291 ? 2.711 29.578 14.492 1 98.12 291 SER B O 1
ATOM 5780 N N . GLU B 1 292 ? 3.678 28.203 15.961 1 96.62 292 GLU B N 1
ATOM 5781 C CA . GLU B 1 292 ? 3.807 29.25 16.969 1 96.62 292 GLU B CA 1
ATOM 5782 C C . GLU B 1 292 ? 4.707 30.375 16.469 1 96.62 292 GLU B C 1
ATOM 5784 O O . GLU B 1 292 ? 4.398 31.547 16.672 1 96.62 292 GLU B O 1
ATOM 5789 N N . HIS B 1 293 ? 5.824 29.984 15.875 1 95.94 293 HIS B N 1
ATOM 5790 C CA . HIS B 1 293 ? 6.742 30.953 15.297 1 95.94 293 HIS B CA 1
ATOM 5791 C C . HIS B 1 293 ? 6.031 31.844 14.281 1 95.94 293 HIS B C 1
ATOM 5793 O O . HIS B 1 293 ? 6.172 33.062 14.328 1 95.94 293 HIS B O 1
ATOM 5799 N N . ILE B 1 294 ? 5.227 31.266 13.438 1 97.44 294 ILE B N 1
ATOM 5800 C CA . ILE B 1 294 ? 4.508 32 12.398 1 97.44 294 ILE B CA 1
ATOM 5801 C C . ILE B 1 294 ? 3.455 32.906 13.039 1 97.44 294 ILE B C 1
ATOM 5803 O O . ILE B 1 294 ? 3.27 34.031 12.625 1 97.44 294 ILE B O 1
ATOM 5807 N N . LEU B 1 295 ? 2.742 32.406 14.047 1 97.75 295 LEU B N 1
ATOM 5808 C CA . LEU B 1 295 ? 1.736 33.188 14.758 1 97.75 295 LEU B CA 1
ATOM 5809 C C . LEU B 1 295 ? 2.365 34.406 15.422 1 97.75 295 LEU B C 1
ATOM 5811 O O . LEU B 1 295 ? 1.773 35.5 15.43 1 97.75 295 LEU B O 1
ATOM 5815 N N . SER B 1 296 ? 3.51 34.188 16.031 1 96.06 296 SER B N 1
ATOM 5816 C CA . SER B 1 296 ? 4.219 35.281 16.672 1 96.06 296 SER B CA 1
ATOM 5817 C C . SER B 1 296 ? 4.594 36.344 15.656 1 96.06 296 SER B C 1
ATOM 5819 O O . SER B 1 296 ? 4.484 37.531 15.953 1 96.06 296 SER B O 1
ATOM 5821 N N . LYS B 1 297 ? 5.016 35.969 14.508 1 96.44 297 LYS B N 1
ATOM 5822 C CA . LYS B 1 297 ? 5.309 36.938 13.438 1 96.44 297 LYS B CA 1
ATOM 5823 C C . LYS B 1 297 ? 4.055 37.688 13.023 1 96.44 297 LYS B C 1
ATOM 5825 O O . LYS B 1 297 ? 4.102 38.906 12.82 1 96.44 297 LYS B O 1
ATOM 5830 N N . ALA B 1 298 ? 3.008 36.938 12.883 1 97 298 ALA B N 1
ATOM 5831 C CA . ALA B 1 298 ? 1.739 37.562 12.508 1 97 298 ALA B CA 1
ATOM 5832 C C . ALA B 1 298 ? 1.297 38.594 13.562 1 97 298 ALA B C 1
ATOM 5834 O O . ALA B 1 298 ? 0.833 39.688 13.219 1 97 298 ALA B O 1
ATOM 5835 N N . ALA B 1 299 ? 1.409 38.219 14.852 1 96.19 299 ALA B N 1
ATOM 5836 C CA . ALA B 1 299 ? 1.054 39.125 15.945 1 96.19 299 ALA B CA 1
ATOM 5837 C C . ALA B 1 299 ? 1.864 40.406 15.883 1 96.19 299 ALA B C 1
ATOM 5839 O O . ALA B 1 299 ? 1.317 41.5 16.047 1 96.19 299 ALA B O 1
ATOM 5840 N N . LYS B 1 300 ? 3.102 40.281 15.633 1 95.31 300 LYS B N 1
ATOM 5841 C CA . LYS B 1 300 ? 3.977 41.438 15.516 1 95.31 300 LYS B CA 1
ATOM 5842 C C . LYS B 1 300 ? 3.545 42.344 14.359 1 95.31 300 LYS B C 1
ATOM 5844 O O . LYS B 1 300 ? 3.521 43.562 14.5 1 95.31 300 LYS B O 1
ATOM 5849 N N . ARG B 1 301 ? 3.23 41.781 13.266 1 95.38 301 ARG B N 1
ATOM 5850 C CA . ARG B 1 301 ? 2.797 42.531 12.094 1 95.38 301 ARG B CA 1
ATOM 5851 C C . ARG B 1 301 ? 1.491 43.281 12.375 1 95.38 301 ARG B C 1
ATOM 5853 O O . ARG B 1 301 ? 1.254 44.344 11.828 1 95.38 301 ARG B O 1
ATOM 5860 N N . MET B 1 302 ? 0.674 42.688 13.234 1 94.44 302 MET B N 1
ATOM 5861 C CA . MET B 1 302 ? -0.619 43.25 13.586 1 94.44 302 MET B CA 1
ATOM 5862 C C . MET B 1 302 ? -0.453 44.375 14.609 1 94.44 302 MET B C 1
ATOM 5864 O O . MET B 1 302 ? -1.416 45.062 14.93 1 94.44 302 MET B O 1
ATOM 5868 N N . GLY B 1 303 ? 0.747 44.469 15.164 1 92.62 303 GLY B N 1
ATOM 5869 C CA . GLY B 1 303 ? 1.015 45.5 16.156 1 92.62 303 GLY B CA 1
ATOM 5870 C C . GLY B 1 303 ? 0.674 45.062 17.578 1 92.62 303 GLY B C 1
ATOM 5871 O O . GLY B 1 303 ? 0.526 45.906 18.453 1 92.62 303 GLY B O 1
ATOM 5872 N N . ILE B 1 304 ? 0.566 43.781 17.75 1 93.25 304 ILE B N 1
ATOM 5873 C CA . ILE B 1 304 ? 0.265 43.25 19.094 1 93.25 304 ILE B CA 1
ATOM 5874 C C . ILE B 1 304 ? 1.543 43.219 19.922 1 93.25 304 ILE B C 1
ATOM 5876 O O . ILE B 1 304 ? 2.533 42.594 19.516 1 93.25 304 ILE B O 1
ATOM 5880 N N . SER B 1 305 ? 1.533 43.844 21.062 1 90.12 305 SER B N 1
ATOM 5881 C CA . SER B 1 305 ? 2.73 43.969 21.875 1 90.12 305 SER B CA 1
ATOM 5882 C C . SER B 1 305 ? 2.844 42.812 22.875 1 90.12 305 SER B C 1
ATOM 5884 O O . SER B 1 305 ? 3.945 42.5 23.312 1 90.12 305 SER B O 1
ATOM 5886 N N . ARG B 1 306 ? 1.747 42.25 23.219 1 89.12 306 ARG B N 1
ATOM 5887 C CA . ARG B 1 306 ? 1.748 41.156 24.188 1 89.12 306 ARG B CA 1
ATOM 5888 C C . ARG B 1 306 ? 2.248 39.844 23.562 1 89.12 306 ARG B C 1
ATOM 5890 O O . ARG B 1 306 ? 1.908 39.531 22.422 1 89.12 306 ARG B O 1
ATOM 5897 N N . PRO B 1 307 ? 3.084 39.156 24.297 1 89.81 307 PRO B N 1
ATOM 5898 C CA . PRO B 1 307 ? 3.484 37.844 23.781 1 89.81 307 PRO B CA 1
ATOM 5899 C C . PRO B 1 307 ? 2.33 36.844 23.75 1 89.81 307 PRO B C 1
ATOM 5901 O O . PRO B 1 307 ? 1.426 36.938 24.594 1 89.81 307 PRO B O 1
ATOM 5904 N N . LEU B 1 308 ? 2.41 35.938 22.797 1 92.88 308 LEU B N 1
ATOM 5905 C CA . LEU B 1 308 ? 1.434 34.844 22.766 1 92.88 308 LEU B CA 1
ATOM 5906 C C . LEU B 1 308 ? 1.607 33.906 23.953 1 92.88 308 LEU B C 1
ATOM 5908 O O . LEU B 1 308 ? 2.701 33.406 24.188 1 92.88 308 LEU B O 1
ATOM 5912 N N . ARG B 1 309 ? 0.615 33.719 24.703 1 92.12 309 ARG B N 1
ATOM 5913 C CA . ARG B 1 309 ? 0.688 32.875 25.875 1 92.12 309 ARG B CA 1
ATOM 5914 C C . ARG B 1 309 ? -0.089 31.578 25.641 1 92.12 309 ARG B C 1
ATOM 5916 O O . ARG B 1 309 ? 0.195 30.547 26.281 1 92.12 309 ARG B O 1
ATOM 5923 N N . LYS B 1 310 ? -1.04 31.656 24.703 1 94.62 310 LYS B N 1
ATOM 5924 C CA . LYS B 1 310 ? -1.903 30.516 24.453 1 94.62 310 LYS B CA 1
ATOM 5925 C C . LYS B 1 310 ? -2.178 30.359 22.953 1 94.62 310 LYS B C 1
ATOM 5927 O O . LYS B 1 310 ? -2.287 31.344 22.234 1 94.62 310 LYS B O 1
ATOM 5932 N N . ILE B 1 311 ? -2.258 29.094 22.562 1 97.31 311 ILE B N 1
ATOM 5933 C CA . ILE B 1 311 ? -2.656 28.781 21.188 1 97.31 311 ILE B CA 1
ATOM 5934 C C . ILE B 1 311 ? -3.9 27.891 21.203 1 97.31 311 ILE B C 1
ATOM 5936 O O . ILE B 1 311 ? -4.012 26.984 22.031 1 97.31 311 ILE B O 1
ATOM 5940 N N . TYR B 1 312 ? -4.855 28.219 20.438 1 97.62 312 TYR B N 1
ATOM 5941 C CA . TYR B 1 312 ? -5.992 27.344 20.172 1 97.62 312 TYR B CA 1
ATOM 5942 C C . TYR B 1 312 ? -5.871 26.688 18.812 1 97.62 312 TYR B C 1
ATOM 5944 O O . TYR B 1 312 ? -5.641 27.359 17.797 1 97.62 312 TYR B O 1
ATOM 5952 N N . PHE B 1 313 ? -5.957 25.406 18.781 1 98.56 313 PHE B N 1
ATOM 5953 C CA . PHE B 1 313 ? -5.902 24.688 17.516 1 98.56 313 PHE B CA 1
ATOM 5954 C C . PHE B 1 313 ? -7.266 24.094 17.172 1 98.56 313 PHE B C 1
ATOM 5956 O O . PHE B 1 313 ? -7.809 23.281 17.922 1 98.56 313 PHE B O 1
ATOM 5963 N N . PHE B 1 314 ? -7.812 24.484 16.031 1 98.56 314 PHE B N 1
ATOM 5964 C CA . PHE B 1 314 ? -9.078 23.969 15.523 1 98.56 314 PHE B CA 1
ATOM 5965 C C . PHE B 1 314 ? -8.844 22.828 14.539 1 98.56 314 PHE B C 1
ATOM 5967 O O . PHE B 1 314 ? -8.203 23.016 13.508 1 98.56 314 PHE B O 1
ATOM 5974 N N . GLY B 1 315 ? -9.297 21.672 14.828 1 97.75 315 GLY B N 1
ATOM 5975 C CA . GLY B 1 315 ? -9.133 20.516 13.969 1 97.75 315 GLY B CA 1
ATOM 5976 C C . GLY B 1 315 ? -10.352 19.609 13.93 1 97.75 315 GLY B C 1
ATOM 5977 O O . GLY B 1 315 ? -11.234 19.719 14.789 1 97.75 315 GLY B O 1
ATOM 5978 N N . ASP B 1 316 ? -10.453 18.688 12.938 1 96 316 ASP B N 1
ATOM 5979 C CA . ASP B 1 316 ? -11.578 17.766 12.805 1 96 316 ASP B CA 1
ATOM 5980 C C . ASP B 1 316 ? -11.117 16.312 12.953 1 96 316 ASP B C 1
ATOM 5982 O O . ASP B 1 316 ? -11.938 15.391 12.898 1 96 316 ASP B O 1
ATOM 5986 N N . ASN B 1 317 ? -9.859 16.078 13.047 1 93.81 317 ASN B N 1
ATOM 5987 C CA . ASN B 1 317 ? -9.305 14.734 13.18 1 93.81 317 ASN B CA 1
ATOM 5988 C C . ASN B 1 317 ? -8.656 14.539 14.547 1 93.81 317 ASN B C 1
ATOM 5990 O O . ASN B 1 317 ? -7.586 15.094 14.82 1 93.81 317 ASN B O 1
ATOM 5994 N N . PRO B 1 318 ? -9.211 13.758 15.422 1 92.75 318 PRO B N 1
ATOM 5995 C CA . PRO B 1 318 ? -8.664 13.57 16.766 1 92.75 318 PRO B CA 1
ATOM 5996 C C . PRO B 1 318 ? -7.262 12.977 16.766 1 92.75 318 PRO B C 1
ATOM 5998 O O . PRO B 1 318 ? -6.426 13.344 17.594 1 92.75 318 PRO B O 1
ATOM 6001 N N . GLU B 1 319 ? -7.004 12.172 15.797 1 92.12 319 GLU B N 1
ATOM 6002 C CA . GLU B 1 319 ? -5.777 11.383 15.805 1 92.12 319 GLU B CA 1
ATOM 6003 C C . GLU B 1 319 ? -4.629 12.148 15.148 1 92.12 319 GLU B C 1
ATOM 6005 O O . GLU B 1 319 ? -3.488 11.68 15.141 1 92.12 319 GLU B O 1
ATOM 6010 N N . VAL B 1 320 ? -4.953 13.281 14.594 1 94.38 320 VAL B N 1
ATOM 6011 C CA . VAL B 1 320 ? -3.928 14.07 13.914 1 94.38 320 VAL B CA 1
ATOM 6012 C C . VAL B 1 320 ? -3.881 15.477 14.5 1 94.38 320 VAL B C 1
ATOM 6014 O O . VAL B 1 320 ? -2.939 15.828 15.219 1 94.38 320 VAL B O 1
ATOM 6017 N N . ASP B 1 321 ? -4.961 16.203 14.43 1 96.25 321 ASP B N 1
ATOM 6018 C CA . ASP B 1 321 ? -5.02 17.594 14.883 1 96.25 321 ASP B CA 1
ATOM 6019 C C . ASP B 1 321 ? -4.93 17.672 16.406 1 96.25 321 ASP B C 1
ATOM 6021 O O . ASP B 1 321 ? -4.086 18.391 16.938 1 96.25 321 ASP B O 1
ATOM 6025 N N . ILE B 1 322 ? -5.797 16.922 17.078 1 94.88 322 ILE B N 1
ATOM 6026 C CA . ILE B 1 322 ? -5.914 16.984 18.531 1 94.88 322 ILE B CA 1
ATOM 6027 C C . ILE B 1 322 ? -4.691 16.328 19.172 1 94.88 322 ILE B C 1
ATOM 6029 O O . ILE B 1 322 ? -4.09 16.891 20.078 1 94.88 322 ILE B O 1
ATOM 6033 N N . LEU B 1 323 ? -4.379 15.234 18.609 1 94.12 323 LEU B N 1
ATOM 6034 C CA . LEU B 1 323 ? -3.17 14.562 19.078 1 94.12 323 LEU B CA 1
ATOM 6035 C C . LEU B 1 323 ? -1.963 15.492 18.984 1 94.12 323 LEU B C 1
ATOM 6037 O O . LEU B 1 323 ? -1.2 15.617 19.953 1 94.12 323 LEU B O 1
ATOM 6041 N N . GLY B 1 324 ? -1.759 16.156 17.859 1 95.38 324 GLY B N 1
ATOM 6042 C CA . GLY B 1 324 ? -0.628 17.062 17.672 1 95.38 324 GLY B CA 1
ATOM 6043 C C . GLY B 1 324 ? -0.638 18.234 18.625 1 95.38 324 GLY B C 1
ATOM 6044 O O . GLY B 1 324 ? 0.397 18.594 19.188 1 95.38 324 GLY B O 1
ATOM 6045 N N . ALA B 1 325 ? -1.76 18.828 18.766 1 96.62 325 ALA B N 1
ATOM 6046 C CA . ALA B 1 325 ? -1.897 19.953 19.688 1 96.62 325 ALA B CA 1
ATOM 6047 C C . ALA B 1 325 ? -1.553 19.531 21.109 1 96.62 325 ALA B C 1
ATOM 6049 O O . ALA B 1 325 ? -0.83 20.25 21.812 1 96.62 325 ALA B O 1
ATOM 6050 N N . ASN B 1 326 ? -2.016 18.391 21.5 1 94.25 326 ASN B N 1
ATOM 6051 C CA . ASN B 1 326 ? -1.786 17.906 22.859 1 94.25 326 ASN B CA 1
ATOM 6052 C C . ASN B 1 326 ? -0.339 17.469 23.062 1 94.25 326 ASN B C 1
ATOM 6054 O O . ASN B 1 326 ? 0.218 17.625 24.141 1 94.25 326 ASN B O 1
ATOM 6058 N N . LEU B 1 327 ? 0.205 16.906 22.078 1 93.19 327 LEU B N 1
ATOM 6059 C CA . LEU B 1 327 ? 1.623 16.578 22.125 1 93.19 327 LEU B CA 1
ATOM 6060 C C . LEU B 1 327 ? 2.473 17.828 22.312 1 93.19 327 LEU B C 1
ATOM 6062 O O . LEU B 1 327 ? 3.418 17.828 23.109 1 93.19 327 LEU B O 1
ATOM 6066 N N . TYR B 1 328 ? 2.178 18.828 21.578 1 94.81 328 TYR B N 1
ATOM 6067 C CA . TYR B 1 328 ? 2.916 20.078 21.719 1 94.81 328 TYR B CA 1
ATOM 6068 C C . TYR B 1 328 ? 2.676 20.703 23.078 1 94.81 328 TYR B C 1
ATOM 6070 O O . TYR B 1 328 ? 3.586 21.281 23.672 1 94.81 328 TYR B O 1
ATOM 6078 N N . ASN B 1 329 ? 1.443 20.609 23.547 1 93.81 329 ASN B N 1
ATOM 6079 C CA . ASN B 1 329 ? 1.149 21.078 24.891 1 93.81 329 ASN B CA 1
ATOM 6080 C C . ASN B 1 329 ? 2.016 20.375 25.938 1 93.81 329 ASN B C 1
ATOM 6082 O O . ASN B 1 329 ? 2.512 21.016 26.875 1 93.81 329 ASN B O 1
ATOM 6086 N N . MET B 1 330 ? 2.143 19.125 25.812 1 90.69 330 MET B N 1
ATOM 6087 C CA . MET B 1 330 ? 3.008 18.359 26.688 1 90.69 330 MET B CA 1
ATOM 6088 C C . MET B 1 330 ? 4.461 18.812 26.562 1 90.69 330 MET B C 1
ATOM 6090 O O . MET B 1 330 ? 5.191 18.875 27.547 1 90.69 330 MET B O 1
ATOM 6094 N N . TYR B 1 331 ? 4.828 19.016 25.375 1 90.56 331 TYR B N 1
ATOM 6095 C CA . TYR B 1 331 ? 6.168 19.531 25.109 1 90.56 331 TYR B CA 1
ATOM 6096 C C . TYR B 1 331 ? 6.395 20.859 25.844 1 90.56 331 TYR B C 1
ATOM 6098 O O . TYR B 1 331 ? 7.438 21.047 26.484 1 90.56 331 TYR B O 1
ATOM 6106 N N . LEU B 1 332 ? 5.441 21.75 25.766 1 90.25 332 LEU B N 1
ATOM 6107 C CA . LEU B 1 332 ? 5.535 23.047 26.422 1 90.25 332 LEU B CA 1
ATOM 6108 C C . LEU B 1 332 ? 5.652 22.891 27.938 1 90.25 332 LEU B C 1
ATOM 6110 O O . LEU B 1 332 ? 6.43 23.594 28.578 1 90.25 332 LEU B O 1
ATOM 6114 N N . ARG B 1 333 ? 4.934 22.016 28.422 1 88.25 333 ARG B N 1
ATOM 6115 C CA . ARG B 1 333 ? 4.977 21.75 29.859 1 88.25 333 ARG B CA 1
ATOM 6116 C C . ARG B 1 333 ? 6.355 21.25 30.281 1 88.25 333 ARG B C 1
ATOM 6118 O O . ARG B 1 333 ? 6.902 21.703 31.281 1 88.25 333 ARG B O 1
ATOM 6125 N N . ARG B 1 334 ? 6.855 20.375 29.562 1 88 334 ARG B N 1
ATOM 6126 C CA . ARG B 1 334 ? 8.18 19.828 29.844 1 88 334 ARG B CA 1
ATOM 6127 C C . ARG B 1 334 ? 9.25 20.906 29.719 1 88 334 ARG B C 1
ATOM 6129 O O . ARG B 1 334 ? 10.156 21 30.547 1 88 334 ARG B O 1
ATOM 6136 N N . TYR B 1 335 ? 9.117 21.594 28.672 1 84.88 335 TYR B N 1
ATOM 6137 C CA . TYR B 1 335 ? 10.062 22.672 28.438 1 84.88 335 TYR B CA 1
ATOM 6138 C C . TYR B 1 335 ? 10.062 23.656 29.594 1 84.88 335 TYR B C 1
ATOM 6140 O O . TYR B 1 335 ? 11.117 24.109 30.047 1 84.88 335 TYR B O 1
ATOM 6148 N N . ARG B 1 336 ? 8.93 23.984 30.078 1 84.12 336 ARG B N 1
ATOM 6149 C CA . ARG B 1 336 ? 8.789 24.922 31.188 1 84.12 336 ARG B CA 1
ATOM 6150 C C . ARG B 1 336 ? 9.391 24.359 32.469 1 84.12 336 ARG B C 1
ATOM 6152 O O . ARG B 1 336 ? 10.023 25.078 33.219 1 84.12 336 ARG B O 1
ATOM 6159 N N . ARG B 1 337 ? 9.156 23.125 32.688 1 84.38 337 ARG B N 1
ATOM 6160 C CA . ARG B 1 337 ? 9.727 22.484 33.844 1 84.38 337 ARG B CA 1
ATOM 6161 C C . ARG B 1 337 ? 11.258 22.5 33.812 1 84.38 337 ARG B C 1
ATOM 6163 O O . ARG B 1 337 ? 11.906 22.766 34.812 1 84.38 337 ARG B O 1
ATOM 6170 N N . LEU B 1 338 ? 11.734 22.266 32.656 1 84.62 338 LEU B N 1
ATOM 6171 C CA . LEU B 1 338 ? 13.18 22.188 32.469 1 84.62 338 LEU B CA 1
ATOM 6172 C C . LEU B 1 338 ? 13.805 23.578 32.531 1 84.62 338 LEU B C 1
ATOM 6174 O O . LEU B 1 338 ? 14.914 23.734 33.062 1 84.62 338 LEU B O 1
ATOM 6178 N N . SER B 1 339 ? 13.117 24.547 32.062 1 80.62 339 SER B N 1
ATOM 6179 C CA . SER B 1 339 ? 13.648 25.906 32.031 1 80.62 339 SER B CA 1
ATOM 6180 C C . SER B 1 339 ? 13.383 26.625 33.344 1 80.62 339 SER B C 1
ATOM 6182 O O . SER B 1 339 ? 13.984 27.656 33.625 1 80.62 339 SER B O 1
ATOM 6184 N N . GLY B 1 340 ? 12.508 26.047 34.188 1 76.56 340 GLY B N 1
ATOM 6185 C CA . GLY B 1 340 ? 12.086 26.719 35.375 1 76.56 340 GLY B CA 1
ATOM 6186 C C . GLY B 1 340 ? 11.203 27.922 35.125 1 76.56 340 GLY B C 1
ATOM 6187 O O . GLY B 1 340 ? 11.141 28.844 35.969 1 76.56 340 GLY B O 1
ATOM 6188 N N . GLY B 1 341 ? 10.648 27.969 33.938 1 69.31 341 GLY B N 1
ATOM 6189 C CA . GLY B 1 341 ? 9.766 29.062 33.594 1 69.31 341 GLY B CA 1
ATOM 6190 C C . GLY B 1 341 ? 10.508 30.344 33.219 1 69.31 341 GLY B C 1
ATOM 6191 O O . GLY B 1 341 ? 9.891 31.391 33 1 69.31 341 GLY B O 1
ATOM 6192 N N . ARG B 1 342 ? 11.812 30.234 33.156 1 71 342 ARG B N 1
ATOM 6193 C CA . ARG B 1 342 ? 12.633 31.422 32.906 1 71 342 ARG B CA 1
ATOM 6194 C C . ARG B 1 342 ? 12.93 31.562 31.422 1 71 342 ARG B C 1
ATOM 6196 O O . ARG B 1 342 ? 12.82 30.609 30.656 1 71 342 ARG B O 1
ATOM 6203 N N . ASP B 1 343 ? 13.086 32.844 31.031 1 67.06 343 ASP B N 1
ATOM 6204 C CA . ASP B 1 343 ? 13.648 33.062 29.719 1 67.06 343 ASP B CA 1
ATOM 6205 C C . ASP B 1 343 ? 15.109 32.594 29.641 1 67.06 343 ASP B C 1
ATOM 6207 O O . ASP B 1 343 ? 15.867 32.812 30.594 1 67.06 343 ASP B O 1
ATOM 6211 N N . VAL B 1 344 ? 15.32 31.734 28.688 1 71.19 344 VAL B N 1
ATOM 6212 C CA . VAL B 1 344 ? 16.656 31.156 28.625 1 71.19 344 VAL B CA 1
ATOM 6213 C C . VAL B 1 344 ? 17.375 31.641 27.359 1 71.19 344 VAL B C 1
ATOM 6215 O O . VAL B 1 344 ? 16.719 32.094 26.406 1 71.19 344 VAL B O 1
ATOM 6218 N N . SER B 1 345 ? 18.703 31.625 27.391 1 69.19 345 SER B N 1
ATOM 6219 C CA . SER B 1 345 ? 19.531 32.031 26.25 1 69.19 345 SER B CA 1
ATOM 6220 C C . SER B 1 345 ? 19.359 31.047 25.078 1 69.19 345 SER B C 1
ATOM 6222 O O . SER B 1 345 ? 18.812 29.953 25.25 1 69.19 345 SER B O 1
ATOM 6224 N N . GLY B 1 346 ? 19.797 31.453 23.922 1 66.44 346 GLY B N 1
ATOM 6225 C CA . GLY B 1 346 ? 19.688 30.672 22.703 1 66.44 346 GLY B CA 1
ATOM 6226 C C . GLY B 1 346 ? 20.25 29.266 22.828 1 66.44 346 GLY B C 1
ATOM 6227 O O . GLY B 1 346 ? 19.547 28.281 22.672 1 66.44 346 GLY B O 1
ATOM 6228 N N . PRO B 1 347 ? 21.516 29.266 23.203 1 70.06 347 PRO B N 1
ATOM 6229 C CA . PRO B 1 347 ? 22.141 27.953 23.328 1 70.06 347 PRO B CA 1
ATOM 6230 C C . PRO B 1 347 ? 21.438 27.062 24.359 1 70.06 347 PRO B C 1
ATOM 6232 O O . PRO B 1 347 ? 21.297 25.859 24.141 1 70.06 347 PRO B O 1
ATOM 6235 N N . GLU B 1 348 ? 21.094 27.609 25.422 1 75.44 348 GLU B N 1
ATOM 6236 C CA . GLU B 1 348 ? 20.375 26.859 26.438 1 75.44 348 GLU B CA 1
ATOM 6237 C C . GLU B 1 348 ? 19.016 26.391 25.922 1 75.44 348 GLU B C 1
ATOM 6239 O O . GLU B 1 348 ? 18.562 25.297 26.234 1 75.44 348 GLU B O 1
ATOM 6244 N N . GLN B 1 349 ? 18.438 27.188 25.109 1 72.31 349 GLN B N 1
ATOM 6245 C CA . GLN B 1 349 ? 17.141 26.844 24.516 1 72.31 349 GLN B CA 1
ATOM 6246 C C . GLN B 1 349 ? 17.234 25.578 23.672 1 72.31 349 GLN B C 1
ATOM 6248 O O . GLN B 1 349 ? 16.375 24.703 23.75 1 72.31 349 GLN B O 1
ATOM 6253 N N . SER B 1 350 ? 18.297 25.531 22.953 1 72.44 350 SER B N 1
ATOM 6254 C CA . SER B 1 350 ? 18.5 24.375 22.078 1 72.44 350 SER B CA 1
ATOM 6255 C C . SER B 1 350 ? 18.625 23.094 22.891 1 72.44 350 SER B C 1
ATOM 6257 O O . SER B 1 350 ? 18.078 22.047 22.516 1 72.44 350 SER B O 1
ATOM 6259 N N . GLN B 1 351 ? 19.328 23.125 23.922 1 76.12 351 GLN B N 1
ATOM 6260 C CA . GLN B 1 351 ? 19.516 21.969 24.797 1 76.12 351 GLN B CA 1
ATOM 6261 C C . GLN B 1 351 ? 18.188 21.562 25.438 1 76.12 351 GLN B C 1
ATOM 6263 O O . GLN B 1 351 ? 17.906 20.375 25.578 1 76.12 351 GLN B O 1
ATOM 6268 N N . LEU B 1 352 ? 17.516 22.516 25.844 1 77 352 LEU B N 1
ATOM 6269 C CA . LEU B 1 352 ? 16.234 22.234 26.5 1 77 352 LEU B CA 1
ATOM 6270 C C . LEU B 1 352 ? 15.242 21.625 25.531 1 77 352 LEU B C 1
ATOM 6272 O O . LEU B 1 352 ? 14.469 20.734 25.891 1 77 352 LEU B O 1
ATOM 6276 N N . HIS B 1 353 ? 15.305 22.109 24.328 1 74.75 353 HIS B N 1
ATOM 6277 C CA . HIS B 1 353 ? 14.422 21.562 23.297 1 74.75 353 HIS B CA 1
ATOM 6278 C C . HIS B 1 353 ? 14.688 20.094 23.062 1 74.75 353 HIS B C 1
ATOM 6280 O O . HIS B 1 353 ? 13.758 19.297 22.953 1 74.75 353 HIS B O 1
ATOM 6286 N N . MET B 1 354 ? 15.852 19.766 23.062 1 73.38 354 MET B N 1
ATOM 6287 C CA . MET B 1 354 ? 16.25 18.375 22.844 1 73.38 354 MET B CA 1
ATOM 6288 C C . MET B 1 354 ? 15.812 17.5 24.016 1 73.38 354 MET B C 1
ATOM 6290 O O . MET B 1 354 ? 15.367 16.375 23.812 1 73.38 354 MET B O 1
ATOM 6294 N N . LYS B 1 355 ? 15.922 18.047 25.125 1 75.75 355 LYS B N 1
ATOM 6295 C CA . LYS B 1 355 ? 15.555 17.297 26.328 1 75.75 355 LYS B CA 1
ATOM 6296 C C . LYS B 1 355 ? 14.047 17.156 26.453 1 75.75 355 LYS B C 1
ATOM 6298 O O . LYS B 1 355 ? 13.547 16.156 26.984 1 75.75 355 LYS B O 1
ATOM 6303 N N . ALA B 1 356 ? 13.359 18.109 25.906 1 75.81 356 ALA B N 1
ATOM 6304 C CA . ALA B 1 356 ? 11.906 18.125 26.031 1 75.81 356 ALA B CA 1
ATOM 6305 C C . ALA B 1 356 ? 11.258 17.25 24.953 1 75.81 356 ALA B C 1
ATOM 6307 O O . ALA B 1 356 ? 10.086 16.891 25.062 1 75.81 356 ALA B O 1
ATOM 6308 N N . ALA B 1 357 ? 12.094 16.922 23.969 1 74.31 357 ALA B N 1
ATOM 6309 C CA . ALA B 1 357 ? 11.547 16.188 22.828 1 74.31 357 ALA B CA 1
ATOM 6310 C C . ALA B 1 357 ? 11.328 14.719 23.172 1 74.31 357 ALA B C 1
ATOM 6312 O O . ALA B 1 357 ? 12.141 14.109 23.875 1 74.31 357 ALA B O 1
ATOM 6313 N N . VAL B 1 358 ? 10.172 14.203 22.656 1 74 358 VAL B N 1
ATOM 6314 C CA . VAL B 1 358 ? 9.844 12.805 22.906 1 74 358 VAL B CA 1
ATOM 6315 C C . VAL B 1 358 ? 10.555 11.914 21.891 1 74 358 VAL B C 1
ATOM 6317 O O . VAL B 1 358 ? 10.969 10.797 22.203 1 74 358 VAL B O 1
ATOM 6320 N N . ALA B 1 359 ? 10.648 12.406 20.719 1 84.31 359 ALA B N 1
ATOM 6321 C CA . ALA B 1 359 ? 11.289 11.641 19.641 1 84.31 359 ALA B CA 1
ATOM 6322 C C . ALA B 1 359 ? 12.188 12.539 18.797 1 84.31 359 ALA B C 1
ATOM 6324 O O . ALA B 1 359 ? 11.82 13.672 18.469 1 84.31 359 ALA B O 1
ATOM 6325 N N . SER B 1 360 ? 13.297 12.023 18.453 1 84.12 360 SER B N 1
ATOM 6326 C CA . SER B 1 360 ? 14.258 12.781 17.672 1 84.12 360 SER B CA 1
ATOM 6327 C C . SER B 1 360 ? 13.711 13.117 16.281 1 84.12 360 SER B C 1
ATOM 6329 O O . SER B 1 360 ? 14.047 14.156 15.711 1 84.12 360 SER B O 1
ATOM 6331 N N . SER B 1 361 ? 12.836 12.289 15.789 1 89.75 361 SER B N 1
ATOM 6332 C CA . SER B 1 361 ? 12.312 12.461 14.438 1 89.75 361 SER B CA 1
ATOM 6333 C C . SER B 1 361 ? 11.281 13.578 14.375 1 89.75 361 SER B C 1
ATOM 6335 O O . SER B 1 361 ? 10.867 13.984 13.289 1 89.75 361 SER B O 1
ATOM 6337 N N . ARG B 1 362 ? 10.93 14.117 15.531 1 88.81 362 ARG B N 1
ATOM 6338 C CA . ARG B 1 362 ? 9.836 15.086 15.555 1 88.81 362 ARG B CA 1
ATOM 6339 C C . ARG B 1 362 ? 10.266 16.375 16.234 1 88.81 362 ARG B C 1
ATOM 6341 O O . ARG B 1 362 ? 9.43 17.172 16.672 1 88.81 362 ARG B O 1
ATOM 6348 N N . THR B 1 363 ? 11.594 16.531 16.328 1 82.12 363 THR B N 1
ATOM 6349 C CA . THR B 1 363 ? 12.133 17.641 17.094 1 82.12 363 THR B CA 1
ATOM 6350 C C . THR B 1 363 ? 12.594 18.766 16.172 1 82.12 363 THR B C 1
ATOM 6352 O O . THR B 1 363 ? 12.938 18.531 15.008 1 82.12 363 THR B O 1
ATOM 6355 N N . VAL B 1 364 ? 12.578 19.922 16.766 1 84.44 364 VAL B N 1
ATOM 6356 C CA . VAL B 1 364 ? 13.078 21.094 16.078 1 84.44 364 VAL B CA 1
ATOM 6357 C C . VAL B 1 364 ? 14.594 21 15.914 1 84.44 364 VAL B C 1
ATOM 6359 O O . VAL B 1 364 ? 15.312 20.703 16.875 1 84.44 364 VAL B O 1
ATOM 6362 N N . PRO B 1 365 ? 14.969 21.203 14.656 1 85.69 365 PRO B N 1
ATOM 6363 C CA . PRO B 1 365 ? 16.422 21.219 14.508 1 85.69 365 PRO B CA 1
ATOM 6364 C C . PRO B 1 365 ? 17.109 22.266 15.383 1 85.69 365 PRO B C 1
ATOM 6366 O O . PRO B 1 365 ? 16.578 23.359 15.57 1 85.69 365 PRO B O 1
ATOM 6369 N N . ALA B 1 366 ? 18.281 21.969 15.789 1 78.25 366 ALA B N 1
ATOM 6370 C CA . ALA B 1 366 ? 19.031 22.828 16.719 1 78.25 366 ALA B CA 1
ATOM 6371 C C . ALA B 1 366 ? 19.344 24.172 16.078 1 78.25 366 ALA B C 1
ATOM 6373 O O . ALA B 1 366 ? 19.375 25.188 16.766 1 78.25 366 ALA B O 1
ATOM 6374 N N . ASP B 1 367 ? 19.453 24.172 14.797 1 80 367 ASP B N 1
ATOM 6375 C CA . ASP B 1 367 ? 19.891 25.391 14.125 1 80 367 ASP B CA 1
ATOM 6376 C C . ASP B 1 367 ? 18.703 26.156 13.555 1 80 367 ASP B C 1
ATOM 6378 O O . ASP B 1 367 ? 18.875 27.109 12.797 1 80 367 ASP B O 1
ATOM 6382 N N . ALA B 1 368 ? 17.516 25.766 13.93 1 85.5 368 ALA B N 1
ATOM 6383 C CA . ALA B 1 368 ? 16.328 26.484 13.445 1 85.5 368 ALA B CA 1
ATOM 6384 C C . ALA B 1 368 ? 16.266 27.891 14 1 85.5 368 ALA B C 1
ATOM 6386 O O . ALA B 1 368 ? 16.547 28.109 15.188 1 85.5 368 ALA B O 1
ATOM 6387 N N . THR B 1 369 ? 15.984 28.891 13.148 1 85.75 369 THR B N 1
ATOM 6388 C CA . THR B 1 369 ? 15.891 30.281 13.562 1 85.75 369 THR B CA 1
ATOM 6389 C C . THR B 1 369 ? 14.438 30.688 13.805 1 85.75 369 THR B C 1
ATOM 6391 O O . THR B 1 369 ? 13.844 31.391 13 1 85.75 369 THR B O 1
ATOM 6394 N N . PHE B 1 370 ? 13.859 30.219 14.914 1 89.44 370 PHE B N 1
ATOM 6395 C CA . PHE B 1 370 ? 12.5 30.547 15.305 1 89.44 370 PHE B CA 1
ATOM 6396 C C . PHE B 1 370 ? 12.484 31.688 16.312 1 89.44 370 PHE B C 1
ATOM 6398 O O . PHE B 1 370 ? 13.453 31.875 17.047 1 89.44 370 PHE B O 1
ATOM 6405 N N . LEU B 1 371 ? 11.438 32.469 16.266 1 89.75 371 LEU B N 1
ATOM 6406 C CA . LEU B 1 371 ? 11.203 33.406 17.359 1 89.75 371 LEU B CA 1
ATOM 6407 C C . LEU B 1 371 ? 11.078 32.688 18.688 1 89.75 371 LEU B C 1
ATOM 6409 O O . LEU B 1 371 ? 10.734 31.5 18.734 1 89.75 371 LEU B O 1
ATOM 6413 N N . PRO B 1 372 ? 11.414 33.312 19.781 1 84.69 372 PRO B N 1
ATOM 6414 C CA . PRO B 1 372 ? 11.352 32.688 21.094 1 84.69 372 PRO B CA 1
ATOM 6415 C C . PRO B 1 372 ? 9.977 32.094 21.391 1 84.69 372 PRO B C 1
ATOM 6417 O O . PRO B 1 372 ? 8.953 32.688 21.047 1 84.69 372 PRO B O 1
ATOM 6420 N N . GLN B 1 373 ? 10.023 30.969 21.984 1 86.69 373 GLN B N 1
ATOM 6421 C CA . GLN B 1 373 ? 8.805 30.312 22.453 1 86.69 373 GLN B CA 1
ATOM 6422 C C . GLN B 1 373 ? 8.219 31.031 23.656 1 86.69 373 GLN B C 1
ATOM 6424 O O . GLN B 1 373 ? 8.875 31.172 24.688 1 86.69 373 GLN B O 1
ATOM 6429 N N . THR B 1 374 ? 7 31.547 23.5 1 88.5 374 THR B N 1
ATOM 6430 C CA . THR B 1 374 ? 6.387 32.312 24.594 1 88.5 374 THR B CA 1
ATOM 6431 C C . THR B 1 374 ? 5.117 31.625 25.078 1 88.5 374 THR B C 1
ATOM 6433 O O . THR B 1 374 ? 4.625 31.922 26.172 1 88.5 374 THR B O 1
ATOM 6436 N N . CYS B 1 375 ? 4.605 30.688 24.25 1 91.75 375 CYS B N 1
ATOM 6437 C CA . CYS B 1 375 ? 3.357 30.016 24.594 1 91.75 375 CYS B CA 1
ATOM 6438 C C . CYS B 1 375 ? 3.539 29.125 25.812 1 91.75 375 CYS B C 1
ATOM 6440 O O . CYS B 1 375 ? 4.555 28.438 25.938 1 91.75 375 CYS B O 1
ATOM 6442 N N . ARG B 1 376 ? 2.529 29.125 26.609 1 88.81 376 ARG B N 1
ATOM 6443 C CA . ARG B 1 376 ? 2.561 28.312 27.828 1 88.81 376 ARG B CA 1
ATOM 6444 C C . ARG B 1 376 ? 1.59 27.141 27.719 1 88.81 376 ARG B C 1
ATOM 6446 O O . ARG B 1 376 ? 1.679 26.188 28.5 1 88.81 376 ARG B O 1
ATOM 6453 N N . GLY B 1 377 ? 0.72 27.266 26.75 1 92.19 377 GLY B N 1
ATOM 6454 C CA . GLY B 1 377 ? -0.237 26.172 26.594 1 92.19 377 GLY B CA 1
ATOM 6455 C C . GLY B 1 377 ? -0.918 26.172 25.234 1 92.19 377 GLY B C 1
ATOM 6456 O O . GLY B 1 377 ? -0.934 27.203 24.547 1 92.19 377 GLY B O 1
ATOM 6457 N N . VAL B 1 378 ? -1.393 25 24.922 1 95.44 378 VAL B N 1
ATOM 6458 C CA . VAL B 1 378 ? -2.188 24.812 23.703 1 95.44 378 VAL B CA 1
ATOM 6459 C C . VAL B 1 378 ? -3.527 24.172 24.062 1 95.44 378 VAL B C 1
ATOM 6461 O O . VAL B 1 378 ? -3.578 23.234 24.875 1 95.44 378 VAL B O 1
ATOM 6464 N N . GLU B 1 379 ? -4.582 24.734 23.625 1 95.06 379 GLU B N 1
ATOM 6465 C CA . GLU B 1 379 ? -5.91 24.125 23.75 1 95.06 379 GLU B CA 1
ATOM 6466 C C . GLU B 1 379 ? -6.422 23.641 22.391 1 95.06 379 GLU B C 1
ATOM 6468 O O . GLU B 1 379 ? -6.359 24.375 21.406 1 95.06 379 GLU B O 1
ATOM 6473 N N . SER B 1 380 ? -6.883 22.406 22.375 1 96.44 380 SER B N 1
ATOM 6474 C CA . SER B 1 380 ? -7.379 21.812 21.141 1 96.44 380 SER B CA 1
ATOM 6475 C C . SER B 1 380 ? -8.898 21.859 21.078 1 96.44 380 SER B C 1
ATOM 6477 O O . SER B 1 380 ? -9.578 21.562 22.062 1 96.44 380 SER B O 1
ATOM 6479 N N . ILE B 1 381 ? -9.438 22.297 19.984 1 96.62 381 ILE B N 1
ATOM 6480 C CA . ILE B 1 381 ? -10.867 22.344 19.719 1 96.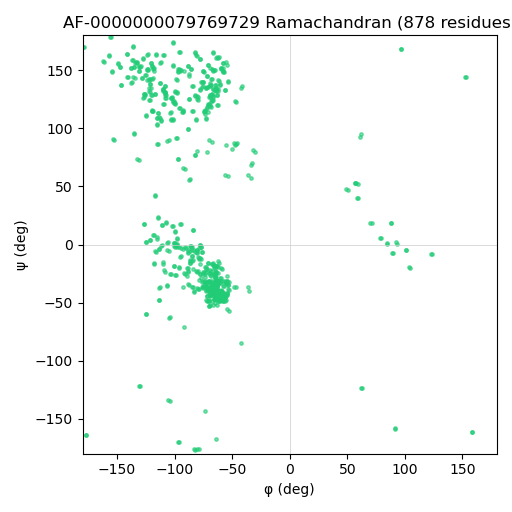62 381 ILE B CA 1
ATOM 6481 C C . ILE B 1 381 ? -11.219 21.391 18.578 1 96.62 381 ILE B C 1
ATOM 6483 O O . ILE B 1 381 ? -10.836 21.609 17.438 1 96.62 381 ILE B O 1
ATOM 6487 N N . LEU B 1 382 ? -11.977 20.312 18.891 1 96.12 382 LEU B N 1
ATOM 6488 C CA . LEU B 1 382 ? -12.398 19.312 17.906 1 96.12 382 LEU B CA 1
ATOM 6489 C C . LEU B 1 382 ? -13.766 19.656 17.328 1 96.12 382 LEU B C 1
ATOM 6491 O O . LEU B 1 382 ? -14.758 19.719 18.062 1 96.12 382 LEU B O 1
ATOM 6495 N N . VAL B 1 383 ? -13.789 19.938 16.062 1 96.38 383 VAL B N 1
ATOM 6496 C CA . VAL B 1 383 ? -15.07 20.25 15.43 1 96.38 383 VAL B CA 1
ATOM 6497 C C . VAL B 1 383 ? -15.656 19 14.789 1 96.38 383 VAL B C 1
ATOM 6499 O O . VAL B 1 383 ? -14.938 18.031 14.523 1 96.38 383 VAL B O 1
ATOM 6502 N N . GLN B 1 384 ? -16.938 19 14.414 1 94.31 384 GLN B N 1
ATOM 6503 C CA . GLN B 1 384 ? -17.672 17.812 13.961 1 94.31 384 GLN B CA 1
ATOM 6504 C C . GLN B 1 384 ? -18 17.906 12.477 1 94.31 384 GLN B C 1
ATOM 6506 O O . GLN B 1 384 ? -18.828 17.156 11.969 1 94.31 384 GLN B O 1
ATOM 6511 N N . THR B 1 385 ? -17.344 18.781 11.773 1 94.31 385 THR B N 1
ATOM 6512 C CA . THR B 1 385 ? -17.734 19.078 10.398 1 94.31 385 THR B CA 1
ATOM 6513 C C . THR B 1 385 ? -16.859 18.297 9.414 1 94.31 385 THR B C 1
ATOM 6515 O O . THR B 1 385 ? -17.047 18.406 8.203 1 94.31 385 THR B O 1
ATOM 6518 N N . GLY B 1 386 ? -15.906 17.484 9.898 1 93.25 386 GLY B N 1
ATOM 6519 C CA . GLY B 1 386 ? -15 16.781 9.008 1 93.25 386 GLY B CA 1
ATOM 6520 C C . GLY B 1 386 ? -14.898 15.297 9.305 1 93.25 386 GLY B C 1
ATOM 6521 O O . GLY B 1 386 ? -15.914 14.594 9.352 1 93.25 386 GLY B O 1
ATOM 6522 N N . VAL B 1 387 ? -13.75 14.789 9.578 1 89.81 387 VAL B N 1
ATOM 6523 C CA . VAL B 1 387 ? -13.438 13.375 9.742 1 89.81 387 VAL B CA 1
ATOM 6524 C C . VAL B 1 387 ? -14.172 12.828 10.969 1 89.81 387 VAL B C 1
ATOM 6526 O O . VAL B 1 387 ? -14.727 11.727 10.922 1 89.81 387 VAL B O 1
ATOM 6529 N N . TYR B 1 388 ? -14.234 13.609 11.992 1 90 388 TYR B N 1
ATOM 6530 C CA . TYR B 1 388 ? -14.805 13.188 13.266 1 90 388 TYR B CA 1
ATOM 6531 C C . TYR B 1 388 ? -16.328 13.352 13.266 1 90 388 TYR B C 1
ATOM 6533 O O . TYR B 1 388 ? -16.844 14.344 12.75 1 90 388 TYR B O 1
ATOM 6541 N N . LYS B 1 389 ? -16.938 12.32 13.789 1 86 389 LYS B N 1
ATOM 6542 C CA . LYS B 1 389 ? -18.359 12.391 14.109 1 86 389 LYS B CA 1
ATOM 6543 C C . LYS B 1 389 ? -18.609 11.953 15.555 1 86 389 LYS B C 1
ATOM 6545 O O . LYS B 1 389 ? -17.938 11.055 16.062 1 86 389 LYS B O 1
ATOM 6550 N N . PRO B 1 390 ? -19.531 12.602 16.172 1 82.25 390 PRO B N 1
ATOM 6551 C CA . PRO B 1 390 ? -19.781 12.281 17.578 1 82.25 390 PRO B CA 1
ATOM 6552 C C . PRO B 1 390 ? -20.047 10.797 17.797 1 82.25 390 PRO B C 1
ATOM 6554 O O . PRO B 1 390 ? -19.719 10.266 18.859 1 82.25 390 PRO B O 1
ATOM 6557 N N . GLY B 1 391 ? -20.672 10.148 16.891 1 77.06 391 GLY B N 1
ATOM 6558 C CA . GLY B 1 391 ? -20.938 8.719 17 1 77.06 391 GLY B CA 1
ATOM 6559 C C . GLY B 1 391 ? -19.656 7.891 17.062 1 77.06 391 GLY B C 1
ATOM 6560 O O . GLY B 1 391 ? -19.688 6.746 17.516 1 77.06 391 GLY B O 1
ATOM 6561 N N . ASP B 1 392 ? -18.625 8.492 16.734 1 74.19 392 ASP B N 1
ATOM 6562 C CA . ASP B 1 392 ? -17.328 7.812 16.672 1 74.19 392 ASP B CA 1
ATOM 6563 C C . ASP B 1 392 ? -16.625 7.855 18.031 1 74.19 392 ASP B C 1
ATOM 6565 O O . ASP B 1 392 ? -15.594 7.215 18.234 1 74.19 392 ASP B O 1
ATOM 6569 N N . ARG B 1 393 ? -17.156 8.508 18.953 1 72.81 393 ARG B N 1
ATOM 6570 C CA . ARG B 1 393 ? -16.469 8.859 20.188 1 72.81 393 ARG B CA 1
ATOM 6571 C C . ARG B 1 393 ? -16.031 7.609 20.938 1 72.81 393 ARG B C 1
ATOM 6573 O O . ARG B 1 393 ? -14.859 7.5 21.328 1 72.81 393 ARG B O 1
ATOM 6580 N N . GLN B 1 394 ? -16.938 6.707 21.062 1 68.94 394 GLN B N 1
ATOM 6581 C CA . GLN B 1 394 ? -16.609 5.512 21.828 1 68.94 394 GLN B CA 1
ATOM 6582 C C . GLN B 1 394 ? -15.578 4.648 21.094 1 68.94 394 GLN B C 1
ATOM 6584 O O . GLN B 1 394 ? -14.633 4.156 21.719 1 68.94 394 GLN B O 1
ATOM 6589 N N . ALA B 1 395 ? -15.742 4.59 19.859 1 66.88 395 ALA B N 1
ATOM 6590 C CA . ALA B 1 395 ? -14.852 3.754 19.062 1 66.88 395 ALA B CA 1
ATOM 6591 C C . ALA B 1 395 ? -13.445 4.344 19.016 1 66.88 395 ALA B C 1
ATOM 6593 O O . ALA B 1 395 ? -12.453 3.617 19.141 1 66.88 395 ALA B O 1
ATOM 6594 N N . LYS B 1 396 ? -13.352 5.547 18.859 1 68 396 LYS B N 1
ATOM 6595 C CA . LYS B 1 396 ? -12.062 6.219 18.734 1 68 396 LYS B CA 1
ATOM 6596 C C . LYS B 1 396 ? -11.32 6.234 20.078 1 68 396 LYS B C 1
ATOM 6598 O O . LYS B 1 396 ? -10.094 6.168 20.109 1 68 396 LYS B O 1
ATOM 6603 N N . ARG B 1 397 ? -12.016 6.312 21.078 1 65.06 397 ARG B N 1
ATOM 6604 C CA . ARG B 1 397 ? -11.398 6.336 22.391 1 65.06 397 ARG B CA 1
ATOM 6605 C C . ARG B 1 397 ? -10.781 4.984 22.734 1 65.06 397 ARG B C 1
ATOM 6607 O O . ARG B 1 397 ? -9.719 4.918 23.359 1 65.06 397 ARG B O 1
ATOM 6614 N N . SER B 1 398 ? -11.352 4.012 22.25 1 64.88 398 SER B N 1
ATOM 6615 C CA . SER B 1 398 ? -10.93 2.674 22.641 1 64.88 398 SER B CA 1
ATOM 6616 C C . SER B 1 398 ? -9.789 2.172 21.766 1 64.88 398 SER B C 1
ATOM 6618 O O . SER B 1 398 ? -8.891 1.482 22.234 1 64.88 398 SER B O 1
ATOM 6620 N N . LYS B 1 399 ? -9.836 2.545 20.516 1 73.5 399 LYS B N 1
ATOM 6621 C CA . LYS B 1 399 ? -8.82 2.01 19.609 1 73.5 399 LYS B CA 1
ATOM 6622 C C . LYS B 1 399 ? -8.562 2.957 18.453 1 73.5 399 LYS B C 1
ATOM 6624 O O . LYS B 1 399 ? -9.203 2.848 17.406 1 73.5 399 LYS B O 1
ATOM 6629 N N . PRO B 1 400 ? -7.535 3.889 18.719 1 79.25 400 PRO B N 1
ATOM 6630 C CA . PRO B 1 400 ? -7.203 4.727 17.562 1 79.25 400 PRO B CA 1
ATOM 6631 C C . PRO B 1 400 ? -6.672 3.914 16.375 1 79.25 400 PRO B C 1
ATOM 6633 O O . PRO B 1 400 ? -5.73 3.133 16.531 1 79.25 400 PRO B O 1
ATOM 6636 N N . LEU B 1 401 ? -7.34 3.973 15.219 1 79.56 401 LEU B N 1
ATOM 6637 C CA . LEU B 1 401 ? -7.051 3.125 14.07 1 79.56 401 LEU B CA 1
ATOM 6638 C C . LEU B 1 401 ? -6.227 3.881 13.031 1 79.56 401 LEU B C 1
ATOM 6640 O O . LEU B 1 401 ? -5.5 3.268 12.242 1 79.56 401 LEU B O 1
ATOM 6644 N N . HIS B 1 402 ? -6.234 5.219 13.117 1 86.62 402 HIS B N 1
ATOM 6645 C CA . HIS B 1 402 ? -5.77 5.949 11.938 1 86.62 402 HIS B CA 1
ATOM 6646 C C . HIS B 1 402 ? -4.492 6.723 12.242 1 86.62 402 HIS B C 1
ATOM 6648 O O . HIS B 1 402 ? -3.963 7.422 11.375 1 86.62 402 HIS B O 1
ATOM 6654 N N . CYS B 1 403 ? -3.988 6.52 13.438 1 87.12 403 CYS B N 1
ATOM 6655 C CA . CYS B 1 403 ? -2.748 7.188 13.82 1 87.12 403 CYS B CA 1
ATOM 6656 C C . CYS B 1 403 ? -1.548 6.535 13.148 1 87.12 403 CYS B C 1
ATOM 6658 O O . CYS B 1 403 ? -1.479 5.309 13.039 1 87.12 403 CYS B O 1
ATOM 6660 N N . HIS B 1 404 ? -0.652 7.355 12.719 1 91.5 404 HIS B N 1
ATOM 6661 C CA . HIS B 1 404 ? 0.607 6.812 12.219 1 91.5 404 HIS B CA 1
ATOM 6662 C C . HIS B 1 404 ? 1.304 5.969 13.281 1 91.5 404 HIS B C 1
ATOM 6664 O O . HIS B 1 404 ? 1.247 6.293 14.469 1 91.5 404 HIS B O 1
ATOM 6670 N N . ARG B 1 405 ? 1.991 5.043 12.898 1 90.62 405 ARG B N 1
ATOM 6671 C CA . ARG B 1 405 ? 2.557 4.039 13.797 1 90.62 405 ARG B CA 1
ATOM 6672 C C . ARG B 1 405 ? 3.521 4.676 14.789 1 90.62 405 ARG B C 1
ATOM 6674 O O . ARG B 1 405 ? 3.646 4.211 15.922 1 90.62 405 ARG B O 1
ATOM 6681 N N . ASP B 1 406 ? 4.211 5.707 14.453 1 90.94 406 ASP B N 1
ATOM 6682 C CA . ASP B 1 406 ? 5.215 6.328 15.312 1 90.94 406 ASP B CA 1
ATOM 6683 C C . ASP B 1 406 ? 4.562 7.195 16.391 1 90.94 406 ASP B C 1
ATOM 6685 O O . ASP B 1 406 ? 5.246 7.738 17.25 1 90.94 406 ASP B O 1
ATOM 6689 N N . PHE B 1 407 ? 3.219 7.27 16.406 1 89.94 407 PHE B N 1
ATOM 6690 C CA . PHE B 1 407 ? 2.492 8.078 17.375 1 89.94 407 PHE B CA 1
ATOM 6691 C C . PHE B 1 407 ? 1.533 7.211 18.188 1 89.94 407 PHE B C 1
ATOM 6693 O O . PHE B 1 407 ? 0.728 7.73 18.969 1 89.94 407 PHE B O 1
ATOM 6700 N N . MET B 1 408 ? 1.507 5.938 18.016 1 81.06 408 MET B N 1
ATOM 6701 C CA . MET B 1 408 ? 0.535 5.02 18.594 1 81.06 408 MET B CA 1
ATOM 6702 C C . MET B 1 408 ? 0.676 4.977 20.125 1 81.06 408 MET B C 1
ATOM 6704 O O . MET B 1 408 ? -0.276 4.641 20.828 1 81.06 408 MET B O 1
ATOM 6708 N N . GLY B 1 409 ? 1.771 5.406 20.672 1 75.31 409 GLY B N 1
ATOM 6709 C CA . GLY B 1 409 ? 1.968 5.41 22.109 1 75.31 409 GLY B CA 1
ATOM 6710 C C . GLY B 1 409 ? 1.247 6.551 22.812 1 75.31 409 GLY B C 1
ATOM 6711 O O . GLY B 1 409 ? 1.211 6.613 24.047 1 75.31 409 GLY B O 1
ATOM 6712 N N . ALA B 1 410 ? 0.569 7.426 22.062 1 76.12 410 ALA B N 1
ATOM 6713 C CA . ALA B 1 410 ? -0.043 8.625 22.625 1 76.12 410 ALA B CA 1
ATOM 6714 C C . ALA B 1 410 ? -1.56 8.602 22.469 1 76.12 410 ALA B C 1
ATOM 6716 O O . ALA B 1 410 ? -2.176 9.625 22.156 1 76.12 410 ALA B O 1
ATOM 6717 N N . VAL B 1 411 ? -2.205 7.508 22.703 1 73.88 411 VAL B N 1
ATOM 6718 C CA . VAL B 1 411 ? -3.617 7.309 22.391 1 73.88 411 VAL B CA 1
ATOM 6719 C C . VAL B 1 411 ? -4.477 8.148 23.328 1 73.88 411 VAL B C 1
ATOM 6721 O O . VAL B 1 411 ? -5.582 8.562 22.969 1 73.88 411 VAL B O 1
ATOM 6724 N N . ASP B 1 412 ? -3.92 8.445 24.469 1 80.12 412 ASP B N 1
ATOM 6725 C CA . ASP B 1 412 ? -4.68 9.227 25.438 1 80.12 412 ASP B CA 1
ATOM 6726 C C . ASP B 1 412 ? -4.699 10.703 25.062 1 80.12 412 ASP B C 1
ATOM 6728 O O . ASP B 1 412 ? -5.535 11.469 25.547 1 80.12 412 ASP B O 1
ATOM 6732 N N . LEU B 1 413 ? -3.893 11.062 24.141 1 88.5 413 LEU B N 1
ATOM 6733 C CA . LEU B 1 413 ? -3.742 12.477 23.797 1 88.5 413 LEU B CA 1
ATOM 6734 C C . LEU B 1 413 ? -4.641 12.844 22.609 1 88.5 413 LEU B C 1
ATOM 6736 O O . LEU B 1 413 ? -4.516 13.93 22.047 1 88.5 413 LEU B O 1
ATOM 6740 N N . ILE B 1 414 ? -5.637 11.961 22.344 1 90.75 414 ILE B N 1
ATOM 6741 C CA . ILE B 1 414 ? -6.527 12.242 21.234 1 90.75 414 ILE B CA 1
ATOM 6742 C C . ILE B 1 414 ? -7.793 12.922 21.734 1 90.75 414 ILE B C 1
ATOM 6744 O O . ILE B 1 414 ? -8.664 13.297 20.938 1 90.75 414 ILE B O 1
ATOM 6748 N N . LEU B 1 415 ? -7.918 13.109 23.047 1 89 415 LEU B N 1
ATOM 6749 C CA . LEU B 1 415 ? -9.062 13.812 23.609 1 89 415 LEU B CA 1
ATOM 6750 C C . LEU B 1 415 ? -8.867 15.328 23.531 1 89 415 LEU B C 1
ATOM 6752 O O . LEU B 1 415 ? -7.832 15.844 23.953 1 89 415 LEU B O 1
ATOM 6756 N N . PRO B 1 416 ? -9.891 16 22.969 1 92.75 416 PRO B N 1
ATOM 6757 C CA . PRO B 1 416 ? -9.734 17.453 22.828 1 92.75 416 PRO B CA 1
ATOM 6758 C C . PRO B 1 416 ? -9.969 18.203 24.125 1 92.75 416 PRO B C 1
ATOM 6760 O O . PRO B 1 416 ? -10.578 17.672 25.062 1 92.75 416 PRO B O 1
ATOM 6763 N N . SER B 1 417 ? -9.445 19.453 24.203 1 91.62 417 SER B N 1
ATOM 6764 C CA . SER B 1 417 ? -9.82 20.359 25.297 1 91.62 417 SER B CA 1
ATOM 6765 C C . SER B 1 417 ? -11.297 20.734 25.219 1 91.62 417 SER B C 1
ATOM 6767 O O . SER B 1 417 ? -11.977 20.797 26.234 1 91.62 417 SER B O 1
ATOM 6769 N N . PHE B 1 418 ? -11.742 21.047 23.984 1 91.75 418 PHE B N 1
ATOM 6770 C CA . PHE B 1 418 ? -13.133 21.391 23.719 1 91.75 418 PHE B CA 1
ATOM 6771 C C . PHE B 1 418 ? -13.648 20.672 22.484 1 91.75 418 PHE B C 1
ATOM 6773 O O . PHE B 1 418 ? -12.883 20.422 21.547 1 91.75 418 PHE B O 1
ATOM 6780 N N . GLU B 1 419 ? -14.859 20.281 22.531 1 92.81 419 GLU B N 1
ATOM 6781 C CA . GLU B 1 419 ? -15.57 19.812 21.344 1 92.81 419 GLU B CA 1
ATOM 6782 C C . GLU B 1 419 ? -16.656 20.812 20.922 1 92.81 419 GLU B C 1
ATOM 6784 O O . GLU B 1 419 ? -17.344 21.375 21.766 1 92.81 419 GLU B O 1
ATOM 6789 N N . ALA B 1 420 ? -16.734 21.125 19.703 1 94 420 ALA B N 1
ATOM 6790 C CA . ALA B 1 420 ? -17.719 22.062 19.172 1 94 420 ALA B CA 1
ATOM 6791 C C . ALA B 1 420 ? -18.344 21.516 17.875 1 94 420 ALA B C 1
ATOM 6793 O O . ALA B 1 420 ? -17.703 20.766 17.141 1 94 420 ALA B O 1
ATOM 6794 N N . ALA B 1 421 ? -19.547 21.891 17.562 1 94.12 421 ALA B N 1
ATOM 6795 C CA . ALA B 1 421 ? -20.234 21.422 16.359 1 94.12 421 ALA B CA 1
ATOM 6796 C C . ALA B 1 421 ? -19.531 21.906 15.102 1 94.12 421 ALA B C 1
ATOM 6798 O O . ALA B 1 421 ? -19.547 21.234 14.07 1 94.12 421 ALA B O 1
ATOM 6799 N N . ASN B 1 422 ? -19.031 23.094 15.203 1 95.75 422 ASN B N 1
ATOM 6800 C CA . ASN B 1 422 ? -18.328 23.734 14.094 1 95.75 422 ASN B CA 1
ATOM 6801 C C . ASN B 1 422 ? -17.359 24.812 14.586 1 95.75 422 ASN B C 1
ATOM 6803 O O . ASN B 1 422 ? -17.234 25.047 15.789 1 95.75 422 ASN B O 1
ATOM 6807 N N . VAL B 1 423 ? -16.641 25.438 13.664 1 97.56 423 VAL B N 1
ATOM 6808 C CA . VAL B 1 423 ? -15.586 26.391 14 1 97.56 423 VAL B CA 1
ATOM 6809 C C . VAL B 1 423 ? -16.203 27.641 14.633 1 97.56 423 VAL B C 1
ATOM 6811 O O . VAL B 1 423 ? -15.617 28.25 15.531 1 97.56 423 VAL B O 1
ATOM 6814 N N . LEU B 1 424 ? -17.453 28.031 14.234 1 96.69 424 LEU B N 1
ATOM 6815 C CA . LEU B 1 424 ? -18.141 29.188 14.789 1 96.69 424 LEU B CA 1
ATOM 6816 C C . LEU B 1 424 ? -18.391 29.016 16.281 1 96.69 424 LEU B C 1
ATOM 6818 O O . LEU B 1 424 ? -18.109 29.906 17.078 1 96.69 424 LEU B O 1
ATOM 6822 N N . GLU B 1 425 ? -18.922 27.875 16.609 1 94.88 425 GLU B N 1
ATOM 6823 C CA . GLU B 1 425 ? -19.172 27.578 18.016 1 94.88 425 GLU B CA 1
ATOM 6824 C C . GLU B 1 425 ? -17.875 27.594 18.828 1 94.88 425 GLU B C 1
ATOM 6826 O O . GLU B 1 425 ? -17.844 28.078 19.953 1 94.88 425 GLU B O 1
ATOM 6831 N N . GLY B 1 426 ? -16.844 27.031 18.297 1 95.25 426 GLY B N 1
ATOM 6832 C CA . GLY B 1 426 ? -15.539 27.031 18.953 1 95.25 426 GLY B CA 1
ATOM 6833 C C . GLY B 1 426 ? -15 28.438 19.188 1 95.25 426 GLY B C 1
ATOM 6834 O O . GLY B 1 426 ? -14.469 28.719 20.266 1 95.25 426 GLY B O 1
ATOM 6835 N N . ILE B 1 427 ? -15.094 29.312 18.188 1 95.88 427 ILE B N 1
ATOM 6836 C CA . ILE B 1 427 ? -14.602 30.672 18.297 1 95.88 427 ILE B CA 1
ATOM 6837 C C . ILE B 1 427 ? -15.398 31.422 19.359 1 95.88 427 ILE B C 1
ATOM 6839 O O . ILE B 1 427 ? -14.828 32.188 20.156 1 95.88 427 ILE B O 1
ATOM 6843 N N . LYS B 1 428 ? -16.734 31.203 19.359 1 92.25 428 LYS B N 1
ATOM 6844 C CA . LYS B 1 428 ? -17.562 31.828 20.391 1 92.25 428 LYS B CA 1
ATOM 6845 C C . LYS B 1 428 ? -17.109 31.406 21.797 1 92.25 428 LYS B C 1
ATOM 6847 O O . LYS B 1 428 ? -17.031 32.219 22.703 1 92.25 428 LYS B O 1
ATOM 6852 N N . LEU B 1 429 ? -16.828 30.172 21.922 1 88.25 429 LEU B N 1
ATOM 6853 C CA . LEU B 1 429 ? -16.375 29.625 23.188 1 88.25 429 LEU B CA 1
ATOM 6854 C C . LEU B 1 429 ? -15.07 30.281 23.641 1 88.25 429 LEU B C 1
ATOM 6856 O O . LEU B 1 429 ? -14.93 30.672 24.797 1 88.25 429 LEU B O 1
ATOM 6860 N N . LEU B 1 430 ? -14.133 30.406 22.781 1 90.5 430 LEU B N 1
ATOM 6861 C CA . LEU B 1 430 ? -12.812 30.891 23.172 1 90.5 430 LEU B CA 1
ATOM 6862 C C . LEU B 1 430 ? -12.859 32.375 23.453 1 90.5 430 LEU B C 1
ATOM 6864 O O . LEU B 1 430 ? -12.117 32.875 24.312 1 90.5 430 LEU B O 1
ATOM 6868 N N . LEU B 1 431 ? -13.719 33.188 22.734 1 88.88 431 LEU B N 1
ATOM 6869 C CA . LEU B 1 431 ? -13.836 34.625 22.984 1 88.88 431 LEU B CA 1
ATOM 6870 C C . LEU B 1 431 ? -14.391 34.875 24.391 1 88.88 431 LEU B C 1
ATOM 6872 O O . LEU B 1 431 ? -14.016 35.844 25.047 1 88.88 431 LEU B O 1
ATOM 6876 N N . VAL B 1 432 ? -15.266 33.938 24.812 1 85.19 432 VAL B N 1
ATOM 6877 C CA . VAL B 1 432 ? -15.789 34.031 26.172 1 85.19 432 VAL B CA 1
ATOM 6878 C C . VAL B 1 432 ? -14.703 33.656 27.172 1 85.19 432 VAL B C 1
ATOM 6880 O O . VAL B 1 432 ? -14.484 34.344 28.156 1 85.19 432 VAL B O 1
ATOM 6883 N N . GLU B 1 433 ? -14.047 32.562 26.891 1 83.06 433 GLU B N 1
ATOM 6884 C CA . GLU B 1 433 ? -12.992 32.031 27.766 1 83.06 433 GLU B CA 1
ATOM 6885 C C . GLU B 1 433 ? -11.891 33.062 27.969 1 83.06 433 GLU B C 1
ATOM 6887 O O . GLU B 1 433 ? -11.328 33.188 29.062 1 83.06 433 GLU B O 1
ATOM 6892 N N . GLU B 1 434 ? -11.562 33.875 26.938 1 88.19 434 GLU B N 1
ATOM 6893 C CA . GLU B 1 434 ? -10.445 34.812 26.969 1 88.19 434 GLU B CA 1
ATOM 6894 C C . GLU B 1 434 ? -10.922 36.25 27.281 1 88.19 434 GLU B C 1
ATOM 6896 O O . GLU B 1 434 ? -10.117 37.188 27.312 1 88.19 434 GLU B O 1
ATOM 6901 N N . SER B 1 435 ? -12.219 36.406 27.484 1 86.94 435 SER B N 1
ATOM 6902 C CA . SER B 1 435 ? -12.805 37.719 27.734 1 86.94 435 SER B CA 1
ATOM 6903 C C . SER B 1 435 ? -12.336 38.75 26.703 1 86.94 435 SER B C 1
ATOM 6905 O O . SER B 1 435 ? -11.852 39.812 27.062 1 86.94 435 SER B O 1
ATOM 6907 N N . PHE B 1 436 ? -12.398 38.375 25.453 1 89.81 436 PHE B N 1
ATOM 6908 C CA . PHE B 1 436 ? -11.938 39.219 24.359 1 89.81 436 PHE B CA 1
ATOM 6909 C C . PHE B 1 436 ? -13.07 39.469 23.375 1 89.81 436 PHE B C 1
ATOM 6911 O O . PHE B 1 436 ? -13.859 38.594 23.078 1 89.81 436 PHE B O 1
ATOM 6918 N N . ASP B 1 437 ? -13.219 40.688 22.969 1 90.38 437 ASP B N 1
ATOM 6919 C CA . ASP B 1 437 ? -14.172 41.125 21.953 1 90.38 437 ASP B CA 1
ATOM 6920 C C . ASP B 1 437 ? -13.469 41.875 20.828 1 90.38 437 ASP B C 1
ATOM 6922 O O . ASP B 1 437 ? -13.062 43.031 20.984 1 90.38 437 ASP B O 1
ATOM 6926 N N . PRO B 1 438 ? -13.43 41.25 19.656 1 91.31 438 PRO B N 1
ATOM 6927 C CA . PRO B 1 438 ? -12.719 41.875 18.531 1 91.31 438 PRO B CA 1
ATOM 6928 C C . PRO B 1 438 ? -13.336 43.219 18.109 1 91.31 438 PRO B C 1
ATOM 6930 O O . PRO B 1 438 ? -12.672 44.031 17.453 1 91.31 438 PRO B O 1
ATOM 6933 N N . LYS B 1 439 ? -14.578 43.438 18.484 1 89.81 439 LYS B N 1
ATOM 6934 C CA . LYS B 1 439 ? -15.273 44.625 18.047 1 89.81 439 LYS B CA 1
ATOM 6935 C C . LYS B 1 439 ? -14.953 45.812 18.969 1 89.81 439 LYS B C 1
ATOM 6937 O O . LYS B 1 439 ? -15.25 46.969 18.625 1 89.81 439 LYS B O 1
ATOM 6942 N N . LEU B 1 440 ? -14.32 45.531 20.031 1 84.94 440 LEU B N 1
ATOM 6943 C CA . LEU B 1 440 ? -13.961 46.594 20.969 1 84.94 440 LEU B CA 1
ATOM 6944 C C . LEU B 1 440 ? -12.523 47.031 20.766 1 84.94 440 LEU B C 1
ATOM 6946 O O . LEU B 1 440 ? -11.648 46.219 20.484 1 84.94 440 LEU B O 1
ATOM 6950 N N . PRO B 1 441 ? -12.289 48.406 20.922 1 74.69 441 PRO B N 1
ATOM 6951 C CA . PRO B 1 441 ? -10.93 48.906 20.719 1 74.69 441 PRO B CA 1
ATOM 6952 C C . PRO B 1 441 ? -9.984 48.531 21.859 1 74.69 441 PRO B C 1
ATOM 6954 O O . PRO B 1 441 ? -10.422 48.406 23 1 74.69 441 PRO B O 1
#

pLDDT: mean 87.56, std 15.55, range [26.95, 98.88]

Organism: Taenia asiatica (NCBI:txid60517)

Solvent-accessible surface area (backbone atoms only — not comparable to full-atom values): 46468 Å² total; per-residue (Å²): 130,70,74,67,55,57,60,72,70,55,61,69,64,75,80,71,51,67,78,38,51,50,76,75,78,74,65,77,74,74,66,60,57,83,86,65,60,59,61,89,92,54,63,48,65,64,60,41,46,34,41,39,29,33,40,62,16,44,35,22,37,59,93,41,68,37,70,50,32,51,54,33,54,54,59,38,18,25,83,86,56,44,73,55,55,32,57,34,36,48,35,55,52,65,79,60,41,60,62,49,36,53,49,50,22,63,73,60,61,49,91,68,56,46,73,36,47,33,38,12,52,55,65,51,52,47,45,61,85,57,19,80,38,40,28,35,49,41,38,64,78,66,50,63,59,54,41,42,75,35,52,40,69,40,73,43,46,63,66,58,51,45,55,31,40,56,62,64,49,58,65,44,65,69,49,45,56,51,47,72,77,52,80,66,73,42,86,80,59,73,65,39,54,30,38,35,35,44,35,45,51,69,43,40,60,50,52,49,48,48,52,44,40,26,42,53,36,55,24,46,70,85,56,56,61,93,57,68,49,87,67,55,50,48,27,35,37,21,15,46,36,31,60,42,26,45,72,36,77,45,69,36,68,32,29,19,43,50,47,52,34,46,40,52,50,39,23,37,73,48,71,36,76,71,70,65,57,29,45,35,11,55,39,26,38,36,40,53,53,49,47,49,34,45,30,53,52,45,25,50,75,72,67,47,83,59,65,45,38,34,36,38,38,40,21,17,38,41,66,30,44,21,23,15,38,42,50,34,26,51,32,38,48,44,38,34,64,73,52,67,72,48,91,66,56,69,72,59,44,41,55,43,50,60,69,37,43,90,45,79,32,30,45,68,56,76,80,42,90,65,63,81,88,58,54,64,41,49,43,23,36,36,25,46,62,27,69,32,47,79,88,43,50,69,56,48,71,74,51,77,50,59,44,44,79,94,53,59,91,48,67,80,34,33,62,30,46,26,56,29,73,33,50,31,55,42,50,36,49,49,33,55,75,64,42,44,51,38,69,51,113,129,69,73,66,56,56,61,71,70,55,60,69,62,75,82,74,51,65,82,40,56,48,88,76,81,77,65,77,73,76,66,61,56,82,85,62,61,60,62,87,92,55,63,49,66,65,61,41,44,34,42,37,29,34,41,61,13,43,35,21,37,60,92,42,68,37,71,50,30,51,54,35,54,54,60,39,17,25,82,86,57,44,72,55,55,33,56,33,36,47,36,54,50,64,79,60,41,61,64,51,37,53,51,50,22,63,73,58,63,48,92,70,57,46,73,36,47,34,38,11,51,55,64,51,50,48,45,61,87,58,20,80,38,39,29,35,49,40,37,66,82,66,51,63,60,56,42,42,75,34,52,39,69,39,73,43,45,63,67,58,52,44,57,31,39,56,63,62,48,57,66,44,65,68,48,44,56,50,47,73,77,52,78,65,71,40,88,80,58,74,62,39,55,29,38,35,36,44,36,46,52,67,44,40,60,50,53,49,48,48,50,44,41,25,41,53,36,54,25,46,70,86,57,58,60,93,55,68,49,87,67,55,52,48,26,36,37,22,14,43,38,30,60,40,27,45,73,37,78,47,68,37,68,32,30,19,43,50,48,52,35,46,40,52,49,38,23,37,73,48,70,37,75,71,69,66,57,30,44,37,10,54,38,26,38,37,39,54,53,50,46,50,35,43,30,52,52,44,27,50,74,73,65,46,83,56,63,44,37,32,37,38,38,39,22,16,38,41,66,30,43,20,22,16,39,42,49,34,27,51,33,37,48,43,38,33,63,73,52,68,71,50,92,68,56,71,73,57,43,42,56,43,50,59,68,36,42,90,44,81,32,31,45,69,55,76,81,42,90,64,63,81,87,56,55,63,41,49,42,21,34,34,23,45,62,28,69,32,47,79,88,42,49,68,55,49,71,73,51,75,49,58,45,44,79,96,53,59,90,48,68,80,36,33,64,37,48,26,58,28,71,33,51,30,56,44,50,36,51,49,32,54,76,64,41,44,50,38,67,52,113

Radius of gyration: 32.33 Å; Cα contacts (8 Å, |Δi|>4): 1714; chains: 2; bounding box: 66×104×70 Å

Nearest PDB structures (foldseek):
  3rf6-assembly1_B  TM=8.198E-01  e=2.618E-24  Saccharomyces cerevisiae
  2x4d-assembly1_A  TM=7.132E-01  e=3.288E-10  Homo sapiens
  4i9f-assembly1_A  TM=7.283E-01  e=7.906E-10  Mycobacterium tuberculosis
  2c4n-assembly1_A  TM=6.964E-01  e=7.906E-10  Escherichia coli K-12
  4i9f-assembly1_B  TM=7.111E-01  e=6.739E-08  Mycobacterium tuberculosis

Secondary structure (DSSP, 8-state):
--HHHHHHT----HHHHGGGB-----------HHHH---TTPPPSS-SEEEEE--BTTTEETTEEPHHHHHHHHHTB-TTSSBSS-EEEE-S--S-HHHHHHHHHHHHT----GGGEE-TTGGGGG-GGGTTSEEEEESSS-HHHHHHHHT-SEEE-HHHHHHH-GGG--SSHHHHHHHHH-----TTPPPP-EEEE-S--S-HHHHHHHHHHHHH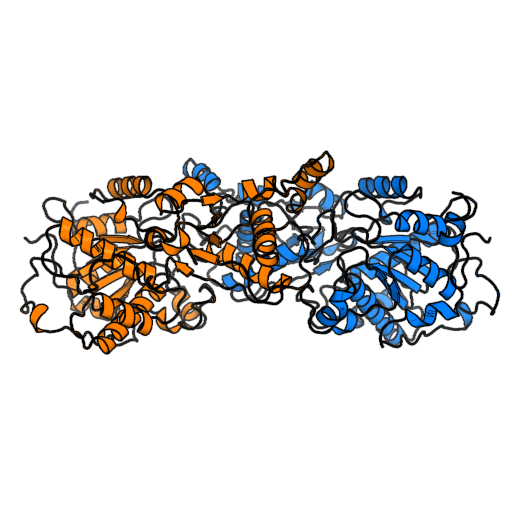TTT--SS--SS--SS-S-EEEE---SEE--SSSS-EE-HHHHHHHHHHHHHHHHSS----SEEESTT-HHHHHHHHHHHHHHHHHTT--SPP-EEEEEES-IIIIIHHHHHHHHHHHHHHHHHTT----HHHHHHHHHHH-S-GGGSPPTT--PPPP---EEEEEEESSSS--GGGHHHHHH---SS-GGGGGGGGGGS-SEEESSHHHHHHHHHHHTT--TT--/--HHHHHHH----GGGGGGGB-SS--------HHHH---TTPPPSS-SEEEEE--BTTTEETTEEPHHHHHHHHHTB-TTSSBSS-EEEE-S--S-HHHHHHHHHHHHT----GGGEE-TTGGGGG-GGGTTSEEEEESSS-HHHHHHHHT-SEEE-HHHHHHH-GGG--SSHHHHHHHHH-----TTPPPP-EEEE-S--S-HHHHHHHHHHHHHTTT--SS--SS--SS-S-EEEE---SEE--SSSS-EE-HHHHHHHHHHHHHHHHSS----SEEESTT-HHHHHHHHHHHHHHHHHTT--SPP-EEEEEES-IIIIIHHHHHHHHHHHHHHHHHTT----HHHHHHHHHHH-S-GGGSPPTT--PPPP---EEEEEEESSSS--GGGHHHHHH---SS-GGGGGGGGGGS-SEEESSHHHHHHHHHHHTT--TT--

Foldseek 3Di:
DPPVVVVLLDQDAPVVQVVFFDDDPPPPPPPPCPQQPDDDPDADPADQEAEEEEPFLFQDFALHGDPLNLVQLQQQAAPVSAGRHQYAYAYQDDDDLVVVQVSVCVSNVYDDDSLSYHYQCLLLLQVQVCQAFQEEEDADDPRVVSSVVSRRDHYDYLVVVCLQPVVQQVPDPVSVVVCVVHHDHNQVPDFHQEYEYSWHHPPLSSVLSVVLLSQQVQRHNPDHDPAGDQGHHAYAYTRLFQWWGHNDPATDGIRNVSVVVSQVVSCVVRVYGDDHQAYTGFLFLSPVQSSLLSSQVSCVVVVNPHHRAEYEYEDAALQTRQLSQLLNQQLLQQLCVVVVVDDDDLQVSLVSQVVSDPDSRRGRDSRGDGDDDNYNGYFYEHEDRINDHPVCVVVLLVDPDGHRPVSRVRSVRSDGSGYDNGSNSVSSSVCNVSSHGNHDD/DPPVVVVLLDQDDPVVQVVFFDDDDPPPPPPPCPQQPDDPPDADPADQEAEEEEPFLFQDFALHGDPLNLVQLQQQAAPVSAGRHQYAYAYQDDDDLVVVQVSVCVSNVYHDDSLSYHYQCLLLLQVQVCQAFQEEEDADDPRVVSSVVSRRDRYDYLVVVCLQPVVQQVPDVVSVVVCVVHHDHNQVPDFHQEYEYSWHHPPLSSVLSVVLLSQQVQRHNPDHDPAGDQGHHAYHYTRLFQWWGHNDPATDGIRVVSVVVSQVVSCVVRVYGDDHQAYTGFLFLSPVQSSLLSSQVSCVVVVNPHHRAEYEYEDAALQTRQLSQLLNQQLLVQLCVVVVVDDDDLQVSLVSQVVSDPDSRRGRDSRGDGDDDNYNGYFYEHEDSINDHPVCVVVLLVDPDGHRPVSRVRSVRSDGSGYDNHSNRVSSSVCNVSSHGNHDD

Sequence (882 aa):
MGDTLTDLYAIPSPEQLDIRKASIISTDSYTDERLDFCPVGLKQKEPNFGLLFDIDGVLLRGTTPIPEALLAMDLLKGRNGKLRVPIAFVTNACGNAQAKVDQLSSIFNIDLQPEQVIFAPSPFQSFTHWHDMRVLVVGQGDMKKIAEDLGFKHVYTMEQVAEAWPLLDMVNHENRKIVAKGYKENKDFPRIEAIVLMGEPVQWEMYLQLLIDLLMTDGKPDHKPEANPKNHLPVLACNMDLLYMGQACMPRFGHGAFLVCLESLYERVSGYPLKYTALVGKPSEITYRFSEHILSKAAKRMGISRPLRKIYFFGDNPEVDILGANLYNMYLRRYRRLSGGRDVSGPEQSQLHMKAAVASSRTVPADATFLPQTCRGVESILVQTGVYKPGDRQAKRSKPLHCHRDFMGAVDLILPSFEAANVLEGIKLLLVEESFDPKLPMGDTLTDLYAIPSPEQLDIRKASIISTDSYTDERLDFCPVGLKQKEPNFGLLFDIDGVLLRGTTPIPEALLAMDLLKGRNGKLRVPIAFVTNACGNAQAKVDQLSSIFNIDLQPEQVIFAPSPFQSFTHWHDMRVLVVGQGDMKKIAEDLGFKHVYTMEQVAEAWPLLDMVNHENRKIVAKGYKENKDFPRIEAIVLMGEPVQWEMYLQLLIDLLMTDGKPDHKPEANPKNHLPVLACNMDLLYMGQACMPRFGHGAFLVCLESLYERVSGYPLKYTALVGKPSEITYRFSEHILSKAAKRMGISRPLRKIYFFGDNPEVDILGANLYNMYLRRYRRLSGGRDVSGPEQSQLHMKAAVASSRTVPADATFLPQTCRGVESILVQTGVYKPGDRQAKRSKPLHCHRDFMGAVDLILPSFEAANVLEGIKLLLVEESFDPKLP

InterPro domains:
  IPR006353 HAD-superfamily hydrolase, subfamily IIA, CECR5 [TIGR01456] (49-334)
  IPR006357 HAD-superfamily hydrolase, subfamily IIA [PF13344] (51-153)
  IPR006357 HAD-superfamily hydrolase, subfamily IIA [TIGR01460] (52-326)
  IPR023214 HAD superfamily [G3DSA:3.40.50.1000] (51-411)
  IPR023214 HAD superfamily [G3DSA:3.40.50.1000] (120-280)
  IPR036412 HAD-like superfamily [SSF56784] (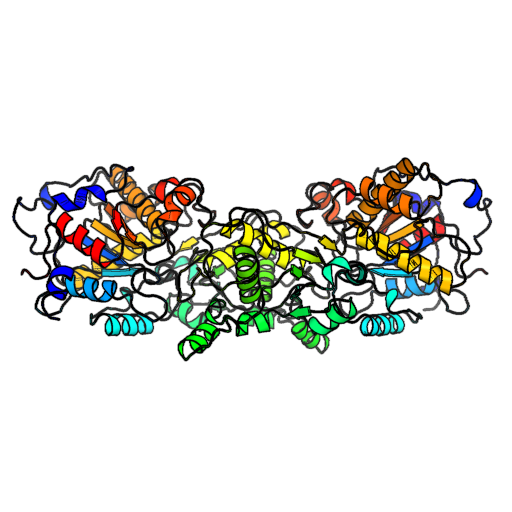51-393)
  IPR050324 CDP-alcohol phosphatidyltransferase class-I [PTHR14269] (97-407)